Protein 2Z7X (pdb70)

Secondary structure (DSSP, 8-state):
-----TTSB----SS--SS--SS--TT--B---SS----EE-STTS-S-TT--EEE--S----EE-SS-SSSS-S--EEE-TT----S--TTTTTT-SS--EEEEET-S-----SS--S-S-TT-SEEEEE-TTT--EE-TTSS-S-SEEEEEEEE-TT--EE-TTSSSS--EEEEEEEE-S-STTHHHHHTTTTTTEEEEEEES-B-TT---------SPPP--SEEEEES-EEEHHHHHHHHHHHTT-TT--EEEEES-EEES-S---SB-SS-BPP-TT--EEEEES-B-TTGGG----GGGGGG-SS--EEEEESS------HHHHHH-TT--EEE-TTS---HHHHHHHT-TTSSTT--EEE-TTS----HHHHHHHGGG-TT--EEE-TTS------S-----TT--EEE-TT---S---TTS-TT-SEEE--SS--S------TT--EEE--SS--SSPP-GGG-TT--EEE--SS------TTGGGT-TT--EEE--SS-B---HHHHHHHHHHHHHTTTTEES--EETTEEEETTS----/---EEE-TTS--SS---S--TT-SEEE--SS------HHHHTT-TT--EEE--SS---EEEGGGGTT-TT--EEE--SS---EEE-------SEEE--SS--SS----GGGGG-TT--EEEEEESS--GGGGGGGTTS-EEEEEEEEPTTTTSS--TTTTTT--EEEEEEEPPSSS----------TT-SEEEE--EEE--STTTTHHHHHHHHGGGG-TT--EEEEEEEEEEHHHHHHHHHHHHTSS-SEEEEEEEEEES----------S----EEEEEEEEE----S-THHHHHHHHT---SEEEEESS-----PPPSS-----EEE--SS---TTTTTT----SS--EEE--SS---BHHHHHHHHTT-TT--EEE--SS--B--GGG-S----TT--EEE--SS---GGGGGS--TT--EEE--SS------GGGGG-TT--EEE--SS------TTTTTT-TT--EEE--SS-B---HHHHHHHHHHHHHTTTTEES--BBTTT--BGGG----/-----

Structure (mmCIF, N/CA/C/O backbone):
data_2Z7X
#
_entry.id   2Z7X
#
_cell.length_a   200.303
_cell.length_b   120.140
_cell.length_c   74.120
_cell.angle_alpha   90.00
_cell.angle_beta   90.00
_cell.angle_gamma   90.00
#
_symmetry.space_group_name_H-M   'P 21 21 2'
#
loop_
_entity.id
_entity.type
_entity.pdbx_description
1 polymer 'Toll-like receptor 2,Variable lymphocyte receptor B'
2 polymer 'Toll-like receptor 1,Variable lymphocyte receptor B'
3 polymer Pam3CSK4
4 branched alpha-D-mannopyranose-(1-4)-2-acetamido-2-deoxy-alpha-D-glucopyranose-(1-4)-2-acetamido-2-deoxy-beta-D-glucopyranose
5 branched alpha-D-mannopyranose-(1-4)-2-acetamido-2-deoxy-beta-D-glucopyranose-(1-4)-2-acetamido-2-deoxy-beta-D-glucopyranose
6 branched beta-D-mannopyranose-(1-4)-2-acetamido-2-deoxy-beta-D-glucopyranose-(1-4)-2-acetamido-2-deoxy-beta-D-glucopyranose
7 branched beta-D-mannopyranose-(1-4)-2-acetamido-2-deoxy-beta-D-glucopyranose
8 non-polymer 2-acetamido-2-deoxy-beta-D-glucopyranose
9 non-polymer 'PALMITIC ACID'
10 non-polymer '(2S)-3-hydroxypropane-1,2-diyl dihexadecanoate'
11 water water
#
loop_
_atom_site.group_PDB
_atom_site.id
_atom_site.type_symbol
_atom_site.label_atom_id
_atom_site.label_alt_id
_atom_site.label_comp_id
_atom_site.label_asym_id
_atom_site.label_entity_id
_atom_site.label_seq_id
_atom_site.pdbx_PDB_ins_code
_atom_site.Cartn_x
_atom_site.Cartn_y
_atom_site.Cartn_z
_atom_site.occupancy
_atom_site.B_iso_or_equiv
_atom_site.auth_seq_id
_atom_site.auth_comp_id
_atom_site.auth_asym_id
_atom_site.auth_atom_id
_atom_site.pdbx_PDB_model_num
ATOM 1 N N . SER A 1 1 ? -31.961 -41.628 61.078 1.00 132.04 27 SER A N 1
ATOM 2 C CA . SER A 1 1 ? -31.323 -40.547 60.272 1.00 131.96 27 SER A CA 1
ATOM 3 C C . SER A 1 1 ? -31.911 -40.490 58.866 1.00 132.21 27 SER A C 1
ATOM 4 O O . SER A 1 1 ? -31.557 -39.619 58.071 1.00 132.06 27 SER A O 1
ATOM 7 N N . LEU A 1 2 ? -32.816 -41.418 58.566 1.00 132.35 28 LEU A N 1
ATOM 8 C CA . LEU A 1 2 ? -33.435 -41.475 57.248 1.00 132.55 28 LEU A CA 1
ATOM 9 C C . LEU A 1 2 ? -34.913 -41.103 57.258 1.00 133.12 28 LEU A C 1
ATOM 10 O O . LEU A 1 2 ? -35.553 -41.054 58.308 1.00 133.23 28 LEU A O 1
ATOM 15 N N . SER A 1 3 ? -35.438 -40.840 56.065 1.00 133.79 29 SER A N 1
ATOM 16 C CA . SER A 1 3 ? -36.841 -40.488 55.872 1.00 134.29 29 SER A CA 1
ATOM 17 C C . SER A 1 3 ? -37.328 -41.234 54.630 1.00 134.64 29 SER A C 1
ATOM 18 O O . SER A 1 3 ? -37.761 -40.629 53.649 1.00 134.51 29 SER A O 1
ATOM 21 N N . CYS A 1 4 ? -37.236 -42.560 54.692 1.00 135.11 30 CYS A N 1
ATOM 22 C CA . CYS A 1 4 ? -37.637 -43.437 53.597 1.00 135.61 30 CYS A CA 1
ATOM 23 C C . CYS A 1 4 ? -39.039 -43.119 53.089 1.00 135.75 30 CYS A C 1
ATOM 24 O O . CYS A 1 4 ? -39.885 -42.621 53.833 1.00 135.59 30 CYS A O 1
ATOM 27 N N . ASP A 1 5 ? -39.278 -43.414 51.815 1.00 136.24 31 ASP A N 1
ATOM 28 C CA . ASP A 1 5 ? -40.581 -43.175 51.209 1.00 136.61 31 ASP A CA 1
ATOM 29 C C . ASP A 1 5 ? -41.399 -44.458 51.336 1.00 136.73 31 ASP A C 1
ATOM 30 O O . ASP A 1 5 ? -40.867 -45.503 51.716 1.00 136.86 31 ASP A O 1
ATOM 35 N N . ARG A 1 6 ? -42.687 -44.379 51.015 1.00 136.60 32 ARG A N 1
ATOM 36 C CA . ARG A 1 6 ? -43.582 -45.528 51.122 1.00 136.34 32 ARG A CA 1
ATOM 37 C C . ARG A 1 6 ? -43.314 -46.683 50.155 1.00 136.39 32 ARG A C 1
ATOM 38 O O . ARG A 1 6 ? -44.161 -47.561 49.993 1.00 136.42 32 ARG A O 1
ATOM 46 N N . ASN A 1 7 ? -42.148 -46.693 49.517 1.00 136.33 33 ASN A N 1
ATOM 47 C CA . ASN A 1 7 ? -41.822 -47.765 48.579 1.00 136.25 33 ASN A CA 1
ATOM 48 C C . ASN A 1 7 ? -40.483 -48.412 48.913 1.00 136.10 33 ASN A C 1
ATOM 49 O O . ASN A 1 7 ? -40.024 -49.310 48.205 1.00 136.07 33 ASN A O 1
ATOM 54 N N . GLY A 1 8 ? -39.864 -47.953 49.995 1.00 135.86 34 GLY A N 1
ATOM 55 C CA . GLY A 1 8 ? -38.581 -48.497 50.398 1.00 135.51 34 GLY A CA 1
ATOM 56 C C . GLY A 1 8 ? -37.443 -47.637 49.888 1.00 135.30 34 GLY A C 1
ATOM 57 O O . GLY A 1 8 ? -36.281 -48.049 49.895 1.00 135.02 34 GLY A O 1
ATOM 58 N N . ILE A 1 9 ? -37.785 -46.434 49.437 1.00 135.21 35 ILE A N 1
ATOM 59 C CA . ILE A 1 9 ? -36.800 -45.493 48.920 1.00 135.10 35 ILE A CA 1
ATOM 60 C C . ILE A 1 9 ? -36.352 -44.582 50.059 1.00 135.17 35 ILE A C 1
ATOM 61 O O . ILE A 1 9 ? -36.973 -43.553 50.324 1.00 135.24 35 ILE A O 1
ATOM 66 N N . CYS A 1 10 ? -35.267 -44.965 50.727 1.00 135.17 36 CYS A N 1
ATOM 67 C CA . CYS A 1 10 ? -34.753 -44.193 51.855 1.00 135.12 36 CYS A CA 1
ATOM 68 C C . CYS A 1 10 ? -33.897 -42.989 51.485 1.00 134.73 36 CYS A C 1
ATOM 69 O O . CYS A 1 10 ? -32.966 -43.093 50.684 1.00 134.61 36 CYS A O 1
ATOM 72 N N . LYS A 1 11 ? -34.221 -41.849 52.090 1.00 134.18 37 LYS A N 1
ATOM 73 C CA . LYS A 1 11 ? -33.501 -40.604 51.851 1.00 133.64 37 LYS A CA 1
ATOM 74 C C . LYS A 1 11 ? -32.578 -40.295 53.027 1.00 133.52 37 LYS A C 1
ATOM 75 O O . LYS A 1 11 ? -32.996 -40.354 54.182 1.00 133.41 37 LYS A O 1
ATOM 81 N N . GLY A 1 12 ? -31.325 -39.964 52.729 1.00 133.53 38 GLY A N 1
ATOM 82 C CA . GLY A 1 12 ? -30.386 -39.626 53.782 1.00 133.62 38 GLY A CA 1
ATOM 83 C C . GLY A 1 12 ? -30.576 -38.166 54.149 1.00 133.66 38 GLY A C 1
ATOM 84 O O . GLY A 1 12 ? -29.819 -37.300 53.709 1.00 133.75 38 GLY A O 1
ATOM 85 N N . SER A 1 13 ? -31.596 -37.896 54.958 1.00 133.53 39 SER A N 1
ATOM 86 C CA . SER A 1 13 ? -31.924 -36.537 55.377 1.00 133.42 39 SER A CA 1
ATOM 87 C C . SER A 1 13 ? -30.776 -35.786 56.052 1.00 133.24 39 SER A C 1
ATOM 88 O O . SER A 1 13 ? -29.868 -35.291 55.383 1.00 133.08 39 SER A O 1
ATOM 91 N N . SER A 1 14 ? -30.830 -35.696 57.377 1.00 132.95 40 SER A N 1
ATOM 92 C CA . SER A 1 14 ? -29.807 -34.997 58.146 1.00 132.32 40 SER A CA 1
ATOM 93 C C . SER A 1 14 ? -28.414 -35.504 57.784 1.00 132.09 40 SER A C 1
ATOM 94 O O . SER A 1 14 ? -27.987 -36.563 58.247 1.00 132.00 40 SER A O 1
ATOM 97 N N . GLY A 1 15 ? -27.711 -34.737 56.954 1.00 131.75 41 GLY A N 1
ATOM 98 C CA . GLY A 1 15 ? -26.375 -35.123 56.530 1.00 131.48 41 GLY A CA 1
ATOM 99 C C . GLY A 1 15 ? -25.324 -35.084 57.623 1.00 131.23 41 GLY A C 1
ATOM 100 O O . GLY A 1 15 ? -24.601 -34.098 57.766 1.00 131.31 41 GLY A O 1
ATOM 101 N N . SER A 1 16 ? -25.235 -36.163 58.394 1.00 130.69 42 SER A N 1
ATOM 102 C CA . SER A 1 16 ? -24.262 -36.258 59.474 1.00 130.08 42 SER A CA 1
ATOM 103 C C . SER A 1 16 ? -24.026 -37.718 59.846 1.00 129.77 42 SER A C 1
ATOM 104 O O . SER A 1 16 ? -23.422 -38.016 60.877 1.00 129.69 42 SER A O 1
ATOM 107 N N . LEU A 1 17 ? -24.503 -38.625 58.998 1.00 129.53 43 LEU A N 1
ATOM 108 C CA . LEU A 1 17 ? -24.352 -40.056 59.239 1.00 129.53 43 LEU A CA 1
ATOM 109 C C . LEU A 1 17 ? -22.888 -40.464 59.322 1.00 129.70 43 LEU A C 1
ATOM 110 O O . LEU A 1 17 ? -22.183 -40.499 58.313 1.00 129.70 43 LEU A O 1
ATOM 115 N N . ASN A 1 18 ? -22.444 -40.781 60.534 1.00 130.06 44 ASN A N 1
ATOM 116 C CA . ASN A 1 18 ? -21.065 -41.185 60.788 1.00 130.35 44 ASN A CA 1
ATOM 117 C C . ASN A 1 18 ? -20.702 -42.441 59.995 1.00 130.41 44 ASN A C 1
ATOM 118 O O . ASN A 1 18 ? -19.534 -42.676 59.682 1.00 130.08 44 ASN A O 1
ATOM 123 N N . SER A 1 19 ? -21.712 -43.246 59.681 1.00 130.55 45 SER A N 1
ATOM 124 C CA . SER A 1 19 ? -21.516 -44.476 58.923 1.00 130.94 45 SER A CA 1
ATOM 125 C C . SER A 1 19 ? -22.865 -45.034 58.484 1.00 131.30 45 SER A C 1
ATOM 126 O O . SER A 1 19 ? -23.896 -44.377 58.637 1.00 131.19 45 SER A O 1
ATOM 129 N N . ILE A 1 20 ? -22.853 -46.246 57.936 1.00 131.72 46 ILE A N 1
ATOM 130 C CA . ILE A 1 20 ? -24.076 -46.895 57.475 1.00 132.33 46 ILE A CA 1
ATOM 131 C C . ILE A 1 20 ? -24.810 -47.494 58.676 1.00 132.93 46 ILE A C 1
ATOM 132 O O . ILE A 1 20 ? -24.213 -48.220 59.474 1.00 132.87 46 ILE A O 1
ATOM 137 N N . PRO A 1 21 ? -26.114 -47.195 58.822 1.00 133.44 47 PRO A N 1
ATOM 138 C CA . PRO A 1 21 ? -26.932 -47.701 59.932 1.00 133.73 47 PRO A CA 1
ATOM 139 C C . PRO A 1 21 ? -26.787 -49.199 60.202 1.00 134.07 47 PRO A C 1
ATOM 140 O O . PRO A 1 21 ? -26.428 -49.973 59.313 1.00 134.28 47 PRO A O 1
ATOM 144 N N . SER A 1 22 ? -27.076 -49.598 61.437 1.00 134.21 48 SER A N 1
ATOM 145 C CA . SER A 1 22 ? -26.975 -50.997 61.843 1.00 134.32 48 SER A CA 1
ATOM 146 C C . SER A 1 22 ? -28.095 -51.860 61.265 1.00 134.17 48 SER A C 1
ATOM 147 O O . SER A 1 22 ? -29.258 -51.719 61.647 1.00 134.29 48 SER A O 1
ATOM 150 N N . GLY A 1 23 ? -27.733 -52.754 60.348 1.00 133.81 49 GLY A N 1
ATOM 151 C CA . GLY A 1 23 ? -28.709 -53.637 59.731 1.00 133.46 49 GLY A CA 1
ATOM 152 C C . GLY A 1 23 ? -29.980 -52.942 59.280 1.00 133.27 49 GLY A C 1
ATOM 153 O O . GLY A 1 23 ? -31.006 -53.005 59.958 1.00 133.16 49 GLY A O 1
ATOM 154 N N . LEU A 1 24 ? -29.916 -52.280 58.129 1.00 133.14 50 LEU A N 1
ATOM 155 C CA . LEU A 1 24 ? -31.072 -51.570 57.592 1.00 132.94 50 LEU A CA 1
ATOM 156 C C . LEU A 1 24 ? -32.194 -52.538 57.236 1.00 132.68 50 LEU A C 1
ATOM 157 O O . LEU A 1 24 ? -31.981 -53.749 57.145 1.00 132.42 50 LEU A O 1
ATOM 162 N N . THR A 1 25 ? -33.392 -51.994 57.038 1.00 132.46 51 THR A N 1
ATOM 163 C CA . THR A 1 25 ? -34.548 -52.802 56.668 1.00 132.19 51 THR A CA 1
ATOM 164 C C . THR A 1 25 ? -34.268 -53.356 55.272 1.00 132.19 51 THR A C 1
ATOM 165 O O . THR A 1 25 ? -33.960 -52.600 54.350 1.00 132.40 51 THR A O 1
ATOM 169 N N . GLU A 1 26 ? -34.370 -54.672 55.117 1.00 131.99 52 GLU A N 1
ATOM 170 C CA . GLU A 1 26 ? -34.092 -55.304 53.833 1.00 131.80 52 GLU A CA 1
ATOM 171 C C . GLU A 1 26 ? -35.073 -54.947 52.717 1.00 131.69 52 GLU A C 1
ATOM 172 O O . GLU A 1 26 ? -34.761 -55.110 51.534 1.00 131.54 52 GLU A O 1
ATOM 178 N N . ALA A 1 27 ? -36.254 -54.461 53.089 1.00 131.47 53 ALA A N 1
ATOM 179 C CA . ALA A 1 27 ? -37.265 -54.083 52.107 1.00 131.46 53 ALA A CA 1
ATOM 180 C C . ALA A 1 27 ? -36.877 -52.783 51.407 1.00 131.47 53 ALA A C 1
ATOM 181 O O . ALA A 1 27 ? -37.719 -52.115 50.804 1.00 131.70 53 ALA A O 1
ATOM 183 N N . VAL A 1 28 ? -35.600 -52.427 51.494 1.00 131.23 54 VAL A N 1
ATOM 184 C CA . VAL A 1 28 ? -35.102 -51.208 50.870 1.00 130.80 54 VAL A CA 1
ATOM 185 C C . VAL A 1 28 ? -34.608 -51.500 49.454 1.00 130.74 54 VAL A C 1
ATOM 186 O O . VAL A 1 28 ? -34.003 -52.542 49.200 1.00 130.50 54 VAL A O 1
ATOM 190 N N . LYS A 1 29 ? -34.880 -50.577 48.537 1.00 130.69 55 LYS A N 1
ATOM 191 C CA . LYS A 1 29 ? -34.463 -50.727 47.148 1.00 130.62 55 LYS A CA 1
ATOM 192 C C . LYS A 1 29 ? -33.524 -49.590 46.749 1.00 130.56 55 LYS A C 1
ATOM 193 O O . LYS A 1 29 ? -32.639 -49.766 45.908 1.00 130.32 55 LYS A O 1
ATOM 199 N N . SER A 1 30 ? -33.725 -48.426 47.362 1.00 130.46 56 SER A N 1
ATOM 200 C CA . SER A 1 30 ? -32.911 -47.246 47.085 1.00 130.31 56 SER A CA 1
ATOM 201 C C . SER A 1 30 ? -32.475 -46.561 48.377 1.00 130.17 56 SER A C 1
ATOM 202 O O . SER A 1 30 ? -33.105 -46.723 49.421 1.00 130.30 56 SER A O 1
ATOM 205 N N . LEU A 1 31 ? -31.395 -45.791 48.294 1.00 129.83 57 LEU A N 1
ATOM 206 C CA . LEU A 1 31 ? -30.862 -45.071 49.446 1.00 129.35 57 LEU A CA 1
ATOM 207 C C . LEU A 1 31 ? -30.374 -43.688 49.032 1.00 128.87 57 LEU A C 1
ATOM 208 O O . LEU A 1 31 ? -30.564 -43.270 47.890 1.00 128.84 57 LEU A O 1
ATOM 213 N N . ASP A 1 32 ? -29.746 -42.983 49.966 1.00 128.21 58 ASP A N 1
ATOM 214 C CA . ASP A 1 32 ? -29.219 -41.657 49.685 1.00 127.64 58 ASP A CA 1
ATOM 215 C C . ASP A 1 32 ? -28.137 -41.240 50.668 1.00 127.27 58 ASP A C 1
ATOM 216 O O . ASP A 1 32 ? -28.421 -40.621 51.694 1.00 127.02 58 ASP A O 1
ATOM 221 N N . LEU A 1 33 ? -26.896 -41.586 50.351 1.00 126.95 59 LEU A N 1
ATOM 222 C CA . LEU A 1 33 ? -25.764 -41.224 51.189 1.00 126.65 59 LEU A CA 1
ATOM 223 C C . LEU A 1 33 ? -24.903 -40.221 50.434 1.00 126.30 59 LEU A C 1
ATOM 224 O O . LEU A 1 33 ? -23.691 -40.393 50.297 1.00 126.19 59 LEU A O 1
ATOM 229 N N . SER A 1 34 ? -25.553 -39.173 49.941 1.00 126.03 60 SER A N 1
ATOM 230 C CA . SER A 1 34 ? -24.880 -38.121 49.197 1.00 125.80 60 SER A CA 1
ATOM 231 C C . SER A 1 34 ? -24.447 -37.017 50.156 1.00 125.78 60 SER A C 1
ATOM 232 O O . SER A 1 34 ? -25.274 -36.430 50.852 1.00 125.66 60 SER A O 1
ATOM 235 N N . ASN A 1 35 ? -23.145 -36.745 50.186 1.00 125.92 61 ASN A N 1
ATOM 236 C CA . ASN A 1 35 ? -22.581 -35.719 51.058 1.00 126.01 61 ASN A CA 1
ATOM 237 C C . ASN A 1 35 ? -22.843 -36.011 52.537 1.00 125.66 61 ASN A C 1
ATOM 238 O O . ASN A 1 35 ? -23.624 -35.321 53.192 1.00 125.58 61 ASN A O 1
ATOM 243 N N . ASN A 1 36 ? -22.178 -37.040 53.055 1.00 125.39 62 ASN A N 1
ATOM 244 C CA . ASN A 1 36 ? -22.325 -37.438 54.452 1.00 125.09 62 ASN A CA 1
ATOM 245 C C . ASN A 1 36 ? -20.981 -37.892 55.013 1.00 124.90 62 ASN A C 1
ATOM 246 O O . ASN A 1 36 ? -20.190 -38.522 54.312 1.00 124.89 62 ASN A O 1
ATOM 251 N N . ARG A 1 37 ? -20.729 -37.575 56.280 1.00 124.64 63 ARG A N 1
ATOM 252 C CA . ARG A 1 37 ? -19.473 -37.934 56.934 1.00 124.38 63 ARG A CA 1
ATOM 253 C C . ARG A 1 37 ? -19.279 -39.439 57.094 1.00 124.14 63 ARG A C 1
ATOM 254 O O . ARG A 1 37 ? -19.651 -40.014 58.115 1.00 124.45 63 ARG A O 1
ATOM 262 N N . ILE A 1 38 ? -18.683 -40.070 56.089 1.00 123.72 64 ILE A N 1
ATOM 263 C CA . ILE A 1 38 ? -18.434 -41.505 56.128 1.00 123.41 64 ILE A CA 1
ATOM 264 C C . ILE A 1 38 ? -16.953 -41.780 55.885 1.00 123.51 64 ILE A C 1
ATOM 265 O O . ILE A 1 38 ? -16.271 -40.991 55.233 1.00 123.42 64 ILE A O 1
ATOM 270 N N . THR A 1 39 ? -16.459 -42.897 56.413 1.00 123.83 65 THR A N 1
ATOM 271 C CA . THR A 1 39 ? -15.054 -43.256 56.253 1.00 124.16 65 THR A CA 1
ATOM 272 C C . THR A 1 39 ? -14.852 -44.766 56.231 1.00 124.70 65 THR A C 1
ATOM 273 O O . THR A 1 39 ? -13.836 -45.259 55.732 1.00 124.72 65 THR A O 1
ATOM 277 N N . TYR A 1 40 ? -15.823 -45.498 56.767 1.00 125.18 66 TYR A N 1
ATOM 278 C CA . TYR A 1 40 ? -15.736 -46.953 56.816 1.00 125.52 66 TYR A CA 1
ATOM 279 C C . TYR A 1 40 ? -16.997 -47.614 56.263 1.00 125.92 66 TYR A C 1
ATOM 280 O O . TYR A 1 40 ? -18.114 -47.168 56.528 1.00 125.88 66 TYR A O 1
ATOM 289 N N . ILE A 1 41 ? -16.803 -48.681 55.492 1.00 126.45 67 ILE A N 1
ATOM 290 C CA . ILE A 1 41 ? -17.907 -49.425 54.893 1.00 127.04 67 ILE A CA 1
ATOM 291 C C . ILE A 1 41 ? -17.603 -50.924 54.895 1.00 127.37 67 ILE A C 1
ATOM 292 O O . ILE A 1 41 ? -16.814 -51.408 54.083 1.00 127.04 67 ILE A O 1
ATOM 297 N N . SER A 1 42 ? -18.234 -51.651 55.811 1.00 127.81 68 SER A N 1
ATOM 298 C CA . SER A 1 42 ? -18.033 -53.093 55.916 1.00 128.07 68 SER A CA 1
ATOM 299 C C . SER A 1 42 ? -19.290 -53.843 55.483 1.00 128.18 68 SER A C 1
ATOM 300 O O . SER A 1 42 ? -20.257 -53.237 55.019 1.00 128.52 68 SER A O 1
ATOM 303 N N . ASN A 1 43 ? -19.271 -55.163 55.635 1.00 127.89 69 ASN A N 1
ATOM 304 C CA . ASN A 1 43 ? -20.408 -55.994 55.253 1.00 127.51 69 ASN A CA 1
ATOM 305 C C . ASN A 1 43 ? -21.404 -56.155 56.397 1.00 127.36 69 ASN A C 1
ATOM 306 O O . ASN A 1 43 ? -22.546 -56.568 56.186 1.00 127.03 69 ASN A O 1
ATOM 311 N N . SER A 1 44 ? -20.966 -55.825 57.608 1.00 127.31 70 SER A N 1
ATOM 312 C CA . SER A 1 44 ? -21.816 -55.936 58.787 1.00 127.31 70 SER A CA 1
ATOM 313 C C . SER A 1 44 ? -22.447 -54.600 59.165 1.00 127.38 70 SER A C 1
ATOM 314 O O . SER A 1 44 ? -22.311 -54.133 60.296 1.00 127.30 70 SER A O 1
ATOM 317 N N . ASP A 1 45 ? -23.135 -53.989 58.206 1.00 127.46 71 ASP A N 1
ATOM 318 C CA . ASP A 1 45 ? -23.807 -52.711 58.423 1.00 127.52 71 ASP A CA 1
ATOM 319 C C . ASP A 1 45 ? -24.791 -52.473 57.283 1.00 127.75 71 ASP A C 1
ATOM 320 O O . ASP A 1 45 ? -25.486 -51.461 57.240 1.00 127.75 71 ASP A O 1
ATOM 325 N N . LEU A 1 46 ? -24.837 -53.432 56.366 1.00 127.94 72 LEU A N 1
ATOM 326 C CA . LEU A 1 46 ? -25.716 -53.379 55.210 1.00 128.06 72 LEU A CA 1
ATOM 327 C C . LEU A 1 46 ? -25.839 -54.819 54.729 1.00 128.15 72 LEU A C 1
ATOM 328 O O . LEU A 1 46 ? -26.026 -55.092 53.544 1.00 127.93 72 LEU A O 1
ATOM 333 N N . GLN A 1 47 ? -25.724 -55.732 55.687 1.00 128.54 73 GLN A N 1
ATOM 334 C CA . GLN A 1 47 ? -25.786 -57.166 55.445 1.00 128.99 73 GLN A CA 1
ATOM 335 C C . GLN A 1 47 ? -27.144 -57.663 54.947 1.00 129.29 73 GLN A C 1
ATOM 336 O O . GLN A 1 47 ? -27.224 -58.282 53.885 1.00 129.11 73 GLN A O 1
ATOM 342 N N . ARG A 1 48 ? -28.208 -57.405 55.706 1.00 129.61 74 ARG A N 1
ATOM 343 C CA . ARG A 1 48 ? -29.537 -57.851 55.293 1.00 130.07 74 ARG A CA 1
ATOM 344 C C . ARG A 1 48 ? -30.167 -56.878 54.297 1.00 130.16 74 ARG A C 1
ATOM 345 O O . ARG A 1 48 ? -31.156 -56.207 54.603 1.00 130.17 74 ARG A O 1
ATOM 353 N N . CYS A 1 49 ? -29.591 -56.819 53.099 1.00 130.26 75 CYS A N 1
ATOM 354 C CA . CYS A 1 49 ? -30.079 -55.930 52.049 1.00 130.24 75 CYS A CA 1
ATOM 355 C C . CYS A 1 49 ? -29.813 -56.498 50.657 1.00 130.02 75 CYS A C 1
ATOM 356 O O . CYS A 1 49 ? -29.334 -55.786 49.775 1.00 130.07 75 CYS A O 1
ATOM 359 N N . VAL A 1 50 ? -30.120 -57.776 50.457 1.00 129.91 76 VAL A N 1
ATOM 360 C CA . VAL A 1 50 ? -29.899 -58.406 49.160 1.00 129.75 76 VAL A CA 1
ATOM 361 C C . VAL A 1 50 ? -30.824 -57.803 48.107 1.00 129.34 76 VAL A C 1
ATOM 362 O O . VAL A 1 50 ? -30.551 -57.879 46.908 1.00 129.31 76 VAL A O 1
ATOM 366 N N . ASN A 1 51 ? -31.917 -57.200 48.565 1.00 128.97 77 ASN A N 1
ATOM 367 C CA . ASN A 1 51 ? -32.891 -56.584 47.670 1.00 128.63 77 ASN A CA 1
ATOM 368 C C . ASN A 1 51 ? -32.570 -55.122 47.368 1.00 128.30 77 ASN A C 1
ATOM 369 O O . ASN A 1 51 ? -33.392 -54.406 46.793 1.00 128.26 77 ASN A O 1
ATOM 374 N N . LEU A 1 52 ? -31.379 -54.681 47.761 1.00 127.53 78 LEU A N 1
ATOM 375 C CA . LEU A 1 52 ? -30.962 -53.307 47.504 1.00 126.48 78 LEU A CA 1
ATOM 376 C C . LEU A 1 52 ? -30.181 -53.271 46.198 1.00 125.83 78 LEU A C 1
ATOM 377 O O . LEU A 1 52 ? -29.207 -54.006 46.024 1.00 125.72 78 LEU A O 1
ATOM 382 N N . GLN A 1 53 ? -30.615 -52.411 45.285 1.00 124.99 79 GLN A N 1
ATOM 383 C CA . GLN A 1 53 ? -29.975 -52.283 43.983 1.00 124.18 79 GLN A CA 1
ATOM 384 C C . GLN A 1 53 ? -29.547 -50.847 43.704 1.00 123.45 79 GLN A C 1
ATOM 385 O O . GLN A 1 53 ? -28.781 -50.586 42.775 1.00 123.14 79 GLN A O 1
ATOM 391 N N . ALA A 1 54 ? -30.048 -49.920 44.514 1.00 122.57 80 ALA A N 1
ATOM 392 C CA . ALA A 1 54 ? -29.723 -48.510 44.354 1.00 121.46 80 ALA A CA 1
ATOM 393 C C . ALA A 1 54 ? -28.845 -48.019 45.495 1.00 120.84 80 ALA A C 1
ATOM 394 O O . ALA A 1 54 ? -29.333 -47.705 46.580 1.00 120.39 80 ALA A O 1
ATOM 396 N N . LEU A 1 55 ? -27.545 -47.954 45.237 1.00 120.48 81 LEU A N 1
ATOM 397 C CA . LEU A 1 55 ? -26.583 -47.501 46.230 1.00 120.20 81 LEU A CA 1
ATOM 398 C C . LEU A 1 55 ? -25.911 -46.220 45.750 1.00 120.08 81 LEU A C 1
ATOM 399 O O . LEU A 1 55 ? -25.267 -46.204 44.701 1.00 119.94 81 LEU A O 1
ATOM 404 N N . VAL A 1 56 ? -26.070 -45.148 46.520 1.00 119.83 82 VAL A N 1
ATOM 405 C CA . VAL A 1 56 ? -25.478 -43.864 46.166 1.00 119.82 82 VAL A CA 1
ATOM 406 C C . VAL A 1 56 ? -24.604 -43.305 47.287 1.00 119.98 82 VAL A C 1
ATOM 407 O O . VAL A 1 56 ? -25.106 -42.803 48.296 1.00 119.99 82 VAL A O 1
ATOM 411 N N . LEU A 1 57 ? -23.291 -43.399 47.098 1.00 120.02 83 LEU A N 1
ATOM 412 C CA . LEU A 1 57 ? -22.317 -42.910 48.071 1.00 120.04 83 LEU A CA 1
ATOM 413 C C . LEU A 1 57 ? -21.516 -41.765 47.457 1.00 120.12 83 LEU A C 1
ATOM 414 O O . LEU A 1 57 ? -20.308 -41.882 47.240 1.00 120.13 83 LEU A O 1
ATOM 419 N N . THR A 1 58 ? -22.199 -40.659 47.184 1.00 120.05 84 THR A N 1
ATOM 420 C CA . THR A 1 58 ? -21.568 -39.492 46.583 1.00 119.88 84 THR A CA 1
ATOM 421 C C . THR A 1 58 ? -20.934 -38.588 47.639 1.00 119.88 84 THR A C 1
ATOM 422 O O . THR A 1 58 ? -21.600 -38.148 48.576 1.00 119.46 84 THR A O 1
ATOM 426 N N . SER A 1 59 ? -19.639 -38.329 47.475 1.00 120.05 85 SER A N 1
ATOM 427 C CA . SER A 1 59 ? -18.871 -37.478 48.382 1.00 120.01 85 SER A CA 1
ATOM 428 C C . SER A 1 59 ? -19.124 -37.741 49.867 1.00 120.11 85 SER A C 1
ATOM 429 O O . SER A 1 59 ? -19.933 -37.060 50.500 1.00 119.89 85 SER A O 1
ATOM 432 N N . ASN A 1 60 ? -18.421 -38.727 50.417 1.00 120.11 86 ASN A N 1
ATOM 433 C CA . ASN A 1 60 ? -18.554 -39.079 51.828 1.00 120.18 86 ASN A CA 1
ATOM 434 C C . ASN A 1 60 ? -17.216 -38.974 52.550 1.00 119.97 86 ASN A C 1
ATOM 435 O O . ASN A 1 60 ? -17.160 -38.602 53.722 1.00 119.88 86 ASN A O 1
ATOM 440 N N . GLY A 1 61 ? -16.139 -39.302 51.843 1.00 119.75 87 GLY A N 1
ATOM 441 C CA . GLY A 1 61 ? -14.814 -39.252 52.437 1.00 119.47 87 GLY A CA 1
ATOM 442 C C . GLY A 1 61 ? -14.375 -40.652 52.820 1.00 119.22 87 GLY A C 1
ATOM 443 O O . GLY A 1 61 ? -13.569 -40.851 53.729 1.00 119.26 87 GLY A O 1
ATOM 444 N N . ILE A 1 62 ? -14.916 -41.629 52.104 1.00 118.85 88 ILE A N 1
ATOM 445 C CA . ILE A 1 62 ? -14.621 -43.032 52.343 1.00 118.60 88 ILE A CA 1
ATOM 446 C C . ILE A 1 62 ? -13.150 -43.367 52.109 1.00 118.58 88 ILE A C 1
ATOM 447 O O . ILE A 1 62 ? -12.653 -43.267 50.989 1.00 118.48 88 ILE A O 1
ATOM 452 N N . ASN A 1 63 ? -12.464 -43.766 53.176 1.00 118.49 89 ASN A N 1
ATOM 453 C CA . ASN A 1 63 ? -11.050 -44.122 53.103 1.00 118.30 89 ASN A CA 1
ATOM 454 C C . ASN A 1 63 ? -10.870 -45.586 52.743 1.00 118.14 89 ASN A C 1
ATOM 455 O O . ASN A 1 63 ? -10.162 -45.926 51.794 1.00 117.71 89 ASN A O 1
ATOM 460 N N . THR A 1 64 ? -11.512 -46.452 53.518 1.00 118.38 90 THR A N 1
ATOM 461 C CA . THR A 1 64 ? -11.418 -47.887 53.295 1.00 118.67 90 THR A CA 1
ATOM 462 C C . THR A 1 64 ? -12.776 -48.576 53.343 1.00 118.95 90 THR A C 1
ATOM 463 O O . THR A 1 64 ? -13.634 -48.235 54.156 1.00 119.06 90 THR A O 1
ATOM 467 N N . ILE A 1 65 ? -12.960 -49.544 52.453 1.00 119.31 91 ILE A N 1
ATOM 468 C CA . ILE A 1 65 ? -14.199 -50.306 52.380 1.00 120.03 91 ILE A CA 1
ATOM 469 C C . ILE A 1 65 ? -13.865 -51.779 52.573 1.00 120.75 91 ILE A C 1
ATOM 470 O O . ILE A 1 65 ? -13.139 -52.363 51.766 1.00 120.76 91 ILE A O 1
ATOM 475 N N . GLU A 1 66 ? -14.375 -52.380 53.644 1.00 121.37 92 GLU A N 1
ATOM 476 C CA . GLU A 1 66 ? -14.107 -53.790 53.887 1.00 121.83 92 GLU A CA 1
ATOM 477 C C . GLU A 1 66 ? -14.704 -54.616 52.759 1.00 121.99 92 GLU A C 1
ATOM 478 O O . GLU A 1 66 ? -15.849 -54.416 52.355 1.00 121.80 92 GLU A O 1
ATOM 484 N N . GLU A 1 67 ? -13.907 -55.541 52.248 1.00 122.07 93 GLU A N 1
ATOM 485 C CA . GLU A 1 67 ? -14.325 -56.398 51.152 1.00 122.62 93 GLU A CA 1
ATOM 486 C C . GLU A 1 67 ? -15.518 -57.275 51.531 1.00 123.05 93 GLU A C 1
ATOM 487 O O . GLU A 1 67 ? -15.932 -57.312 52.691 1.00 123.38 93 GLU A O 1
ATOM 493 N N . ASP A 1 68 ? -16.075 -57.961 50.537 1.00 123.31 94 ASP A N 1
ATOM 494 C CA . ASP A 1 68 ? -17.216 -58.853 50.734 1.00 123.55 94 ASP A CA 1
ATOM 495 C C . ASP A 1 68 ? -18.457 -58.123 51.245 1.00 123.55 94 ASP A C 1
ATOM 496 O O . ASP A 1 68 ? -19.343 -58.737 51.842 1.00 123.36 94 ASP A O 1
ATOM 501 N N . SER A 1 69 ? -18.525 -56.817 51.004 1.00 123.67 95 SER A N 1
ATOM 502 C CA . SER A 1 69 ? -19.657 -56.019 51.464 1.00 123.97 95 SER A CA 1
ATOM 503 C C . SER A 1 69 ? -20.678 -55.741 50.368 1.00 124.51 95 SER A C 1
ATOM 504 O O . SER A 1 69 ? -21.745 -55.187 50.635 1.00 124.30 95 SER A O 1
ATOM 507 N N . PHE A 1 70 ? -20.351 -56.120 49.137 1.00 125.32 96 PHE A N 1
ATOM 508 C CA . PHE A 1 70 ? -21.261 -55.902 48.020 1.00 126.05 96 PHE A CA 1
ATOM 509 C C . PHE A 1 70 ? -22.057 -57.155 47.684 1.00 126.26 96 PHE A C 1
ATOM 510 O O . PHE A 1 70 ? -22.853 -57.161 46.744 1.00 126.50 96 PHE A O 1
ATOM 518 N N . SER A 1 71 ? -21.832 -58.217 48.453 1.00 126.42 97 SER A N 1
ATOM 519 C CA . SER A 1 71 ? -22.551 -59.471 48.258 1.00 126.25 97 SER A CA 1
ATOM 520 C C . SER A 1 71 ? -23.816 -59.388 49.099 1.00 126.03 97 SER A C 1
ATOM 521 O O . SER A 1 71 ? -24.817 -60.049 48.815 1.00 125.59 97 SER A O 1
ATOM 524 N N . SER A 1 72 ? -23.750 -58.559 50.138 1.00 126.15 98 SER A N 1
ATOM 525 C CA . SER A 1 72 ? -24.870 -58.342 51.044 1.00 126.41 98 SER A CA 1
ATOM 526 C C . SER A 1 72 ? -25.935 -57.539 50.308 1.00 126.39 98 SER A C 1
ATOM 527 O O . SER A 1 72 ? -27.057 -57.376 50.791 1.00 126.13 98 SER A O 1
ATOM 530 N N . LEU A 1 73 ? -25.560 -57.030 49.137 1.00 126.55 99 LEU A N 1
ATOM 531 C CA . LEU A 1 73 ? -26.461 -56.254 48.290 1.00 126.53 99 LEU A CA 1
ATOM 532 C C . LEU A 1 73 ? -26.841 -57.120 47.097 1.00 126.27 99 LEU A C 1
ATOM 533 O O . LEU A 1 73 ? -27.818 -56.846 46.397 1.00 126.11 99 LEU A O 1
ATOM 538 N N . GLY A 1 74 ? -26.049 -58.166 46.874 1.00 125.84 100 GLY A N 1
ATOM 539 C CA . GLY A 1 74 ? -26.298 -59.077 45.773 1.00 125.09 100 GLY A CA 1
ATOM 540 C C . GLY A 1 74 ? -26.500 -58.360 44.455 1.00 124.49 100 GLY A C 1
ATOM 541 O O . GLY A 1 74 ? -25.538 -57.924 43.824 1.00 124.54 100 GLY A O 1
ATOM 542 N N . SER A 1 75 ? -27.756 -58.239 44.039 1.00 123.79 101 SER A N 1
ATOM 543 C CA . SER A 1 75 ? -28.087 -57.574 42.789 1.00 123.38 101 SER A CA 1
ATOM 544 C C . SER A 1 75 ? -28.110 -56.062 42.965 1.00 123.56 101 SER A C 1
ATOM 545 O O . SER A 1 75 ? -29.132 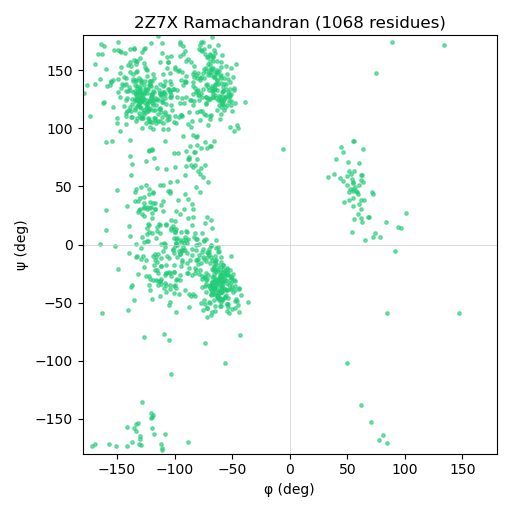-55.480 43.331 1.00 123.37 101 SER A O 1
ATOM 548 N N . LEU A 1 76 ? -26.971 -55.431 42.706 1.00 123.84 102 LEU A N 1
ATOM 549 C CA . LEU A 1 76 ? -26.843 -53.985 42.826 1.00 123.96 102 LEU A CA 1
ATOM 550 C C . LEU A 1 76 ? -26.728 -53.391 41.427 1.00 124.09 102 LEU A C 1
ATOM 551 O O . LEU A 1 76 ? -25.941 -53.870 40.608 1.00 124.35 102 LEU A O 1
ATOM 556 N N . GLU A 1 77 ? -27.516 -52.356 41.151 1.00 124.01 103 GLU A N 1
ATOM 557 C CA . GLU A 1 77 ? -27.495 -51.715 39.839 1.00 123.89 103 GLU A CA 1
ATOM 558 C C . GLU A 1 77 ? -26.775 -50.368 39.862 1.00 123.28 103 GLU A C 1
ATOM 559 O O . GLU A 1 77 ? -25.604 -50.271 39.497 1.00 123.22 103 GLU A O 1
ATOM 565 N N . HIS A 1 78 ? -27.491 -49.331 40.287 1.00 122.34 104 HIS A N 1
ATOM 566 C CA . HIS A 1 78 ? -26.942 -47.981 40.360 1.00 121.61 104 HIS A CA 1
ATOM 567 C C . HIS A 1 78 ? -25.937 -47.881 41.507 1.00 121.09 104 HIS A C 1
ATOM 568 O O . HIS A 1 78 ? -26.274 -47.449 42.610 1.00 121.10 104 HIS A O 1
ATOM 575 N N . LEU A 1 79 ? -24.702 -48.295 41.240 1.00 120.34 105 LEU A N 1
ATOM 576 C CA . LEU A 1 79 ? -23.636 -48.257 42.236 1.00 119.49 105 LEU A CA 1
ATOM 577 C C . LEU A 1 79 ? -22.829 -46.969 42.101 1.00 118.85 105 LEU A C 1
ATOM 578 O O . LEU A 1 79 ? -22.108 -46.776 41.121 1.00 118.47 105 LEU A O 1
ATOM 583 N N . ASP A 1 80 ? -22.953 -46.092 43.093 1.00 118.13 106 ASP A N 1
ATOM 584 C CA . ASP A 1 80 ? -22.248 -44.817 43.073 1.00 117.49 106 ASP A CA 1
ATOM 585 C C . ASP A 1 80 ? -21.254 -44.673 44.222 1.00 116.94 106 ASP A C 1
ATOM 586 O O . ASP A 1 80 ? -21.603 -44.833 45.392 1.00 117.05 106 ASP A O 1
ATOM 591 N N . LEU A 1 81 ? -20.010 -44.374 43.865 1.00 116.17 107 LEU A N 1
ATOM 592 C CA . LEU A 1 81 ? -18.930 -44.179 44.826 1.00 115.32 107 LEU A CA 1
ATOM 593 C C . LEU A 1 81 ? -18.190 -42.921 44.386 1.00 114.78 107 LEU A C 1
ATOM 594 O O . LEU A 1 81 ? -16.966 -42.831 44.477 1.00 114.76 107 LEU A O 1
ATOM 599 N N . SER A 1 82 ? -18.962 -41.953 43.904 1.00 113.86 108 SER A N 1
ATOM 600 C CA . SER A 1 82 ? -18.428 -40.692 43.412 1.00 112.92 108 SER A CA 1
ATOM 601 C C . SER A 1 82 ? -17.774 -39.814 44.470 1.00 112.17 108 SER A C 1
ATOM 602 O O . SER A 1 82 ? -18.213 -39.752 45.618 1.00 112.05 108 SER A O 1
ATOM 605 N N . TYR A 1 83 ? -16.713 -39.135 44.049 1.00 111.18 109 TYR A N 1
ATOM 606 C CA . TYR A 1 83 ? -15.944 -38.215 44.878 1.00 110.17 109 TYR A CA 1
ATOM 607 C C . TYR A 1 83 ? -15.718 -38.601 46.339 1.00 109.64 109 TYR A C 1
ATOM 608 O O . TYR A 1 83 ? -16.121 -37.880 47.253 1.00 109.30 109 TYR A O 1
ATOM 617 N N . ASN A 1 84 ? -15.064 -39.740 46.548 1.00 108.72 110 ASN A N 1
ATOM 618 C CA . ASN A 1 84 ? -14.740 -40.216 47.890 1.00 107.94 110 ASN A CA 1
ATOM 619 C C . ASN A 1 84 ? -13.221 -40.275 47.989 1.00 107.65 110 ASN A C 1
ATOM 620 O O . ASN A 1 84 ? -12.524 -39.677 47.172 1.00 107.85 110 ASN A O 1
ATOM 625 N N . TYR A 1 85 ? -12.701 -40.991 48.980 1.00 107.37 111 TYR A N 1
ATOM 626 C CA . TYR A 1 85 ? -11.255 -41.093 49.138 1.00 107.03 111 TYR A CA 1
ATOM 627 C C . TYR A 1 85 ? -10.732 -42.515 48.973 1.00 107.38 111 TYR A C 1
ATOM 628 O O . TYR A 1 85 ? -9.723 -42.884 49.575 1.00 107.58 111 TYR A O 1
ATOM 637 N N . LEU A 1 86 ? -11.416 -43.305 48.148 1.00 107.62 112 LEU A N 1
ATOM 638 C CA . LEU A 1 86 ? -11.016 -44.685 47.895 1.00 108.11 112 LEU A CA 1
ATOM 639 C C . LEU A 1 86 ? -9.827 -44.662 46.935 1.00 108.39 112 LEU A C 1
ATOM 640 O O . LEU A 1 86 ? -9.989 -44.819 45.726 1.00 108.40 112 LEU A O 1
ATOM 645 N N . SER A 1 87 ? -8.632 -44.469 47.487 1.00 108.78 113 SER A N 1
ATOM 646 C CA . SER A 1 87 ? -7.411 -44.393 46.691 1.00 109.51 113 SER A CA 1
ATOM 647 C C . SER A 1 87 ? -6.838 -45.732 46.228 1.00 110.22 113 SER A C 1
ATOM 648 O O . SER A 1 87 ? -5.803 -45.766 45.563 1.00 110.23 113 SER A O 1
ATOM 651 N N . ASN A 1 88 ? -7.496 -46.833 46.575 1.00 111.10 114 ASN A N 1
ATOM 652 C CA . ASN A 1 88 ? -7.015 -48.148 46.158 1.00 112.16 114 ASN A CA 1
ATOM 653 C C . ASN A 1 88 ? -8.188 -49.094 45.936 1.00 112.43 114 ASN A C 1
ATOM 654 O O . ASN A 1 88 ? -8.715 -49.680 46.881 1.00 112.58 114 ASN A O 1
ATOM 659 N N . LEU A 1 89 ? -8.592 -49.234 44.678 1.00 112.63 115 LEU A N 1
ATOM 660 C CA . LEU A 1 89 ? -9.709 -50.097 44.318 1.00 113.22 115 LEU A CA 1
ATOM 661 C C . LEU A 1 89 ? -9.290 -51.562 44.307 1.00 113.72 115 LEU A C 1
ATOM 662 O O . LEU A 1 89 ? -8.107 -51.878 44.431 1.00 113.86 115 LEU A O 1
ATOM 667 N N . SER A 1 90 ? -10.267 -52.452 44.154 1.00 114.53 116 SER A N 1
ATOM 668 C CA . SER A 1 90 ? -10.012 -53.889 44.117 1.00 115.09 116 SER A CA 1
ATOM 669 C C . SER A 1 90 ? -11.153 -54.632 43.428 1.00 115.69 116 SER A C 1
ATOM 670 O O . SER A 1 90 ? -12.329 -54.360 43.677 1.00 115.52 116 SER A O 1
ATOM 673 N N . SER A 1 91 ? -10.793 -55.577 42.565 1.00 116.50 117 SER A N 1
ATOM 674 C CA . SER A 1 91 ? -11.770 -56.366 41.823 1.00 117.23 117 SER A CA 1
ATOM 675 C C . SER A 1 91 ? -12.662 -57.198 42.741 1.00 117.55 117 SER A C 1
ATOM 676 O O . SER A 1 91 ? -13.568 -57.895 42.279 1.00 117.63 117 SER A O 1
ATOM 679 N N . SER A 1 92 ? -12.401 -57.117 44.042 1.00 117.98 118 SER A N 1
ATOM 680 C CA . SER A 1 92 ? -13.175 -57.854 45.033 1.00 118.16 118 SER A CA 1
ATOM 681 C C . SER A 1 92 ? -14.612 -57.344 45.088 1.00 118.37 118 SER A C 1
ATOM 682 O O . SER A 1 92 ? -15.556 -58.131 45.167 1.00 118.52 118 SER A O 1
ATOM 685 N N . TRP A 1 93 ? -14.766 -56.023 45.047 1.00 118.43 119 TRP A N 1
ATOM 686 C CA . TRP A 1 93 ? -16.081 -55.393 45.092 1.00 118.61 119 TRP A CA 1
ATOM 687 C C . TRP A 1 93 ? -16.850 -55.624 43.796 1.00 118.83 119 TRP A C 1
ATOM 688 O O . TRP A 1 93 ? -18.081 -55.622 43.779 1.00 118.67 119 TRP A O 1
ATOM 699 N N . PHE A 1 94 ? -16.111 -55.821 42.712 1.00 119.18 120 PHE A N 1
ATOM 700 C CA . PHE A 1 94 ? -16.710 -56.044 41.403 1.00 119.41 120 PHE A CA 1
ATOM 701 C C . PHE A 1 94 ? -16.774 -57.537 41.127 1.00 119.60 120 PHE A C 1
ATOM 702 O O . PHE A 1 94 ? -16.561 -57.993 40.002 1.00 119.87 120 PHE A O 1
ATOM 710 N N . LYS A 1 95 ? -17.072 -58.288 42.182 1.00 119.57 121 LYS A N 1
ATOM 711 C CA . LYS A 1 95 ? -17.184 -59.740 42.129 1.00 119.45 121 LYS A CA 1
ATOM 712 C C . LYS A 1 95 ? -18.596 -60.161 42.531 1.00 119.05 121 LYS A C 1
ATOM 713 O O . LYS A 1 95 ? -19.216 -60.991 41.867 1.00 118.83 121 LYS A O 1
ATOM 719 N N . PRO A 1 96 ? -19.120 -59.592 43.634 1.00 118.77 122 PRO A N 1
ATOM 720 C CA . PRO A 1 96 ? -20.470 -59.932 44.096 1.00 118.52 122 PRO A CA 1
ATOM 721 C C . PRO A 1 96 ? -21.553 -59.354 43.187 1.00 118.18 122 PRO A C 1
ATOM 722 O O . PRO A 1 96 ? -22.637 -59.922 43.057 1.00 118.13 122 PRO A O 1
ATOM 726 N N . LEU A 1 97 ? -21.253 -58.217 42.568 1.00 117.86 123 LEU A N 1
ATOM 727 C CA . LEU A 1 97 ? -22.198 -57.547 41.682 1.00 117.23 123 LEU A CA 1
ATOM 728 C C . LEU A 1 97 ? -22.661 -58.462 40.555 1.00 116.51 123 LEU A C 1
ATOM 729 O O . LEU A 1 97 ? -21.862 -58.913 39.737 1.00 116.33 123 LEU A O 1
ATOM 734 N N . SER A 1 98 ? -23.964 -58.725 40.522 1.00 115.74 124 SER A N 1
ATOM 735 C CA . SER A 1 98 ? -24.556 -59.593 39.511 1.00 114.51 124 SER A CA 1
ATOM 736 C C . SER A 1 98 ? -25.298 -58.805 38.437 1.00 113.67 124 SER A C 1
ATOM 737 O O . SER A 1 98 ? -25.095 -59.026 37.243 1.00 112.95 124 SER A O 1
ATOM 740 N N . SER A 1 99 ? -26.161 -57.892 38.871 1.00 113.02 125 SER A N 1
ATOM 741 C CA . SER A 1 99 ? -26.944 -57.070 37.954 1.00 112.52 125 SER A CA 1
ATOM 742 C C . SER A 1 99 ? -26.624 -55.585 38.116 1.00 111.93 125 SER A C 1
ATOM 743 O O . SER A 1 99 ? -27.417 -54.819 38.671 1.00 111.65 125 SER A O 1
ATOM 746 N N . LEU A 1 100 ? -25.457 -55.187 37.616 1.00 110.95 126 LEU A N 1
ATOM 747 C CA . LEU A 1 100 ? -25.000 -53.804 37.701 1.00 109.72 126 LEU A CA 1
ATOM 748 C C . LEU A 1 100 ? -25.260 -53.078 36.380 1.00 108.69 126 LEU A C 1
ATOM 749 O O . LEU A 1 100 ? -25.279 -53.700 35.315 1.00 108.54 126 LEU A O 1
ATOM 754 N N . THR A 1 101 ? -25.461 -51.764 36.451 1.00 107.35 127 THR A N 1
ATOM 755 C CA . THR A 1 101 ? -25.722 -50.964 35.256 1.00 105.94 127 THR A CA 1
ATOM 756 C C . THR A 1 101 ? -24.953 -49.643 35.251 1.00 104.67 127 THR A C 1
ATOM 757 O O . THR A 1 101 ? -24.524 -49.175 34.197 1.00 104.88 127 THR A O 1
ATOM 761 N N . PHE A 1 102 ? -24.780 -49.055 36.433 1.00 103.01 128 PHE A N 1
ATOM 762 C CA . PHE A 1 102 ? -24.085 -47.779 36.573 1.00 101.06 128 PHE A CA 1
ATOM 763 C C . PHE A 1 102 ? -23.025 -47.818 37.676 1.00 99.82 128 PHE A C 1
ATOM 764 O O . PHE A 1 102 ? -23.346 -47.929 38.860 1.00 99.94 128 PHE A O 1
ATOM 772 N N . LEU A 1 103 ? -21.760 -47.720 37.275 1.00 98.09 129 LEU A N 1
ATOM 773 C CA . LEU A 1 103 ? -20.632 -47.745 38.205 1.00 96.03 129 LEU A CA 1
ATOM 774 C C . LEU A 1 103 ? -19.798 -46.476 38.032 1.00 94.85 129 LEU A C 1
ATOM 775 O O . LEU A 1 103 ? -19.103 -46.310 37.029 1.00 94.44 129 LEU A O 1
ATOM 780 N N . ASN A 1 104 ? -19.868 -45.587 39.017 1.00 93.36 130 ASN A N 1
ATOM 781 C CA . ASN A 1 104 ? -19.136 -44.330 38.960 1.00 92.00 130 ASN A CA 1
ATOM 782 C C . ASN A 1 104 ? -18.098 -44.188 40.073 1.00 91.40 130 ASN A C 1
ATOM 783 O O . ASN A 1 104 ? -18.445 -44.132 41.251 1.00 90.59 130 ASN A O 1
ATOM 788 N N . LEU A 1 105 ? -16.826 -44.123 39.690 1.00 91.45 131 LEU A N 1
ATOM 789 C CA . LEU A 1 105 ? -15.740 -43.974 40.654 1.00 91.60 131 LEU A CA 1
ATOM 790 C C . LEU A 1 105 ? -14.932 -42.709 40.377 1.00 91.62 131 LEU A C 1
ATOM 791 O O . LEU A 1 105 ? -13.713 -42.701 40.547 1.00 91.80 131 LEU A O 1
ATOM 796 N N . LEU A 1 106 ? -15.605 -41.645 39.949 1.00 91.56 132 LEU A N 1
ATOM 797 C CA . LEU A 1 106 ? -14.929 -40.385 39.648 1.00 91.30 132 LEU A CA 1
ATOM 798 C C . LEU A 1 106 ? -14.733 -39.542 40.902 1.00 91.46 132 LEU A C 1
ATOM 799 O O . LEU A 1 106 ? -15.616 -39.472 41.753 1.00 91.56 132 LEU A O 1
ATOM 804 N N . GLY A 1 107 ? -13.569 -38.909 41.012 1.00 91.79 133 GLY A N 1
ATOM 805 C CA . GLY A 1 107 ? -13.291 -38.063 42.159 1.00 92.32 133 GLY A CA 1
ATOM 806 C C . GLY A 1 107 ? -12.555 -38.717 43.315 1.00 92.91 133 GLY A C 1
ATOM 807 O O . GLY A 1 107 ? -12.523 -38.169 44.418 1.00 92.55 133 GLY A O 1
ATOM 808 N N . ASN A 1 108 ? -11.962 -39.882 43.076 1.00 93.41 134 ASN A N 1
ATOM 809 C CA . ASN A 1 108 ? -11.228 -40.579 44.125 1.00 94.23 134 ASN A CA 1
ATOM 810 C C . ASN A 1 108 ? -9.720 -40.529 43.886 1.00 94.74 134 ASN A C 1
ATOM 811 O O . ASN A 1 108 ? -9.255 -40.640 42.753 1.00 94.54 134 ASN A O 1
ATOM 816 N N . PRO A 1 109 ? -8.937 -40.361 44.965 1.00 95.14 135 PRO A N 1
ATOM 817 C CA . PRO A 1 109 ? -7.472 -40.280 44.941 1.00 95.32 135 PRO A CA 1
ATOM 818 C C . PRO A 1 109 ? -6.705 -41.379 44.202 1.00 95.87 135 PRO A C 1
ATOM 819 O O . PRO A 1 109 ? -5.498 -41.256 44.005 1.00 95.68 135 PRO A O 1
ATOM 823 N N . TYR A 1 110 ? -7.378 -42.447 43.786 1.00 96.59 136 TYR A N 1
ATOM 824 C CA . TYR A 1 110 ? -6.658 -43.507 43.093 1.00 97.50 136 TYR A CA 1
ATOM 825 C C . TYR A 1 110 ? -6.029 -42.971 41.817 1.00 98.45 136 TYR A C 1
ATOM 826 O O . TYR A 1 110 ? -6.585 -42.089 41.164 1.00 99.01 136 TYR A O 1
ATOM 835 N N . LYS A 1 111 ? -4.858 -43.497 41.477 1.00 99.20 137 LYS A N 1
ATOM 836 C CA . LYS A 1 111 ? -4.143 -43.066 40.285 1.00 100.38 137 LYS A CA 1
ATOM 837 C C . LYS A 1 111 ? -3.950 -44.224 39.322 1.00 101.00 137 LYS A C 1
ATOM 838 O O . LYS A 1 111 ? -3.220 -44.114 38.336 1.00 101.17 137 LYS A O 1
ATOM 844 N N . THR A 1 112 ? -4.620 -45.334 39.612 1.00 101.56 138 THR A N 1
ATOM 845 C CA . THR A 1 112 ? -4.536 -46.518 38.775 1.00 102.27 138 THR A CA 1
ATOM 846 C C . THR A 1 112 ? -5.724 -47.424 39.078 1.00 103.02 138 THR A C 1
ATOM 847 O O . THR A 1 112 ? -6.474 -47.176 40.024 1.00 102.74 138 THR A O 1
ATOM 851 N N . LEU A 1 113 ? -5.898 -48.462 38.266 1.00 104.00 139 LEU A N 1
ATOM 852 C CA . LEU A 1 113 ? -6.984 -49.415 38.462 1.00 105.11 139 LEU A CA 1
ATOM 853 C C . LEU A 1 113 ? -6.406 -50.770 38.853 1.00 106.53 139 LEU A C 1
ATOM 854 O O . LEU A 1 113 ? -7.122 -51.771 38.896 1.00 106.64 139 LEU A O 1
ATOM 859 N N . GLY A 1 114 ? -5.104 -50.788 39.133 1.00 108.27 140 GLY A N 1
ATOM 860 C CA . GLY A 1 114 ? -4.433 -52.015 39.522 1.00 110.15 140 GLY A CA 1
ATOM 861 C C . GLY A 1 114 ? -4.185 -52.964 38.365 1.00 111.71 140 GLY A C 1
ATOM 862 O O . GLY A 1 114 ? -4.971 -53.024 37.418 1.00 111.97 140 GLY A O 1
ATOM 863 N N . GLU A 1 115 ? -3.085 -53.708 38.437 1.00 113.02 141 GLU A N 1
ATOM 864 C CA . GLU A 1 115 ? -2.750 -54.664 37.389 1.00 114.48 141 GLU A CA 1
ATOM 865 C C . GLU A 1 115 ? -3.480 -55.978 37.644 1.00 114.79 141 GLU A C 1
ATOM 866 O O . GLU A 1 115 ? -3.000 -57.057 37.296 1.00 114.75 141 GLU A O 1
ATOM 872 N N . THR A 1 116 ? -4.651 -55.864 38.261 1.00 115.13 142 THR A N 1
ATOM 873 C CA . THR A 1 116 ? -5.487 -57.015 38.571 1.00 115.52 142 THR A CA 1
ATOM 874 C C . THR A 1 116 ? -6.843 -56.795 37.903 1.00 115.75 142 THR A C 1
ATOM 875 O O . THR A 1 116 ? -7.801 -56.346 38.539 1.00 115.23 142 THR A O 1
ATOM 879 N N . SER A 1 117 ? -6.895 -57.106 36.609 1.00 116.13 143 SER A N 1
ATOM 880 C CA . SER A 1 117 ? -8.092 -56.961 35.780 1.00 116.37 143 SER A CA 1
ATOM 881 C C . SER A 1 117 ? -9.366 -56.558 36.518 1.00 116.41 143 SER A C 1
ATOM 882 O O . SER A 1 117 ? -10.203 -57.398 36.845 1.00 116.38 143 SER A O 1
ATOM 885 N N . LEU A 1 118 ? -9.507 -55.260 36.762 1.00 116.87 144 LEU A N 1
ATOM 886 C CA . LEU A 1 118 ? -10.665 -54.708 37.460 1.00 117.02 144 LEU A CA 1
ATOM 887 C C . LEU A 1 118 ? -11.926 -54.810 36.595 1.00 117.16 144 LEU A C 1
ATOM 888 O O . LEU A 1 118 ? -11.837 -55.013 35.381 1.00 117.45 144 LEU A O 1
ATOM 893 N N . PHE A 1 119 ? -13.093 -54.660 37.221 1.00 116.94 145 PHE A N 1
ATOM 894 C CA . PHE A 1 119 ? -14.371 -54.740 36.508 1.00 116.77 145 PHE A CA 1
ATOM 895 C C . PHE A 1 119 ? -14.444 -56.060 35.752 1.00 116.60 145 PHE A C 1
ATOM 896 O O . PHE A 1 119 ? -14.059 -56.131 34.583 1.00 116.73 145 PHE A O 1
ATOM 904 N N . SER A 1 120 ? -14.947 -57.102 36.406 1.00 116.35 146 SER A N 1
ATOM 905 C CA . SER A 1 120 ? -15.027 -58.411 35.768 1.00 115.94 146 SER A CA 1
ATOM 906 C C . SER A 1 120 ? -16.414 -59.043 35.792 1.00 115.52 146 SER A C 1
ATOM 907 O O . SER A 1 120 ? -17.143 -59.016 34.801 1.00 115.50 146 SER A O 1
ATOM 910 N N . HIS A 1 121 ? -16.762 -59.620 36.936 1.00 115.00 147 HIS A N 1
ATOM 911 C CA . HIS A 1 121 ? -18.037 -60.299 37.117 1.00 114.27 147 HIS A CA 1
ATOM 912 C C . HIS A 1 121 ? -19.250 -59.384 36.996 1.00 113.85 147 HIS A C 1
ATOM 913 O O . HIS A 1 121 ? -20.392 -59.843 37.079 1.00 113.72 147 HIS A O 1
ATOM 920 N N . LEU A 1 122 ? -19.003 -58.091 36.802 1.00 113.34 148 LEU A N 1
ATOM 921 C CA . LEU A 1 122 ? -20.086 -57.125 36.644 1.00 112.56 148 LEU A CA 1
ATOM 922 C C . LEU A 1 122 ? -20.413 -57.003 35.161 1.00 111.89 148 LEU A C 1
ATOM 923 O O . LEU A 1 122 ? -20.620 -55.909 34.634 1.00 112.12 148 LEU A O 1
ATOM 928 N N . THR A 1 123 ? -20.465 -58.158 34.503 1.00 110.74 149 THR A N 1
ATOM 929 C CA . THR A 1 123 ? -20.745 -58.248 33.077 1.00 109.41 149 THR A CA 1
ATOM 930 C C . THR A 1 123 ? -22.198 -57.914 32.731 1.00 107.96 149 THR A C 1
ATOM 931 O O . THR A 1 123 ? -22.891 -58.698 32.083 1.00 107.28 149 THR A O 1
ATOM 935 N N . LYS A 1 124 ? -22.649 -56.744 33.172 1.00 106.62 150 LYS A N 1
ATOM 936 C CA . LYS A 1 124 ? -24.001 -56.275 32.895 1.00 105.39 150 LYS A CA 1
ATOM 937 C C . LYS A 1 124 ? -24.050 -54.752 32.872 1.00 104.48 150 LYS A C 1
ATOM 938 O O . LYS A 1 124 ? -25.098 -54.158 32.617 1.00 104.37 150 LYS A O 1
ATOM 944 N N . LEU A 1 125 ? -22.909 -54.120 33.132 1.00 103.33 151 LEU A N 1
ATOM 945 C CA . LEU A 1 125 ? -22.838 -52.663 33.147 1.00 101.94 151 LEU A CA 1
ATOM 946 C C . LEU A 1 125 ? -22.878 -52.078 31.739 1.00 100.61 151 LEU A C 1
ATOM 947 O O . LEU A 1 125 ? -22.444 -52.712 30.774 1.00 99.85 151 LEU A O 1
ATOM 952 N N . GLN A 1 126 ? -23.406 -50.864 31.635 1.00 99.23 152 GLN A N 1
ATOM 953 C CA . GLN A 1 126 ? -23.505 -50.168 30.358 1.00 97.95 152 GLN A CA 1
ATOM 954 C C . GLN A 1 126 ? -22.872 -48.786 30.482 1.00 96.24 152 GLN A C 1
ATOM 955 O O . GLN A 1 126 ? -22.510 -48.156 29.488 1.00 95.99 152 GLN A O 1
ATOM 961 N N . ILE A 1 127 ? -22.742 -48.326 31.720 1.00 94.12 153 ILE A N 1
ATOM 962 C CA . ILE A 1 127 ? -22.161 -47.027 32.005 1.00 92.38 153 ILE A CA 1
ATOM 963 C C . ILE A 1 127 ? -21.063 -47.185 33.048 1.00 91.67 153 ILE A C 1
ATOM 964 O O . ILE A 1 127 ? -21.276 -47.778 34.105 1.00 91.46 153 ILE A O 1
ATOM 969 N N . LEU A 1 128 ? -19.886 -46.651 32.744 1.00 90.75 154 LEU A N 1
ATOM 970 C CA . LEU A 1 128 ? -18.751 -46.739 33.650 1.00 89.53 154 LEU A CA 1
ATOM 971 C C . LEU A 1 128 ? -17.953 -45.442 33.606 1.00 88.67 154 LEU A C 1
ATOM 972 O O . LEU A 1 128 ? -17.307 -45.138 32.603 1.00 88.66 154 LEU A O 1
ATOM 977 N N . ARG A 1 129 ? -18.007 -44.675 34.691 1.00 87.43 155 ARG A N 1
ATOM 978 C CA . ARG A 1 129 ? -17.278 -43.412 34.774 1.00 86.31 155 ARG A CA 1
ATOM 979 C C . ARG A 1 129 ? -16.068 -43.595 35.687 1.00 86.42 155 ARG A C 1
ATOM 980 O O . ARG A 1 129 ? -16.192 -43.555 36.910 1.00 85.99 155 ARG A O 1
ATOM 988 N N . VAL A 1 130 ? -14.900 -43.788 35.084 1.00 86.91 156 VAL A N 1
ATOM 989 C CA . VAL A 1 130 ? -13.674 -44.001 35.844 1.00 88.18 156 VAL A CA 1
ATOM 990 C C . VAL A 1 130 ? -12.605 -42.931 35.628 1.00 89.15 156 VAL A C 1
ATOM 991 O O . VAL A 1 130 ? -12.274 -42.591 34.494 1.00 89.75 156 VAL A O 1
ATOM 995 N N . GLY A 1 131 ? -12.061 -42.412 36.727 1.00 89.98 157 GLY A N 1
ATOM 996 C CA . GLY A 1 131 ? -11.019 -41.403 36.636 1.00 90.80 157 GLY A CA 1
ATOM 997 C C . GLY A 1 131 ? -11.206 -40.205 37.549 1.00 91.58 157 GLY A C 1
ATOM 998 O O . GLY A 1 131 ? -12.246 -40.049 38.187 1.00 91.21 157 GLY A O 1
ATOM 999 N N . ASN A 1 132 ? -10.182 -39.360 37.615 1.00 92.65 158 ASN A N 1
ATOM 1000 C CA . ASN A 1 132 ? -10.224 -38.153 38.433 1.00 93.86 158 ASN A CA 1
ATOM 1001 C C . ASN A 1 132 ? -9.256 -37.120 37.864 1.00 94.43 158 ASN A C 1
ATOM 1002 O O . ASN A 1 132 ? -8.160 -37.457 37.421 1.00 94.14 158 ASN A O 1
ATOM 1007 N N . MET A 1 133 ? -9.672 -35.860 37.870 1.00 95.16 159 MET A N 1
ATOM 1008 C CA . MET A 1 133 ? -8.845 -34.781 37.353 1.00 96.02 159 MET A CA 1
ATOM 1009 C C . MET A 1 133 ? -7.821 -34.341 38.391 1.00 95.80 159 MET A C 1
ATOM 1010 O O . MET A 1 133 ? -7.659 -33.150 38.663 1.00 95.91 159 MET A O 1
ATOM 1015 N N . ASP A 1 134 ? -7.119 -35.316 38.962 1.00 95.61 160 ASP A N 1
ATOM 1016 C CA . ASP A 1 134 ? -6.117 -35.038 39.986 1.00 95.09 160 ASP A CA 1
ATOM 1017 C C . ASP A 1 134 ? -4.858 -35.892 39.861 1.00 93.81 160 ASP A C 1
ATOM 1018 O O . ASP A 1 134 ? -3.755 -35.355 39.758 1.00 93.43 160 ASP A O 1
ATOM 1023 N N . THR A 1 135 ? -5.019 -37.215 39.862 1.00 92.39 161 THR A N 1
ATOM 1024 C CA . THR A 1 135 ? -3.861 -38.104 39.791 1.00 90.80 161 THR A CA 1
ATOM 1025 C C . THR A 1 135 ? -3.943 -39.366 38.927 1.00 90.00 161 THR A C 1
ATOM 1026 O O . THR A 1 135 ? -2.938 -40.053 38.748 1.00 90.22 161 THR A O 1
ATOM 1030 N N . PHE A 1 136 ? -5.114 -39.688 38.392 1.00 89.05 162 PHE A N 1
ATOM 1031 C CA . PHE A 1 136 ? -5.218 -40.877 37.551 1.00 88.51 162 PHE A CA 1
ATOM 1032 C C . PHE A 1 136 ? -4.266 -40.719 36.364 1.00 88.70 162 PHE A C 1
ATOM 1033 O O . PHE A 1 136 ? -4.486 -39.873 35.497 1.00 88.89 162 PHE A O 1
ATOM 1041 N N . THR A 1 137 ? -3.217 -41.536 36.317 1.00 88.79 163 THR A N 1
ATOM 1042 C CA . THR A 1 137 ? -2.243 -41.421 35.237 1.00 89.40 163 THR A CA 1
ATOM 1043 C C . THR A 1 137 ? -1.888 -42.693 34.466 1.00 90.04 163 THR A C 1
ATOM 1044 O O . THR A 1 137 ? -0.994 -42.662 33.621 1.00 89.57 163 THR A O 1
ATOM 1048 N N . LYS A 1 138 ? -2.578 -43.801 34.727 1.00 91.16 164 LYS A N 1
ATOM 1049 C CA . LYS A 1 138 ? -2.258 -45.046 34.025 1.00 92.49 164 LYS A CA 1
ATOM 1050 C C . LYS A 1 138 ? -3.440 -45.904 33.587 1.00 92.73 164 LYS A C 1
ATOM 1051 O O . LYS A 1 138 ? -4.381 -46.129 34.348 1.00 93.08 164 LYS A O 1
ATOM 1057 N N . ILE A 1 139 ? -3.367 -46.396 32.355 1.00 92.83 165 ILE A N 1
ATOM 1058 C CA . ILE A 1 139 ? -4.406 -47.249 31.794 1.00 93.75 165 ILE A CA 1
ATOM 1059 C C . ILE A 1 139 ? -3.742 -48.407 31.050 1.00 94.79 165 ILE A C 1
ATOM 1060 O O . ILE A 1 139 ? -3.130 -48.207 29.997 1.00 94.70 165 ILE A O 1
ATOM 1065 N N . GLN A 1 140 ? -3.858 -49.613 31.602 1.00 95.65 166 GLN A N 1
ATOM 1066 C CA . GLN A 1 140 ? -3.264 -50.798 30.983 1.00 96.36 166 GLN A CA 1
ATOM 1067 C C . GLN A 1 140 ? -4.348 -51.736 30.457 1.00 97.05 166 GLN A C 1
ATOM 1068 O O . GLN A 1 140 ? -5.537 -51.514 30.692 1.00 97.09 166 GLN A O 1
ATOM 1074 N N . ARG A 1 141 ? -3.933 -52.782 29.744 1.00 97.78 167 ARG A N 1
ATOM 1075 C CA . ARG A 1 141 ? -4.879 -53.756 29.209 1.00 98.84 167 ARG A CA 1
ATOM 1076 C C . ARG A 1 141 ? -5.537 -54.448 30.392 1.00 99.31 167 ARG A C 1
ATOM 1077 O O . ARG A 1 141 ? -6.629 -55.004 30.283 1.00 99.48 167 ARG A O 1
ATOM 1085 N N . LYS A 1 142 ? -4.847 -54.398 31.527 1.00 100.16 168 LYS A N 1
ATOM 1086 C CA . LYS A 1 142 ? -5.312 -55.000 32.768 1.00 100.53 168 LYS A CA 1
ATOM 1087 C C . LYS A 1 142 ? -6.478 -54.215 33.356 1.00 100.69 168 LYS A C 1
ATOM 1088 O O . LYS A 1 142 ? -6.735 -54.256 34.560 1.00 101.07 168 LYS A O 1
ATOM 1094 N N . ASP A 1 143 ? -7.174 -53.496 32.482 1.00 100.57 169 ASP A N 1
ATOM 1095 C CA . ASP A 1 143 ? -8.338 -52.700 32.846 1.00 100.71 169 ASP A CA 1
ATOM 1096 C C . ASP A 1 143 ? -9.316 -52.891 31.700 1.00 100.51 169 ASP A C 1
ATOM 1097 O O . ASP A 1 143 ? -8.904 -53.177 30.576 1.00 100.17 169 ASP A O 1
ATOM 1102 N N . PHE A 1 144 ? -10.604 -52.738 31.977 1.00 100.57 170 PHE A N 1
ATOM 1103 C CA . PHE A 1 144 ? -11.618 -52.885 30.936 1.00 101.10 170 PHE A CA 1
ATOM 1104 C C . PHE A 1 144 ? -11.508 -54.236 30.232 1.00 101.20 170 PHE A C 1
ATOM 1105 O O . PHE A 1 144 ? -11.554 -54.312 29.001 1.00 100.91 170 PHE A O 1
ATOM 1113 N N . ALA A 1 145 ? -11.367 -55.299 31.016 1.00 101.28 171 ALA A N 1
ATOM 1114 C CA . ALA A 1 145 ? -11.255 -56.641 30.462 1.00 101.22 171 ALA A CA 1
ATOM 1115 C C . ALA A 1 145 ? -12.562 -57.409 30.637 1.00 101.06 171 ALA A C 1
ATOM 1116 O O . ALA A 1 145 ? -12.972 -58.168 29.755 1.00 100.73 171 ALA A O 1
ATOM 1118 N N . GLY A 1 146 ? -13.212 -57.203 31.779 1.00 101.01 172 GLY A N 1
ATOM 1119 C CA . GLY A 1 146 ? -14.468 -57.876 32.057 1.00 101.38 172 GLY A CA 1
ATOM 1120 C C . GLY A 1 146 ? -15.683 -57.111 31.559 1.00 101.62 172 GLY A C 1
ATOM 1121 O O . GLY A 1 146 ? -16.718 -57.070 32.227 1.00 101.83 172 GLY A O 1
ATOM 1122 N N . LEU A 1 147 ? -15.556 -56.501 30.383 1.00 101.48 173 LEU A N 1
ATOM 1123 C CA . LEU A 1 147 ? -16.641 -55.738 29.772 1.00 100.88 173 LEU A CA 1
ATOM 1124 C C . LEU A 1 147 ? -16.370 -55.567 28.282 1.00 100.22 173 LEU A C 1
ATOM 1125 O O . LEU A 1 147 ? -15.337 -55.025 27.887 1.00 100.10 173 LEU A O 1
ATOM 1130 N N . THR A 1 148 ? -17.304 -56.031 27.458 1.00 99.74 174 THR A N 1
ATOM 1131 C CA . THR A 1 148 ? -17.152 -55.950 26.009 1.00 99.37 174 THR A CA 1
ATOM 1132 C C . THR A 1 148 ? -18.203 -55.048 25.373 1.00 98.98 174 THR A C 1
ATOM 1133 O O . THR A 1 148 ? -18.070 -54.642 24.216 1.00 98.74 174 THR A O 1
ATOM 1137 N N . PHE A 1 149 ? -19.245 -54.737 26.135 1.00 98.45 175 PHE A N 1
ATOM 1138 C CA . PHE A 1 149 ? -20.326 -53.889 25.647 1.00 98.12 175 PHE A CA 1
ATOM 1139 C C . PHE A 1 149 ? -20.820 -52.923 26.717 1.00 96.96 175 PHE A C 1
ATOM 1140 O O . PHE A 1 149 ? -21.074 -53.320 27.856 1.00 97.21 175 PHE A O 1
ATOM 1148 N N . LEU A 1 150 ? -20.949 -51.654 26.341 1.00 95.07 176 LEU A N 1
ATOM 1149 C CA . LEU A 1 150 ? -21.448 -50.613 27.239 1.00 92.68 176 LEU A CA 1
ATOM 1150 C C . LEU A 1 150 ? -21.835 -49.355 26.467 1.00 90.55 176 LEU A C 1
ATOM 1151 O O . LEU A 1 150 ? -21.183 -48.985 25.494 1.00 90.34 176 LEU A O 1
ATOM 1156 N N . GLU A 1 151 ? -22.915 -48.719 26.906 1.00 88.56 177 GLU A N 1
ATOM 1157 C CA . GLU A 1 151 ? -23.425 -47.513 26.268 1.00 87.05 177 GLU A CA 1
ATOM 1158 C C . GLU A 1 151 ? -22.515 -46.302 26.421 1.00 85.12 177 GLU A C 1
ATOM 1159 O O . GLU A 1 151 ? -22.077 -45.717 25.431 1.00 85.03 177 GLU A O 1
ATOM 1165 N N . GLU A 1 152 ? -22.235 -45.930 27.665 1.00 82.76 178 GLU A N 1
ATOM 1166 C CA . GLU A 1 152 ? -21.400 -44.771 27.938 1.00 80.24 178 GLU A CA 1
ATOM 1167 C C . GLU A 1 152 ? -20.155 -45.124 28.748 1.00 78.21 178 GLU A C 1
ATOM 1168 O O . GLU A 1 152 ? -20.241 -45.788 29.781 1.00 78.01 178 GLU A O 1
ATOM 1174 N N . LEU A 1 153 ? -18.999 -44.675 28.265 1.00 75.62 179 LEU A N 1
ATOM 1175 C CA . LEU A 1 153 ? -17.729 -44.907 28.940 1.00 72.87 179 LEU A CA 1
ATOM 1176 C C . LEU A 1 153 ? -16.999 -43.577 29.098 1.00 71.70 179 LEU A C 1
ATOM 1177 O O . LEU A 1 153 ? -16.524 -42.999 28.123 1.00 71.13 179 LEU A O 1
ATOM 1182 N N . GLU A 1 154 ? -16.923 -43.091 30.331 1.00 71.18 180 GLU A N 1
ATOM 1183 C CA . GLU A 1 154 ? -16.251 -41.829 30.612 1.00 70.88 180 GLU A CA 1
ATOM 1184 C C . GLU A 1 154 ? -14.966 -42.060 31.393 1.00 71.05 180 GLU A C 1
ATOM 1185 O O . GLU A 1 154 ? -14.981 -42.643 32.477 1.00 71.43 180 GLU A O 1
ATOM 1191 N N . ILE A 1 155 ? -13.853 -41.591 30.841 1.00 71.04 181 ILE A N 1
ATOM 1192 C CA . ILE A 1 155 ? -12.556 -41.751 31.483 1.00 70.59 181 ILE A CA 1
ATOM 1193 C C . ILE A 1 155 ? -11.888 -40.401 31.732 1.00 70.73 181 ILE A C 1
ATOM 1194 O O . ILE A 1 155 ? -11.392 -39.758 30.804 1.00 70.44 181 ILE A O 1
ATOM 1199 N N . ASP A 1 156 ? -11.876 -39.973 32.987 1.00 70.52 182 ASP A N 1
ATOM 1200 C CA . ASP A 1 156 ? -11.248 -38.709 33.338 1.00 70.61 182 ASP A CA 1
ATOM 1201 C C . ASP A 1 156 ? -9.736 -38.899 33.454 1.00 70.21 182 ASP A C 1
ATOM 1202 O O . ASP A 1 156 ? -9.208 -39.129 34.545 1.00 70.18 182 ASP A O 1
ATOM 1207 N N . ALA A 1 157 ? -9.047 -38.802 32.324 1.00 69.40 183 ALA A N 1
ATOM 1208 C CA . ALA A 1 157 ? -7.602 -38.970 32.291 1.00 68.48 183 ALA A CA 1
ATOM 1209 C C . ALA A 1 157 ? -6.890 -37.631 32.103 1.00 68.59 183 ALA A C 1
ATOM 1210 O O . ALA A 1 157 ? -5.967 -37.517 31.294 1.00 67.94 183 ALA A O 1
ATOM 1212 N N . SER A 1 158 ? -7.322 -36.624 32.858 1.00 68.38 184 SER A N 1
ATOM 1213 C CA . SER A 1 158 ? -6.741 -35.287 32.778 1.00 69.35 184 SER A CA 1
ATOM 1214 C C . SER A 1 158 ? -5.220 -35.271 32.723 1.00 69.95 184 SER A C 1
ATOM 1215 O O . SER A 1 158 ? -4.636 -34.732 31.785 1.00 69.09 184 SER A O 1
ATOM 1218 N N . ASP A 1 159 ? -4.578 -35.854 33.729 1.00 71.62 185 ASP A N 1
ATOM 1219 C CA . ASP A 1 159 ? -3.121 -35.887 33.764 1.00 72.91 185 ASP A CA 1
ATOM 1220 C C . ASP A 1 159 ? -2.543 -37.206 33.276 1.00 73.40 185 ASP A C 1
ATOM 1221 O O . ASP A 1 159 ? -1.461 -37.606 33.706 1.00 73.46 185 ASP A O 1
ATOM 1226 N N . LEU A 1 160 ? -3.260 -37.876 32.378 1.00 74.20 186 LEU A N 1
ATOM 1227 C CA . LEU A 1 160 ? -2.806 -39.153 31.833 1.00 75.38 186 LEU A CA 1
ATOM 1228 C C . LEU A 1 160 ? -1.363 -39.036 31.346 1.00 75.95 186 LEU A C 1
ATOM 1229 O O . LEU A 1 160 ? -1.077 -38.301 30.402 1.00 76.10 186 LEU A O 1
ATOM 1234 N N . GLN A 1 161 ? -0.457 -39.769 31.988 1.00 76.44 187 GLN A N 1
ATOM 1235 C CA . GLN A 1 161 ? 0.955 -39.724 31.618 1.00 76.33 187 GLN A CA 1
ATOM 1236 C C . GLN A 1 161 ? 1.361 -40.881 30.697 1.00 75.41 187 GLN A C 1
ATOM 1237 O O . GLN A 1 161 ? 2.275 -40.737 29.882 1.00 74.73 187 GLN A O 1
ATOM 1243 N N . SER A 1 162 ? 0.683 -42.021 30.826 1.00 74.63 188 SER A N 1
ATOM 1244 C CA . SER A 1 162 ? 0.984 -43.192 30.001 1.00 73.90 188 SER A CA 1
ATOM 1245 C C . SER A 1 162 ? -0.242 -44.065 29.715 1.00 73.02 188 SER A C 1
ATOM 1246 O O . SER A 1 162 ? -1.106 -44.251 30.572 1.00 72.28 188 SER A O 1
ATOM 1249 N N . TYR A 1 163 ? -0.299 -44.594 28.496 1.00 72.07 189 TYR A N 1
ATOM 1250 C CA . TYR A 1 163 ? -1.395 -45.445 28.045 1.00 72.13 189 TYR A CA 1
ATOM 1251 C C . TYR A 1 163 ? -0.816 -46.707 27.419 1.00 73.97 189 TYR A C 1
ATOM 1252 O O . TYR A 1 163 ? -0.211 -46.657 26.343 1.00 73.67 189 TYR A O 1
ATOM 1261 N N . GLU A 1 164 ? -0.999 -47.834 28.102 1.00 75.97 190 GLU A N 1
ATOM 1262 C CA . GLU A 1 164 ? -0.506 -49.118 27.615 1.00 78.45 190 GLU A CA 1
ATOM 1263 C C . GLU A 1 164 ? -1.289 -49.470 26.356 1.00 78.69 190 GLU A C 1
ATOM 1264 O O . GLU A 1 164 ? -2.513 -49.384 26.339 1.00 79.28 190 GLU A O 1
ATOM 1270 N N . PRO A 1 165 ? -0.595 -49.886 25.288 1.00 78.99 191 PRO A N 1
ATOM 1271 C CA . PRO A 1 165 ? -1.297 -50.227 24.049 1.00 79.31 191 PRO A CA 1
ATOM 1272 C C . PRO A 1 165 ? -2.489 -51.171 24.171 1.00 79.85 191 PRO A C 1
ATOM 1273 O O . PRO A 1 165 ? -2.509 -52.080 24.999 1.00 80.23 191 PRO A O 1
ATOM 1277 N N . LYS A 1 166 ? -3.493 -50.913 23.340 1.00 80.55 192 LYS A N 1
ATOM 1278 C CA . LYS A 1 166 ? -4.710 -51.711 23.277 1.00 81.23 192 LYS A CA 1
ATOM 1279 C C . LYS A 1 166 ? -5.481 -51.863 24.585 1.00 81.75 192 LYS A C 1
ATOM 1280 O O . LYS A 1 166 ? -6.264 -52.797 24.737 1.00 82.21 192 LYS A O 1
ATOM 1286 N N . SER A 1 167 ? -5.275 -50.943 25.521 1.00 82.22 193 SER A N 1
ATOM 1287 C CA . SER A 1 167 ? -5.978 -51.005 26.795 1.00 83.06 193 SER A CA 1
ATOM 1288 C C . SER A 1 167 ? -7.467 -50.698 26.625 1.00 84.51 193 SER A C 1
ATOM 1289 O O . SER A 1 167 ? -8.247 -50.819 27.572 1.00 84.52 193 SER A O 1
ATOM 1292 N N . LEU A 1 168 ? -7.856 -50.297 25.417 1.00 86.14 194 LEU A N 1
ATOM 1293 C CA . LEU A 1 168 ? -9.252 -49.978 25.122 1.00 87.37 194 LEU A CA 1
ATOM 1294 C C . LEU A 1 168 ? -9.766 -50.733 23.901 1.00 88.15 194 LEU A C 1
ATOM 1295 O O . LEU A 1 168 ? -10.965 -50.718 23.615 1.00 87.64 194 LEU A O 1
ATOM 1300 N N . LYS A 1 169 ? -8.861 -51.390 23.183 1.00 89.13 195 LYS A N 1
ATOM 1301 C CA . LYS A 1 169 ? -9.245 -52.142 21.995 1.00 90.35 195 LYS A CA 1
ATOM 1302 C C . LYS A 1 169 ? -10.003 -53.410 22.391 1.00 91.17 195 LYS A C 1
ATOM 1303 O O . LYS A 1 169 ? -10.524 -54.130 21.538 1.00 91.02 195 LYS A O 1
ATOM 1309 N N . SER A 1 170 ? -10.066 -53.670 23.693 1.00 92.31 196 SER A N 1
ATOM 1310 C CA . SER A 1 170 ? -10.766 -54.838 24.216 1.00 93.41 196 SER A CA 1
ATOM 1311 C C . SER A 1 170 ? -12.267 -54.685 23.995 1.00 94.06 196 SER A C 1
ATOM 1312 O O . SER A 1 170 ? -12.889 -55.498 23.310 1.00 94.46 196 SER A O 1
ATOM 1315 N N . ILE A 1 171 ? -12.843 -53.639 24.581 1.00 94.39 197 ILE A N 1
ATOM 1316 C CA . ILE A 1 171 ? -14.269 -53.371 24.440 1.00 94.66 197 ILE A CA 1
ATOM 1317 C C . ILE A 1 171 ? -14.607 -53.324 22.952 1.00 94.92 197 ILE A C 1
ATOM 1318 O O . ILE A 1 171 ? -13.927 -52.649 22.179 1.00 94.90 197 ILE A O 1
ATOM 1323 N N . GLN A 1 172 ? -15.651 -54.044 22.551 1.00 95.34 198 GLN A N 1
ATOM 1324 C CA . GLN A 1 172 ? -16.044 -54.081 21.147 1.00 95.58 198 GLN A CA 1
ATOM 1325 C C . GLN A 1 172 ? -16.906 -52.900 20.715 1.00 94.49 198 GLN A C 1
ATOM 1326 O O . GLN A 1 172 ? -16.689 -52.332 19.643 1.00 94.11 198 GLN A O 1
ATOM 1332 N N . ASN A 1 173 ? -17.887 -52.538 21.538 1.00 93.21 199 ASN A N 1
ATOM 1333 C CA . ASN A 1 173 ? -18.774 -51.427 21.207 1.00 92.49 199 ASN A CA 1
ATOM 1334 C C . ASN A 1 173 ? -19.012 -50.458 22.358 1.00 90.39 199 ASN A C 1
ATOM 1335 O O . ASN A 1 173 ? -19.297 -50.864 23.485 1.00 89.91 199 ASN A O 1
ATOM 1340 N N . VAL A 1 174 ? -18.883 -49.170 22.052 1.00 87.95 200 VAL A N 1
ATOM 1341 C CA . VAL A 1 174 ? -19.110 -48.097 23.014 1.00 85.17 200 VAL A CA 1
ATOM 1342 C C . VAL A 1 174 ? -19.878 -47.029 22.243 1.00 83.16 200 VAL A C 1
ATOM 1343 O O . VAL A 1 174 ? -19.354 -46.442 21.295 1.00 82.84 200 VAL A O 1
ATOM 1347 N N . SER A 1 175 ? -21.123 -46.788 22.639 1.00 80.62 201 SER A N 1
ATOM 1348 C CA . SER A 1 175 ? -21.963 -45.809 21.960 1.00 78.82 201 SER A CA 1
ATOM 1349 C C . SER A 1 175 ? -21.515 -44.374 22.194 1.00 77.06 201 SER A C 1
ATOM 1350 O O . SER A 1 175 ? -21.625 -43.533 21.301 1.00 77.88 201 SER A O 1
ATOM 1353 N N . HIS A 1 176 ? -21.018 -44.096 23.395 1.00 73.91 202 HIS A N 1
ATOM 1354 C CA . HIS A 1 176 ? -20.549 -42.760 23.734 1.00 70.63 202 HIS A CA 1
ATOM 1355 C C . HIS A 1 176 ? -19.298 -42.866 24.597 1.00 68.22 202 HIS A C 1
ATOM 1356 O O . HIS A 1 176 ? -19.349 -43.375 25.715 1.00 68.19 202 HIS A O 1
ATOM 1363 N N . LEU A 1 177 ? -18.175 -42.390 24.067 1.00 64.98 203 LEU A N 1
ATOM 1364 C CA . LEU A 1 177 ? -16.905 -42.413 24.781 1.00 62.02 203 LEU A CA 1
ATOM 1365 C C . LEU A 1 177 ? -16.456 -40.991 25.112 1.00 60.42 203 LEU A C 1
ATOM 1366 O O . LEU A 1 177 ? -16.196 -40.192 24.214 1.00 59.11 203 LEU A O 1
ATOM 1371 N N . ILE A 1 178 ? -16.368 -40.682 26.403 1.00 59.45 204 ILE A N 1
ATOM 1372 C CA . ILE A 1 178 ? -15.954 -39.357 26.862 1.00 58.41 204 ILE A CA 1
ATOM 1373 C C . ILE A 1 178 ? -14.543 -39.406 27.445 1.00 59.07 204 ILE A C 1
ATOM 1374 O O . ILE A 1 178 ? -14.287 -40.121 28.413 1.00 58.92 204 ILE A O 1
ATOM 1379 N N . LEU A 1 179 ? -13.632 -38.631 26.865 1.00 58.46 205 LEU A N 1
ATOM 1380 C CA . LEU A 1 179 ? -12.249 -38.633 27.319 1.00 57.68 205 LEU A CA 1
ATOM 1381 C C . LEU A 1 179 ? -11.759 -37.274 27.805 1.00 57.88 205 LEU A C 1
ATOM 1382 O O . LEU A 1 179 ? -11.869 -36.278 27.093 1.00 58.54 205 LEU A O 1
ATOM 1387 N N . HIS A 1 180 ? -11.226 -37.236 29.024 1.00 58.63 206 HIS A N 1
ATOM 1388 C CA . HIS A 1 180 ? -10.660 -36.007 29.582 1.00 58.59 206 HIS A CA 1
ATOM 1389 C C . HIS A 1 180 ? -9.144 -36.168 29.465 1.00 59.28 206 HIS A C 1
ATOM 1390 O O . HIS A 1 180 ? -8.590 -37.178 29.900 1.00 60.19 206 HIS A O 1
ATOM 1397 N N . MET A 1 181 ? -8.479 -35.187 28.863 1.00 58.19 207 MET A N 1
ATOM 1398 C CA . MET A 1 181 ? -7.030 -35.238 28.683 1.00 57.14 207 MET A CA 1
ATOM 1399 C C . MET A 1 181 ? -6.473 -33.854 28.374 1.00 55.83 207 MET A C 1
ATOM 1400 O O . MET A 1 181 ? -6.868 -33.237 27.388 1.00 55.78 207 MET A O 1
ATOM 1405 N N . LYS A 1 182 ? -5.547 -33.379 29.202 1.00 53.81 208 LYS A N 1
ATOM 1406 C CA . LYS A 1 182 ? -4.938 -32.067 29.000 1.00 52.65 208 LYS A CA 1
ATOM 1407 C C . LYS A 1 182 ? -3.986 -32.049 27.807 1.00 52.19 208 LYS A C 1
ATOM 1408 O O . LYS A 1 182 ? -4.132 -31.229 26.909 1.00 51.61 208 LYS A O 1
ATOM 1414 N N . GLN A 1 183 ? -3.008 -32.952 27.802 1.00 52.41 209 GLN A N 1
ATOM 1415 C CA . GLN A 1 183 ? -2.027 -33.008 26.721 1.00 52.74 209 GLN A CA 1
ATOM 1416 C C . GLN A 1 183 ? -2.482 -33.937 25.602 1.00 53.37 209 GLN A C 1
ATOM 1417 O O . GLN A 1 183 ? -3.311 -34.819 25.821 1.00 54.34 209 GLN A O 1
ATOM 1423 N N . HIS A 1 184 ? -1.934 -33.733 24.406 1.00 53.71 210 HIS A N 1
ATOM 1424 C CA . HIS A 1 184 ? -2.289 -34.540 23.242 1.00 55.39 210 HIS A CA 1
ATOM 1425 C C . HIS A 1 184 ? -1.216 -35.569 22.914 1.00 56.41 210 HIS A C 1
ATOM 1426 O O . HIS A 1 184 ? -1.214 -36.159 21.834 1.00 56.66 210 HIS A O 1
ATOM 1433 N N . ILE A 1 185 ? -0.308 -35.785 23.851 1.00 57.55 211 ILE A N 1
ATOM 1434 C CA . ILE A 1 185 ? 0.768 -36.739 23.645 1.00 58.99 211 ILE A CA 1
ATOM 1435 C C . ILE A 1 185 ? 0.251 -38.128 23.263 1.00 58.23 211 ILE A C 1
ATOM 1436 O O . ILE A 1 185 ? 0.599 -38.651 22.206 1.00 56.74 211 ILE A O 1
ATOM 1441 N N . LEU A 1 186 ? -0.597 -38.704 24.109 1.00 57.64 212 LEU A N 1
ATOM 1442 C CA . LEU A 1 186 ? -1.134 -40.044 23.872 1.00 58.09 212 LEU A CA 1
ATOM 1443 C C . LEU A 1 186 ? -2.502 -40.072 23.196 1.00 58.35 212 LEU A C 1
ATOM 1444 O O . LEU A 1 186 ? -3.254 -41.032 23.366 1.00 58.40 212 LEU A O 1
ATOM 1449 N N . LEU A 1 187 ? -2.827 -39.036 22.430 1.00 58.67 213 LEU A N 1
ATOM 1450 C CA . LEU A 1 187 ? -4.122 -38.968 21.758 1.00 57.77 213 LEU A CA 1
ATOM 1451 C C . LEU A 1 187 ? -4.256 -39.890 20.546 1.00 57.62 213 LEU A C 1
ATOM 1452 O O . LEU A 1 187 ? -5.252 -40.595 20.411 1.00 56.59 213 LEU A O 1
ATOM 1457 N N . LEU A 1 188 ? -3.267 -39.874 19.660 1.00 58.29 214 LEU A N 1
ATOM 1458 C CA . LEU A 1 188 ? -3.311 -40.711 18.466 1.00 59.29 214 LEU A CA 1
ATOM 1459 C C . LEU A 1 188 ? -3.307 -42.206 18.763 1.00 60.71 214 LEU A C 1
ATOM 1460 O O . LEU A 1 188 ? -3.898 -42.989 18.020 1.00 61.53 214 LEU A O 1
ATOM 1465 N N . GLU A 1 189 ? -2.644 -42.610 19.842 1.00 61.52 215 GLU A N 1
ATOM 1466 C CA . GLU A 1 189 ? -2.581 -44.025 20.175 1.00 62.44 215 GLU A CA 1
ATOM 1467 C C . GLU A 1 189 ? -3.820 -44.501 20.922 1.00 60.92 215 GLU A C 1
ATOM 1468 O O . GLU A 1 189 ? -4.105 -45.697 20.965 1.00 61.68 215 GLU A O 1
ATOM 1474 N N . ILE A 1 190 ? -4.556 -43.572 21.516 1.00 58.17 216 ILE A N 1
ATOM 1475 C CA . ILE A 1 190 ? -5.782 -43.949 22.201 1.00 56.44 216 ILE A CA 1
ATOM 1476 C C . ILE A 1 190 ? -6.868 -43.987 21.131 1.00 57.03 216 ILE A C 1
ATOM 1477 O O . ILE A 1 190 ? -7.853 -44.712 21.250 1.00 58.40 216 ILE A O 1
ATOM 1482 N N . PHE A 1 191 ? -6.663 -43.211 20.072 1.00 56.34 217 PHE A N 1
ATOM 1483 C CA . PHE A 1 191 ? -7.611 -43.140 18.970 1.00 56.44 217 PHE A CA 1
ATOM 1484 C C . PHE A 1 191 ? -7.634 -44.422 18.145 1.00 57.57 217 PHE A C 1
ATOM 1485 O O . PHE A 1 191 ? -8.700 -44.965 17.860 1.00 57.17 217 PHE A O 1
ATOM 1493 N N . VAL A 1 192 ? -6.454 -44.894 17.754 1.00 58.96 218 VAL A N 1
ATOM 1494 C CA . VAL A 1 192 ? -6.347 -46.099 16.938 1.00 60.72 218 VAL A CA 1
ATOM 1495 C C . VAL A 1 192 ? -7.099 -47.306 17.486 1.00 61.02 218 VAL A C 1
ATOM 1496 O O . VAL A 1 192 ? -7.576 -48.139 16.716 1.00 60.41 218 VAL A O 1
ATOM 1500 N N . ASP A 1 193 ? -7.215 -47.398 18.806 1.00 61.99 219 ASP A N 1
ATOM 1501 C CA . ASP A 1 193 ? -7.895 -48.529 19.424 1.00 63.78 219 ASP A CA 1
ATOM 1502 C C . ASP A 1 193 ? -9.377 -48.313 19.731 1.00 65.20 219 ASP A C 1
ATOM 1503 O O . ASP A 1 193 ? -10.061 -49.244 20.166 1.00 67.09 219 ASP A O 1
ATOM 1508 N N . VAL A 1 194 ? -9.884 -47.103 19.514 1.00 64.27 220 VAL A N 1
ATOM 1509 C CA . VAL A 1 194 ? -11.292 -46.838 19.794 1.00 63.31 220 VAL A CA 1
ATOM 1510 C C . VAL A 1 194 ? -12.079 -46.437 18.555 1.00 63.21 220 VAL A C 1
ATOM 1511 O O . VAL A 1 194 ? -13.307 -46.502 18.546 1.00 62.57 220 VAL A O 1
ATOM 1515 N N . THR A 1 195 ? -11.368 -46.033 17.510 1.00 63.85 221 THR A N 1
ATOM 1516 C CA . THR A 1 195 ? -11.998 -45.597 16.269 1.00 64.58 221 THR A CA 1
ATOM 1517 C C . THR A 1 195 ? -13.010 -46.585 15.674 1.00 66.34 221 THR A C 1
ATOM 1518 O O . THR A 1 195 ? -14.043 -46.174 15.142 1.00 67.50 221 THR A O 1
ATOM 1522 N N . SER A 1 196 ? -12.724 -47.881 15.762 1.00 67.24 222 SER A N 1
ATOM 1523 C CA . SER A 1 196 ? -13.634 -48.889 15.219 1.00 67.33 222 SER A CA 1
ATOM 1524 C C . SER A 1 196 ? -14.618 -49.401 16.262 1.00 66.92 222 SER A C 1
ATOM 1525 O O . SER A 1 196 ? -15.483 -50.220 15.959 1.00 68.00 222 SER A O 1
ATOM 1528 N N . SER A 1 197 ? -14.493 -48.904 17.486 1.00 66.31 223 SER A N 1
ATOM 1529 C CA . SER A 1 197 ? -15.351 -49.339 18.577 1.00 65.16 223 SER A CA 1
ATOM 1530 C C . SER A 1 197 ? -16.343 -48.300 19.104 1.00 64.06 223 SER A C 1
ATOM 1531 O O . SER A 1 197 ? -17.324 -48.653 19.757 1.00 64.45 223 SER A O 1
ATOM 1534 N N . VAL A 1 198 ? -16.098 -47.025 18.818 1.00 62.39 224 VAL A N 1
ATOM 1535 C CA . VAL A 1 198 ? -16.963 -45.960 19.318 1.00 60.19 224 VAL A CA 1
ATOM 1536 C C . VAL A 1 198 ? -17.876 -45.323 18.273 1.00 59.05 224 VAL A C 1
ATOM 1537 O O . VAL A 1 198 ? -17.550 -45.283 17.089 1.00 57.04 224 VAL A O 1
ATOM 1541 N N . GLU A 1 199 ? -19.023 -44.824 18.730 1.00 59.41 225 GLU A N 1
ATOM 1542 C CA . GLU A 1 199 ? -19.989 -44.165 17.851 1.00 60.64 225 GLU A CA 1
ATOM 1543 C C . GLU A 1 199 ? -19.949 -42.643 18.030 1.00 58.84 225 GLU A C 1
ATOM 1544 O O . GLU A 1 199 ? -19.838 -41.897 17.055 1.00 58.06 225 GLU A O 1
ATOM 1550 N N . CYS A 1 200 ? -20.058 -42.195 19.279 1.00 56.73 226 CYS A N 1
ATOM 1551 C CA . CYS A 1 200 ? -20.027 -40.772 19.605 1.00 56.45 226 CYS A CA 1
ATOM 1552 C C . CYS A 1 200 ? -18.841 -40.484 20.519 1.00 54.47 226 CYS A C 1
ATOM 1553 O O . CYS A 1 200 ? -18.921 -40.701 21.727 1.00 54.11 226 CYS A O 1
ATOM 1556 N N . LEU A 1 201 ? -17.752 -39.985 19.940 1.00 52.90 227 LEU A N 1
ATOM 1557 C CA . LEU A 1 201 ? -16.535 -39.677 20.693 1.00 50.91 227 LEU A CA 1
ATOM 1558 C C . LEU A 1 201 ? -16.534 -38.240 21.216 1.00 50.67 227 LEU A C 1
ATOM 1559 O O . LEU A 1 201 ? -16.962 -37.322 20.524 1.00 49.43 227 LEU A O 1
ATOM 1564 N N . GLU A 1 202 ? -16.058 -38.044 22.441 1.00 51.17 228 GLU A N 1
ATOM 1565 C CA . GLU A 1 202 ? -15.989 -36.703 23.002 1.00 51.65 228 GLU A CA 1
ATOM 1566 C C . GLU A 1 202 ? -14.676 -36.471 23.738 1.00 51.03 228 GLU A C 1
ATOM 1567 O O . GLU A 1 202 ? -14.345 -37.184 24.683 1.00 50.51 228 GLU A O 1
ATOM 1573 N N . LEU A 1 203 ? -13.937 -35.463 23.288 1.00 50.33 229 LEU A N 1
ATOM 1574 C CA . LEU A 1 203 ? -12.652 -35.094 23.871 1.00 50.51 229 LEU A CA 1
ATOM 1575 C C . LEU A 1 203 ? -12.833 -33.840 24.713 1.00 50.37 229 LEU A C 1
ATOM 1576 O O . LEU A 1 203 ? -13.412 -32.861 24.248 1.00 51.20 229 LEU A O 1
ATOM 1581 N N . ARG A 1 204 ? -12.326 -33.856 25.941 1.00 51.44 230 ARG A N 1
ATOM 1582 C CA . ARG A 1 204 ? -12.451 -32.695 26.815 1.00 51.66 230 ARG A CA 1
ATOM 1583 C C . ARG A 1 204 ? -11.139 -32.153 27.361 1.00 51.60 230 ARG A C 1
ATOM 1584 O O . ARG A 1 204 ? -10.179 -32.901 27.564 1.00 52.30 230 ARG A O 1
ATOM 1592 N N . ASP A 1 205 ? -11.133 -30.841 27.607 1.00 49.84 231 ASP A N 1
ATOM 1593 C CA . ASP A 1 205 ? -10.006 -30.117 28.196 1.00 47.80 231 ASP A CA 1
ATOM 1594 C C . ASP A 1 205 ? -8.630 -30.230 27.545 1.00 45.84 231 ASP A C 1
ATOM 1595 O O . ASP A 1 205 ? -7.643 -29.782 28.117 1.00 46.26 231 ASP A O 1
ATOM 1600 N N . THR A 1 206 ? -8.551 -30.796 26.352 1.00 44.25 232 THR A N 1
ATOM 1601 C CA . THR A 1 206 ? -7.261 -30.970 25.707 1.00 44.67 232 THR A CA 1
ATOM 1602 C C . THR A 1 206 ? -6.671 -29.762 25.000 1.00 44.94 232 THR A C 1
ATOM 1603 O O . THR A 1 206 ? -7.346 -29.094 24.216 1.00 45.47 232 THR A O 1
ATOM 1607 N N . ASP A 1 207 ? -5.395 -29.503 25.268 1.00 44.27 233 ASP A N 1
ATOM 1608 C CA . ASP A 1 207 ? -4.688 -28.414 24.622 1.00 43.50 233 ASP A CA 1
ATOM 1609 C C . ASP A 1 207 ? -4.198 -29.000 23.302 1.00 42.44 233 ASP A C 1
ATOM 1610 O O . ASP A 1 207 ? -3.270 -29.805 23.284 1.00 42.12 233 ASP A O 1
ATOM 1615 N N . LEU A 1 208 ? -4.831 -28.601 22.205 1.00 41.60 234 LEU A N 1
ATOM 1616 C CA . LEU A 1 208 ? -4.470 -29.098 20.883 1.00 41.78 234 LEU A CA 1
ATOM 1617 C C . LEU A 1 208 ? -3.628 -28.117 20.071 1.00 42.10 234 LEU A C 1
ATOM 1618 O O . LEU A 1 208 ? -3.524 -28.245 18.849 1.00 39.53 234 LEU A O 1
ATOM 1623 N N . ASP A 1 209 ? -3.056 -27.115 20.733 1.00 43.65 235 ASP A N 1
ATOM 1624 C CA . ASP A 1 209 ? -2.184 -26.202 20.009 1.00 47.35 235 ASP A CA 1
ATOM 1625 C C . ASP A 1 209 ? -0.995 -27.122 19.748 1.00 47.91 235 ASP A C 1
ATOM 1626 O O . ASP A 1 209 ? -0.706 -28.011 20.557 1.00 50.76 235 ASP A O 1
ATOM 1631 N N . THR A 1 210 ? -0.319 -26.935 18.628 1.00 47.13 236 THR A N 1
ATOM 1632 C CA . THR A 1 210 ? 0.835 -27.775 18.286 1.00 46.45 236 THR A CA 1
ATOM 1633 C C . THR A 1 210 ? 0.485 -29.240 18.031 1.00 46.09 236 THR A C 1
ATOM 1634 O O . THR A 1 210 ? 1.383 -30.054 17.832 1.00 44.27 236 THR A O 1
ATOM 1638 N N . PHE A 1 211 ? -0.799 -29.592 18.052 1.00 46.70 237 PHE A N 1
ATOM 1639 C CA . PHE A 1 211 ? -1.173 -30.974 17.766 1.00 47.20 237 PHE A CA 1
ATOM 1640 C C . PHE A 1 211 ? -0.791 -31.227 16.319 1.00 47.69 237 PHE A C 1
ATOM 1641 O O . PHE A 1 211 ? -1.160 -30.460 15.432 1.00 46.71 237 PHE A O 1
ATOM 1649 N N . HIS A 1 212 ? -0.055 -32.303 16.079 1.00 49.19 238 HIS A N 1
ATOM 1650 C CA . HIS A 1 212 ? 0.368 -32.634 14.730 1.00 51.20 238 HIS A CA 1
ATOM 1651 C C . HIS A 1 212 ? -0.143 -34.026 14.387 1.00 53.17 238 HIS A C 1
ATOM 1652 O O . HIS A 1 212 ? -0.092 -34.936 15.211 1.00 53.06 238 HIS A O 1
ATOM 1659 N N . PHE A 1 213 ? -0.647 -34.189 13.174 1.00 55.92 239 PHE A N 1
ATOM 1660 C CA . PHE A 1 213 ? -1.159 -35.481 12.755 1.00 60.85 239 PHE A CA 1
ATOM 1661 C C . PHE A 1 213 ? -0.135 -36.252 11.934 1.00 63.84 239 PHE A C 1
ATOM 1662 O O . PHE A 1 213 ? 0.470 -35.712 11.010 1.00 64.04 239 PHE A O 1
ATOM 1670 N N . SER A 1 214 ? 0.046 -37.520 12.277 1.00 68.05 240 SER A N 1
ATOM 1671 C CA . SER A 1 214 ? 0.978 -38.390 11.570 1.00 72.64 240 SER A CA 1
ATOM 1672 C C . SER A 1 214 ? 0.220 -39.655 11.196 1.00 76.81 240 SER A C 1
ATOM 1673 O O . SER A 1 214 ? -0.451 -40.248 12.041 1.00 77.44 240 SER A O 1
ATOM 1676 N N . GLU A 1 215 ? 0.312 -40.061 9.934 1.00 81.46 241 GLU A N 1
ATOM 1677 C CA . GLU A 1 215 ? -0.387 -41.255 9.476 1.00 86.38 241 GLU A CA 1
ATOM 1678 C C . GLU A 1 215 ? -0.172 -42.449 10.394 1.00 89.32 241 GLU A C 1
ATOM 1679 O O . GLU A 1 215 ? 0.836 -43.148 10.304 1.00 90.47 241 GLU A O 1
ATOM 1685 N N . LEU A 1 216 ? -1.134 -42.672 11.283 1.00 92.95 242 LEU A N 1
ATOM 1686 C CA . LEU A 1 216 ? -1.075 -43.775 12.230 1.00 96.27 242 LEU A CA 1
ATOM 1687 C C . LEU A 1 216 ? -1.372 -45.105 11.545 1.00 98.65 242 LEU A C 1
ATOM 1688 O O . LEU A 1 216 ? -2.208 -45.179 10.640 1.00 99.09 242 LEU A O 1
ATOM 1693 N N . SER A 1 217 ? -0.674 -46.152 11.975 1.00 100.68 243 SER A N 1
ATOM 1694 C CA . SER A 1 217 ? -0.859 -47.481 11.407 1.00 102.55 243 SER A CA 1
ATOM 1695 C C . SER A 1 217 ? -2.030 -48.198 12.071 1.00 103.78 243 SER A C 1
ATOM 1696 O O . SER A 1 217 ? -1.848 -49.201 12.766 1.00 104.27 243 SER A O 1
ATOM 1699 N N . THR A 1 218 ? -3.234 -47.676 11.852 1.00 105.08 244 THR A N 1
ATOM 1700 C CA . THR A 1 218 ? -4.448 -48.258 12.418 1.00 106.22 244 THR A CA 1
ATOM 1701 C C . THR A 1 218 ? -5.103 -49.187 11.391 1.00 106.49 244 THR A C 1
ATOM 1702 O O . THR A 1 218 ? -6.054 -49.911 11.701 1.00 106.51 244 THR A O 1
ATOM 1706 N N . GLY A 1 219 ? -4.578 -49.163 10.168 1.00 106.53 245 GLY A N 1
ATOM 1707 C CA . GLY A 1 219 ? -5.113 -50.000 9.110 1.00 105.99 245 GLY A CA 1
ATOM 1708 C C . GLY A 1 219 ? -6.237 -49.332 8.341 1.00 105.55 245 GLY A C 1
ATOM 1709 O O . GLY A 1 219 ? -6.684 -48.237 8.692 1.00 105.96 245 GLY A O 1
ATOM 1710 N N . GLU A 1 220 ? -6.693 -49.992 7.282 1.00 104.60 246 GLU A N 1
ATOM 1711 C CA . GLU A 1 220 ? -7.777 -49.464 6.468 1.00 103.36 246 GLU A CA 1
ATOM 1712 C C . GLU A 1 220 ? -9.128 -49.815 7.072 1.00 102.38 246 GLU A C 1
ATOM 1713 O O . GLU A 1 220 ? -10.140 -49.862 6.370 1.00 103.10 246 GLU A O 1
ATOM 1719 N N . THR A 1 221 ? -9.137 -50.060 8.379 1.00 100.38 247 THR A N 1
ATOM 1720 C CA . THR A 1 221 ? -10.364 -50.403 9.089 1.00 97.86 247 THR A CA 1
ATOM 1721 C C . THR A 1 221 ? -11.241 -49.155 9.212 1.00 95.37 247 THR A C 1
ATOM 1722 O O . THR A 1 221 ? -10.825 -48.140 9.780 1.00 95.49 247 THR A O 1
ATOM 1726 N N . ASN A 1 222 ? -12.451 -49.234 8.669 1.00 91.73 248 ASN A N 1
ATOM 1727 C CA . ASN A 1 222 ? -13.383 -48.115 8.715 1.00 87.82 248 ASN A CA 1
ATOM 1728 C C . ASN A 1 222 ? -13.700 -47.717 10.154 1.00 84.05 248 ASN A C 1
ATOM 1729 O O . ASN A 1 222 ? -13.753 -48.567 11.049 1.00 83.22 248 ASN A O 1
ATOM 1734 N N . SER A 1 223 ? -13.902 -46.420 10.369 1.00 78.90 249 SER A N 1
ATOM 1735 C CA . SER A 1 223 ? -14.215 -45.901 11.695 1.00 73.99 249 SER A CA 1
ATOM 1736 C C . SER A 1 223 ? -15.705 -46.046 11.979 1.00 70.84 249 SER A C 1
ATOM 1737 O O . SER A 1 223 ? -16.529 -45.977 11.069 1.00 69.93 249 SER A O 1
ATOM 1740 N N . LEU A 1 224 ? -16.038 -46.246 13.248 1.00 67.54 250 LEU A N 1
ATOM 1741 C CA . LEU A 1 224 ? -17.423 -46.400 13.679 1.00 65.53 250 LEU A CA 1
ATOM 1742 C C . LEU A 1 224 ? -17.967 -45.054 14.156 1.00 63.99 250 LEU A C 1
ATOM 1743 O O . LEU A 1 224 ? -19.159 -44.909 14.417 1.00 63.89 250 LEU A O 1
ATOM 1748 N N . ILE A 1 225 ? -17.077 -44.070 14.248 1.00 62.10 251 ILE A N 1
ATOM 1749 C CA . ILE A 1 225 ? -17.419 -42.728 14.711 1.00 58.72 251 ILE A CA 1
ATOM 1750 C C . ILE A 1 225 ? -18.285 -41.939 13.732 1.00 56.75 251 ILE A C 1
ATOM 1751 O O . ILE A 1 225 ? -17.930 -41.784 12.565 1.00 56.65 251 ILE A O 1
ATOM 1756 N N . LYS A 1 226 ? -19.420 -41.441 14.215 1.00 54.88 252 LYS A N 1
ATOM 1757 C CA . LYS A 1 226 ? -20.316 -40.639 13.387 1.00 54.36 252 LYS A CA 1
ATOM 1758 C C . LYS A 1 226 ? -20.428 -39.221 13.955 1.00 52.56 252 LYS A C 1
ATOM 1759 O O . LYS A 1 226 ? -20.769 -38.271 13.243 1.00 51.44 252 LYS A O 1
ATOM 1765 N N . LYS A 1 227 ? -20.117 -39.093 15.240 1.00 50.02 253 LYS A N 1
ATOM 1766 C CA . LYS A 1 227 ? -20.155 -37.813 15.927 1.00 49.17 253 LYS A CA 1
ATOM 1767 C C . LYS A 1 227 ? -18.870 -37.646 16.732 1.00 47.19 253 LYS A C 1
ATOM 1768 O O . LYS A 1 227 ? -18.513 -38.508 17.537 1.00 47.29 253 LYS A O 1
ATOM 1774 N N . PHE A 1 228 ? -18.178 -36.535 16.496 1.00 44.23 254 PHE A N 1
ATOM 1775 C CA . PHE A 1 228 ? -16.935 -36.221 17.188 1.00 41.36 254 PHE A CA 1
ATOM 1776 C C . PHE A 1 228 ? -17.108 -34.861 17.860 1.00 40.71 254 PHE A C 1
ATOM 1777 O O . PHE A 1 228 ? -17.286 -33.845 17.188 1.00 40.18 254 PHE A O 1
ATOM 1785 N N . THR A 1 229 ? -17.075 -34.855 19.188 1.00 40.19 255 THR A N 1
ATOM 1786 C CA . THR A 1 229 ? -17.245 -33.642 19.972 1.00 40.06 255 THR A CA 1
ATOM 1787 C C . THR A 1 229 ? -15.957 -33.213 20.665 1.00 40.89 255 THR A C 1
ATOM 1788 O O . THR A 1 229 ? -15.238 -34.033 21.235 1.00 40.96 255 THR A O 1
ATOM 1792 N N . PHE A 1 230 ? -15.676 -31.915 20.603 1.00 41.71 256 PHE A N 1
ATOM 1793 C CA . PHE A 1 230 ? -14.499 -31.333 21.247 1.00 40.28 256 PHE A CA 1
ATOM 1794 C C . PHE A 1 230 ? -15.047 -30.336 22.257 1.00 40.00 256 PHE A C 1
ATOM 1795 O O . PHE A 1 230 ? -15.748 -29.405 21.879 1.00 41.00 256 PHE A O 1
ATOM 1803 N N . ARG A 1 231 ? -14.738 -30.522 23.535 1.00 39.89 257 ARG A N 1
ATOM 1804 C CA . ARG A 1 231 ? -15.241 -29.619 24.569 1.00 40.73 257 ARG A CA 1
ATOM 1805 C C . ARG A 1 231 ? -14.100 -29.004 25.387 1.00 41.50 257 ARG A C 1
ATOM 1806 O O . ARG A 1 231 ? -13.222 -29.719 25.874 1.00 41.13 257 ARG A O 1
ATOM 1814 N N . ASN A 1 232 ? -14.130 -27.680 25.543 1.00 41.00 258 ASN A N 1
ATOM 1815 C CA . ASN A 1 232 ? -13.103 -26.942 26.283 1.00 39.49 258 ASN A CA 1
ATOM 1816 C C . ASN A 1 232 ? -11.703 -27.310 25.776 1.00 39.15 258 ASN A C 1
ATOM 1817 O O . ASN A 1 232 ? -10.777 -27.560 26.554 1.00 37.64 258 ASN A O 1
ATOM 1822 N N . VAL A 1 233 ? -11.572 -27.341 24.454 1.00 37.34 259 VAL A N 1
ATOM 1823 C CA . VAL A 1 233 ? -10.320 -27.662 23.781 1.00 36.51 259 VAL A CA 1
ATOM 1824 C C . VAL A 1 233 ? -9.665 -26.385 23.237 1.00 36.51 259 VAL A C 1
ATOM 1825 O O . VAL A 1 233 ? -10.356 -25.431 22.866 1.00 34.21 259 VAL A O 1
ATOM 1829 N N . LYS A 1 234 ? -8.334 -26.365 23.206 1.00 37.07 260 LYS A N 1
ATOM 1830 C CA . LYS A 1 234 ? -7.587 -25.211 22.688 1.00 37.15 260 LYS A CA 1
ATOM 1831 C C . LYS A 1 234 ? -6.981 -25.603 21.347 1.00 36.74 260 LYS A C 1
ATOM 1832 O O . LYS A 1 234 ? -6.326 -26.639 21.221 1.00 36.02 260 LYS A O 1
ATOM 1838 N N . ILE A 1 235 ? -7.193 -24.765 20.343 1.00 35.60 261 ILE A N 1
ATOM 1839 C CA . ILE A 1 235 ? -6.696 -25.066 19.014 1.00 35.19 261 ILE A CA 1
ATOM 1840 C C . ILE A 1 235 ? -6.117 -23.800 18.356 1.00 34.49 261 ILE A C 1
ATOM 1841 O O . ILE A 1 235 ? -6.454 -22.682 18.753 1.00 33.01 261 ILE A O 1
ATOM 1846 N N . THR A 1 236 ? -5.226 -23.972 17.384 1.00 32.29 262 THR A N 1
ATOM 1847 C CA . THR A 1 236 ? -4.656 -22.831 16.662 1.00 33.95 262 THR A CA 1
ATOM 1848 C C . THR A 1 236 ? -5.025 -23.029 15.193 1.00 34.55 262 THR A C 1
ATOM 1849 O O . THR A 1 236 ? -5.578 -24.066 14.841 1.00 33.96 262 THR A O 1
ATOM 1853 N N . ASP A 1 237 ? -4.737 -22.046 14.342 1.00 33.32 263 ASP A N 1
ATOM 1854 C CA . ASP A 1 237 ? -5.066 -22.178 12.929 1.00 35.32 263 ASP A CA 1
ATOM 1855 C C . ASP A 1 237 ? -4.404 -23.415 12.318 1.00 37.08 263 ASP A C 1
ATOM 1856 O O . ASP A 1 237 ? -5.056 -24.193 11.627 1.00 36.90 263 ASP A O 1
ATOM 1861 N N . GLU A 1 238 ? -3.117 -23.602 12.586 1.00 38.22 264 GLU A N 1
ATOM 1862 C CA . GLU A 1 238 ? -2.387 -24.744 12.052 1.00 40.87 264 GLU A CA 1
ATOM 1863 C C . GLU A 1 238 ? -2.870 -26.087 12.601 1.00 41.51 264 GLU A C 1
ATOM 1864 O O . GLU A 1 238 ? -3.096 -27.017 11.833 1.00 41.00 264 GLU A O 1
ATOM 1870 N N . SER A 1 239 ? -3.037 -26.193 13.917 1.00 41.94 265 SER A N 1
ATOM 1871 C CA . SER A 1 239 ? -3.474 -27.456 14.497 1.00 44.28 265 SER A CA 1
ATOM 1872 C C . SER A 1 239 ? -4.891 -27.829 14.071 1.00 46.24 265 SER A C 1
ATOM 1873 O O . SER A 1 239 ? -5.214 -29.012 13.946 1.00 47.71 265 SER A O 1
ATOM 1876 N N . LEU A 1 240 ? -5.733 -26.825 13.843 1.00 46.64 266 LEU A N 1
ATOM 1877 C CA . LEU A 1 240 ? -7.106 -27.063 13.410 1.00 46.78 266 LEU A CA 1
ATOM 1878 C C . LEU A 1 240 ? -7.075 -27.849 12.094 1.00 46.37 266 LEU A C 1
ATOM 1879 O O . LEU A 1 240 ? -7.900 -28.729 11.867 1.00 46.47 266 LEU A O 1
ATOM 1884 N N . PHE A 1 241 ? -6.111 -27.529 11.235 1.00 47.06 267 PHE A N 1
ATOM 1885 C CA . PHE A 1 241 ? -5.944 -28.230 9.966 1.00 46.60 267 PHE A CA 1
ATOM 1886 C C . PHE A 1 241 ? -5.494 -29.659 10.265 1.00 46.49 267 PHE A C 1
ATOM 1887 O O . PHE A 1 241 ? -5.927 -30.607 9.615 1.00 47.10 267 PHE A O 1
ATOM 1895 N N . GLN A 1 242 ? -4.610 -29.804 11.248 1.00 45.45 268 GLN A N 1
ATOM 1896 C CA . GLN A 1 242 ? -4.121 -31.121 11.636 1.00 45.58 268 GLN A CA 1
ATOM 1897 C C . GLN A 1 242 ? -5.284 -31.959 12.152 1.00 45.24 268 GLN A C 1
ATOM 1898 O O . GLN A 1 242 ? -5.354 -33.159 11.896 1.00 44.06 268 GLN A O 1
ATOM 1904 N N . VAL A 1 243 ? -6.197 -31.317 12.876 1.00 44.93 269 VAL A N 1
ATOM 1905 C CA . VAL A 1 243 ? -7.365 -32.010 13.405 1.00 44.85 269 VAL A CA 1
ATOM 1906 C C . VAL A 1 243 ? -8.232 -32.461 12.235 1.00 45.47 269 VAL A C 1
ATOM 1907 O O . VAL A 1 243 ? -8.835 -33.533 12.263 1.00 45.27 269 VAL A O 1
ATOM 1911 N N . MET A 1 244 ? -8.279 -31.635 11.200 1.00 45.91 270 MET A N 1
ATOM 1912 C CA . MET A 1 244 ? -9.061 -31.951 10.023 1.00 48.33 270 MET A CA 1
ATOM 1913 C C . MET A 1 244 ? -8.521 -33.219 9.370 1.00 49.12 270 MET A C 1
ATOM 1914 O O . MET A 1 244 ? -9.293 -34.090 8.969 1.00 48.55 270 MET A O 1
ATOM 1919 N N . LYS A 1 245 ? -7.197 -33.329 9.276 1.00 49.44 271 LYS A N 1
ATOM 1920 C CA . LYS A 1 245 ? -6.578 -34.513 8.679 1.00 50.63 271 LYS A CA 1
ATOM 1921 C C . LYS A 1 245 ? -6.977 -35.756 9.476 1.00 50.13 271 LYS A C 1
ATOM 1922 O O . LYS A 1 245 ? -7.177 -36.830 8.911 1.00 49.38 271 LYS A O 1
ATOM 1928 N N . LEU A 1 246 ? -7.101 -35.600 10.790 1.00 49.44 272 LEU A N 1
ATOM 1929 C CA . LEU A 1 246 ? -7.500 -36.707 11.647 1.00 49.50 272 LEU A CA 1
ATOM 1930 C C . LEU A 1 246 ? -8.957 -37.072 11.365 1.00 50.36 272 LEU A C 1
ATOM 1931 O O . LEU A 1 246 ? -9.304 -38.250 11.281 1.00 50.87 272 LEU A O 1
ATOM 1936 N N . LEU A 1 247 ? -9.806 -36.056 11.221 1.00 48.80 273 LEU A N 1
ATOM 1937 C CA . LEU A 1 247 ? -11.217 -36.283 10.954 1.00 48.10 273 LEU A CA 1
ATOM 1938 C C . LEU A 1 247 ? -11.416 -37.028 9.633 1.00 49.22 273 LEU A C 1
ATOM 1939 O O . LEU A 1 247 ? -12.355 -37.817 9.501 1.00 48.78 273 LEU A O 1
ATOM 1944 N N . ASN A 1 248 ? -10.539 -36.779 8.659 1.00 50.08 274 ASN A N 1
ATOM 1945 C CA . ASN A 1 248 ? -10.624 -37.457 7.363 1.00 50.65 274 ASN A CA 1
ATOM 1946 C C . ASN A 1 248 ? -10.299 -38.953 7.473 1.00 51.48 274 ASN A C 1
ATOM 1947 O O . ASN A 1 248 ? -10.322 -39.673 6.474 1.00 51.36 274 ASN A O 1
ATOM 1952 N N . GLN A 1 249 ? -9.986 -39.407 8.686 1.00 51.87 275 GLN A N 1
ATOM 1953 C CA . GLN A 1 249 ? -9.691 -40.815 8.951 1.00 53.15 275 GLN A CA 1
ATOM 1954 C C . GLN A 1 249 ? -10.992 -41.470 9.420 1.00 53.54 275 GLN A C 1
ATOM 1955 O O . GLN A 1 249 ? -11.024 -42.658 9.766 1.00 54.06 275 GLN A O 1
ATOM 1961 N N . ILE A 1 250 ? -12.058 -40.672 9.442 1.00 52.50 276 ILE A N 1
ATOM 1962 C CA . ILE A 1 250 ? -13.382 -41.125 9.860 1.00 50.71 276 ILE A CA 1
ATOM 1963 C C . ILE A 1 250 ? -14.348 -40.805 8.725 1.00 51.59 276 ILE A C 1
ATOM 1964 O O . ILE A 1 250 ? -15.177 -39.898 8.843 1.00 51.80 276 ILE A O 1
ATOM 1969 N N . SER A 1 251 ? -14.239 -41.550 7.628 1.00 49.90 277 SER A N 1
ATOM 1970 C CA . SER A 1 251 ? -15.082 -41.321 6.462 1.00 49.32 277 SER A CA 1
ATOM 1971 C C . SER A 1 251 ? -16.581 -41.337 6.746 1.00 48.40 277 SER A C 1
ATOM 1972 O O . SER A 1 251 ? -17.366 -40.784 5.974 1.00 46.76 277 SER A O 1
ATOM 1975 N N . GLY A 1 252 ? -16.977 -41.964 7.852 1.00 47.69 278 GLY A N 1
ATOM 1976 C CA . GLY A 1 252 ? -18.386 -42.028 8.199 1.00 45.85 278 GLY A CA 1
ATOM 1977 C C . GLY A 1 252 ? -18.851 -40.894 9.098 1.00 46.81 278 GLY A C 1
ATOM 1978 O O . GLY A 1 252 ? -20.021 -40.844 9.485 1.00 45.78 278 GLY A O 1
ATOM 1979 N N . LEU A 1 253 ? -17.940 -39.981 9.435 1.00 46.64 279 LEU A N 1
ATOM 1980 C CA . LEU A 1 253 ? -18.273 -38.850 10.301 1.00 46.31 279 LEU A CA 1
ATOM 1981 C C . LEU A 1 253 ? -19.404 -38.029 9.688 1.00 44.98 279 LEU A C 1
ATOM 1982 O O . LEU A 1 253 ? -19.361 -37.686 8.507 1.00 45.32 279 LEU A O 1
ATOM 1987 N N . LEU A 1 254 ? -20.414 -37.715 10.492 1.00 44.83 280 LEU A N 1
ATOM 1988 C CA . LEU A 1 254 ? -21.564 -36.959 10.000 1.00 45.33 280 LEU A CA 1
ATOM 1989 C C . LEU A 1 254 ? -21.801 -35.660 10.754 1.00 44.91 280 LEU A C 1
ATOM 1990 O O . LEU A 1 254 ? -22.361 -34.706 10.205 1.00 45.26 280 LEU A O 1
ATOM 1995 N N . GLU A 1 255 ? -21.383 -35.631 12.013 1.00 44.04 281 GLU A N 1
ATOM 1996 C CA . GLU A 1 255 ? -21.590 -34.468 12.862 1.00 44.96 281 GLU A CA 1
ATOM 1997 C C . GLU A 1 255 ? -20.312 -34.078 13.616 1.00 44.51 281 GLU A C 1
ATOM 1998 O O . GLU A 1 255 ? -19.655 -34.919 14.230 1.00 45.02 281 GLU A O 1
ATOM 2004 N N . LEU A 1 256 ? -19.966 -32.796 13.542 1.00 43.73 282 LEU A N 1
ATOM 2005 C CA . LEU A 1 256 ? -18.775 -32.258 14.191 1.00 42.52 282 LEU A CA 1
ATOM 2006 C C . LEU A 1 256 ? -19.228 -31.196 15.196 1.00 42.28 282 LEU A C 1
ATOM 2007 O O . LEU A 1 256 ? -20.033 -30.329 14.856 1.00 42.32 282 LEU A O 1
ATOM 2012 N N . GLU A 1 257 ? -18.714 -31.246 16.423 1.00 41.72 283 GLU A N 1
ATOM 2013 C CA . GLU A 1 257 ? -19.119 -30.280 17.439 1.00 41.66 283 GLU A CA 1
ATOM 2014 C C . GLU A 1 257 ? -17.977 -29.691 18.276 1.00 41.08 283 GLU A C 1
ATOM 2015 O O . GLU A 1 257 ? -17.035 -30.388 18.651 1.00 38.75 283 GLU A O 1
ATOM 2021 N N . PHE A 1 258 ? -18.076 -28.393 18.561 1.00 39.74 284 PHE A N 1
ATOM 2022 C CA . PHE A 1 258 ? -17.073 -27.686 19.363 1.00 38.55 284 PHE A CA 1
ATOM 2023 C C . PHE A 1 258 ? -17.776 -26.853 20.435 1.00 37.90 284 PHE A C 1
ATOM 2024 O O . PHE A 1 258 ? -18.410 -25.844 20.125 1.00 38.29 284 PHE A O 1
ATOM 2032 N N . ASP A 1 259 ? -17.663 -27.269 21.692 1.00 38.47 285 ASP A N 1
ATOM 2033 C CA . ASP A 1 259 ? -18.296 -26.543 22.787 1.00 39.60 285 ASP A CA 1
ATOM 2034 C C . ASP A 1 259 ? -17.289 -25.866 23.704 1.00 39.31 285 ASP A C 1
ATOM 2035 O O . ASP A 1 259 ? -16.399 -26.521 24.236 1.00 40.18 285 ASP A O 1
ATOM 2040 N N . ASP A 1 260 ? -17.432 -24.556 23.887 1.00 37.17 286 ASP A N 1
ATOM 2041 C CA . ASP A 1 260 ? -16.547 -23.799 24.774 1.00 36.69 286 ASP A CA 1
ATOM 2042 C C . ASP A 1 260 ? -15.061 -23.933 24.468 1.00 34.08 286 ASP A C 1
ATOM 2043 O O . ASP A 1 260 ? -14.243 -24.017 25.381 1.00 34.23 286 ASP A O 1
ATOM 2048 N N . CYS A 1 261 ? -14.706 -23.949 23.192 1.00 33.06 287 CYS A N 1
ATOM 2049 C CA . CYS A 1 261 ? -13.305 -24.080 22.818 1.00 32.94 287 CYS A CA 1
ATOM 2050 C C . CYS A 1 261 ? -12.650 -22.721 22.570 1.00 33.33 287 CYS A C 1
ATOM 2051 O O . CYS A 1 261 ? -13.311 -21.673 22.567 1.00 31.08 287 CYS A O 1
ATOM 2054 N N . THR A 1 262 ? -11.339 -22.750 22.371 1.00 32.47 288 THR A N 1
ATOM 2055 C CA . THR A 1 262 ? -10.586 -21.539 22.117 1.00 32.81 288 THR A CA 1
ATOM 2056 C C . THR A 1 262 ? -9.755 -21.719 20.869 1.00 32.88 288 THR A C 1
ATOM 2057 O O . THR A 1 262 ? -8.976 -22.672 20.761 1.00 35.89 288 THR A O 1
ATOM 2061 N N . LEU A 1 263 ? -9.943 -20.816 19.914 1.00 32.63 289 LEU A N 1
ATOM 2062 C CA . LEU A 1 263 ? -9.184 -20.843 18.671 1.00 32.55 289 LEU A CA 1
ATOM 2063 C C . LEU A 1 263 ? -8.149 -19.717 18.752 1.00 33.05 289 LEU A C 1
ATOM 2064 O O . LEU A 1 263 ? -8.496 -18.531 18.694 1.00 30.96 289 LEU A O 1
ATOM 2069 N N . ASN A 1 264 ? -6.884 -20.087 18.925 1.00 33.23 290 ASN A N 1
ATOM 2070 C CA . ASN A 1 264 ? -5.825 -19.089 18.999 1.00 35.06 290 ASN A CA 1
ATOM 2071 C C . ASN A 1 264 ? -5.366 -18.821 17.578 1.00 31.83 290 ASN A C 1
ATOM 2072 O O . ASN A 1 264 ? -4.304 -19.278 17.154 1.00 31.35 290 ASN A O 1
ATOM 2077 N N . GLY A 1 265 ? -6.184 -18.080 16.844 1.00 29.35 291 GLY A N 1
ATOM 2078 C CA . GLY A 1 265 ? -5.864 -17.767 15.470 1.00 29.04 291 GLY A CA 1
ATOM 2079 C C . GLY A 1 265 ? -6.840 -16.761 14.906 1.00 29.40 291 GLY A C 1
ATOM 2080 O O . GLY A 1 265 ? -7.684 -16.227 15.628 1.00 27.16 291 GLY A O 1
ATOM 2081 N N . VAL A 1 266 ? -6.722 -16.503 13.611 1.00 30.32 292 VAL A N 1
ATOM 2082 C CA . VAL A 1 266 ? -7.589 -15.544 12.940 1.00 31.90 292 VAL A CA 1
ATOM 2083 C C . VAL A 1 266 ? -8.284 -16.206 11.762 1.00 31.54 292 VAL A C 1
ATOM 2084 O O . VAL A 1 266 ? -8.850 -15.532 10.909 1.00 31.54 292 VAL A O 1
ATOM 2088 N N . GLY A 1 267 ? -8.231 -17.533 11.718 1.00 32.54 293 GLY A N 1
ATOM 2089 C CA . GLY A 1 267 ? -8.889 -18.257 10.642 1.00 34.01 293 GLY A CA 1
ATOM 2090 C C . GLY A 1 267 ? -8.114 -18.380 9.349 1.00 35.86 293 GLY A C 1
ATOM 2091 O O . GLY A 1 267 ? -8.698 -18.617 8.287 1.00 36.21 293 GLY A O 1
ATOM 2092 N N . ASN A 1 268 ? -6.804 -18.192 9.421 1.00 36.78 294 ASN A N 1
ATOM 2093 C CA . ASN A 1 268 ? -5.967 -18.329 8.242 1.00 40.43 294 ASN A CA 1
ATOM 2094 C C . ASN A 1 268 ? -5.586 -19.807 8.191 1.00 42.17 294 ASN A C 1
ATOM 2095 O O . ASN A 1 268 ? -4.454 -20.185 8.508 1.00 42.47 294 ASN A O 1
ATOM 2100 N N . PHE A 1 269 ? -6.551 -20.642 7.818 1.00 42.74 295 PHE A N 1
ATOM 2101 C CA . PHE A 1 269 ? -6.328 -22.082 7.747 1.00 45.65 295 PHE A CA 1
ATOM 2102 C C . PHE A 1 269 ? -5.859 -22.486 6.354 1.00 48.60 295 PHE A C 1
ATOM 2103 O O . PHE A 1 269 ? -5.954 -21.708 5.404 1.00 50.11 295 PHE A O 1
ATOM 2111 N N . ARG A 1 270 ? -5.353 -23.705 6.234 1.00 51.72 296 ARG A N 1
ATOM 2112 C CA . ARG A 1 270 ? -4.955 -24.215 4.930 1.00 56.65 296 ARG A CA 1
ATOM 2113 C C . ARG A 1 270 ? -5.963 -25.335 4.657 1.00 59.70 296 ARG A C 1
ATOM 2114 O O . ARG A 1 270 ? -6.310 -26.097 5.562 1.00 60.34 296 ARG A O 1
ATOM 2122 N N . ALA A 1 271 ? -6.463 -25.422 3.430 1.00 63.79 297 ALA A N 1
ATOM 2123 C CA . ALA A 1 271 ? -7.437 -26.462 3.098 1.00 67.80 297 ALA A CA 1
ATOM 2124 C C . ALA A 1 271 ? -6.768 -27.708 2.530 1.00 70.69 297 ALA A C 1
ATOM 2125 O O . ALA A 1 271 ? -7.431 -28.718 2.278 1.00 70.66 297 ALA A O 1
ATOM 2127 N N . SER A 1 272 ? -5.454 -27.630 2.334 1.00 74.01 298 SER A N 1
ATOM 2128 C CA . SER A 1 272 ? -4.685 -28.744 1.789 1.00 76.45 298 SER A CA 1
ATOM 2129 C C . SER A 1 272 ? -3.279 -28.788 2.366 1.00 77.68 298 SER A C 1
ATOM 2130 O O . SER A 1 272 ? -2.804 -27.827 2.970 1.00 77.24 298 SER A O 1
ATOM 2133 N N . ASP A 1 273 ? -2.617 -29.919 2.166 1.00 79.57 299 ASP A N 1
ATOM 2134 C CA . ASP A 1 273 ? -1.258 -30.101 2.639 1.00 81.16 299 ASP A CA 1
ATOM 2135 C C . ASP A 1 273 ? -0.408 -30.362 1.401 1.00 82.22 299 ASP A C 1
ATOM 2136 O O . ASP A 1 273 ? -0.697 -29.849 0.315 1.00 82.03 299 ASP A O 1
ATOM 2141 N N . ASN A 1 274 ? 0.636 -31.164 1.570 1.00 83.16 300 ASN A N 1
ATOM 2142 C CA . ASN A 1 274 ? 1.520 -31.515 0.470 1.00 84.22 300 ASN A CA 1
ATOM 2143 C C . ASN A 1 274 ? 1.128 -32.903 -0.016 1.00 84.51 300 ASN A C 1
ATOM 2144 O O . ASN A 1 274 ? 1.473 -33.303 -1.125 1.00 84.76 300 ASN A O 1
ATOM 2149 N N . ASP A 1 275 ? 0.395 -33.629 0.826 1.00 85.11 301 ASP A N 1
ATOM 2150 C CA . ASP A 1 275 ? -0.044 -34.982 0.498 1.00 85.42 301 ASP A CA 1
ATOM 2151 C C . ASP A 1 275 ? -1.545 -35.071 0.229 1.00 84.79 301 ASP A C 1
ATOM 2152 O O . ASP A 1 275 ? -1.978 -35.164 -0.923 1.00 85.30 301 ASP A O 1
ATOM 2157 N N . ARG A 1 276 ? -2.330 -35.047 1.303 1.00 83.68 302 ARG A N 1
ATOM 2158 C CA . ARG A 1 276 ? -3.783 -35.148 1.206 1.00 81.82 302 ARG A CA 1
ATOM 2159 C C . ARG A 1 276 ? -4.479 -33.810 1.455 1.00 79.51 302 ARG A C 1
ATOM 2160 O O . ARG A 1 276 ? -4.144 -33.096 2.404 1.00 79.81 302 ARG A O 1
ATOM 2168 N N . VAL A 1 277 ? -5.436 -33.465 0.596 1.00 75.66 303 VAL A N 1
ATOM 2169 C CA . VAL A 1 277 ? -6.191 -32.227 0.759 1.00 71.42 303 VAL A CA 1
ATOM 2170 C C . VAL A 1 277 ? -7.401 -32.593 1.613 1.00 68.72 303 VAL A C 1
ATOM 2171 O O . VAL A 1 277 ? -7.930 -33.698 1.484 1.00 69.36 303 VAL A O 1
ATOM 2175 N N . ILE A 1 278 ? -7.842 -31.686 2.483 1.00 64.39 304 ILE A N 1
ATOM 2176 C CA . ILE A 1 278 ? -8.986 -31.981 3.344 1.00 60.20 304 ILE A CA 1
ATOM 2177 C C . ILE A 1 278 ? -10.258 -32.259 2.549 1.00 57.93 304 ILE A C 1
ATOM 2178 O O . ILE A 1 278 ? -10.658 -31.469 1.692 1.00 56.34 304 ILE A O 1
ATOM 2183 N N . ASP A 1 279 ? -10.887 -33.390 2.857 1.00 55.58 305 ASP A N 1
ATOM 2184 C CA . ASP A 1 279 ? -12.109 -33.830 2.192 1.00 53.54 305 ASP A CA 1
ATOM 2185 C C . ASP A 1 279 ? -13.336 -33.530 3.052 1.00 51.39 305 ASP A C 1
ATOM 2186 O O . ASP A 1 279 ? -13.342 -33.804 4.247 1.00 50.25 305 ASP A O 1
ATOM 2191 N N . PRO A 1 280 ? -14.393 -32.961 2.448 1.00 50.88 306 PRO A N 1
ATOM 2192 C CA . PRO A 1 280 ? -15.618 -32.641 3.190 1.00 50.78 306 PRO A CA 1
ATOM 2193 C C . PRO A 1 280 ? -16.247 -33.905 3.780 1.00 51.12 306 PRO A C 1
ATOM 2194 O O . PRO A 1 280 ? -16.935 -33.853 4.802 1.00 52.05 306 PRO A O 1
ATOM 2198 N N . GLY A 1 281 ? -16.008 -35.040 3.127 1.00 50.06 307 GLY A N 1
ATOM 2199 C CA . GLY A 1 281 ? -16.561 -36.296 3.596 1.00 47.03 307 GLY A CA 1
ATOM 2200 C C . GLY A 1 281 ? -18.077 -36.274 3.581 1.00 45.55 307 GLY A C 1
ATOM 2201 O O . GLY A 1 281 ? -18.696 -35.772 2.643 1.00 42.70 307 GLY A O 1
ATOM 2202 N N . LYS A 1 282 ? -18.679 -36.814 4.631 1.00 45.75 308 LYS A N 1
ATOM 2203 C CA . LYS A 1 282 ? -20.130 -36.860 4.727 1.00 47.01 308 LYS A CA 1
ATOM 2204 C C . LYS A 1 282 ? -20.641 -36.012 5.881 1.00 46.38 308 LYS A C 1
ATOM 2205 O O . LYS A 1 282 ? -21.793 -36.147 6.294 1.00 45.32 308 LYS A O 1
ATOM 2211 N N . VAL A 1 283 ? -19.786 -35.139 6.404 1.00 45.83 309 VAL A N 1
ATOM 2212 C CA . VAL A 1 283 ? -20.188 -34.279 7.510 1.00 45.02 309 VAL A CA 1
ATOM 2213 C C . VAL A 1 283 ? -21.337 -33.391 7.054 1.00 43.34 309 VAL A C 1
ATOM 2214 O O . VAL A 1 283 ? -21.199 -32.625 6.107 1.00 43.90 309 VAL A O 1
ATOM 2218 N N . GLU A 1 284 ? -22.475 -33.507 7.727 1.00 43.04 310 GLU A N 1
ATOM 2219 C CA . GLU A 1 284 ? -23.644 -32.722 7.360 1.00 43.85 310 GLU A CA 1
ATOM 2220 C C . GLU A 1 284 ? -24.031 -31.671 8.396 1.00 42.98 310 GLU A C 1
ATOM 2221 O O . GLU A 1 284 ? -24.777 -30.735 8.081 1.00 42.87 310 GLU A O 1
ATOM 2227 N N . THR A 1 285 ? -23.551 -31.826 9.628 1.00 41.64 311 THR A N 1
ATOM 2228 C CA . THR A 1 285 ? -23.874 -30.850 10.662 1.00 42.52 311 THR A CA 1
ATOM 2229 C C . THR A 1 285 ? -22.650 -30.386 11.448 1.00 41.51 311 THR A C 1
ATOM 2230 O O . THR A 1 285 ? -21.826 -31.191 11.897 1.00 43.38 311 THR A O 1
ATOM 2234 N N . LEU A 1 286 ? -22.534 -29.073 11.598 1.00 39.88 312 LEU A N 1
ATOM 2235 C CA . LEU A 1 286 ? -21.433 -28.474 12.340 1.00 38.04 312 LEU A CA 1
ATOM 2236 C C . LEU A 1 286 ? -22.039 -27.633 13.455 1.00 37.36 312 LEU A C 1
ATOM 2237 O O . LEU A 1 286 ? -22.857 -26.745 13.202 1.00 35.41 312 LEU A O 1
ATOM 2242 N N . THR A 1 287 ? -21.645 -27.935 14.688 1.00 34.78 313 THR A N 1
ATOM 2243 C CA . THR A 1 287 ? -22.148 -27.224 15.854 1.00 34.24 313 THR A CA 1
ATOM 2244 C C . THR A 1 287 ? -20.999 -26.599 16.640 1.00 34.35 313 THR A C 1
ATOM 2245 O O . THR A 1 287 ? -20.121 -27.298 17.153 1.00 34.24 313 THR A O 1
ATOM 2249 N N . ILE A 1 288 ? -21.017 -25.273 16.719 1.00 32.99 314 ILE A N 1
ATOM 2250 C CA . ILE A 1 288 ? -20.005 -24.519 17.437 1.00 31.15 314 ILE A CA 1
ATOM 2251 C C . ILE A 1 288 ? -20.706 -23.625 18.447 1.00 31.38 314 ILE A C 1
ATOM 2252 O O . ILE A 1 288 ? -21.551 -22.808 18.077 1.00 31.05 314 ILE A O 1
ATOM 2257 N N . ARG A 1 289 ? -20.364 -23.792 19.720 1.00 29.23 315 ARG A N 1
ATOM 2258 C CA . ARG A 1 289 ? -20.954 -22.985 20.774 1.00 31.28 315 ARG A CA 1
ATOM 2259 C 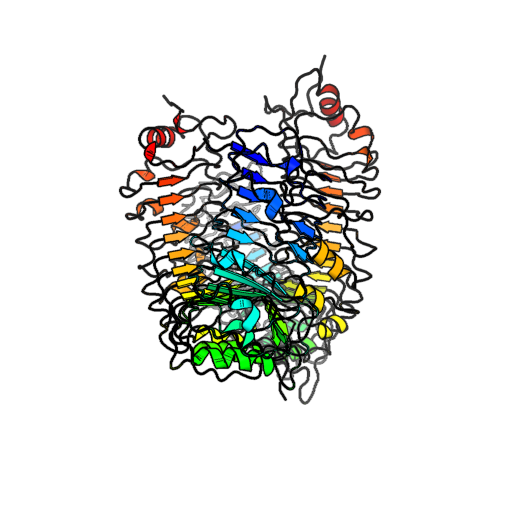C . ARG A 1 289 ? -19.886 -22.306 21.633 1.00 32.36 315 ARG A C 1
ATOM 2260 O O . ARG A 1 289 ? -18.956 -22.958 22.119 1.00 31.81 315 ARG A O 1
ATOM 2268 N N . ARG A 1 290 ? -20.026 -20.997 21.823 1.00 31.79 316 ARG A N 1
ATOM 2269 C CA . ARG A 1 290 ? -19.087 -20.244 22.647 1.00 30.36 316 ARG A CA 1
ATOM 2270 C C . ARG A 1 290 ? -17.629 -20.500 22.286 1.00 28.82 316 ARG A C 1
ATOM 2271 O O . ARG A 1 290 ? -16.852 -20.967 23.109 1.00 30.10 316 ARG A O 1
ATOM 2279 N N . LEU A 1 291 ? -17.269 -20.215 21.041 1.00 28.06 317 LEU A N 1
ATOM 2280 C CA . LEU A 1 291 ? -15.896 -20.381 20.587 1.00 27.57 317 LEU A CA 1
ATOM 2281 C C . LEU A 1 291 ? -15.159 -19.077 20.903 1.00 28.66 317 LEU A C 1
ATOM 2282 O O . LEU A 1 291 ? -15.482 -18.023 20.340 1.00 27.22 317 LEU A O 1
ATOM 2287 N N . HIS A 1 292 ? -14.193 -19.145 21.812 1.00 27.97 318 HIS A N 1
ATOM 2288 C CA . HIS A 1 292 ? -13.429 -17.967 22.175 1.00 28.82 318 HIS A CA 1
ATOM 2289 C C . HIS A 1 292 ? -12.313 -17.747 21.167 1.00 28.91 318 HIS A C 1
ATOM 2290 O O . HIS A 1 292 ? -11.483 -18.639 20.927 1.00 27.95 318 HIS A O 1
ATOM 2297 N N . ILE A 1 293 ? -12.308 -16.561 20.570 1.00 26.95 319 ILE A N 1
ATOM 2298 C CA . ILE A 1 293 ? -11.282 -16.174 19.607 1.00 27.08 319 ILE A CA 1
ATOM 2299 C C . ILE A 1 293 ? -10.728 -14.820 20.070 1.00 26.84 319 ILE A C 1
ATOM 2300 O O . ILE A 1 293 ? -11.345 -13.785 19.855 1.00 26.88 319 ILE A O 1
ATOM 2305 N N . PRO A 1 294 ? -9.561 -14.820 20.727 1.00 28.60 320 PRO A N 1
ATOM 2306 C CA . PRO A 1 294 ? -8.943 -13.578 21.217 1.00 28.72 320 PRO A CA 1
ATOM 2307 C C . PRO A 1 294 ? -8.997 -12.401 20.235 1.00 29.06 320 PRO A C 1
ATOM 2308 O O . PRO A 1 294 ? -9.293 -11.276 20.625 1.00 29.16 320 PRO A O 1
ATOM 2312 N N . ARG A 1 295 ? -8.720 -12.663 18.965 1.00 28.92 321 ARG A N 1
ATOM 2313 C CA . ARG A 1 295 ? -8.729 -11.607 17.952 1.00 30.47 321 ARG A CA 1
ATOM 2314 C C . ARG A 1 295 ? -9.900 -11.773 16.986 1.00 28.27 321 ARG A C 1
ATOM 2315 O O . ARG A 1 295 ? -9.720 -11.755 15.764 1.00 26.65 321 ARG A O 1
ATOM 2323 N N . PHE A 1 296 ? -11.100 -11.922 17.540 1.00 26.75 322 PHE A N 1
ATOM 2324 C CA . PHE A 1 296 ? -12.298 -12.109 16.733 1.00 25.97 322 PHE A CA 1
ATOM 2325 C C . PHE A 1 296 ? -12.515 -10.957 15.751 1.00 24.27 322 PHE A C 1
ATOM 2326 O O . PHE A 1 296 ? -13.006 -11.156 14.639 1.00 25.12 322 PHE A O 1
ATOM 2334 N N . TYR A 1 297 ? -12.144 -9.751 16.163 1.00 25.43 323 TYR A N 1
ATOM 2335 C CA . TYR A 1 297 ? -12.316 -8.565 15.317 1.00 25.57 323 TYR A CA 1
ATOM 2336 C C . TYR A 1 297 ? -11.356 -8.540 14.137 1.00 23.24 323 TYR A C 1
ATOM 2337 O O . TYR A 1 297 ? -11.453 -7.673 13.268 1.00 26.27 323 TYR A O 1
ATOM 2346 N N . LEU A 1 298 ? -10.427 -9.489 14.117 1.00 24.22 324 LEU A N 1
ATOM 2347 C CA . LEU A 1 298 ? -9.424 -9.605 13.052 1.00 24.85 324 LEU A CA 1
ATOM 2348 C C . LEU A 1 298 ? -9.636 -10.857 12.189 1.00 25.60 324 LEU A C 1
ATOM 2349 O O . LEU A 1 298 ? -8.879 -11.107 11.260 1.00 28.05 324 LEU A O 1
ATOM 2354 N N . PHE A 1 299 ? -10.666 -11.642 12.489 1.00 26.30 325 PHE A N 1
ATOM 2355 C CA . PHE A 1 299 ? -10.927 -12.880 11.746 1.00 26.47 325 PHE A CA 1
ATOM 2356 C C . PHE A 1 299 ? -11.026 -12.749 10.221 1.00 26.96 325 PHE A C 1
ATOM 2357 O O . PHE A 1 299 ? -11.591 -11.777 9.699 1.00 27.13 325 PHE A O 1
ATOM 2365 N N . TYR A 1 300 ? -10.497 -13.749 9.514 1.00 27.00 326 TYR A N 1
ATOM 2366 C CA . TYR A 1 300 ? -10.501 -13.772 8.044 1.00 30.29 326 TYR A CA 1
ATOM 2367 C C . TYR A 1 300 ? -11.850 -14.158 7.436 1.00 30.01 326 TYR A C 1
ATOM 2368 O O . TYR A 1 300 ? -12.728 -14.655 8.133 1.00 28.56 326 TYR A O 1
ATOM 2377 N N . ASP A 1 301 ? -12.003 -13.943 6.129 1.00 30.78 327 ASP A N 1
ATOM 2378 C CA . ASP A 1 301 ? -13.252 -14.266 5.446 1.00 31.25 327 ASP A CA 1
ATOM 2379 C C . ASP A 1 301 ? -13.499 -15.758 5.197 1.00 31.89 327 ASP A C 1
ATOM 2380 O O . ASP A 1 301 ? -14.486 -16.124 4.568 1.00 28.25 327 ASP A O 1
ATOM 2385 N N . LEU A 1 302 ? -12.603 -16.607 5.689 1.00 32.65 328 LEU A N 1
ATOM 2386 C CA . LEU A 1 302 ? -12.751 -18.051 5.555 1.00 33.76 328 LEU A CA 1
ATOM 2387 C C . LEU A 1 302 ? -12.742 -18.593 4.131 1.00 35.06 328 LEU A C 1
ATOM 2388 O O . LEU A 1 302 ? -13.196 -19.713 3.888 1.00 35.85 328 LEU A O 1
ATOM 2393 N N . SER A 1 303 ? -12.223 -17.820 3.186 1.00 35.08 329 SER A N 1
ATOM 2394 C CA . SER A 1 303 ? -12.182 -18.290 1.809 1.00 36.74 329 SER A CA 1
ATOM 2395 C C . SER A 1 303 ? -11.308 -19.535 1.722 1.00 38.44 329 SER A C 1
ATOM 2396 O O . SER A 1 303 ? -11.426 -20.313 0.782 1.00 39.68 329 SER A O 1
ATOM 2399 N N . THR A 1 304 ? -10.433 -19.722 2.705 1.00 39.23 330 THR A N 1
ATOM 2400 C CA . THR A 1 304 ? -9.560 -20.892 2.726 1.00 40.91 330 THR A CA 1
ATOM 2401 C C . THR A 1 304 ? -10.329 -22.165 3.072 1.00 40.54 330 THR A C 1
ATOM 2402 O O . THR A 1 304 ? -9.731 -23.225 3.234 1.00 44.12 330 THR A O 1
ATOM 2406 N N . LEU A 1 305 ? -11.646 -22.065 3.195 1.00 38.94 331 LEU A N 1
ATOM 2407 C CA . LEU A 1 305 ? -12.461 -23.231 3.534 1.00 39.86 331 LEU A CA 1
ATOM 2408 C C . LEU A 1 305 ? -13.569 -23.498 2.515 1.00 40.01 331 LEU A C 1
ATOM 2409 O O . LEU A 1 305 ? -14.365 -24.418 2.699 1.00 41.32 331 LEU A O 1
ATOM 2414 N N . TYR A 1 306 ? -13.617 -22.705 1.447 1.00 38.69 332 TYR A N 1
ATOM 2415 C CA . TYR A 1 306 ? -14.650 -22.864 0.424 1.00 40.93 332 TYR A CA 1
ATOM 2416 C C . TYR A 1 306 ? -14.873 -24.283 -0.078 1.00 41.16 332 TYR A C 1
ATOM 2417 O O . TYR A 1 306 ? -15.982 -24.629 -0.483 1.00 40.54 332 TYR A O 1
ATOM 2426 N N . SER A 1 307 ? -13.823 -25.095 -0.071 1.00 43.39 333 SER A N 1
ATOM 2427 C CA . SER A 1 307 ? -13.910 -26.465 -0.564 1.00 44.55 333 SER A CA 1
ATOM 2428 C C . SER A 1 307 ? -14.500 -27.457 0.430 1.00 45.75 333 SER A C 1
ATOM 2429 O O . SER A 1 307 ? -14.539 -28.657 0.157 1.00 47.81 333 SER A O 1
ATOM 2432 N N . LEU A 1 308 ? -14.956 -26.970 1.578 1.00 43.86 334 LEU A N 1
ATOM 2433 C CA . LEU A 1 308 ? -15.524 -27.855 2.587 1.00 44.26 334 LEU A CA 1
ATOM 2434 C C . LEU A 1 308 ? -16.933 -27.426 2.940 1.00 43.01 334 LEU A C 1
ATOM 2435 O O . LEU A 1 308 ? -17.525 -27.947 3.878 1.00 44.22 334 LEU A O 1
ATOM 2440 N N . THR A 1 309 ? -17.467 -26.488 2.171 1.00 42.02 335 THR A N 1
ATOM 2441 C CA . THR A 1 309 ? -18.787 -25.924 2.427 1.00 42.32 335 THR A CA 1
ATOM 2442 C C . THR A 1 309 ? -19.971 -26.434 1.607 1.00 42.99 335 THR A C 1
ATOM 2443 O O . THR A 1 309 ? -21.113 -26.339 2.044 1.00 43.24 335 THR A O 1
ATOM 2447 N N . GLU A 1 310 ? -19.703 -26.972 0.427 1.00 43.67 336 GLU A N 1
ATOM 2448 C CA . GLU A 1 310 ? -20.760 -27.437 -0.463 1.00 44.72 336 GLU A CA 1
ATOM 2449 C C . GLU A 1 310 ? -21.753 -28.478 0.054 1.00 43.08 336 GLU A C 1
ATOM 2450 O O . GLU A 1 310 ? -22.886 -28.526 -0.417 1.00 43.31 336 GLU A O 1
ATOM 2456 N N . ARG A 1 311 ? -21.363 -29.297 1.020 1.00 43.43 337 ARG A N 1
ATOM 2457 C CA . ARG A 1 311 ? -22.275 -30.340 1.479 1.00 44.26 337 ARG A CA 1
ATOM 2458 C C . ARG A 1 311 ? -22.951 -30.217 2.843 1.00 42.53 337 ARG A C 1
ATOM 2459 O O . ARG A 1 311 ? -24.008 -30.809 3.055 1.00 41.21 337 ARG A O 1
ATOM 2467 N N . VAL A 1 312 ? -22.364 -29.465 3.769 1.00 40.51 338 VAL A N 1
ATOM 2468 C CA . VAL A 1 312 ? -22.959 -29.327 5.099 1.00 38.90 338 VAL A CA 1
ATOM 2469 C C . VAL A 1 312 ? -24.414 -28.831 5.036 1.00 38.28 338 VAL A C 1
ATOM 2470 O O . VAL A 1 312 ? -24.738 -27.885 4.308 1.00 36.43 338 VAL A O 1
ATOM 2474 N N . LYS A 1 313 ? -25.287 -29.488 5.800 1.00 38.02 339 LYS A N 1
ATOM 2475 C CA . LYS A 1 313 ? -26.706 -29.141 5.818 1.00 38.41 339 LYS A CA 1
ATOM 2476 C C . LYS A 1 313 ? -27.179 -28.369 7.050 1.00 35.98 339 LYS A C 1
ATOM 2477 O O . LYS A 1 313 ? -28.175 -27.654 6.985 1.00 35.55 339 LYS A O 1
ATOM 2483 N N . ARG A 1 314 ? -26.483 -28.507 8.170 1.00 35.04 340 ARG A N 1
ATOM 2484 C CA . ARG A 1 314 ? -26.884 -27.795 9.385 1.00 36.10 340 ARG A CA 1
ATOM 2485 C C . ARG A 1 314 ? -25.683 -27.140 10.052 1.00 34.86 340 ARG A C 1
ATOM 2486 O O . ARG A 1 314 ? -24.669 -27.790 10.291 1.00 33.19 340 ARG A O 1
ATOM 2494 N N . ILE A 1 315 ? -25.802 -25.852 10.352 1.00 32.36 341 ILE A N 1
ATOM 2495 C CA . ILE A 1 315 ? -24.710 -25.149 11.000 1.00 29.31 341 ILE A CA 1
ATOM 2496 C C . ILE A 1 315 ? -25.202 -24.329 12.174 1.00 30.52 341 ILE A C 1
ATOM 2497 O O . ILE A 1 315 ? -26.222 -23.637 12.101 1.00 30.44 341 ILE A O 1
ATOM 2502 N N . THR A 1 316 ? -24.473 -24.445 13.272 1.00 30.24 342 THR A N 1
ATOM 2503 C CA . THR A 1 316 ? -24.766 -23.685 14.463 1.00 29.99 342 THR A CA 1
ATOM 2504 C C . THR A 1 316 ? -23.447 -23.055 14.881 1.00 30.44 342 THR A C 1
ATOM 2505 O O . THR A 1 316 ? -22.421 -23.738 14.966 1.00 29.51 342 THR A O 1
ATOM 2509 N N . VAL A 1 317 ? -23.465 -21.738 15.062 1.00 30.63 343 VAL A N 1
ATOM 2510 C CA . VAL A 1 317 ? -22.298 -20.989 15.530 1.00 30.45 343 VAL A CA 1
ATOM 2511 C C . VAL A 1 317 ? -22.958 -20.023 16.506 1.00 31.15 343 VAL A C 1
ATOM 2512 O O . VAL A 1 317 ? -23.389 -18.923 16.149 1.00 30.46 343 VAL A O 1
ATOM 2516 N N . GLU A 1 318 ? -23.050 -20.465 17.749 1.00 29.85 344 GLU A N 1
ATOM 2517 C CA . GLU A 1 318 ? -23.721 -19.699 18.775 1.00 32.38 344 GLU A CA 1
ATOM 2518 C C . GLU A 1 318 ? -22.822 -18.983 19.768 1.00 30.32 344 GLU A C 1
ATOM 2519 O O . GLU A 1 318 ? -21.807 -19.517 20.201 1.00 30.56 344 GLU A O 1
ATOM 2525 N N . ASN A 1 319 ? -23.224 -17.766 20.121 1.00 28.44 345 ASN A N 1
ATOM 2526 C CA . ASN A 1 319 ? -22.509 -16.962 21.103 1.00 28.10 345 ASN A CA 1
ATOM 2527 C C . ASN A 1 319 ? -21.002 -16.974 20.839 1.00 26.73 345 ASN A C 1
ATOM 2528 O O . ASN A 1 319 ? -20.212 -17.325 21.713 1.00 25.98 345 ASN A O 1
ATOM 2533 N N . SER A 1 320 ? -20.613 -16.610 19.621 1.00 24.52 346 SER A N 1
ATOM 2534 C CA . SER A 1 320 ? -19.202 -16.595 19.268 1.00 24.50 346 SER A CA 1
ATOM 2535 C C . SER A 1 320 ? -18.799 -15.296 18.576 1.00 22.56 346 SER A C 1
ATOM 2536 O O . SER A 1 320 ? -17.889 -15.277 17.753 1.00 22.69 346 SER A O 1
ATOM 2539 N N . LYS A 1 321 ? -19.509 -14.220 18.889 1.00 21.53 347 LYS A N 1
ATOM 2540 C CA . LYS A 1 321 ? -19.172 -12.911 18.337 1.00 23.97 347 LYS A CA 1
ATOM 2541 C C . LYS A 1 321 ? -19.210 -12.796 16.814 1.00 24.19 347 LYS A C 1
ATOM 2542 O O . LYS A 1 321 ? -18.409 -12.073 16.223 1.00 25.44 347 LYS A O 1
ATOM 2548 N N . VAL A 1 322 ? -20.141 -13.507 16.185 1.00 23.60 348 VAL A N 1
ATOM 2549 C CA . VAL A 1 322 ? -20.301 -13.442 14.742 1.00 20.39 348 VAL A CA 1
ATOM 2550 C C . VAL A 1 322 ? -20.933 -12.105 14.347 1.00 23.41 348 VAL A C 1
ATOM 2551 O O . VAL A 1 322 ? -22.036 -11.750 14.795 1.00 22.22 348 VAL A O 1
ATOM 2555 N N . PHE A 1 323 ? -20.232 -11.355 13.508 1.00 22.67 349 PHE A N 1
ATOM 2556 C CA . PHE A 1 323 ? -20.756 -10.080 13.061 1.00 24.65 349 PHE A CA 1
ATOM 2557 C C . PHE A 1 323 ? -20.983 -10.094 11.550 1.00 24.26 349 PHE A C 1
ATOM 2558 O O . PHE A 1 323 ? -21.575 -9.170 11.003 1.00 24.26 349 PHE A O 1
ATOM 2566 N N . LEU A 1 324 ? -20.528 -11.155 10.891 1.00 23.48 350 LEU A N 1
ATOM 2567 C CA . LEU A 1 324 ? -20.688 -11.279 9.453 1.00 25.26 350 LEU A CA 1
ATOM 2568 C C . LEU A 1 324 ? -20.354 -12.657 8.902 1.00 26.85 350 LEU A C 1
ATOM 2569 O O . LEU A 1 324 ? -19.374 -13.280 9.309 1.00 25.72 350 LEU A O 1
ATOM 2574 N N . VAL A 1 325 ? -21.190 -13.124 7.981 1.00 26.95 351 VAL A N 1
ATOM 2575 C CA . VAL A 1 325 ? -20.944 -14.370 7.274 1.00 27.56 351 VAL A CA 1
ATOM 2576 C C . VAL A 1 325 ? -20.791 -13.777 5.878 1.00 28.32 351 VAL A C 1
ATOM 2577 O O . VAL A 1 325 ? -21.768 -13.355 5.265 1.00 29.07 351 VAL A O 1
ATOM 2581 N N . PRO A 1 326 ? -19.550 -13.690 5.379 1.00 29.04 352 PRO A N 1
ATOM 2582 C CA . PRO A 1 326 ? -19.254 -13.130 4.052 1.00 29.36 352 PRO A CA 1
ATOM 2583 C C . PRO A 1 326 ? -20.128 -13.672 2.911 1.00 30.43 352 PRO A C 1
ATOM 2584 O O . PRO A 1 326 ? -20.319 -14.878 2.782 1.00 27.87 352 PRO A O 1
ATOM 2588 N N . CYS A 1 327 ? -20.644 -12.763 2.087 1.00 33.22 353 CYS A N 1
ATOM 2589 C CA . CYS A 1 327 ? -21.506 -13.122 0.964 1.00 34.99 353 CYS A CA 1
ATOM 2590 C C . CYS A 1 327 ? -20.976 -14.305 0.153 1.00 34.06 353 CYS A C 1
ATOM 2591 O O . CYS A 1 327 ? -21.692 -15.274 -0.075 1.00 31.32 353 CYS A O 1
ATOM 2594 N N . LEU A 1 328 ? -19.720 -14.233 -0.270 1.00 35.73 354 LEU A N 1
ATOM 2595 C CA . LEU A 1 328 ? -19.127 -15.324 -1.038 1.00 35.90 354 LEU A CA 1
ATOM 2596 C C . LEU A 1 328 ? -19.218 -16.660 -0.315 1.00 35.53 354 LEU A C 1
ATOM 2597 O O . LEU A 1 328 ? -19.453 -17.700 -0.937 1.00 34.49 354 LEU A O 1
ATOM 2602 N N . LEU A 1 329 ? -19.017 -16.636 0.997 1.00 34.00 355 LEU A N 1
ATOM 2603 C CA . LEU A 1 329 ? -19.090 -17.860 1.781 1.00 31.26 355 LEU A CA 1
ATOM 2604 C C . LEU A 1 329 ? -20.528 -18.361 1.811 1.00 30.09 355 LEU A C 1
ATOM 2605 O O . LEU A 1 329 ? -20.766 -19.552 1.650 1.00 29.12 355 LEU A O 1
ATOM 2610 N N . SER A 1 330 ? -21.485 -17.455 2.005 1.00 30.10 356 SER A N 1
ATOM 2611 C CA . SER A 1 330 ? -22.897 -17.844 2.053 1.00 31.27 356 SER A CA 1
ATOM 2612 C C . SER A 1 330 ? -23.363 -18.447 0.732 1.00 31.89 356 SER A C 1
ATOM 2613 O O . SER A 1 330 ? -24.267 -19.283 0.710 1.00 32.23 356 SER A O 1
ATOM 2616 N N . GLN A 1 331 ? -22.751 -18.008 -0.364 1.00 31.74 357 GLN A N 1
ATOM 2617 C CA . GLN A 1 331 ? -23.080 -18.522 -1.687 1.00 32.37 357 GLN A CA 1
ATOM 2618 C C . GLN A 1 331 ? -22.513 -19.926 -1.896 1.00 33.21 357 GLN A C 1
ATOM 2619 O O . GLN A 1 331 ? -23.069 -20.702 -2.665 1.00 34.92 357 GLN A O 1
ATOM 2625 N N . HIS A 1 332 ? -21.416 -20.248 -1.209 1.00 32.99 358 HIS A N 1
ATOM 2626 C CA . HIS A 1 332 ? -20.799 -21.575 -1.309 1.00 33.73 358 HIS A CA 1
ATOM 2627 C C . HIS A 1 332 ? -21.532 -22.646 -0.483 1.00 33.31 358 HIS A C 1
ATOM 2628 O O . HIS A 1 332 ? -21.446 -23.836 -0.791 1.00 34.38 358 HIS A O 1
ATOM 2635 N N . LEU A 1 333 ? -22.237 -22.235 0.567 1.00 30.87 359 LEU A N 1
ATOM 2636 C CA . LEU A 1 333 ? -22.958 -23.189 1.416 1.00 31.83 359 LEU A CA 1
ATOM 2637 C C . LEU A 1 333 ? -24.274 -23.572 0.726 1.00 31.94 359 LEU A C 1
ATOM 2638 O O . LEU A 1 333 ? -25.362 -23.334 1.242 1.00 30.89 359 LEU A O 1
ATOM 2643 N N . LYS A 1 334 ? -24.138 -24.195 -0.441 1.00 32.95 360 LYS A N 1
ATOM 2644 C CA . LYS A 1 334 ? -25.257 -24.596 -1.283 1.00 33.71 360 LYS A CA 1
ATOM 2645 C C . LYS A 1 334 ? -26.246 -25.648 -0.798 1.00 33.49 360 LYS A C 1
ATOM 2646 O O . LYS A 1 334 ? -27.315 -25.792 -1.389 1.00 34.89 360 LYS A O 1
ATOM 2652 N N . SER A 1 335 ? -25.915 -26.373 0.264 1.00 32.80 361 SER A N 1
ATOM 2653 C CA . SER A 1 335 ? -26.811 -27.401 0.785 1.00 32.76 361 SER A CA 1
ATOM 2654 C C . SER A 1 335 ? -27.383 -27.025 2.140 1.00 33.77 361 SER A C 1
ATOM 2655 O O . SER A 1 335 ? -28.304 -27.682 2.628 1.00 34.45 361 SER A O 1
ATOM 2658 N N . LEU A 1 336 ? -26.829 -25.980 2.751 1.00 33.62 362 LEU A N 1
ATOM 2659 C CA . LEU A 1 336 ? -27.265 -25.543 4.071 1.00 32.66 362 LEU A CA 1
ATOM 2660 C C . LEU A 1 336 ? -28.780 -25.362 4.149 1.00 32.44 362 LEU A C 1
ATOM 2661 O O . LEU A 1 336 ? -29.371 -24.615 3.377 1.00 33.56 362 LEU A O 1
ATOM 2666 N N . GLU A 1 337 ? -29.402 -26.061 5.094 1.00 32.97 363 GLU A N 1
ATOM 2667 C CA . GLU A 1 337 ? -30.840 -25.997 5.286 1.00 33.25 363 GLU A CA 1
ATOM 2668 C C . GLU A 1 337 ? -31.204 -25.333 6.609 1.00 33.52 363 GLU A C 1
ATOM 2669 O O . GLU A 1 337 ? -32.250 -24.681 6.734 1.00 33.56 363 GLU A O 1
ATOM 2675 N N . TYR A 1 338 ? -30.326 -25.509 7.590 1.00 31.55 364 TYR A N 1
ATOM 2676 C CA . TYR A 1 338 ? -30.544 -24.992 8.926 1.00 30.85 364 TYR A CA 1
ATOM 2677 C C . TYR A 1 338 ? -29.337 -24.199 9.394 1.00 31.54 364 TYR A C 1
ATOM 2678 O O . TYR A 1 338 ? -28.220 -24.723 9.441 1.00 32.31 364 TYR A O 1
ATOM 2687 N N . LEU A 1 339 ? -29.574 -22.937 9.745 1.00 30.11 365 LEU A N 1
ATOM 2688 C CA . LEU A 1 339 ? -28.515 -22.069 10.228 1.00 28.36 365 LEU A CA 1
ATOM 2689 C C . LEU A 1 339 ? -28.943 -21.353 11.505 1.00 29.34 365 LEU A C 1
ATOM 2690 O O . LEU A 1 339 ? -29.935 -20.616 11.521 1.00 29.51 365 LEU A O 1
ATOM 2695 N N . ASP A 1 340 ? -28.194 -21.585 12.578 1.00 29.24 366 ASP A N 1
ATOM 2696 C CA . ASP A 1 340 ? -28.468 -20.938 13.855 1.00 29.84 366 ASP A CA 1
ATOM 2697 C C . ASP A 1 340 ? -27.306 -19.995 14.229 1.00 28.35 366 ASP A C 1
ATOM 2698 O O . ASP A 1 340 ? -26.197 -20.445 14.499 1.00 27.32 366 ASP A O 1
ATOM 2703 N N . LEU A 1 341 ? -27.566 -18.690 14.237 1.00 29.37 367 LEU A N 1
ATOM 2704 C CA . LEU A 1 341 ? -26.543 -17.698 14.582 1.00 26.95 367 LEU A CA 1
ATOM 2705 C C . LEU A 1 341 ? -26.978 -16.920 15.821 1.00 29.15 367 LEU A C 1
ATOM 2706 O O . LEU A 1 341 ? -26.853 -15.692 15.891 1.00 29.98 367 LEU A O 1
ATOM 2711 N N . SER A 1 342 ? -27.484 -17.649 16.808 1.00 28.89 368 SER A N 1
ATOM 2712 C CA . SER A 1 342 ? -27.965 -17.038 18.041 1.00 28.52 368 SER A CA 1
ATOM 2713 C C . SER A 1 342 ? -26.897 -16.422 18.942 1.00 26.88 368 SER A C 1
ATOM 2714 O O . SER A 1 342 ? -25.762 -16.886 19.000 1.00 24.79 368 SER A O 1
ATOM 2717 N N . GLU A 1 343 ? -27.291 -15.369 19.649 1.00 24.87 369 GLU A N 1
ATOM 2718 C CA . GLU A 1 343 ? -26.418 -14.728 20.606 1.00 26.34 369 GLU A CA 1
ATOM 2719 C C . GLU A 1 343 ? -25.125 -14.186 20.019 1.00 25.02 369 GLU A C 1
ATOM 2720 O O . GLU A 1 343 ? -24.054 -14.350 20.602 1.00 21.27 369 GLU A O 1
ATOM 2726 N N . ASN A 1 344 ? -25.233 -13.534 18.865 1.00 23.75 370 ASN A N 1
ATOM 2727 C CA . ASN A 1 344 ? -24.065 -12.956 18.222 1.00 24.62 370 ASN A CA 1
ATOM 2728 C C . ASN A 1 344 ? -24.194 -11.435 18.060 1.00 24.82 370 ASN A C 1
ATOM 2729 O O . ASN A 1 344 ? -24.974 -10.797 18.765 1.00 24.56 370 ASN A O 1
ATOM 2734 N N . LEU A 1 345 ? -23.440 -10.876 17.119 1.00 26.10 371 LEU A N 1
ATOM 2735 C CA . LEU A 1 345 ? -23.407 -9.430 16.866 1.00 26.48 371 LEU A CA 1
ATOM 2736 C C . LEU A 1 345 ? -24.055 -8.983 15.546 1.00 25.88 371 LEU A C 1
ATOM 2737 O O . LEU A 1 345 ? -23.654 -7.964 14.983 1.00 27.86 371 LEU A O 1
ATOM 2742 N N . MET A 1 346 ? -25.043 -9.714 15.044 1.00 24.57 372 MET A N 1
ATOM 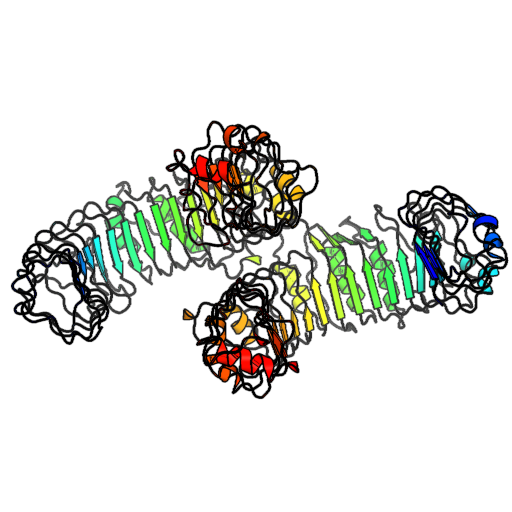2743 C CA . MET A 1 346 ? -25.627 -9.356 13.752 1.00 24.66 372 MET A CA 1
ATOM 2744 C C . MET A 1 346 ? -26.562 -8.155 13.743 1.00 25.23 372 MET A C 1
ATOM 2745 O O . MET A 1 346 ? -27.437 -8.035 14.595 1.00 26.18 372 MET A O 1
ATOM 2750 N N . VAL A 1 347 ? -26.367 -7.274 12.767 1.00 24.02 373 VAL A N 1
ATOM 2751 C CA . VAL A 1 347 ? -27.203 -6.095 12.597 1.00 25.68 373 VAL A CA 1
ATOM 2752 C C . VAL A 1 347 ? -27.684 -6.136 11.143 1.00 27.80 373 VAL A C 1
ATOM 2753 O O . VAL A 1 347 ? -27.168 -6.913 10.339 1.00 26.97 373 VAL A O 1
ATOM 2757 N N . GLU A 1 348 ? -28.658 -5.299 10.804 1.00 29.05 374 GLU A N 1
ATOM 2758 C CA . GLU A 1 348 ? -29.226 -5.289 9.458 1.00 31.56 374 GLU A CA 1
ATOM 2759 C C . GLU A 1 348 ? -28.285 -5.134 8.262 1.00 32.12 374 GLU A C 1
ATOM 2760 O O . GLU A 1 348 ? -28.356 -5.945 7.328 1.00 30.69 374 GLU A O 1
ATOM 2766 N N . GLU A 1 349 ? -27.411 -4.122 8.271 1.00 30.17 375 GLU A N 1
ATOM 2767 C CA . GLU A 1 349 ? -26.496 -3.906 7.143 1.00 30.23 375 GLU A CA 1
ATOM 2768 C C . GLU A 1 349 ? -25.672 -5.134 6.802 1.00 27.70 375 GLU A C 1
ATOM 2769 O O . GLU A 1 349 ? -25.416 -5.406 5.636 1.00 28.12 375 GLU A O 1
ATOM 2775 N N . TYR A 1 350 ? -25.225 -5.856 7.822 1.00 26.23 376 TYR A N 1
ATOM 2776 C CA . TYR A 1 350 ? -24.375 -7.014 7.579 1.00 24.99 376 TYR A CA 1
ATOM 2777 C C . TYR A 1 350 ? -25.140 -8.300 7.334 1.00 25.12 376 TYR A C 1
ATOM 2778 O O . TYR A 1 350 ? -24.610 -9.238 6.738 1.00 24.58 376 TYR A O 1
ATOM 2787 N N . LEU A 1 351 ? -26.394 -8.333 7.770 1.00 27.82 377 LEU A N 1
ATOM 2788 C CA . LEU A 1 351 ? -27.245 -9.491 7.525 1.00 28.35 377 LEU A CA 1
ATOM 2789 C C . LEU A 1 351 ? -27.575 -9.412 6.029 1.00 29.69 377 LEU A C 1
ATOM 2790 O O . LEU A 1 351 ? -27.704 -10.425 5.342 1.00 30.69 377 LEU A O 1
ATOM 2795 N N . LYS A 1 352 ? -27.689 -8.189 5.529 1.00 29.79 378 LYS A N 1
ATOM 2796 C CA . LYS A 1 352 ? -27.968 -7.969 4.118 1.00 32.07 378 LYS A CA 1
ATOM 2797 C C . LYS A 1 352 ? -26.842 -8.584 3.271 1.00 33.61 378 LYS A C 1
ATOM 2798 O O . LYS A 1 352 ? -27.100 -9.291 2.288 1.00 33.50 378 LYS A O 1
ATOM 2804 N N . ASN A 1 353 ? -25.596 -8.322 3.655 1.00 30.59 379 ASN A N 1
ATOM 2805 C CA . ASN A 1 353 ? -24.456 -8.861 2.927 1.00 29.41 379 ASN A CA 1
ATOM 2806 C C . ASN A 1 353 ? -24.339 -10.372 3.093 1.00 28.77 379 ASN A C 1
ATOM 2807 O O . ASN A 1 353 ? -23.974 -11.080 2.151 1.00 27.88 379 ASN A O 1
ATOM 2812 N N . SER A 1 354 ? -24.637 -10.868 4.287 1.00 27.92 380 SER A N 1
ATOM 2813 C CA . SER A 1 354 ? -24.564 -12.306 4.531 1.00 28.83 380 SER A CA 1
ATOM 2814 C C . SER A 1 354 ? -25.620 -13.016 3.689 1.00 28.32 380 SER A C 1
ATOM 2815 O O . SER A 1 354 ? -25.385 -14.100 3.158 1.00 28.97 380 SER A O 1
ATOM 2818 N N . ALA A 1 355 ? -26.786 -12.390 3.577 1.00 27.78 381 ALA A N 1
ATOM 2819 C CA . ALA A 1 355 ? -27.883 -12.949 2.817 1.00 28.04 381 ALA A CA 1
ATOM 2820 C C . ALA A 1 355 ? -28.031 -12.238 1.481 1.00 28.94 381 ALA A C 1
ATOM 2821 O O . ALA A 1 355 ? -29.104 -11.746 1.142 1.00 30.14 381 ALA A O 1
ATOM 2823 N N . CYS A 1 356 ? -26.937 -12.182 0.731 1.00 30.59 382 CYS A N 1
ATOM 2824 C CA . CYS A 1 356 ? -26.920 -11.556 -0.583 1.00 32.03 382 CYS A CA 1
ATOM 2825 C C . CYS A 1 356 ? -27.609 -12.504 -1.571 1.00 32.56 382 CYS A C 1
ATOM 2826 O O . CYS A 1 356 ? -27.966 -13.624 -1.215 1.00 32.95 382 CYS A O 1
ATOM 2829 N N . GLU A 1 357 ? -27.791 -12.049 -2.806 1.00 35.13 383 GLU A N 1
ATOM 2830 C CA . GLU A 1 357 ? -28.398 -12.857 -3.862 1.00 37.10 383 GLU A CA 1
ATOM 2831 C C . GLU A 1 357 ? -27.669 -14.197 -3.965 1.00 36.76 383 GLU A C 1
ATOM 2832 O O . GLU A 1 357 ? -26.442 -14.241 -4.033 1.00 36.46 383 GLU A O 1
ATOM 2838 N N . ASP A 1 358 ? -28.427 -15.284 -3.961 1.00 34.69 384 ASP A N 1
ATOM 2839 C CA . ASP A 1 358 ? -27.856 -16.620 -4.080 1.00 35.15 384 ASP A CA 1
ATOM 2840 C C . ASP A 1 358 ? -27.136 -17.152 -2.849 1.00 34.07 384 ASP A C 1
ATOM 2841 O O . ASP A 1 358 ? -26.473 -18.185 -2.908 1.00 33.29 384 ASP A O 1
ATOM 2846 N N . ALA A 1 359 ? -27.267 -16.459 -1.726 1.00 34.40 385 ALA A N 1
ATOM 2847 C CA . ALA A 1 359 ? -26.638 -16.931 -0.498 1.00 33.47 385 ALA A CA 1
ATOM 2848 C C . ALA A 1 359 ? -27.531 -18.030 0.095 1.00 33.45 385 ALA A C 1
ATOM 2849 O O . ALA A 1 359 ? -28.751 -17.981 -0.056 1.00 32.04 385 ALA A O 1
ATOM 2851 N N . TRP A 1 360 ? -26.926 -19.015 0.761 1.00 33.27 386 TRP A N 1
ATOM 2852 C CA . TRP A 1 360 ? -27.684 -20.109 1.383 1.00 32.94 386 TRP A CA 1
ATOM 2853 C C . TRP A 1 360 ? -28.944 -20.446 0.564 1.00 33.18 386 TRP A C 1
ATOM 2854 O O . TRP A 1 360 ? -30.063 -20.398 1.081 1.00 33.63 386 TRP A O 1
ATOM 2865 N N . PRO A 1 361 ? -28.776 -20.808 -0.715 1.00 32.53 387 PRO A N 1
ATOM 2866 C CA . PRO A 1 361 ? -29.903 -21.138 -1.599 1.00 32.62 387 PRO A CA 1
ATOM 2867 C C . PRO A 1 361 ? -30.930 -22.157 -1.105 1.00 33.29 387 PRO A C 1
ATOM 2868 O O . PRO A 1 361 ? -32.116 -22.035 -1.414 1.00 33.64 387 PRO A O 1
ATOM 2872 N N . SER A 1 362 ? -30.485 -23.140 -0.328 1.00 32.63 388 SER A N 1
ATOM 2873 C CA . SER A 1 362 ? -31.370 -24.183 0.187 1.00 32.95 388 SER A CA 1
ATOM 2874 C C . SER A 1 362 ? -31.900 -23.935 1.596 1.00 32.51 388 SER A C 1
ATOM 2875 O O . SER A 1 362 ? -32.733 -24.693 2.090 1.00 33.47 388 SER A O 1
ATOM 2878 N N . LEU A 1 363 ? -31.424 -22.880 2.245 1.00 33.00 389 LEU A N 1
ATOM 2879 C CA . LEU A 1 363 ? -31.832 -22.579 3.617 1.00 30.65 389 LEU A CA 1
ATOM 2880 C C . LEU A 1 363 ? -33.338 -22.498 3.856 1.00 29.86 389 LEU A C 1
ATOM 2881 O O . LEU A 1 363 ? -34.051 -21.756 3.184 1.00 28.19 389 LEU A O 1
ATOM 2886 N N . GLN A 1 364 ? -33.817 -23.258 4.830 1.00 28.50 390 GLN A N 1
ATOM 2887 C CA . GLN A 1 364 ? -35.230 -23.225 5.152 1.00 31.26 390 GLN A CA 1
ATOM 2888 C C . GLN A 1 364 ? -35.482 -22.669 6.548 1.00 31.05 390 GLN A C 1
ATOM 2889 O O . GLN A 1 364 ? -36.558 -22.122 6.810 1.00 30.21 390 GLN A O 1
ATOM 2895 N N . THR A 1 365 ? -34.483 -22.783 7.422 1.00 30.45 391 THR A N 1
ATOM 2896 C CA . THR A 1 365 ? -34.585 -22.302 8.800 1.00 31.28 391 THR A CA 1
ATOM 2897 C C . THR A 1 365 ? -33.406 -21.400 9.188 1.00 30.08 391 THR A C 1
ATOM 2898 O O . THR A 1 365 ? -32.244 -21.807 9.104 1.00 31.02 391 THR A O 1
ATOM 2902 N N . LEU A 1 366 ? -33.723 -20.184 9.618 1.00 28.70 392 LEU A N 1
ATOM 2903 C CA . LEU A 1 366 ? -32.723 -19.214 10.056 1.00 27.05 392 LEU A CA 1
ATOM 2904 C C . LEU A 1 366 ? -33.029 -18.736 11.485 1.00 26.32 392 LEU A C 1
ATOM 2905 O O . LEU A 1 366 ? -34.100 -18.195 11.762 1.00 26.15 392 LEU A O 1
ATOM 2910 N N . ILE A 1 367 ? -32.083 -18.950 12.388 1.00 25.94 393 ILE A N 1
ATOM 2911 C CA . ILE A 1 367 ? -32.251 -18.540 13.774 1.00 27.83 393 ILE A CA 1
ATOM 2912 C C . ILE A 1 367 ? -31.268 -17.406 14.124 1.00 27.34 393 ILE A C 1
ATOM 2913 O O . ILE A 1 367 ? -30.052 -17.576 14.065 1.00 26.45 393 ILE A O 1
ATOM 2918 N N . LEU A 1 368 ? -31.824 -16.252 14.475 1.00 28.78 394 LEU A N 1
ATOM 2919 C CA . LEU A 1 368 ? -31.037 -15.065 14.828 1.00 28.46 394 LEU A CA 1
ATOM 2920 C C . LEU A 1 368 ? -31.563 -14.528 16.144 1.00 26.35 394 LEU A C 1
ATOM 2921 O O . LEU A 1 368 ? -31.684 -13.325 16.329 1.00 27.69 394 LEU A O 1
ATOM 2926 N N . ARG A 1 369 ? -31.881 -15.434 17.053 1.00 30.17 395 ARG A N 1
ATOM 2927 C CA . ARG A 1 369 ? -32.451 -15.068 18.339 1.00 33.55 395 ARG A CA 1
ATOM 2928 C C . ARG A 1 369 ? -31.854 -13.867 19.090 1.00 35.54 395 ARG A C 1
ATOM 2929 O O . ARG A 1 369 ? -32.406 -12.768 19.067 1.00 41.03 395 ARG A O 1
ATOM 2937 N N . GLN A 1 370 ? -30.725 -14.032 19.741 1.00 31.92 396 GLN A N 1
ATOM 2938 C CA . GLN A 1 370 ? -30.224 -12.904 20.517 1.00 33.91 396 GLN A CA 1
ATOM 2939 C C . GLN A 1 370 ? -29.116 -12.142 19.804 1.00 30.08 396 GLN A C 1
ATOM 2940 O O . GLN A 1 370 ? -27.942 -12.333 20.102 1.00 28.32 396 GLN A O 1
ATOM 2946 N N . ASN A 1 371 ? -29.498 -11.300 18.849 1.00 26.59 397 ASN A N 1
ATOM 2947 C CA . ASN A 1 371 ? -28.522 -10.503 18.137 1.00 28.27 397 ASN A CA 1
ATOM 2948 C C . ASN A 1 371 ? -28.786 -9.011 18.360 1.00 28.82 397 ASN A C 1
ATOM 2949 O O . ASN A 1 371 ? -29.251 -8.613 19.432 1.00 28.62 397 ASN A O 1
ATOM 2954 N N . HIS A 1 372 ? -28.504 -8.187 17.359 1.00 27.36 398 HIS A N 1
ATOM 2955 C CA . HIS A 1 372 ? -28.667 -6.752 17.525 1.00 27.11 398 HIS A CA 1
ATOM 2956 C C . HIS A 1 372 ? -29.537 -6.133 16.442 1.00 27.05 398 HIS A C 1
ATOM 2957 O O . HIS A 1 372 ? -29.234 -5.051 15.956 1.00 28.24 398 HIS A O 1
ATOM 2964 N N . LEU A 1 373 ? -30.621 -6.810 16.071 1.00 26.59 399 LEU A N 1
ATOM 2965 C CA . LEU A 1 373 ? -31.527 -6.307 15.041 1.00 27.87 399 LEU A CA 1
ATOM 2966 C C . LEU A 1 373 ? -32.482 -5.262 15.631 1.00 29.33 399 LEU A C 1
ATOM 2967 O O . LEU A 1 373 ? -32.922 -5.393 16.768 1.00 31.63 399 LEU A O 1
ATOM 2972 N N . ALA A 1 374 ? -32.816 -4.231 14.862 1.00 30.00 400 ALA A N 1
ATOM 2973 C CA . ALA A 1 374 ? -33.711 -3.189 15.374 1.00 31.26 400 ALA A CA 1
ATOM 2974 C C . ALA A 1 374 ? -34.952 -2.912 14.522 1.00 30.12 400 ALA A C 1
ATOM 2975 O O . ALA A 1 374 ? -35.970 -2.473 15.049 1.00 32.10 400 ALA A O 1
ATOM 2977 N N . SER A 1 375 ? -34.871 -3.161 13.219 1.00 30.01 401 SER A N 1
ATOM 2978 C CA . SER A 1 375 ? -35.999 -2.912 12.325 1.00 31.71 401 SER A CA 1
ATOM 2979 C C . SER A 1 375 ? -36.602 -4.176 11.712 1.00 32.47 401 SER A C 1
ATOM 2980 O O . SER A 1 375 ? -35.938 -4.883 10.950 1.00 31.38 401 SER A O 1
ATOM 2983 N N . LEU A 1 376 ? -37.865 -4.448 12.042 1.00 32.67 402 LEU A N 1
ATOM 2984 C CA . LEU A 1 376 ? -38.559 -5.622 11.515 1.00 33.44 402 LEU A CA 1
ATOM 2985 C C . LEU A 1 376 ? -38.662 -5.542 9.997 1.00 32.99 402 LEU A C 1
ATOM 2986 O O . LEU A 1 376 ? -38.368 -6.500 9.286 1.00 32.68 402 LEU A O 1
ATOM 2991 N N . GLU A 1 377 ? -39.091 -4.386 9.509 1.00 35.30 403 GLU A N 1
ATOM 2992 C CA . GLU A 1 377 ? -39.239 -4.164 8.079 1.00 37.29 403 GLU A CA 1
ATOM 2993 C C . GLU A 1 377 ? -37.944 -4.459 7.317 1.00 36.99 403 GLU A C 1
ATOM 2994 O O . GLU A 1 377 ? -37.945 -5.206 6.337 1.00 36.22 403 GLU A O 1
ATOM 3000 N N . LYS A 1 378 ? -36.835 -3.882 7.769 1.00 37.87 404 LYS A N 1
ATOM 3001 C CA . LYS A 1 378 ? -35.561 -4.110 7.101 1.00 38.45 404 LYS A CA 1
ATOM 3002 C C . LYS A 1 378 ? -35.070 -5.540 7.281 1.00 37.13 404 LYS A C 1
ATOM 3003 O O . LYS A 1 378 ? -34.466 -6.105 6.374 1.00 37.90 404 LYS A O 1
ATOM 3009 N N . THR A 1 379 ? -35.331 -6.132 8.440 1.00 36.12 405 THR A N 1
ATOM 3010 C CA . THR A 1 379 ? -34.922 -7.512 8.664 1.00 36.31 405 THR A CA 1
ATOM 3011 C C . THR A 1 379 ? -35.673 -8.398 7.669 1.00 36.75 405 THR A C 1
ATOM 3012 O O . THR A 1 379 ? -35.088 -9.273 7.035 1.00 39.51 405 THR A O 1
ATOM 3016 N N . GLY A 1 380 ? -36.968 -8.149 7.520 1.00 37.30 406 GLY A N 1
ATOM 3017 C CA . GLY A 1 380 ? -37.769 -8.934 6.602 1.00 38.47 406 GLY A CA 1
ATOM 3018 C C . GLY A 1 380 ? -37.359 -8.804 5.145 1.00 40.16 406 GLY A C 1
ATOM 3019 O O . GLY A 1 380 ? -37.274 -9.801 4.422 1.00 40.92 406 GLY A O 1
ATOM 3020 N N . GLU A 1 381 ? -37.110 -7.575 4.707 1.00 40.64 407 GLU A N 1
ATOM 3021 C CA . GLU A 1 381 ? -36.713 -7.321 3.328 1.00 41.46 407 GLU A CA 1
ATOM 3022 C C . GLU A 1 381 ? -35.365 -7.959 2.999 1.00 39.89 407 GLU A C 1
ATOM 3023 O O . GLU A 1 381 ? -35.123 -8.403 1.878 1.00 39.20 407 GLU A O 1
ATOM 3029 N N . THR A 1 382 ? -34.485 -8.003 3.985 1.00 40.10 408 THR A N 1
ATOM 3030 C CA . THR A 1 382 ? -33.177 -8.594 3.792 1.00 38.52 408 THR A CA 1
ATOM 3031 C C . THR A 1 382 ? -33.261 -10.081 3.450 1.00 37.18 408 THR A C 1
ATOM 3032 O O . THR A 1 382 ? -32.466 -10.585 2.666 1.00 37.45 408 THR A O 1
ATOM 3036 N N . LEU A 1 383 ? -34.228 -10.782 4.025 1.00 36.50 409 LEU A N 1
ATOM 3037 C CA . LEU A 1 383 ? -34.346 -12.220 3.798 1.00 34.79 409 LEU A CA 1
ATOM 3038 C C . LEU A 1 383 ? -35.038 -12.643 2.498 1.00 34.11 409 LEU A C 1
ATOM 3039 O O . LEU A 1 383 ? -35.099 -13.834 2.178 1.00 32.93 409 LEU A O 1
ATOM 3044 N N . LEU A 1 384 ? -35.545 -11.675 1.744 1.00 33.22 410 LEU A N 1
ATOM 3045 C CA . LEU A 1 384 ? -36.231 -11.970 0.483 1.00 34.83 410 LEU A CA 1
ATOM 3046 C C . LEU A 1 384 ? -35.370 -12.737 -0.527 1.00 33.86 410 LEU A C 1
ATOM 3047 O O . LEU A 1 384 ? -35.891 -13.312 -1.474 1.00 34.65 410 LEU A O 1
ATOM 3052 N N . THR A 1 385 ? -34.058 -12.744 -0.335 1.00 32.48 411 THR A N 1
ATOM 3053 C CA . THR A 1 385 ? -33.175 -13.448 -1.258 1.00 32.43 411 THR A CA 1
ATOM 3054 C C . THR A 1 385 ? -33.141 -14.953 -0.981 1.00 32.56 411 THR A C 1
ATOM 3055 O O . THR A 1 385 ? -32.628 -15.726 -1.784 1.00 33.16 411 THR A O 1
ATOM 3059 N N . LEU A 1 386 ? -33.676 -15.362 0.163 1.00 32.32 412 LEU A N 1
ATOM 3060 C CA . LEU A 1 386 ? -33.679 -16.771 0.540 1.00 33.68 412 LEU A CA 1
ATOM 3061 C C . LEU A 1 386 ? -35.042 -17.346 0.164 1.00 34.22 412 LEU A C 1
ATOM 3062 O O . LEU A 1 386 ? -35.927 -17.522 1.007 1.00 33.68 412 LEU A O 1
ATOM 3067 N N . LYS A 1 387 ? -35.187 -17.639 -1.125 1.00 35.31 413 LYS A N 1
ATOM 3068 C CA . LYS A 1 387 ? -36.440 -18.124 -1.684 1.00 37.73 413 LYS A CA 1
ATOM 3069 C C . LYS A 1 387 ? -37.105 -19.321 -1.008 1.00 38.00 413 LYS A C 1
ATOM 3070 O O . LYS A 1 387 ? -38.320 -19.452 -1.075 1.00 40.13 413 LYS A O 1
ATOM 3076 N N . ASN A 1 388 ? -36.345 -20.188 -0.350 1.00 40.51 414 ASN A N 1
ATOM 3077 C CA . ASN A 1 388 ? -36.984 -21.328 0.295 1.00 42.35 414 ASN A CA 1
ATOM 3078 C C . ASN A 1 388 ? -37.043 -21.239 1.819 1.00 40.38 414 ASN A C 1
ATOM 3079 O O . ASN A 1 388 ? -37.281 -22.235 2.508 1.00 39.19 414 ASN A O 1
ATOM 3084 N N . LEU A 1 389 ? -36.841 -20.033 2.342 1.00 37.07 415 LEU A N 1
ATOM 3085 C CA . LEU A 1 389 ? -36.879 -19.800 3.782 1.00 36.15 415 LEU A CA 1
ATOM 3086 C C . LEU A 1 389 ? -38.324 -19.867 4.289 1.00 35.33 415 LEU A C 1
ATOM 3087 O O . LEU A 1 389 ? -39.202 -19.174 3.773 1.00 35.81 415 LEU A O 1
ATOM 3092 N N . THR A 1 390 ? -38.574 -20.689 5.302 1.00 34.11 416 THR A N 1
ATOM 3093 C CA . THR A 1 390 ? -39.923 -20.820 5.836 1.00 34.92 416 THR A CA 1
ATOM 3094 C C . THR A 1 390 ? -40.004 -20.662 7.356 1.00 34.03 416 THR A C 1
ATOM 3095 O O . THR A 1 390 ? -41.092 -20.511 7.907 1.00 33.23 416 THR A O 1
ATOM 3099 N N . ASN A 1 391 ? -38.853 -20.694 8.026 1.00 35.75 417 ASN A N 1
ATOM 3100 C CA . ASN A 1 391 ? -38.790 -20.575 9.486 1.00 35.05 417 ASN A CA 1
ATOM 3101 C C . ASN A 1 391 ? -37.796 -19.507 9.947 1.00 34.73 417 ASN A C 1
ATOM 3102 O O . ASN A 1 391 ? -36.591 -19.624 9.706 1.00 33.79 417 ASN A O 1
ATOM 3107 N N . ILE A 1 392 ? -38.304 -18.485 10.624 1.00 32.17 418 ILE A N 1
ATOM 3108 C CA . ILE A 1 392 ? -37.463 -17.412 11.127 1.00 32.62 418 ILE A CA 1
ATOM 3109 C C . ILE A 1 392 ? -37.667 -17.169 12.623 1.00 31.65 418 ILE A C 1
ATOM 3110 O O . ILE A 1 392 ? -38.788 -16.965 13.086 1.00 30.89 418 ILE A O 1
ATOM 3115 N N . ASP A 1 393 ? -36.571 -17.222 13.373 1.00 29.97 419 ASP A N 1
ATOM 3116 C CA . ASP A 1 393 ? -36.606 -16.967 14.801 1.00 28.77 419 ASP A CA 1
ATOM 3117 C C . ASP A 1 393 ? -35.751 -15.730 15.042 1.00 27.74 419 ASP A C 1
ATOM 3118 O O . ASP A 1 393 ? -34.521 -15.785 14.935 1.00 26.56 419 ASP A O 1
ATOM 3123 N N . ILE A 1 394 ? -36.409 -14.611 15.332 1.00 27.82 420 ILE A N 1
ATOM 3124 C CA . ILE A 1 394 ? -35.696 -13.372 15.616 1.00 25.36 420 ILE A CA 1
ATOM 3125 C C . ILE A 1 394 ? -36.116 -12.856 16.981 1.00 24.74 420 ILE A C 1
ATOM 3126 O O . ILE A 1 394 ? -36.137 -11.648 17.234 1.00 26.16 420 ILE A O 1
ATOM 3131 N N . SER A 1 395 ? -36.450 -13.787 17.867 1.00 24.71 421 SER A N 1
ATOM 3132 C CA . SER A 1 395 ? -36.862 -13.426 19.212 1.00 27.53 421 SER A CA 1
ATOM 3133 C C . SER A 1 395 ? -35.682 -12.805 19.972 1.00 28.61 421 SER A C 1
ATOM 3134 O O . SER A 1 395 ? -34.533 -12.962 19.580 1.00 26.00 421 SER A O 1
ATOM 3137 N N . LYS A 1 396 ? -35.985 -12.108 21.060 1.00 30.34 422 LYS A N 1
ATOM 3138 C CA . LYS A 1 396 ? -34.964 -11.483 21.885 1.00 32.45 422 LYS A CA 1
ATOM 3139 C C . LYS A 1 396 ? -34.153 -10.434 21.145 1.00 32.53 422 LYS A C 1
ATOM 3140 O O . LYS A 1 396 ? -32.968 -10.244 21.414 1.00 34.37 422 LYS A O 1
ATOM 3146 N N . ASN A 1 397 ? -34.789 -9.777 20.186 1.00 30.77 423 ASN A N 1
ATOM 3147 C CA . ASN A 1 397 ? -34.141 -8.688 19.474 1.00 33.17 423 ASN A CA 1
ATOM 3148 C C . ASN A 1 397 ? -35.065 -7.531 19.732 1.00 35.00 423 ASN A C 1
ATOM 3149 O O . ASN A 1 397 ? -36.281 -7.698 19.731 1.00 35.91 423 ASN A O 1
ATOM 3154 N N . SER A 1 398 ? -34.495 -6.359 19.964 1.00 36.17 424 SER A N 1
ATOM 3155 C CA . SER A 1 398 ? -35.308 -5.200 20.262 1.00 35.74 424 SER A CA 1
ATOM 3156 C C . SER A 1 398 ? -35.923 -4.445 19.109 1.00 35.14 424 SER A C 1
ATOM 3157 O O . SER A 1 398 ? -35.419 -3.407 18.681 1.00 35.21 424 SER A O 1
ATOM 3160 N N . PHE A 1 399 ? -37.016 -4.987 18.596 1.00 35.74 425 PHE A N 1
ATOM 3161 C CA . PHE A 1 399 ? -37.766 -4.310 17.555 1.00 36.62 425 PHE A CA 1
ATOM 3162 C C . PHE A 1 399 ? -38.750 -3.641 18.496 1.00 39.24 425 PHE A C 1
ATOM 3163 O O . PHE A 1 399 ? -39.165 -4.248 19.489 1.00 40.30 425 PHE A O 1
ATOM 3171 N N . HIS A 1 400 ? -39.140 -2.409 18.255 1.00 40.22 426 HIS A N 1
ATOM 3172 C CA . HIS A 1 400 ? -40.076 -1.861 19.228 1.00 41.26 426 HIS A CA 1
ATOM 3173 C C . HIS A 1 400 ? -41.455 -1.760 18.640 1.00 41.41 426 HIS A C 1
ATOM 3174 O O . HIS A 1 400 ? -42.450 -1.791 19.355 1.00 45.54 426 HIS A O 1
ATOM 3181 N N . SER A 1 401 ? -41.503 -1.671 17.323 1.00 40.27 427 SER A N 1
ATOM 3182 C CA . SER A 1 401 ? -42.755 -1.565 16.615 1.00 41.40 427 SER A CA 1
ATOM 3183 C C . SER A 1 401 ? -42.574 -2.190 15.240 1.00 39.51 427 SER A C 1
ATOM 3184 O O . SER A 1 401 ? -41.540 -2.775 14.951 1.00 39.82 427 SER A O 1
ATOM 3187 N N . MET A 1 402 ? -43.593 -2.057 14.403 1.00 40.07 428 MET A N 1
ATOM 3188 C CA . MET A 1 402 ? -43.569 -2.581 13.047 1.00 40.50 428 MET A CA 1
ATOM 3189 C C . MET A 1 402 ? -44.510 -1.732 12.209 1.00 40.24 428 MET A C 1
ATOM 3190 O O . MET A 1 402 ? -45.560 -1.313 12.688 1.00 41.88 428 MET A O 1
ATOM 3195 N N . PRO A 1 403 ? -44.138 -1.450 10.951 1.00 40.47 429 PRO A N 1
ATOM 3196 C CA . PRO A 1 403 ? -45.003 -0.636 10.089 1.00 40.61 429 PRO A CA 1
ATOM 3197 C C . PRO A 1 403 ? -46.302 -1.360 9.725 1.00 41.81 429 PRO A C 1
ATOM 3198 O O . PRO A 1 403 ? -46.522 -2.508 10.124 1.00 40.66 429 PRO A O 1
ATOM 3202 N N . GLU A 1 404 ? -47.160 -0.693 8.966 1.00 43.08 430 GLU A N 1
ATOM 3203 C CA . GLU A 1 404 ? -48.424 -1.305 8.578 1.00 46.56 430 GLU A CA 1
ATOM 3204 C C . GLU A 1 404 ? -48.240 -2.466 7.608 1.00 45.85 430 GLU A C 1
ATOM 3205 O O . GLU A 1 404 ? -48.986 -3.442 7.656 1.00 46.43 430 GLU A O 1
ATOM 3211 N N . THR A 1 405 ? -47.246 -2.364 6.732 1.00 46.00 431 THR A N 1
ATOM 3212 C CA . THR A 1 405 ? -46.976 -3.427 5.778 1.00 47.45 431 THR A CA 1
ATOM 3213 C C . THR A 1 405 ? -45.479 -3.756 5.746 1.00 48.53 431 THR A C 1
ATOM 3214 O O . THR A 1 405 ? -44.640 -2.890 5.994 1.00 49.11 431 THR A O 1
ATOM 3218 N N . CYS A 1 406 ? -45.163 -5.017 5.455 1.00 49.53 432 CYS A N 1
ATOM 3219 C CA . CYS A 1 406 ? -43.781 -5.499 5.379 1.00 49.97 432 CYS A CA 1
ATOM 3220 C C . CYS A 1 406 ? -43.646 -6.533 4.258 1.00 48.89 432 CYS A C 1
ATOM 3221 O O . CYS A 1 406 ? -44.642 -7.059 3.762 1.00 50.41 432 CYS A O 1
ATOM 3224 N N . GLN A 1 407 ? -42.409 -6.825 3.869 1.00 46.56 433 GLN A N 1
ATOM 3225 C CA . GLN A 1 407 ? -42.132 -7.828 2.845 1.00 43.97 433 GLN A CA 1
ATOM 3226 C C . GLN A 1 407 ? -41.412 -8.979 3.537 1.00 40.18 433 GLN A C 1
ATOM 3227 O O . GLN A 1 407 ? -40.446 -8.753 4.256 1.00 38.01 433 GLN A O 1
ATOM 3233 N N . TRP A 1 408 ? -41.892 -10.203 3.325 1.00 38.50 434 TRP A N 1
ATOM 3234 C CA . TRP A 1 408 ? -41.286 -11.398 3.924 1.00 36.16 434 TRP A CA 1
ATOM 3235 C C . TRP A 1 408 ? -41.166 -12.501 2.884 1.00 35.63 434 TRP A C 1
ATOM 3236 O O . TRP A 1 408 ? -41.867 -12.480 1.874 1.00 35.13 434 TRP A O 1
ATOM 3247 N N . PRO A 1 409 ? -40.270 -13.478 3.110 1.00 35.12 435 PRO A N 1
ATOM 3248 C CA . PRO A 1 409 ? -40.129 -14.564 2.135 1.00 33.90 435 PRO A CA 1
ATOM 3249 C C . PRO A 1 409 ? -41.513 -15.149 1.867 1.00 34.59 435 PRO A C 1
ATOM 3250 O O . PRO A 1 409 ? -42.309 -15.306 2.791 1.00 36.00 435 PRO A O 1
ATOM 3254 N N . GLU A 1 410 ? -41.793 -15.469 0.608 1.00 34.76 436 GLU A N 1
ATOM 3255 C CA . GLU A 1 410 ? -43.096 -16.000 0.208 1.00 34.09 436 GLU A CA 1
ATOM 3256 C C . GLU A 1 410 ? -43.668 -17.134 1.066 1.00 33.93 436 GLU A C 1
ATOM 3257 O O . GLU A 1 410 ? -44.829 -17.079 1.484 1.00 31.83 436 GLU A O 1
ATOM 3263 N N . LYS A 1 411 ? -42.850 -18.149 1.330 1.00 32.78 437 LYS A N 1
ATOM 3264 C CA . LYS A 1 411 ? -43.295 -19.323 2.070 1.00 33.22 437 LYS A CA 1
ATOM 3265 C C . LYS A 1 411 ? -43.112 -19.337 3.587 1.00 34.93 437 LYS A C 1
ATOM 3266 O O . LYS A 1 411 ? -42.942 -20.397 4.194 1.00 34.41 437 LYS A O 1
ATOM 3272 N N . MET A 1 412 ? -43.171 -18.158 4.195 1.00 35.92 438 MET A N 1
ATOM 3273 C CA . MET A 1 412 ? -43.020 -18.009 5.638 1.00 37.27 438 MET A CA 1
ATOM 3274 C C . MET A 1 412 ? -44.084 -18.837 6.372 1.00 36.36 438 MET A C 1
ATOM 3275 O O . MET A 1 412 ? -45.279 -18.658 6.146 1.00 36.36 438 MET A O 1
ATOM 3280 N N . LYS A 1 413 ? -43.650 -19.734 7.251 1.00 35.47 439 LYS A N 1
ATOM 3281 C CA . LYS A 1 413 ? -44.578 -20.580 8.003 1.00 36.25 439 LYS A CA 1
ATOM 3282 C C . LYS A 1 413 ? -44.468 -20.451 9.520 1.00 36.74 439 LYS A C 1
ATOM 3283 O O . LYS A 1 413 ? -45.446 -20.653 10.236 1.00 36.70 439 LYS A O 1
ATOM 3289 N N . TYR A 1 414 ? -43.272 -20.128 10.000 1.00 36.54 440 TYR A N 1
ATOM 3290 C CA . TYR A 1 414 ? -43.021 -19.973 11.426 1.00 36.15 440 TYR A CA 1
ATOM 3291 C C . TYR A 1 414 ? -42.235 -18.689 11.670 1.00 33.55 440 TYR A C 1
ATOM 3292 O O . TYR A 1 414 ? -41.179 -18.487 11.085 1.00 34.11 440 TYR A O 1
ATOM 3301 N N . LEU A 1 415 ? -42.774 -17.817 12.514 1.00 32.76 441 LEU A N 1
ATOM 3302 C CA . LEU A 1 415 ? -42.123 -16.558 12.857 1.00 33.05 441 LEU A CA 1
ATOM 3303 C C . LEU A 1 415 ? -42.105 -16.399 14.375 1.00 33.58 441 LEU A C 1
ATOM 3304 O O . LEU A 1 415 ? -43.153 -16.406 15.018 1.00 36.17 441 LEU A O 1
ATOM 3309 N N . ASN A 1 416 ? -40.917 -16.265 14.953 1.00 32.84 442 ASN A N 1
ATOM 3310 C CA . ASN A 1 416 ? -40.798 -16.099 16.393 1.00 31.32 442 ASN A CA 1
ATOM 3311 C C . ASN A 1 416 ? -40.422 -14.657 16.728 1.00 32.68 442 ASN A C 1
ATOM 3312 O O . ASN A 1 416 ? -39.304 -14.214 16.444 1.00 33.28 442 ASN A O 1
ATOM 3317 N N . LEU A 1 417 ? -41.369 -13.932 17.318 1.00 31.13 443 LEU A N 1
ATOM 3318 C CA . LEU A 1 417 ? -41.164 -12.546 17.703 1.00 29.19 443 LEU A CA 1
ATOM 3319 C C . LEU A 1 417 ? -41.288 -12.415 19.213 1.00 28.37 443 LEU A C 1
ATOM 3320 O O . LEU A 1 417 ? -41.719 -11.389 19.722 1.00 29.14 443 LEU A O 1
ATOM 3325 N N . SER A 1 418 ? -40.918 -13.469 19.922 1.00 28.41 444 SER A N 1
ATOM 3326 C CA . SER A 1 418 ? -40.967 -13.468 21.376 1.00 32.30 444 SER A CA 1
ATOM 3327 C C . SER A 1 418 ? -39.900 -12.523 21.950 1.00 32.93 444 SER A C 1
ATOM 3328 O O . SER A 1 418 ? -38.843 -12.322 21.332 1.00 32.11 444 SER A O 1
ATOM 3331 N N . SER A 1 419 ? -40.189 -11.957 23.126 1.00 33.93 445 SER A N 1
ATOM 3332 C CA . SER A 1 419 ? -39.281 -11.039 23.834 1.00 33.55 445 SER A CA 1
ATOM 3333 C C . SER A 1 419 ? -38.700 -10.083 22.831 1.00 32.45 445 SER A C 1
ATOM 3334 O O . SER A 1 419 ? -37.489 -9.959 22.685 1.00 32.83 445 SER A O 1
ATOM 3337 N N . THR A 1 420 ? -39.594 -9.387 22.159 1.00 31.95 446 THR A N 1
ATOM 3338 C CA . THR A 1 420 ? -39.228 -8.479 21.103 1.00 32.37 446 THR A CA 1
ATOM 3339 C C . THR A 1 420 ? -39.543 -7.026 21.454 1.00 33.73 446 THR A C 1
ATOM 3340 O O . THR A 1 420 ? -39.165 -6.100 20.736 1.00 31.56 446 THR A O 1
ATOM 3344 N N . ARG A 1 421 ? -40.237 -6.844 22.573 1.00 35.71 447 ARG A N 1
ATOM 3345 C CA . ARG A 1 421 ? -40.634 -5.525 23.065 1.00 38.33 447 ARG A CA 1
ATOM 3346 C C . ARG A 1 421 ? -41.660 -4.785 22.219 1.00 38.03 447 ARG A C 1
ATOM 3347 O O . ARG A 1 421 ? -41.742 -3.559 22.285 1.00 37.18 447 ARG A O 1
ATOM 3355 N N . ILE A 1 422 ? -42.449 -5.511 21.433 1.00 38.60 448 ILE A N 1
ATOM 3356 C CA . ILE A 1 422 ? -43.455 -4.855 20.603 1.00 39.25 448 ILE A CA 1
ATOM 3357 C C . ILE A 1 422 ? -44.723 -4.529 21.382 1.00 41.81 448 ILE A C 1
ATOM 3358 O O . ILE A 1 422 ? -45.134 -5.276 22.279 1.00 41.53 448 ILE A O 1
ATOM 3363 N N . HIS A 1 423 ? -45.342 -3.408 21.030 1.00 44.05 449 HIS A N 1
ATOM 3364 C CA . HIS A 1 423 ? -46.560 -2.977 21.699 1.00 48.15 449 HIS A CA 1
ATOM 3365 C C . HIS A 1 423 ? -47.835 -3.404 20.974 1.00 47.78 449 HIS A C 1
ATOM 3366 O O . HIS A 1 423 ? -48.882 -3.564 21.595 1.00 48.53 449 HIS A O 1
ATOM 3373 N N . SER A 1 424 ? -47.745 -3.597 19.664 1.00 46.63 450 SER A N 1
ATOM 3374 C CA . SER A 1 424 ? -48.899 -4.027 18.890 1.00 45.51 450 SER A CA 1
ATOM 3375 C C . SER A 1 424 ? -48.442 -4.865 17.700 1.00 44.15 450 SER A C 1
ATOM 3376 O O . SER A 1 424 ? -4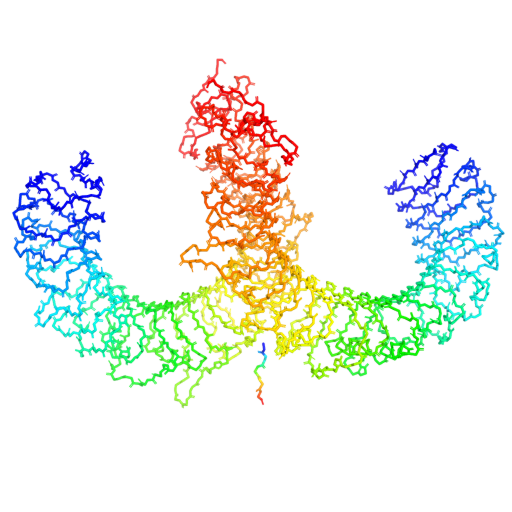7.253 -4.909 17.381 1.00 45.11 450 SER A O 1
ATOM 3379 N N . VAL A 1 425 ? -49.390 -5.531 17.056 1.00 42.05 451 VAL A N 1
ATOM 3380 C CA . VAL A 1 425 ? -49.098 -6.366 15.896 1.00 41.33 451 VAL A CA 1
ATOM 3381 C C . VAL A 1 425 ? -49.912 -5.837 14.730 1.00 42.05 451 VAL A C 1
ATOM 3382 O O . VAL A 1 425 ? -51.065 -5.445 14.900 1.00 42.18 451 VAL A O 1
ATOM 3386 N N . THR A 1 426 ? -49.317 -5.826 13.543 1.00 41.47 452 THR A N 1
ATOM 3387 C CA . THR A 1 426 ? -49.998 -5.294 12.367 1.00 40.80 452 THR A CA 1
ATOM 3388 C C . THR A 1 426 ? -49.945 -6.211 11.155 1.00 41.47 452 THR A C 1
ATOM 3389 O O . THR A 1 426 ? -49.488 -7.352 11.237 1.00 40.45 452 THR A O 1
ATOM 3393 N N . GLY A 1 427 ? -50.401 -5.676 10.024 1.00 41.47 453 GLY A N 1
ATOM 3394 C CA . GLY A 1 427 ? -50.392 -6.422 8.783 1.00 41.26 453 GLY A CA 1
ATOM 3395 C C . GLY A 1 427 ? -48.980 -6.807 8.378 1.00 42.28 453 GLY A C 1
ATOM 3396 O O . GLY A 1 427 ? -48.771 -7.526 7.397 1.00 42.01 453 GLY A O 1
ATOM 3397 N N . CYS A 1 428 ? -47.996 -6.326 9.126 1.00 42.47 454 CYS A N 1
ATOM 3398 C CA . CYS A 1 428 ? -46.609 -6.653 8.832 1.00 44.08 454 CYS A CA 1
ATOM 3399 C C . CYS A 1 428 ? -46.444 -8.177 8.904 1.00 42.34 454 CYS A C 1
ATOM 3400 O O . CYS A 1 428 ? -45.746 -8.775 8.082 1.00 43.47 454 CYS A O 1
ATOM 3403 N N . ILE A 1 429 ? -47.099 -8.796 9.883 1.00 40.77 455 ILE A N 1
ATOM 3404 C CA . ILE A 1 429 ? -47.050 -10.248 10.054 1.00 40.22 455 ILE A CA 1
ATOM 3405 C C . ILE A 1 429 ? -47.586 -10.888 8.762 1.00 40.58 455 ILE A C 1
ATOM 3406 O O . ILE A 1 429 ? -48.673 -10.550 8.300 1.00 41.05 455 ILE A O 1
ATOM 3411 N N . PRO A 1 430 ? -46.826 -11.817 8.160 1.00 40.12 456 PRO A N 1
ATOM 3412 C CA . PRO A 1 430 ? -47.278 -12.459 6.918 1.00 41.24 456 PRO A CA 1
ATOM 3413 C C . PRO A 1 430 ? -48.451 -13.445 7.050 1.00 40.68 456 PRO A C 1
ATOM 3414 O O . PRO A 1 430 ? -48.471 -14.288 7.944 1.00 41.48 456 PRO A O 1
ATOM 3418 N N . LYS A 1 431 ? -49.404 -13.330 6.127 1.00 41.19 457 LYS A N 1
ATOM 3419 C CA . LYS A 1 431 ? -50.622 -14.155 6.074 1.00 41.57 457 LYS A CA 1
ATOM 3420 C C . LYS A 1 431 ? -50.422 -15.663 5.939 1.00 40.47 457 LYS A C 1
ATOM 3421 O O . LYS A 1 431 ? -51.279 -16.443 6.349 1.00 41.95 457 LYS A O 1
ATOM 3427 N N . THR A 1 432 ? -49.307 -16.070 5.349 1.00 39.27 458 THR A N 1
ATOM 3428 C CA . THR A 1 432 ? -49.016 -17.483 5.143 1.00 39.77 458 THR A CA 1
ATOM 3429 C C . THR A 1 432 ? -48.588 -18.207 6.414 1.00 40.78 458 THR A C 1
ATOM 3430 O O . THR A 1 432 ? -48.374 -19.423 6.403 1.00 42.65 458 THR A O 1
ATOM 3434 N N . LEU A 1 433 ? -48.464 -17.465 7.508 1.00 40.31 459 LEU A N 1
ATOM 3435 C CA . LEU A 1 433 ? -48.032 -18.033 8.781 1.00 40.53 459 LEU A CA 1
ATOM 3436 C C . LEU A 1 433 ? -48.845 -19.212 9.320 1.00 41.19 459 LEU A C 1
ATOM 3437 O O . LEU A 1 433 ? -50.078 -19.221 9.281 1.00 40.70 459 LEU A O 1
ATOM 3442 N N . GLU A 1 434 ? -48.126 -20.198 9.843 1.00 42.00 460 GLU A N 1
ATOM 3443 C CA . GLU A 1 434 ? -48.719 -21.402 10.414 1.00 41.98 460 GLU A CA 1
ATOM 3444 C C . GLU A 1 434 ? -48.488 -21.415 11.939 1.00 41.84 460 GLU A C 1
ATOM 3445 O O . GLU A 1 434 ? -49.326 -21.897 12.709 1.00 40.73 460 GLU A O 1
ATOM 3451 N N . ILE A 1 435 ? -47.340 -20.882 12.359 1.00 39.77 461 ILE A N 1
ATOM 3452 C CA . ILE A 1 435 ? -46.981 -20.795 13.774 1.00 36.90 461 ILE A CA 1
ATOM 3453 C C . ILE A 1 435 ? -46.435 -19.398 14.069 1.00 36.07 461 ILE A C 1
ATOM 3454 O O . ILE A 1 435 ? -45.500 -18.932 13.412 1.00 35.02 461 ILE A O 1
ATOM 3459 N N . LEU A 1 436 ? -47.022 -18.730 15.053 1.00 34.00 462 LEU A N 1
ATOM 3460 C CA . LEU A 1 436 ? -46.577 -17.398 15.423 1.00 32.17 462 LEU A CA 1
ATOM 3461 C C . LEU A 1 436 ? -46.362 -17.330 16.926 1.00 32.15 462 LEU A C 1
ATOM 3462 O O . LEU A 1 436 ? -47.194 -17.812 17.702 1.00 31.33 462 LEU A O 1
ATOM 3467 N N . ASP A 1 437 ? -45.240 -16.751 17.338 1.00 31.09 463 ASP A N 1
ATOM 3468 C CA . ASP A 1 437 ? -44.964 -16.604 18.758 1.00 31.54 463 ASP A CA 1
ATOM 3469 C C . ASP A 1 437 ? -44.696 -15.135 19.042 1.00 31.35 463 ASP A C 1
ATOM 3470 O O . ASP A 1 437 ? -43.718 -14.574 18.556 1.00 30.39 463 ASP A O 1
ATOM 3475 N N . VAL A 1 438 ? -45.582 -14.507 19.802 1.00 32.45 464 VAL A N 1
ATOM 3476 C CA . VAL A 1 438 ? -45.409 -13.107 20.163 1.00 33.02 464 VAL A CA 1
ATOM 3477 C C . VAL A 1 438 ? -45.496 -12.969 21.681 1.00 33.73 464 VAL A C 1
ATOM 3478 O O . VAL A 1 438 ? -45.953 -11.957 22.208 1.00 32.36 464 VAL A O 1
ATOM 3482 N N . SER A 1 439 ? -45.052 -14.016 22.371 1.00 34.95 465 SER A N 1
ATOM 3483 C CA . SER A 1 439 ? -45.035 -14.048 23.830 1.00 36.44 465 SER A CA 1
ATOM 3484 C C . SER A 1 439 ? -44.022 -13.049 24.378 1.00 37.04 465 SER A C 1
ATOM 3485 O O . SER A 1 439 ? -43.120 -12.602 23.660 1.00 37.77 465 SER A O 1
ATOM 3488 N N . ASN A 1 440 ? -44.171 -12.708 25.655 1.00 36.80 466 ASN A N 1
ATOM 3489 C CA . ASN A 1 440 ? -43.245 -11.800 26.329 1.00 37.18 466 ASN A CA 1
ATOM 3490 C C . ASN A 1 440 ? -43.094 -10.417 25.726 1.00 35.78 466 ASN A C 1
ATOM 3491 O O . ASN A 1 440 ? -41.978 -9.923 25.584 1.00 35.19 466 ASN A O 1
ATOM 3496 N N . ASN A 1 441 ? -44.216 -9.794 25.385 1.00 35.28 467 ASN A N 1
ATOM 3497 C CA . ASN A 1 441 ? -44.207 -8.464 24.809 1.00 35.21 467 ASN A CA 1
ATOM 3498 C C . ASN A 1 441 ? -45.191 -7.564 25.549 1.00 36.59 467 ASN A C 1
ATOM 3499 O O . ASN A 1 441 ? -45.637 -7.901 26.639 1.00 36.30 467 ASN A O 1
ATOM 3504 N N . ASN A 1 442 ? -45.525 -6.423 24.958 1.00 39.29 468 ASN A N 1
ATOM 3505 C CA . ASN A 1 442 ? -46.449 -5.473 25.573 1.00 43.34 468 ASN A CA 1
ATOM 3506 C C . ASN A 1 442 ? -47.758 -5.382 24.798 1.00 43.87 468 ASN A C 1
ATOM 3507 O O . ASN A 1 442 ? -48.366 -4.317 24.726 1.00 44.74 468 ASN A O 1
ATOM 3512 N N . LEU A 1 443 ? -48.198 -6.494 24.225 1.00 45.89 469 LEU A N 1
ATOM 3513 C CA . LEU A 1 443 ? -49.423 -6.485 23.440 1.00 47.83 469 LEU A CA 1
ATOM 3514 C C . LEU A 1 443 ? -50.687 -6.300 24.269 1.00 49.90 469 LEU A C 1
ATOM 3515 O O . LEU A 1 443 ? -50.882 -6.959 25.290 1.00 48.32 469 LEU A O 1
ATOM 3520 N N . ASN A 1 444 ? -51.543 -5.395 23.805 1.00 51.74 470 ASN A N 1
ATOM 3521 C CA . ASN A 1 444 ? -52.802 -5.087 24.469 1.00 54.46 470 ASN A CA 1
ATOM 3522 C C . ASN A 1 444 ? -53.945 -5.836 23.778 1.00 54.71 470 ASN A C 1
ATOM 3523 O O . ASN A 1 444 ? -54.873 -6.316 24.428 1.00 53.96 470 ASN A O 1
ATOM 3528 N N . LEU A 1 445 ? -53.858 -5.930 22.453 1.00 54.65 471 LEU A N 1
ATOM 3529 C CA . LEU A 1 445 ? -54.866 -6.597 21.640 1.00 54.29 471 LEU A CA 1
ATOM 3530 C C . LEU A 1 445 ? -54.211 -7.427 20.541 1.00 53.02 471 LEU A C 1
ATOM 3531 O O . LEU A 1 445 ? -53.012 -7.317 20.295 1.00 51.70 471 LEU A O 1
ATOM 3536 N N . PHE A 1 446 ? -55.010 -8.261 19.887 1.00 52.13 472 PHE A N 1
ATOM 3537 C CA . PHE A 1 446 ? -54.530 -9.083 18.785 1.00 51.44 472 PHE A CA 1
ATOM 3538 C C . PHE A 1 446 ? -55.680 -9.326 17.824 1.00 50.92 472 PHE A C 1
ATOM 3539 O O . PHE A 1 446 ? -56.616 -10.065 18.128 1.00 50.96 472 PHE A O 1
ATOM 3547 N N . SER A 1 447 ? -55.610 -8.694 16.662 1.00 50.94 473 SER A N 1
ATOM 3548 C CA . SER A 1 447 ? -56.649 -8.840 15.657 1.00 51.92 473 SER A CA 1
ATOM 3549 C C . SER A 1 447 ? -55.995 -8.956 14.282 1.00 52.28 473 SER A C 1
ATOM 3550 O O . SER A 1 447 ? -55.990 -8.006 13.497 1.00 53.16 473 SER A O 1
ATOM 3553 N N . LEU A 1 448 ? -55.438 -10.130 14.005 1.00 50.44 474 LEU A N 1
ATOM 3554 C CA . LEU A 1 448 ? -54.758 -10.380 12.745 1.00 49.62 474 LEU A CA 1
ATOM 3555 C C . LEU A 1 448 ? -55.449 -11.452 11.912 1.00 48.75 474 LEU A C 1
ATOM 3556 O O . LEU A 1 448 ? -55.840 -12.501 12.423 1.00 49.80 474 LEU A O 1
ATOM 3561 N N . ASN A 1 449 ? -55.596 -11.184 10.622 1.00 47.41 475 ASN A N 1
ATOM 3562 C CA . ASN A 1 449 ? -56.217 -12.144 9.724 1.00 45.79 475 ASN A CA 1
ATOM 3563 C C . ASN A 1 449 ? -55.153 -13.137 9.272 1.00 43.35 475 ASN A C 1
ATOM 3564 O O . ASN A 1 449 ? -54.421 -12.879 8.323 1.00 42.61 475 ASN A O 1
ATOM 3569 N N . LEU A 1 450 ? -55.066 -14.264 9.971 1.00 42.20 476 LEU A N 1
ATOM 3570 C CA . LEU A 1 450 ? -54.098 -15.306 9.653 1.00 41.12 476 LEU A CA 1
ATOM 3571 C C . LEU A 1 450 ? -54.903 -16.580 9.407 1.00 41.35 476 LEU A C 1
ATOM 3572 O O . LEU A 1 450 ? -54.995 -17.452 10.273 1.00 38.37 476 LEU A O 1
ATOM 3577 N N . PRO A 1 451 ? -55.473 -16.705 8.197 1.00 41.72 477 PRO A N 1
ATOM 3578 C CA . PRO A 1 451 ? -56.301 -17.830 7.752 1.00 41.37 477 PRO A CA 1
ATOM 3579 C C . PRO A 1 451 ? -55.775 -19.239 7.941 1.00 41.77 477 PRO A C 1
ATOM 3580 O O . PRO A 1 451 ? -56.568 -20.165 8.086 1.00 42.31 477 PRO A O 1
ATOM 3584 N N . GLN A 1 452 ? -54.460 -19.433 7.943 1.00 41.31 478 GLN A N 1
ATOM 3585 C CA . GLN A 1 452 ? -53.963 -20.792 8.134 1.00 41.37 478 GLN A CA 1
ATOM 3586 C C . GLN A 1 452 ? -53.084 -21.000 9.352 1.00 39.70 478 GLN A C 1
ATOM 3587 O O . GLN A 1 452 ? -52.317 -21.961 9.423 1.00 38.39 478 GLN A O 1
ATOM 3593 N N . LEU A 1 453 ? -53.234 -20.112 10.330 1.00 39.75 479 LEU A N 1
ATOM 3594 C CA . LEU A 1 453 ? -52.461 -20.204 11.558 1.00 40.13 479 LEU A CA 1
ATOM 3595 C C . LEU A 1 453 ? -52.944 -21.385 12.391 1.00 39.76 479 LEU A C 1
ATOM 3596 O O . LEU A 1 453 ? -54.124 -21.477 12.726 1.00 39.04 479 LEU A O 1
ATOM 3601 N N . LYS A 1 454 ? -52.026 -22.283 12.724 1.00 39.40 480 LYS A N 1
ATOM 3602 C CA . LYS A 1 454 ? -52.353 -23.451 13.526 1.00 40.84 480 LYS A CA 1
ATOM 3603 C C . LYS A 1 454 ? -51.942 -23.247 14.987 1.00 41.77 480 LYS A C 1
ATOM 3604 O O . LYS A 1 454 ? -52.489 -23.899 15.879 1.00 42.27 480 LYS A O 1
ATOM 3610 N N . GLU A 1 455 ? -50.976 -22.359 15.233 1.00 40.79 481 GLU A N 1
ATOM 3611 C CA . GLU A 1 455 ? -50.505 -22.112 16.598 1.00 40.47 481 GLU A CA 1
ATOM 3612 C C . GLU A 1 455 ? -50.196 -20.655 16.924 1.00 40.45 481 GLU A C 1
ATOM 3613 O O . GLU A 1 455 ? -49.409 -20.000 16.237 1.00 38.96 481 GLU A O 1
ATOM 3619 N N . LEU A 1 456 ? -50.812 -20.160 17.991 1.00 38.91 482 LEU A N 1
ATOM 3620 C CA . LEU A 1 456 ? -50.600 -18.792 18.426 1.00 39.54 482 LEU A CA 1
ATOM 3621 C C . LEU A 1 456 ? -50.138 -18.770 19.875 1.00 40.83 482 LEU A C 1
ATOM 3622 O O . LEU A 1 456 ? -50.850 -19.245 20.767 1.00 41.49 482 LEU A O 1
ATOM 3627 N N . TYR A 1 457 ? -48.934 -18.246 20.102 1.00 40.04 483 TYR A N 1
ATOM 3628 C CA . TYR A 1 457 ? -48.378 -18.137 21.451 1.00 40.16 483 TYR A 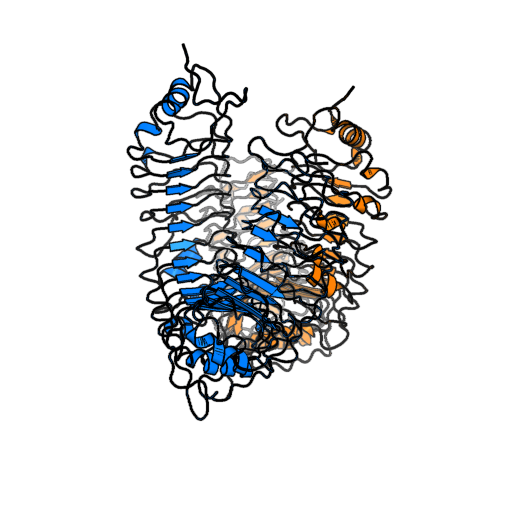CA 1
ATOM 3629 C C . TYR A 1 457 ? -48.323 -16.657 21.761 1.00 40.84 483 TYR A C 1
ATOM 3630 O O . TYR A 1 457 ? -47.579 -15.904 21.127 1.00 40.65 483 TYR A O 1
ATOM 3639 N N . ILE A 1 458 ? -49.116 -16.238 22.738 1.00 40.30 484 ILE A N 1
ATOM 3640 C CA . ILE A 1 458 ? -49.174 -14.833 23.085 1.00 40.06 484 ILE A CA 1
ATOM 3641 C C . ILE A 1 458 ? -49.274 -14.652 24.600 1.00 40.86 484 ILE A C 1
ATOM 3642 O O . ILE A 1 458 ? -49.904 -13.715 25.088 1.00 41.19 484 ILE A O 1
ATOM 3647 N N . SER A 1 459 ? -48.642 -15.562 25.340 1.00 40.76 485 SER A N 1
ATOM 3648 C CA . SER A 1 459 ? -48.640 -15.493 26.798 1.00 42.45 485 SER A CA 1
ATOM 3649 C C . SER A 1 459 ? -47.700 -14.381 27.255 1.00 42.60 485 SER A C 1
ATOM 3650 O O . SER A 1 459 ? -46.912 -13.848 26.467 1.00 42.38 485 SER A O 1
ATOM 3653 N N . ARG A 1 460 ? -47.781 -14.035 28.532 1.00 42.69 486 ARG A N 1
ATOM 3654 C CA . ARG A 1 460 ? -46.953 -12.975 29.093 1.00 42.82 486 ARG A CA 1
ATOM 3655 C C . ARG A 1 460 ? -47.065 -11.644 28.349 1.00 42.83 486 ARG A C 1
ATOM 3656 O O . ARG A 1 460 ? -46.067 -11.011 28.000 1.00 42.82 486 ARG A O 1
ATOM 3664 N N . ASN A 1 461 ? -48.300 -11.234 28.098 1.00 42.10 487 ASN A N 1
ATOM 3665 C CA . ASN A 1 461 ? -48.568 -9.954 27.463 1.00 43.81 487 ASN A CA 1
ATOM 3666 C C . ASN A 1 461 ? -49.604 -9.269 28.338 1.00 47.29 487 ASN A C 1
ATOM 3667 O O . ASN A 1 461 ? -49.857 -9.712 29.459 1.00 47.61 487 ASN A O 1
ATOM 3672 N N . LYS A 1 462 ? -50.207 -8.199 27.837 1.00 51.26 488 LYS A N 1
ATOM 3673 C CA . LYS A 1 462 ? -51.208 -7.467 28.605 1.00 54.88 488 LYS A CA 1
ATOM 3674 C C . LYS A 1 462 ? -52.541 -7.405 27.866 1.00 56.15 488 LYS A C 1
ATOM 3675 O O . LYS A 1 462 ? -53.150 -6.341 27.754 1.00 56.39 488 LYS A O 1
ATOM 3681 N N . LEU A 1 463 ? -52.988 -8.556 27.374 1.00 58.46 489 LEU A N 1
ATOM 3682 C CA . LEU A 1 463 ? -54.236 -8.647 26.621 1.00 61.58 489 LEU A CA 1
ATOM 3683 C C . LEU A 1 463 ? -55.504 -8.596 27.472 1.00 64.34 489 LEU A C 1
ATOM 3684 O O . LEU A 1 463 ? -55.767 -9.499 28.269 1.00 63.33 489 LEU A O 1
ATOM 3689 N N . MET A 1 464 ? -56.292 -7.540 27.294 1.00 67.11 490 MET A N 1
ATOM 3690 C CA . MET A 1 464 ? -57.548 -7.407 28.022 1.00 69.76 490 MET A CA 1
ATOM 3691 C C . MET A 1 464 ? -58.555 -8.330 27.343 1.00 70.10 490 MET A C 1
ATOM 3692 O O . MET A 1 464 ? -59.226 -9.132 27.991 1.00 71.11 490 MET A O 1
ATOM 3697 N N . THR A 1 465 ? -58.645 -8.211 26.024 1.00 69.73 491 THR A N 1
ATOM 3698 C CA . THR A 1 465 ? -59.574 -9.019 25.255 1.00 69.27 491 THR A CA 1
ATOM 3699 C C . THR A 1 465 ? -58.887 -10.202 24.590 1.00 68.09 491 THR A C 1
ATOM 3700 O O . THR A 1 465 ? -57.696 -10.164 24.297 1.00 68.54 491 THR A O 1
ATOM 3704 N N . LEU A 1 466 ? -59.661 -11.252 24.360 1.00 67.41 492 LEU A N 1
ATOM 3705 C CA . LEU A 1 466 ? -59.172 -12.469 23.728 1.00 66.82 492 LEU A CA 1
ATOM 3706 C C . LEU A 1 466 ? -58.819 -12.166 22.273 1.00 67.53 492 LEU A C 1
ATOM 3707 O O . LEU A 1 466 ? -59.398 -11.273 21.660 1.00 67.80 492 LEU A O 1
ATOM 3712 N N . PRO A 1 467 ? -57.852 -12.898 21.703 1.00 67.73 493 PRO A N 1
ATOM 3713 C CA . PRO A 1 467 ? -57.488 -12.645 20.305 1.00 67.70 493 PRO A CA 1
ATOM 3714 C C . PRO A 1 467 ? -58.621 -13.028 19.343 1.00 67.37 493 PRO A C 1
ATOM 3715 O O . PRO A 1 467 ? -59.226 -14.092 19.479 1.00 67.04 493 PRO A O 1
ATOM 3719 N N . ASP A 1 468 ? -58.898 -12.151 18.378 1.00 67.26 494 ASP A N 1
ATOM 3720 C CA . ASP A 1 468 ? -59.965 -12.351 17.392 1.00 66.44 494 ASP A CA 1
ATOM 3721 C C . ASP A 1 468 ? -59.993 -13.764 16.809 1.00 66.05 494 ASP A C 1
ATOM 3722 O O . ASP A 1 468 ? -59.228 -14.089 15.900 1.00 65.25 494 ASP A O 1
ATOM 3727 N N . ALA A 1 469 ? -60.901 -14.590 17.319 1.00 65.78 495 ALA A N 1
ATOM 3728 C CA . ALA A 1 469 ? -61.015 -15.971 16.867 1.00 64.52 495 ALA A CA 1
ATOM 3729 C C . ALA A 1 469 ? -61.624 -16.138 15.479 1.00 63.43 495 ALA A C 1
ATOM 3730 O O . ALA A 1 469 ? -61.373 -17.141 14.810 1.00 63.30 495 ALA A O 1
ATOM 3732 N N . SER A 1 470 ? -62.417 -15.165 15.040 1.00 62.01 496 SER A N 1
ATOM 3733 C CA . SER A 1 470 ? -63.056 -15.249 13.726 1.00 60.53 496 SER A CA 1
ATOM 3734 C C . SER A 1 470 ? -62.051 -15.092 12.591 1.00 59.06 496 SER A C 1
ATOM 3735 O O . SER A 1 470 ? -62.388 -15.279 11.421 1.00 59.04 496 SER A O 1
ATOM 3738 N N . LEU A 1 471 ? -60.819 -14.730 12.935 1.00 56.92 497 LEU A N 1
ATOM 3739 C CA . LEU A 1 471 ? -59.782 -14.565 11.927 1.00 53.80 497 LEU A CA 1
ATOM 3740 C C . LEU A 1 471 ? -58.769 -15.698 12.024 1.00 52.30 497 LEU A C 1
ATOM 3741 O O . LEU A 1 471 ? -57.811 -15.745 11.258 1.00 52.43 497 LEU A O 1
ATOM 3746 N N . LEU A 1 472 ? -58.991 -16.619 12.960 1.00 50.41 498 LEU A N 1
ATOM 3747 C CA . LEU A 1 472 ? -58.086 -17.749 13.154 1.00 50.08 498 LEU A CA 1
ATOM 3748 C C . LEU A 1 472 ? -58.820 -19.081 13.072 1.00 50.44 498 LEU A C 1
ATOM 3749 O O . LEU A 1 472 ? -58.674 -19.935 13.948 1.00 50.01 498 LEU A O 1
ATOM 3754 N N . PRO A 1 473 ? -59.596 -19.291 11.997 1.00 52.50 499 PRO A N 1
ATOM 3755 C CA . PRO A 1 473 ? -60.356 -20.534 11.817 1.00 53.38 499 PRO A CA 1
ATOM 3756 C C . PRO A 1 473 ? -59.614 -21.848 12.066 1.00 54.65 499 PRO A C 1
ATOM 3757 O O . PRO A 1 473 ? -60.125 -22.723 12.772 1.00 55.28 499 PRO A O 1
ATOM 3761 N N . MET A 1 474 ? -58.410 -21.978 11.510 1.00 54.62 500 MET A N 1
ATOM 3762 C CA . MET A 1 474 ? -57.628 -23.207 11.651 1.00 54.61 500 MET A CA 1
ATOM 3763 C C . MET A 1 474 ? -56.826 -23.327 12.950 1.00 53.45 500 MET A C 1
ATOM 3764 O O . MET A 1 474 ? -56.025 -24.247 13.110 1.00 53.36 500 MET A O 1
ATOM 3769 N N . LEU A 1 475 ? -57.066 -22.425 13.893 1.00 52.85 501 LEU A N 1
ATOM 3770 C CA . LEU A 1 475 ? -56.324 -22.438 15.148 1.00 52.95 501 LEU A CA 1
ATOM 3771 C C . LEU A 1 475 ? -56.409 -23.743 15.942 1.00 53.17 501 LEU A C 1
ATOM 3772 O O . LEU A 1 475 ? -57.484 -24.124 16.406 1.00 55.75 501 LEU A O 1
ATOM 3777 N N . LEU A 1 476 ? -55.269 -24.414 16.106 1.00 52.14 502 LEU A N 1
ATOM 3778 C CA . LEU A 1 476 ? -55.194 -25.673 16.853 1.00 51.19 502 LEU A CA 1
ATOM 3779 C C . LEU A 1 476 ? -54.666 -25.458 18.275 1.00 52.02 502 LEU A C 1
ATOM 3780 O O . LEU A 1 476 ? -55.154 -26.067 19.234 1.00 51.81 502 LEU A O 1
ATOM 3785 N N . VAL A 1 477 ? -53.645 -24.614 18.398 1.00 51.08 503 VAL A N 1
ATOM 3786 C CA . VAL A 1 477 ? -53.042 -24.317 19.691 1.00 49.03 503 VAL A CA 1
ATOM 3787 C C . VAL A 1 477 ? -53.168 -22.829 19.975 1.00 49.21 503 VAL A C 1
ATOM 3788 O O . VAL A 1 477 ? -53.027 -21.997 19.076 1.00 48.36 503 VAL A O 1
ATOM 3792 N N . LEU A 1 478 ? -53.441 -22.501 21.231 1.00 48.20 504 LEU A N 1
ATOM 3793 C CA . LEU A 1 478 ? -53.599 -21.114 21.637 1.00 47.32 504 LEU A CA 1
ATOM 3794 C C . LEU A 1 478 ? -53.166 -20.941 23.080 1.00 47.85 504 LEU A C 1
ATOM 3795 O O . LEU A 1 478 ? -53.874 -21.348 24.002 1.00 48.72 504 LEU A O 1
ATOM 3800 N N . LYS A 1 479 ? -51.990 -20.348 23.267 1.00 46.96 505 LYS A N 1
ATOM 3801 C CA . LYS A 1 479 ? -51.446 -20.104 24.597 1.00 45.21 505 LYS A CA 1
ATOM 3802 C C . LYS A 1 479 ? -51.710 -18.641 24.924 1.00 45.46 505 LYS A C 1
ATOM 3803 O O . LYS A 1 479 ? -51.045 -17.739 24.405 1.00 43.64 505 LYS A O 1
ATOM 3809 N N . ILE A 1 480 ? -52.687 -18.412 25.794 1.00 45.34 506 ILE A N 1
ATOM 3810 C CA . ILE A 1 480 ? -53.079 -17.061 26.153 1.00 44.91 506 ILE A CA 1
ATOM 3811 C C . ILE A 1 480 ? -52.975 -16.813 27.665 1.00 45.09 506 ILE A C 1
ATOM 3812 O O . ILE A 1 480 ? -53.527 -15.844 28.194 1.00 44.71 506 ILE A O 1
ATOM 3817 N N . SER A 1 481 ? -52.244 -17.684 28.355 1.00 45.10 507 SER A N 1
ATOM 3818 C CA . SER A 1 481 ? -52.051 -17.557 29.800 1.00 46.97 507 SER A CA 1
ATOM 3819 C C . SER A 1 481 ? -51.237 -16.310 30.171 1.00 48.60 507 SER A C 1
ATOM 3820 O O . SER A 1 481 ? -50.540 -15.736 29.328 1.00 49.63 507 SER A O 1
ATOM 3823 N N . ARG A 1 482 ? -51.333 -15.899 31.435 1.00 50.27 508 ARG A N 1
ATOM 3824 C CA . ARG A 1 482 ? -50.639 -14.712 31.945 1.00 51.56 508 ARG A CA 1
ATOM 3825 C C . ARG A 1 482 ? -50.917 -13.500 31.067 1.00 53.06 508 ARG A C 1
ATOM 3826 O O . ARG A 1 482 ? -49.991 -12.946 30.473 1.00 53.38 508 ARG A O 1
ATOM 3834 N N . ASN A 1 483 ? -52.175 -13.069 30.997 1.00 55.31 509 ASN A N 1
ATOM 3835 C CA . ASN A 1 483 ? -52.522 -11.935 30.139 1.00 59.47 509 ASN A CA 1
ATOM 3836 C C . ASN A 1 483 ? -53.495 -10.857 30.610 1.00 61.95 509 ASN A C 1
ATOM 3837 O O . ASN A 1 483 ? -53.873 -9.993 29.819 1.00 64.34 509 ASN A O 1
ATOM 3842 N N . GLN A 1 484 ? -53.918 -10.885 31.864 1.00 63.44 510 GLN A N 1
ATOM 3843 C CA . GLN A 1 484 ? -54.845 -9.859 32.330 1.00 65.59 510 GLN A CA 1
ATOM 3844 C C . GLN A 1 484 ? -56.202 -9.927 31.614 1.00 65.61 510 GLN A C 1
ATOM 3845 O O . GLN A 1 484 ? -56.799 -8.898 31.292 1.00 64.91 510 GLN A O 1
ATOM 3851 N N . LEU A 1 485 ? -56.678 -11.144 31.361 1.00 66.02 511 LEU A N 1
ATOM 3852 C CA . LEU A 1 485 ? -57.968 -11.357 30.706 1.00 67.18 511 LEU A CA 1
ATOM 3853 C C . LEU A 1 485 ? -59.032 -11.574 31.784 1.00 69.02 511 LEU A C 1
ATOM 3854 O O . LEU A 1 485 ? -58.917 -12.498 32.595 1.00 67.12 511 LEU A O 1
ATOM 3859 N N . LYS A 1 486 ? -60.065 -10.733 31.787 1.00 70.91 512 LYS A N 1
ATOM 3860 C CA . LYS A 1 486 ? -61.134 -10.856 32.775 1.00 74.06 512 LYS A CA 1
ATOM 3861 C C . LYS A 1 486 ? -62.373 -11.589 32.251 1.00 75.34 512 LYS A C 1
ATOM 3862 O O . LYS A 1 486 ? -62.776 -12.608 32.817 1.00 75.29 512 LYS A O 1
ATOM 3868 N N . SER A 1 487 ? -62.972 -11.086 31.175 1.00 76.86 513 SER A N 1
ATOM 3869 C CA . SER A 1 487 ? -64.155 -11.724 30.604 1.00 78.80 513 SER A CA 1
ATOM 3870 C C . SER A 1 487 ? -63.818 -12.403 29.280 1.00 80.95 513 SER A C 1
ATOM 3871 O O . SER A 1 487 ? -62.649 -12.637 28.970 1.00 81.34 513 SER A O 1
ATOM 3874 N N . VAL A 1 488 ? -64.849 -12.718 28.501 1.00 83.28 514 VAL A N 1
ATOM 3875 C CA . VAL A 1 488 ? -64.671 -13.367 27.205 1.00 84.97 514 VAL A CA 1
ATOM 3876 C C . VAL A 1 488 ? -66.027 -13.494 26.520 1.00 86.03 514 VAL A C 1
ATOM 3877 O O . VAL A 1 488 ? -67.024 -13.832 27.159 1.00 86.35 514 VAL A O 1
ATOM 3881 N N . PRO A 1 489 ? -66.087 -13.213 25.211 1.00 87.20 515 PRO A N 1
ATOM 3882 C CA . PRO A 1 489 ? -67.358 -13.315 24.491 1.00 88.24 515 PRO A CA 1
ATOM 3883 C C . PRO A 1 489 ? -68.014 -14.688 24.629 1.00 89.28 515 PRO A C 1
ATOM 3884 O O . PRO A 1 489 ? -67.337 -15.694 24.847 1.00 89.52 515 PRO A O 1
ATOM 3888 N N . ASP A 1 490 ? -69.337 -14.719 24.506 1.00 90.48 516 ASP A N 1
ATOM 3889 C CA . ASP A 1 490 ? -70.083 -15.966 24.615 1.00 91.02 516 ASP A CA 1
ATOM 3890 C C . ASP A 1 490 ? -70.088 -16.700 23.275 1.00 90.89 516 ASP A C 1
ATOM 3891 O O . ASP A 1 490 ? -70.403 -16.115 22.236 1.00 90.52 516 ASP A O 1
ATOM 3896 N N . GLY A 1 491 ? -69.728 -17.981 23.305 1.00 90.53 517 GLY A N 1
ATOM 3897 C CA . GLY A 1 491 ? -69.701 -18.777 22.090 1.00 89.76 517 GLY A CA 1
ATOM 3898 C C . GLY A 1 491 ? -68.481 -18.525 21.227 1.00 89.38 517 GLY A C 1
ATOM 3899 O O . GLY A 1 491 ? -68.376 -19.050 20.117 1.00 89.20 517 GLY A O 1
ATOM 3900 N N . ILE A 1 492 ? -67.553 -17.725 21.741 1.00 89.11 518 ILE A N 1
ATOM 3901 C CA . ILE A 1 492 ? -66.336 -17.380 21.015 1.00 88.23 518 ILE A CA 1
ATOM 3902 C C . ILE A 1 492 ? -65.499 -18.606 20.652 1.00 87.66 518 ILE A C 1
ATOM 3903 O O . ILE A 1 492 ? -64.825 -18.618 19.626 1.00 87.71 518 ILE A O 1
ATOM 3908 N N . PHE A 1 493 ? -65.550 -19.637 21.489 1.00 87.28 519 PHE A N 1
ATOM 3909 C CA . PHE A 1 493 ? -64.782 -20.855 21.242 1.00 87.34 519 PHE A CA 1
ATOM 3910 C C . PHE A 1 493 ? -65.464 -21.794 20.256 1.00 87.18 519 PHE A C 1
ATOM 3911 O O . PHE A 1 493 ? -64.987 -22.904 20.017 1.00 86.61 519 PHE A O 1
ATOM 3919 N N . ASP A 1 494 ? -66.588 -21.352 19.698 1.00 87.04 520 ASP A N 1
ATOM 3920 C CA . ASP A 1 494 ? -67.320 -22.151 18.723 1.00 86.95 520 ASP A CA 1
ATOM 3921 C C . ASP A 1 494 ? -66.712 -21.862 17.360 1.00 86.18 520 ASP A C 1
ATOM 3922 O O . ASP A 1 494 ? -66.953 -22.571 16.380 1.00 85.33 520 ASP A O 1
ATOM 3927 N N . ARG A 1 495 ? -65.914 -20.804 17.314 1.00 85.45 521 ARG A N 1
ATOM 3928 C CA . ARG A 1 495 ? -65.235 -20.408 16.092 1.00 84.68 521 ARG A CA 1
ATOM 3929 C C . ARG A 1 495 ? -64.100 -21.404 15.843 1.00 83.09 521 ARG A C 1
ATOM 3930 O O . ARG A 1 495 ? -63.997 -21.976 14.759 1.00 83.58 521 ARG A O 1
ATOM 3938 N N . LEU A 1 496 ? -63.263 -21.625 16.855 1.00 80.45 522 LEU A N 1
ATOM 3939 C CA . LEU A 1 496 ? -62.148 -22.557 16.725 1.00 78.33 522 LEU A CA 1
ATOM 3940 C C . LEU A 1 496 ? -62.661 -23.989 16.730 1.00 76.56 522 LEU A C 1
ATOM 3941 O O . LEU A 1 496 ? -62.733 -24.628 17.776 1.00 75.56 522 LEU A O 1
ATOM 3946 N N . THR A 1 497 ? -62.999 -24.488 15.547 1.00 75.54 523 THR A N 1
ATOM 3947 C CA . THR A 1 497 ? -63.535 -25.835 15.386 1.00 74.99 523 THR A CA 1
ATOM 3948 C C . THR A 1 497 ? -62.511 -26.959 15.522 1.00 73.36 523 THR A C 1
ATOM 3949 O O . THR A 1 497 ? -62.884 -28.128 15.631 1.00 73.35 523 THR A O 1
ATOM 3953 N N . SER A 1 498 ? -61.225 -26.628 15.509 1.00 71.57 524 SER A N 1
ATOM 3954 C CA . SER A 1 498 ? -60.214 -27.672 15.620 1.00 69.64 524 SER A CA 1
ATOM 3955 C C . SER A 1 498 ? -59.264 -27.497 16.797 1.00 68.17 524 SER A C 1
ATOM 3956 O O . SER A 1 498 ? -58.255 -28.198 16.895 1.00 67.51 524 SER A O 1
ATOM 3959 N N . LEU A 1 499 ? -59.595 -26.569 17.690 1.00 66.89 525 LEU A N 1
ATOM 3960 C CA . LEU A 1 499 ? -58.778 -26.305 18.871 1.00 65.96 525 LEU A CA 1
ATOM 3961 C C . LEU A 1 499 ? -58.422 -27.601 19.600 1.00 65.43 525 LEU A C 1
ATOM 3962 O O . LEU A 1 499 ? -59.278 -28.456 19.809 1.00 65.34 525 LEU A O 1
ATOM 3967 N N . GLN A 1 500 ? -57.158 -27.738 19.989 1.00 65.63 526 GLN A N 1
ATOM 3968 C CA . GLN A 1 500 ? -56.688 -28.938 20.679 1.00 65.31 526 GLN A CA 1
ATOM 3969 C C . GLN A 1 500 ? -56.091 -28.634 22.054 1.00 64.20 526 GLN A C 1
ATOM 3970 O O . GLN A 1 500 ? -56.288 -29.388 23.009 1.00 64.53 526 GLN A O 1
ATOM 3976 N N . LYS A 1 501 ? -55.354 -27.532 22.148 1.00 62.18 527 LYS A N 1
ATOM 3977 C CA . LYS A 1 501 ? -54.736 -27.127 23.405 1.00 60.01 527 LYS A CA 1
ATOM 3978 C C . LYS A 1 501 ? -54.990 -25.644 23.632 1.00 58.72 527 LYS A C 1
ATOM 3979 O O . LYS A 1 501 ? -55.104 -24.872 22.676 1.00 58.78 527 LYS A O 1
ATOM 3985 N N . ILE A 1 502 ? -55.098 -25.249 24.895 1.00 56.48 528 ILE A N 1
ATOM 3986 C CA . ILE A 1 502 ? -55.322 -23.852 25.229 1.00 55.16 528 ILE A CA 1
ATOM 3987 C C . ILE A 1 502 ? -54.835 -23.543 26.644 1.00 55.33 528 ILE A C 1
ATOM 3988 O O . ILE A 1 502 ? -55.031 -24.332 27.564 1.00 55.48 528 ILE A O 1
ATOM 3993 N N . TRP A 1 503 ? -54.171 -22.402 26.802 1.00 54.68 529 TRP A N 1
ATOM 3994 C CA . TRP A 1 503 ? -53.661 -21.971 28.102 1.00 53.10 529 TRP A CA 1
ATOM 3995 C C . TRP A 1 503 ? -54.472 -20.761 28.511 1.00 53.18 529 TRP A C 1
ATOM 3996 O O . TRP A 1 503 ? -54.597 -19.806 27.745 1.00 52.75 529 TRP A O 1
ATOM 4007 N N . LEU A 1 504 ? -55.024 -20.793 29.716 1.00 53.22 530 LEU A N 1
ATOM 4008 C CA . LEU A 1 504 ? -55.836 -19.683 30.186 1.00 53.44 530 LEU A CA 1
ATOM 4009 C C . LEU A 1 504 ? -55.447 -19.256 31.587 1.00 53.23 530 LEU A C 1
ATOM 4010 O O . LEU A 1 504 ? -55.877 -18.206 32.066 1.00 52.76 530 LEU A O 1
ATOM 4015 N N . HIS A 1 505 ? -54.611 -20.060 32.235 1.00 54.19 531 HIS A N 1
ATOM 4016 C CA . HIS A 1 505 ? -54.195 -19.759 33.595 1.00 54.23 531 HIS A CA 1
ATOM 4017 C C . HIS A 1 505 ? -53.476 -18.428 33.777 1.00 55.00 531 HIS A C 1
ATOM 4018 O O . HIS A 1 505 ? -52.855 -17.897 32.858 1.00 54.77 531 HIS A O 1
ATOM 4025 N N . THR A 1 506 ? -53.593 -17.896 34.988 1.00 55.36 532 THR A N 1
ATOM 4026 C CA . THR A 1 506 ? -52.977 -16.641 35.381 1.00 55.14 532 THR A CA 1
ATOM 4027 C C . THR A 1 506 ? -53.625 -15.421 34.737 1.00 55.93 532 THR A C 1
ATOM 4028 O O . THR A 1 506 ? -52.942 -14.516 34.252 1.00 56.18 532 THR A O 1
ATOM 4032 N N . ASN A 1 507 ? -54.954 -15.412 34.741 1.00 56.56 533 ASN A N 1
ATOM 4033 C CA . ASN A 1 507 ? -55.750 -14.307 34.215 1.00 58.32 533 ASN A CA 1
ATOM 4034 C C . ASN A 1 507 ? -56.838 -13.983 35.244 1.00 60.99 533 ASN A C 1
ATOM 4035 O O . ASN A 1 507 ? -57.390 -14.883 35.878 1.00 61.35 533 ASN A O 1
ATOM 4040 N N . PRO A 1 508 ? -57.151 -12.690 35.431 1.00 63.42 534 PRO A N 1
ATOM 4041 C CA . PRO A 1 508 ? -58.179 -12.258 36.389 1.00 65.23 534 PRO A CA 1
ATOM 4042 C C . PRO A 1 508 ? -59.592 -12.552 35.896 1.00 66.73 534 PRO A C 1
ATOM 4043 O O . PRO A 1 508 ? -60.344 -11.629 35.583 1.00 66.51 534 PRO A O 1
ATOM 4047 N N . TRP A 1 509 ? -59.954 -13.828 35.825 1.00 69.35 535 TRP A N 1
ATOM 4048 C CA . TRP A 1 509 ? -61.283 -14.203 35.357 1.00 72.94 535 TRP A CA 1
ATOM 4049 C C . TRP A 1 509 ? -62.383 -13.807 36.339 1.00 75.20 535 TRP A C 1
ATOM 4050 O O . TRP A 1 509 ? -62.515 -14.410 37.405 1.00 74.85 535 TRP A O 1
ATOM 4061 N N . ASP A 1 510 ? -63.165 -12.792 35.980 1.00 78.05 536 ASP A N 1
ATOM 4062 C CA . ASP A 1 510 ? -64.271 -12.345 36.820 1.00 81.25 536 ASP A CA 1
ATOM 4063 C C . ASP A 1 510 ? -65.359 -13.412 36.767 1.00 83.45 536 ASP A C 1
ATOM 4064 O O . ASP A 1 510 ? -66.103 -13.500 35.792 1.00 83.69 536 ASP A O 1
ATOM 4069 N N . CYS A 1 511 ? -65.447 -14.219 37.820 1.00 86.40 537 CYS A N 1
ATOM 4070 C CA . CYS A 1 511 ? -66.428 -15.298 37.878 1.00 89.25 537 CYS A CA 1
ATOM 4071 C C . CYS A 1 511 ? -67.827 -14.923 38.373 1.00 91.46 537 CYS A C 1
ATOM 4072 O O . CYS A 1 511 ? -68.480 -15.721 39.045 1.00 90.98 537 CYS A O 1
ATOM 4075 N N . SER A 1 512 ? -68.289 -13.718 38.049 1.00 94.23 538 SER A N 1
ATOM 4076 C CA . SER A 1 512 ? -69.629 -13.314 38.459 1.00 97.53 538 SER A CA 1
ATOM 4077 C C . SER A 1 512 ? -70.573 -14.152 37.601 1.00 100.09 538 SER A C 1
ATOM 4078 O O . SER A 1 512 ? -70.257 -14.448 36.446 1.00 100.53 538 SER A O 1
ATOM 4081 N N . CYS A 1 513 ? -71.723 -14.537 38.147 1.00 102.66 539 CYS A N 1
ATOM 4082 C CA . CYS A 1 513 ? -72.656 -15.365 37.394 1.00 104.86 539 CYS A CA 1
ATOM 4083 C C . CYS A 1 513 ? -73.211 -14.785 36.105 1.00 105.69 539 CYS A C 1
ATOM 4084 O O . CYS A 1 513 ? -73.347 -15.498 35.108 1.00 105.68 539 CYS A O 1
ATOM 4087 N N . PRO A 1 514 ? -73.550 -13.490 36.099 1.00 106.24 540 PRO A N 1
ATOM 4088 C CA . PRO A 1 514 ? -74.078 -12.931 34.854 1.00 106.86 540 PRO A CA 1
ATOM 4089 C C . PRO A 1 514 ? -72.969 -12.634 33.834 1.00 107.48 540 PRO A C 1
ATOM 4090 O O . PRO A 1 514 ? -72.964 -11.572 33.214 1.00 108.07 540 PRO A O 1
ATOM 4094 N N . ARG A 1 515 ? -72.037 -13.574 33.664 1.00 107.49 541 ARG A N 1
ATOM 4095 C CA . ARG A 1 515 ? -70.932 -13.404 32.716 1.00 107.08 541 ARG A CA 1
ATOM 4096 C C . ARG A 1 515 ? -70.189 -14.690 32.342 1.00 106.30 541 ARG A C 1
ATOM 4097 O O . ARG A 1 515 ? -70.136 -15.058 31.168 1.00 106.25 541 ARG A O 1
ATOM 4105 N N . ILE A 1 516 ? -69.625 -15.369 33.336 1.00 105.16 542 ILE A N 1
ATOM 4106 C CA . ILE A 1 516 ? -68.856 -16.591 33.097 1.00 104.53 542 ILE A CA 1
ATOM 4107 C C . ILE A 1 516 ? -69.635 -17.865 32.803 1.00 104.01 542 ILE A C 1
ATOM 4108 O O . ILE A 1 516 ? -69.047 -18.946 32.774 1.00 103.37 542 ILE A O 1
ATOM 4113 N N . ASP A 1 517 ? -70.939 -17.763 32.583 1.00 103.84 543 ASP A N 1
ATOM 4114 C CA . ASP A 1 517 ? -71.714 -18.970 32.324 1.00 103.63 543 ASP A CA 1
ATOM 4115 C C . ASP A 1 517 ? -71.164 -19.751 31.127 1.00 103.10 543 ASP A C 1
ATOM 4116 O O . ASP A 1 517 ? -71.127 -20.981 31.149 1.00 102.82 543 ASP A O 1
ATOM 4121 N N . TYR A 1 518 ? -70.725 -19.041 30.089 1.00 102.45 544 TYR A N 1
ATOM 4122 C CA . TYR A 1 518 ? -70.188 -19.704 28.902 1.00 101.47 544 TYR A CA 1
ATOM 4123 C C . TYR A 1 518 ? -68.820 -20.332 29.152 1.00 100.95 544 TYR A C 1
ATOM 4124 O O . TYR A 1 518 ? -68.649 -21.550 29.039 1.00 100.60 544 TYR A O 1
ATOM 4133 N N . LEU A 1 519 ? -67.846 -19.494 29.482 1.00 100.10 545 LEU A N 1
ATOM 4134 C CA . LEU A 1 519 ? -66.490 -19.960 29.734 1.00 99.48 545 LEU A CA 1
ATOM 4135 C C . LEU A 1 519 ? -66.440 -21.075 30.775 1.00 99.40 545 LEU A C 1
ATOM 4136 O O . LEU A 1 519 ? -65.886 -22.148 30.526 1.00 99.28 545 LEU A O 1
ATOM 4141 N N . SER A 1 520 ? -67.030 -20.818 31.938 1.00 99.65 546 SER A N 1
ATOM 4142 C CA . SER A 1 520 ? -67.048 -21.786 33.035 1.00 99.52 546 SER A CA 1
ATOM 4143 C C . SER A 1 520 ? -67.659 -23.122 32.628 1.00 99.14 546 SER A C 1
ATOM 4144 O O . SER A 1 520 ? -67.389 -24.149 33.249 1.00 98.77 546 SER A O 1
ATOM 4147 N N . ARG A 1 521 ? -68.475 -23.099 31.580 1.00 99.23 547 ARG A N 1
ATOM 4148 C CA . ARG A 1 521 ? -69.138 -24.303 31.094 1.00 99.20 547 ARG A CA 1
ATOM 4149 C C . ARG A 1 521 ? -68.350 -24.953 29.958 1.00 98.45 547 ARG A C 1
ATOM 4150 O O . ARG A 1 521 ? -68.380 -26.174 29.786 1.00 98.07 547 ARG A O 1
ATOM 4158 N N . TRP A 1 522 ? -67.642 -24.130 29.190 1.00 97.55 548 TRP A N 1
ATOM 4159 C CA . TRP A 1 522 ? -66.843 -24.616 28.072 1.00 96.56 548 TRP A CA 1
ATOM 4160 C C . TRP A 1 522 ? -65.693 -25.485 28.574 1.00 95.90 548 TRP A C 1
ATOM 4161 O O . TRP A 1 522 ? -65.361 -26.506 27.970 1.00 94.65 548 TRP A O 1
ATOM 4172 N N . LEU A 1 523 ? -65.092 -25.071 29.685 1.00 95.75 549 LEU A N 1
ATOM 4173 C CA . LEU A 1 523 ? -63.970 -25.797 30.274 1.00 96.25 549 LEU A CA 1
ATOM 4174 C C . LEU A 1 523 ? -64.346 -27.152 30.859 1.00 96.75 549 LEU A C 1
ATOM 4175 O O . LEU A 1 523 ? -63.484 -27.870 31.362 1.00 96.89 549 LEU A O 1
ATOM 4180 N N . ASN A 1 524 ? -65.627 -27.502 30.793 1.00 97.44 550 ASN A N 1
ATOM 4181 C CA . ASN A 1 524 ? -66.098 -28.779 31.322 1.00 97.51 550 ASN A CA 1
ATOM 4182 C C . ASN A 1 524 ? -65.690 -29.949 30.437 1.00 97.69 550 ASN A C 1
ATOM 4183 O O . ASN A 1 524 ? -64.679 -30.604 30.689 1.00 97.46 550 ASN A O 1
ATOM 4188 N N . LYS A 1 525 ? -66.487 -30.214 29.406 1.00 98.17 551 LYS A N 1
ATOM 4189 C CA . LYS A 1 525 ? -66.198 -31.303 28.484 1.00 98.48 551 LYS A CA 1
ATOM 4190 C C . LYS A 1 525 ? -64.833 -31.078 27.854 1.00 98.38 551 LYS A C 1
ATOM 4191 O O . LYS A 1 525 ? -64.112 -32.028 27.540 1.00 98.92 551 LYS A O 1
ATOM 4197 N N . ASN A 1 526 ? -64.483 -29.809 27.673 1.00 97.78 552 ASN A N 1
ATOM 4198 C CA . ASN A 1 526 ? -63.193 -29.443 27.100 1.00 96.77 552 ASN A CA 1
ATOM 4199 C C . ASN A 1 526 ? -62.184 -29.393 28.240 1.00 96.23 552 ASN A C 1
ATOM 4200 O O . ASN A 1 526 ? -61.697 -28.326 28.611 1.00 96.54 552 ASN A O 1
ATOM 4205 N N . SER A 1 527 ? -61.889 -30.565 28.793 1.00 95.26 553 SER A N 1
ATOM 4206 C CA . SER A 1 527 ? -60.949 -30.693 29.899 1.00 94.22 553 SER A CA 1
ATOM 4207 C C . SER A 1 527 ? -59.560 -31.055 29.395 1.00 93.29 553 SER A C 1
ATOM 4208 O O . SER A 1 527 ? -58.557 -30.522 29.869 1.00 93.41 553 SER A O 1
ATOM 4211 N N . GLN A 1 528 ? -59.507 -31.974 28.438 1.00 91.84 554 GLN A N 1
ATOM 4212 C CA . GLN A 1 528 ? -58.238 -32.401 27.869 1.00 90.82 554 GLN A CA 1
ATOM 4213 C C . GLN A 1 528 ? -57.598 -31.236 27.129 1.00 89.35 554 GLN A C 1
ATOM 4214 O O . GLN A 1 528 ? -56.376 -31.156 27.015 1.00 89.24 554 GLN A O 1
ATOM 4220 N N . LYS A 1 529 ? -58.434 -30.334 26.629 1.00 87.25 555 LYS A N 1
ATOM 4221 C CA . LYS A 1 529 ? -57.952 -29.178 25.889 1.00 85.57 555 LYS A CA 1
ATOM 4222 C C . LYS A 1 529 ? -57.287 -28.138 26.782 1.00 84.48 555 LYS A C 1
ATOM 4223 O O . LYS A 1 529 ? -56.261 -27.571 26.412 1.00 84.31 555 LYS A O 1
ATOM 4229 N N . GLU A 1 530 ? -57.857 -27.893 27.958 1.00 83.14 556 GLU A N 1
ATOM 4230 C CA . GLU A 1 530 ? -57.284 -26.902 28.858 1.00 82.05 556 GLU A CA 1
ATOM 4231 C C . GLU A 1 530 ? -55.925 -27.304 29.415 1.00 81.72 556 GLU A C 1
ATOM 4232 O O . GLU A 1 530 ? -55.712 -28.447 29.816 1.00 81.62 556 GLU A O 1
ATOM 4238 N N . GLN A 1 531 ? -55.009 -26.342 29.430 1.00 81.11 557 GLN A N 1
ATOM 4239 C CA . GLN A 1 531 ? -53.664 -26.546 29.942 1.00 80.46 557 GLN A CA 1
ATOM 4240 C C . GLN A 1 531 ? -53.586 -25.779 31.254 1.00 80.38 557 GLN A C 1
ATOM 4241 O O . GLN A 1 531 ? -53.885 -24.581 31.298 1.00 79.61 557 GLN A O 1
ATOM 4247 N N . GLY A 1 532 ? -53.184 -26.464 32.320 1.00 80.18 558 GLY A N 1
ATOM 4248 C CA . GLY A 1 532 ? -53.129 -25.814 33.616 1.00 79.66 558 GLY A CA 1
ATOM 4249 C C . GLY A 1 532 ? -54.576 -25.602 34.013 1.00 79.56 558 GLY A C 1
ATOM 4250 O O . GLY A 1 532 ? -55.446 -26.354 33.572 1.00 79.93 558 GLY A O 1
ATOM 4251 N N . SER A 1 533 ? -54.857 -24.590 34.827 1.00 78.72 559 SER A N 1
ATOM 4252 C CA . SER A 1 533 ? -56.234 -24.340 35.234 1.00 77.75 559 SER A CA 1
ATOM 4253 C C . SER A 1 533 ? -56.488 -22.885 35.592 1.00 76.91 559 SER A C 1
ATOM 4254 O O . SER A 1 533 ? -55.887 -22.349 36.519 1.00 76.00 559 SER A O 1
ATOM 4257 N N . ALA A 1 534 ? -57.384 -22.252 34.843 1.00 76.49 560 ALA A N 1
ATOM 4258 C CA . ALA A 1 534 ? -57.733 -20.859 35.081 1.00 76.81 560 ALA A CA 1
ATOM 4259 C C . ALA A 1 534 ? -58.416 -20.730 36.439 1.00 77.26 560 ALA A C 1
ATOM 4260 O O . ALA A 1 534 ? -59.090 -21.652 36.892 1.00 76.83 560 ALA A O 1
ATOM 4262 N N . LYS A 1 535 ? -58.229 -19.584 37.086 1.00 78.12 561 LYS A N 1
ATOM 4263 C CA . LYS A 1 535 ? -58.821 -19.327 38.394 1.00 79.21 561 LYS A CA 1
ATOM 4264 C C . LYS A 1 535 ? -59.629 -18.040 38.406 1.00 80.95 561 LYS A C 1
ATOM 4265 O O . LYS A 1 535 ? -59.563 -17.241 37.470 1.00 80.76 561 LYS A O 1
ATOM 4271 N N . CYS A 1 536 ? -60.390 -17.844 39.477 1.00 83.16 562 CYS A N 1
ATOM 4272 C CA . CYS A 1 536 ? -61.209 -16.649 39.632 1.00 85.39 562 CYS A CA 1
ATOM 4273 C C . CYS A 1 536 ? -60.416 -15.573 40.365 1.00 86.44 562 CYS A C 1
ATOM 4274 O O . CYS A 1 536 ? -59.687 -15.861 41.312 1.00 86.55 562 CYS A O 1
ATOM 4277 N N . SER A 1 537 ? -60.562 -14.331 39.922 1.00 88.09 563 SER A N 1
ATOM 4278 C CA . SER A 1 537 ? -59.850 -13.219 40.536 1.00 90.10 563 SER A CA 1
ATOM 4279 C C . SER A 1 537 ? -60.182 -13.054 42.020 1.00 91.69 563 SER A C 1
ATOM 4280 O O . SER A 1 537 ? -59.358 -12.564 42.793 1.00 92.14 563 SER A O 1
ATOM 4283 N N . GLY A 1 538 ? -61.381 -13.475 42.415 1.00 93.27 564 GLY A N 1
ATOM 4284 C CA . GLY A 1 538 ? -61.783 -13.350 43.806 1.00 95.08 564 GLY A CA 1
ATOM 4285 C C . GLY A 1 538 ? -61.815 -14.655 44.581 1.00 96.06 564 GLY A C 1
ATOM 4286 O O . GLY A 1 538 ? -62.434 -14.738 45.642 1.00 96.58 564 GLY A O 1
ATOM 4287 N N . SER A 1 539 ? -61.148 -15.677 44.055 1.00 96.91 565 SER A N 1
ATOM 4288 C CA . SER A 1 539 ? -61.107 -16.982 44.709 1.00 97.47 565 SER A CA 1
ATOM 4289 C C . SER A 1 539 ? -60.249 -17.959 43.910 1.00 97.88 565 SER A C 1
ATOM 4290 O O . SER A 1 539 ? -60.422 -18.103 42.701 1.00 98.22 565 SER A O 1
ATOM 4293 N N . GLY A 1 540 ? -59.329 -18.631 44.595 1.00 98.10 566 GLY A N 1
ATOM 4294 C CA . GLY A 1 540 ? -58.458 -19.581 43.929 1.00 98.14 566 GLY A CA 1
ATOM 4295 C C . GLY A 1 540 ? -59.202 -20.761 43.338 1.00 98.45 566 GLY A C 1
ATOM 4296 O O . GLY A 1 540 ? -58.591 -21.686 42.803 1.00 98.21 566 GLY A O 1
ATOM 4297 N N . LYS A 1 541 ? -60.528 -20.728 43.435 1.00 99.05 567 LYS A N 1
ATOM 4298 C CA . LYS A 1 541 ? -61.382 -21.790 42.911 1.00 99.58 567 LYS A CA 1
ATOM 4299 C C . LYS A 1 541 ? -61.338 -21.767 41.383 1.00 99.50 567 LYS A C 1
ATOM 4300 O O . LYS A 1 541 ? -61.610 -20.739 40.762 1.00 99.49 567 LYS A O 1
ATOM 4306 N N . PRO A 1 542 ? -60.990 -22.903 40.757 1.00 99.50 568 PRO A N 1
ATOM 4307 C CA . PRO A 1 542 ? -60.920 -22.969 39.294 1.00 99.83 568 PRO A CA 1
ATOM 4308 C C . PRO A 1 542 ? -62.235 -22.648 38.590 1.00 100.08 568 PRO A C 1
ATOM 4309 O O . PRO A 1 542 ? -63.311 -23.005 39.066 1.00 100.41 568 PRO A O 1
ATOM 4313 N N . VAL A 1 543 ? -62.130 -21.972 37.450 1.00 100.57 569 VAL A N 1
ATOM 4314 C CA . VAL A 1 543 ? -63.293 -21.577 36.663 1.00 101.12 569 VAL A CA 1
ATOM 4315 C C . VAL A 1 543 ? -63.918 -22.764 35.933 1.00 101.82 569 VAL A C 1
ATOM 4316 O O . VAL A 1 543 ? -65.121 -22.775 35.668 1.00 101.21 569 VAL A O 1
ATOM 4320 N N . ARG A 1 544 ? -63.101 -23.764 35.617 1.00 103.11 570 ARG A N 1
ATOM 4321 C CA . ARG A 1 544 ? -63.590 -24.937 34.900 1.00 104.50 570 ARG A CA 1
ATOM 4322 C C . ARG A 1 544 ? -64.732 -25.629 35.628 1.00 105.23 570 ARG A C 1
ATOM 4323 O O . ARG A 1 544 ? -65.608 -26.223 34.998 1.00 105.38 570 ARG A O 1
ATOM 4331 N N . SER A 1 545 ? -64.723 -25.548 36.955 1.00 106.08 571 SER A N 1
ATOM 4332 C CA . SER A 1 545 ? -65.758 -26.183 37.757 1.00 106.82 571 SER A CA 1
ATOM 4333 C C . SER A 1 545 ? -66.572 -25.221 38.621 1.00 107.53 571 SER A C 1
ATOM 4334 O O . SER A 1 545 ? -66.305 -25.047 39.809 1.00 106.89 571 SER A O 1
ATOM 4337 N N . ILE A 1 546 ? -67.568 -24.602 37.990 1.00 108.81 572 ILE A N 1
ATOM 4338 C CA . ILE A 1 546 ? -68.492 -23.664 38.628 1.00 110.10 572 ILE A CA 1
ATOM 4339 C C . ILE A 1 546 ? -69.587 -23.283 37.635 1.00 110.91 572 ILE A C 1
ATOM 4340 O O . ILE A 1 546 ? -69.323 -22.599 36.646 1.00 111.31 572 ILE A O 1
ATOM 4345 N N . ILE A 1 547 ? -70.813 -23.732 37.893 1.00 111.69 573 ILE A N 1
ATOM 4346 C CA . ILE A 1 547 ? -71.937 -23.423 37.012 1.00 111.86 573 ILE A CA 1
ATOM 4347 C C . ILE A 1 547 ? -72.825 -22.377 37.680 1.00 111.81 573 ILE A C 1
ATOM 4348 O O . ILE A 1 547 ? -72.811 -22.235 38.903 1.00 111.72 573 ILE A O 1
ATOM 4353 N N . CYS A 1 548 ? -73.594 -21.644 36.881 1.00 111.98 574 CYS A N 1
ATOM 4354 C CA . CYS A 1 548 ? -74.474 -20.613 37.419 1.00 112.37 574 CYS A CA 1
ATOM 4355 C C . CYS A 1 548 ? -75.964 -20.923 37.334 1.00 112.84 574 CYS A C 1
ATOM 4356 O O . CYS A 1 548 ? -76.423 -21.580 36.398 1.00 112.74 574 CYS A O 1
ATOM 4359 N N . PRO A 1 549 ? -76.740 -20.449 38.325 1.00 113.25 575 PRO A N 1
ATOM 4360 C CA . PRO A 1 549 ? -78.190 -20.664 38.385 1.00 113.65 575 PRO A CA 1
ATOM 4361 C C . PRO A 1 549 ? -78.932 -19.986 37.234 1.00 113.69 575 PRO A C 1
ATOM 4362 O O . PRO A 1 549 ? -78.277 -19.253 36.464 1.00 113.68 575 PRO A O 1
ATOM 4367 N N . SER B 2 1 ? -48.306 37.440 30.741 1.00 72.54 25 SER B N 1
ATOM 4368 C CA . SER B 2 1 ? -49.577 36.956 30.127 1.00 72.43 25 SER B CA 1
ATOM 4369 C C . SER B 2 1 ? -49.321 36.337 28.751 1.00 71.28 25 SER B C 1
ATOM 4370 O O . SER B 2 1 ? -49.723 36.882 27.724 1.00 71.77 25 SER B O 1
ATOM 4373 N N . GLU B 2 2 ? -48.653 35.188 28.746 1.00 69.24 26 GLU B N 1
ATOM 4374 C CA . GLU B 2 2 ? -48.321 34.485 27.515 1.00 67.23 26 GLU B CA 1
ATOM 4375 C C . GLU B 2 2 ? -49.504 33.673 26.990 1.00 65.36 26 GLU B C 1
ATOM 4376 O O . GLU B 2 2 ? -49.928 32.708 27.620 1.00 65.97 26 GLU B O 1
ATOM 4382 N N . PHE B 2 3 ? -50.038 34.059 25.836 1.00 62.23 27 PHE B N 1
ATOM 4383 C CA . PHE B 2 3 ? -51.157 33.330 25.247 1.00 59.26 27 PHE B CA 1
ATOM 4384 C C . PHE B 2 3 ? -50.638 32.616 23.999 1.00 57.60 27 PHE B C 1
ATOM 4385 O O . PHE B 2 3 ? -49.999 33.232 23.141 1.00 57.17 27 PHE B O 1
ATOM 4393 N N . LEU B 2 4 ? -50.922 31.323 23.896 1.00 54.55 28 LEU B N 1
ATOM 4394 C CA . LEU B 2 4 ? -50.450 30.526 22.776 1.00 51.34 28 LEU B CA 1
ATOM 4395 C C . LEU B 2 4 ? -51.572 29.887 21.984 1.00 49.97 28 LEU B C 1
ATOM 4396 O O . LEU B 2 4 ? -52.544 29.393 22.551 1.00 49.80 28 LEU B O 1
ATOM 4401 N N . VAL B 2 5 ? -51.427 29.918 20.663 1.00 47.85 29 VAL B N 1
ATOM 4402 C CA . VAL B 2 5 ? -52.394 29.327 19.751 1.00 46.29 29 VAL B CA 1
ATOM 4403 C C . VAL B 2 5 ? -51.625 28.416 18.798 1.00 46.94 29 VAL B C 1
ATOM 4404 O O . VAL B 2 5 ? -50.868 28.886 17.950 1.00 45.19 29 VAL B O 1
ATOM 4408 N N . ASP B 2 6 ? -51.808 27.113 18.954 1.00 47.64 30 ASP B N 1
ATOM 4409 C CA . ASP B 2 6 ? -51.131 26.158 18.097 1.00 49.22 30 ASP B CA 1
ATOM 4410 C C . ASP B 2 6 ? -52.112 25.450 17.180 1.00 49.78 30 ASP B C 1
ATOM 4411 O O . ASP B 2 6 ? -52.931 24.640 17.618 1.00 50.23 30 ASP B O 1
ATOM 4416 N N . ARG B 2 7 ? -52.024 25.774 15.897 1.00 49.42 31 ARG B N 1
ATOM 4417 C CA . ARG B 2 7 ? -52.885 25.178 14.890 1.00 49.42 31 ARG B CA 1
ATOM 4418 C C . ARG B 2 7 ? -51.987 24.473 13.874 1.00 49.62 31 ARG B C 1
ATOM 4419 O O . ARG B 2 7 ? -52.297 24.411 12.684 1.00 48.83 31 ARG B O 1
ATOM 4427 N N . SER B 2 8 ? -50.864 23.949 14.350 1.00 49.29 32 SER B N 1
ATOM 4428 C CA . SER B 2 8 ? -49.932 23.249 13.478 1.00 50.34 32 SER B CA 1
ATOM 4429 C C . SER B 2 8 ? -50.500 21.888 13.081 1.00 49.67 32 SER B C 1
ATOM 4430 O O . SER B 2 8 ? -51.293 21.303 13.818 1.00 48.83 32 SER B O 1
ATOM 4433 N N . LYS B 2 9 ? -50.105 21.398 11.909 1.00 49.64 33 LYS B N 1
ATOM 4434 C CA . LYS B 2 9 ? -50.562 20.098 11.417 1.00 51.17 33 LYS B CA 1
ATOM 4435 C C . LYS B 2 9 ? -52.084 19.981 11.363 1.00 51.26 33 LYS B C 1
ATOM 4436 O O . LYS B 2 9 ? -52.639 18.901 11.572 1.00 51.01 33 LYS B O 1
ATOM 4442 N N . ASN B 2 10 ? -52.755 21.092 11.088 1.00 50.76 34 ASN B N 1
ATOM 4443 C CA . ASN B 2 10 ? -54.206 21.107 11.012 1.00 50.00 34 ASN B CA 1
ATOM 4444 C C . ASN B 2 10 ? -54.700 21.049 9.578 1.00 48.97 34 ASN B C 1
ATOM 4445 O O . ASN B 2 10 ? -55.901 21.034 9.341 1.00 49.89 34 ASN B O 1
ATOM 4450 N N . GLY B 2 11 ? -53.775 21.016 8.625 1.00 47.87 35 GLY B N 1
ATOM 4451 C CA . GLY B 2 11 ? -54.165 20.972 7.225 1.00 46.39 35 GLY B CA 1
ATOM 4452 C C . GLY B 2 11 ? -54.809 22.270 6.760 1.00 45.10 35 GLY B C 1
ATOM 4453 O O . GLY B 2 11 ? -55.571 22.286 5.793 1.00 44.71 35 GLY B O 1
ATOM 4454 N N . LEU B 2 12 ? -54.495 23.360 7.453 1.00 44.50 36 LEU B N 1
ATOM 4455 C CA . LEU B 2 12 ? -55.036 24.678 7.131 1.00 44.15 36 LEU B CA 1
ATOM 4456 C C . LEU B 2 12 ? -54.571 25.189 5.765 1.00 43.90 36 LEU B C 1
ATOM 4457 O O . LEU B 2 12 ? -53.400 25.046 5.410 1.00 43.80 36 LEU B O 1
ATOM 4462 N N . ILE B 2 13 ? -55.480 25.788 5.000 1.00 44.03 37 ILE B N 1
ATOM 4463 C CA . ILE B 2 13 ? -55.097 26.339 3.705 1.00 45.14 37 ILE B CA 1
ATOM 4464 C C . ILE B 2 13 ? -55.013 27.860 3.775 1.00 43.24 37 ILE B C 1
ATOM 4465 O O . ILE B 2 13 ? -54.497 28.503 2.867 1.00 42.54 37 ILE B O 1
ATOM 4470 N N . HIS B 2 14 ? -55.517 28.430 4.864 1.00 42.01 38 HIS B N 1
ATOM 4471 C CA . HIS B 2 14 ? -55.490 29.876 5.065 1.00 40.73 38 HIS B CA 1
ATOM 4472 C C . HIS B 2 14 ? -55.120 30.154 6.522 1.00 40.44 38 HIS B C 1
ATOM 4473 O O . HIS B 2 14 ? -55.359 29.322 7.396 1.00 37.78 38 HIS B O 1
ATOM 4480 N N . VAL B 2 15 ? -54.536 31.317 6.783 1.00 39.55 39 VAL B N 1
ATOM 4481 C CA . VAL B 2 15 ? -54.195 31.675 8.151 1.00 40.00 39 VAL B CA 1
ATOM 4482 C C . VAL B 2 15 ? -55.502 31.663 8.949 1.00 42.79 39 VAL B C 1
ATOM 4483 O O . VAL B 2 15 ? -56.452 32.376 8.615 1.00 40.84 39 VAL B O 1
ATOM 4487 N N . PRO B 2 16 ? -55.573 30.848 10.013 1.00 45.90 40 PRO B N 1
ATOM 4488 C CA . PRO B 2 16 ? -56.815 30.816 10.790 1.00 47.83 40 PRO B CA 1
ATOM 4489 C C . PRO B 2 16 ? -57.221 32.200 11.285 1.00 49.45 40 PRO B C 1
ATOM 4490 O O . PRO B 2 16 ? -56.420 32.912 11.889 1.00 50.17 40 PRO B O 1
ATOM 4494 N N . LYS B 2 17 ? -58.466 32.581 11.015 1.00 51.07 41 LYS B N 1
ATOM 4495 C CA . LYS B 2 17 ? -58.960 33.886 11.432 1.00 53.82 41 LYS B CA 1
ATOM 4496 C C . LYS B 2 17 ? -59.704 33.776 12.757 1.00 55.31 41 LYS B C 1
ATOM 4497 O O . LYS B 2 17 ? -59.916 32.677 13.286 1.00 54.94 41 LYS B O 1
ATOM 4503 N N . ASP B 2 18 ? -60.097 34.925 13.290 1.00 56.68 42 ASP B N 1
ATOM 4504 C CA . ASP B 2 18 ? -60.829 34.966 14.546 1.00 59.11 42 ASP B CA 1
ATOM 4505 C C . ASP B 2 18 ? -60.075 34.263 15.670 1.00 58.28 42 ASP B C 1
ATOM 4506 O O . ASP B 2 18 ? -60.531 33.256 16.209 1.00 58.44 42 ASP B O 1
ATOM 4511 N N . LEU B 2 19 ? -58.906 34.793 16.002 1.00 56.20 43 LEU B N 1
ATOM 4512 C CA . LEU B 2 19 ? -58.104 34.243 17.076 1.00 53.99 43 LEU B CA 1
ATOM 4513 C C . LEU B 2 19 ? -58.109 35.292 18.164 1.00 53.40 43 LEU B C 1
ATOM 4514 O O . LEU B 2 19 ? -58.334 36.472 17.889 1.00 53.68 43 LEU B O 1
ATOM 4519 N N . SER B 2 20 ? -57.867 34.873 19.399 1.00 52.13 44 SER B N 1
ATOM 4520 C CA . SER B 2 20 ? -57.849 35.806 20.515 1.00 50.08 44 SER B CA 1
ATOM 4521 C C . SER B 2 20 ? -56.845 36.935 20.313 1.00 49.58 44 SER B C 1
ATOM 4522 O O . SER B 2 20 ? -55.719 36.717 19.858 1.00 49.30 44 SER B O 1
ATOM 4525 N N . GLN B 2 21 ? -57.258 38.147 20.660 1.00 48.35 45 GLN B N 1
ATOM 4526 C CA . GLN B 2 21 ? -56.385 39.302 20.534 1.00 48.06 45 GLN B CA 1
ATOM 4527 C C . GLN B 2 21 ? -55.331 39.276 21.641 1.00 47.81 45 GLN B C 1
ATOM 4528 O O . GLN B 2 21 ? -54.512 40.188 21.767 1.00 46.56 45 GLN B O 1
ATOM 4534 N N . LYS B 2 22 ? -55.356 38.216 22.441 1.00 47.19 46 LYS B N 1
ATOM 4535 C CA . LYS B 2 22 ? -54.389 38.059 23.519 1.00 48.10 46 LYS B CA 1
ATOM 4536 C C . LYS B 2 22 ? -53.161 37.351 22.963 1.00 46.75 46 LYS B C 1
ATOM 4537 O O . LYS B 2 22 ? -52.066 37.477 23.509 1.00 45.65 46 LYS B O 1
ATOM 4543 N N . THR B 2 23 ? -53.364 36.601 21.880 1.00 45.20 47 THR B N 1
ATOM 4544 C CA . THR B 2 23 ? -52.300 35.829 21.241 1.00 42.98 47 THR B CA 1
ATOM 4545 C C . THR B 2 23 ? -50.933 36.512 21.172 1.00 41.69 47 THR B C 1
ATOM 4546 O O . THR B 2 23 ? -50.787 37.607 20.625 1.00 42.19 47 THR B O 1
ATOM 4550 N N . THR B 2 24 ? -49.936 35.845 21.746 1.00 39.98 48 THR B N 1
ATOM 4551 C CA . THR B 2 24 ? -48.566 36.344 21.770 1.00 38.70 48 THR B CA 1
ATOM 4552 C C . THR B 2 24 ? -47.674 35.405 20.958 1.00 37.51 48 THR B C 1
ATOM 4553 O O . THR B 2 24 ? -46.598 35.789 20.506 1.00 38.14 48 THR B O 1
ATOM 4557 N N . ILE B 2 25 ? -48.131 34.169 20.795 1.00 35.31 49 ILE B N 1
ATOM 4558 C CA . ILE B 2 25 ? -47.399 33.163 20.047 1.00 36.54 49 ILE B CA 1
ATOM 4559 C C . ILE B 2 25 ? -48.381 32.377 19.191 1.00 36.41 49 ILE B C 1
ATOM 4560 O O . ILE B 2 25 ? -49.304 31.740 19.705 1.00 36.11 49 ILE B O 1
ATOM 4565 N N . LEU B 2 26 ? -48.185 32.441 17.878 1.00 35.59 50 LEU B N 1
ATOM 4566 C CA . LEU B 2 26 ? -49.046 31.736 16.938 1.00 34.48 50 LEU B CA 1
ATOM 4567 C C . LEU B 2 26 ? -48.165 30.746 16.187 1.00 35.68 50 LEU B C 1
ATOM 4568 O O . LEU B 2 26 ? -47.155 31.134 15.597 1.00 35.36 50 LEU B O 1
ATOM 4573 N N . ASN B 2 27 ? -48.550 29.473 16.221 1.00 36.28 51 ASN B N 1
ATOM 4574 C CA . ASN B 2 27 ? -47.803 28.405 15.572 1.00 37.39 51 ASN B CA 1
ATOM 4575 C C . ASN B 2 27 ? -48.715 27.719 14.576 1.00 37.51 51 ASN B C 1
ATOM 4576 O O . ASN B 2 27 ? -49.558 26.907 14.953 1.00 36.12 51 ASN B O 1
ATOM 4581 N N . ILE B 2 28 ? -48.548 28.053 13.300 1.00 37.54 52 ILE B N 1
ATOM 4582 C CA . ILE B 2 28 ? -49.359 27.452 12.249 1.00 37.65 52 ILE B CA 1
ATOM 4583 C C . ILE B 2 28 ? -48.439 26.701 11.294 1.00 38.35 52 ILE B C 1
ATOM 4584 O O . ILE B 2 28 ? -48.660 26.653 10.086 1.00 39.50 52 ILE B O 1
ATOM 4589 N N . SER B 2 29 ? -47.406 26.112 11.877 1.00 38.07 53 SER B N 1
ATOM 4590 C CA . SER B 2 29 ? -46.411 25.345 11.152 1.00 39.15 53 SER B CA 1
ATOM 4591 C C . SER B 2 29 ? -47.029 24.076 10.569 1.00 39.11 53 SER B C 1
ATOM 4592 O O . SER B 2 29 ? -48.068 23.612 11.037 1.00 39.71 53 SER B O 1
ATOM 4595 N N . GLN B 2 30 ? -46.386 23.527 9.543 1.00 39.82 54 GLN B N 1
ATOM 4596 C CA . GLN B 2 30 ? -46.844 22.303 8.893 1.00 39.96 54 GLN B CA 1
ATOM 4597 C C . GLN B 2 30 ? -48.297 22.312 8.422 1.00 40.14 54 GLN B C 1
ATOM 4598 O O . GLN B 2 30 ? -49.113 21.494 8.853 1.00 41.23 54 GLN B O 1
ATOM 4604 N N . ASN B 2 31 ? -48.617 23.233 7.523 1.00 39.38 55 ASN B N 1
ATOM 4605 C CA . ASN B 2 31 ? -49.962 23.322 6.973 1.00 38.66 55 ASN B CA 1
ATOM 4606 C C . ASN B 2 31 ? -49.857 23.510 5.473 1.00 38.08 55 ASN B C 1
ATOM 4607 O O . ASN B 2 31 ? -48.843 23.160 4.876 1.00 38.96 55 ASN B O 1
ATOM 4612 N N . TYR B 2 32 ? -50.900 24.056 4.861 1.00 38.71 56 TYR B N 1
ATOM 4613 C CA . TYR B 2 32 ? -50.892 24.283 3.419 1.00 39.78 56 TYR B CA 1
ATOM 4614 C C . TYR B 2 32 ? -51.150 25.747 3.107 1.00 38.25 56 TYR B C 1
ATOM 4615 O O . TYR B 2 32 ? -51.765 26.067 2.095 1.00 38.78 56 TYR B O 1
ATOM 4624 N N . ILE B 2 33 ? -50.699 26.637 3.980 1.00 36.19 57 ILE B N 1
ATOM 4625 C CA . ILE B 2 33 ? -50.907 28.059 3.758 1.00 34.66 57 ILE B CA 1
ATOM 4626 C C . ILE B 2 33 ? -49.995 28.543 2.634 1.00 35.22 57 ILE B C 1
ATOM 4627 O O . ILE B 2 33 ? -48.823 28.164 2.581 1.00 34.25 57 ILE B O 1
ATOM 4632 N N . SER B 2 34 ? -50.526 29.375 1.740 1.00 33.01 58 SER B N 1
ATOM 4633 C CA . SER B 2 34 ? -49.736 29.885 0.627 1.00 33.21 58 SER B CA 1
ATOM 4634 C C . SER B 2 34 ? -49.578 31.405 0.589 1.00 33.02 58 SER B C 1
ATOM 4635 O O . SER B 2 34 ? -48.787 31.927 -0.201 1.00 31.96 58 SER B O 1
ATOM 4638 N N . GLU B 2 35 ? -50.322 32.115 1.435 1.00 33.28 59 GLU B N 1
ATOM 4639 C CA . GLU B 2 35 ? -50.234 33.579 1.485 1.00 33.47 59 GLU B CA 1
ATOM 4640 C C . GLU B 2 35 ? -50.450 34.077 2.901 1.00 32.32 59 GLU B C 1
ATOM 4641 O O . GLU B 2 35 ? -51.138 33.431 3.694 1.00 32.12 59 GLU B O 1
ATOM 4647 N N . LEU B 2 36 ? -49.872 35.239 3.196 1.00 30.21 60 LEU B N 1
ATOM 4648 C CA . LEU B 2 36 ? -50.000 35.865 4.502 1.00 32.12 60 LEU B CA 1
ATOM 4649 C C . LEU B 2 36 ? -50.480 37.294 4.246 1.00 31.94 60 LEU B C 1
ATOM 4650 O O . LEU B 2 36 ? -49.728 38.123 3.739 1.00 31.55 60 LEU B O 1
ATOM 4655 N N . TRP B 2 37 ? -51.733 37.572 4.589 1.00 32.15 61 TRP B N 1
ATOM 4656 C CA . TRP B 2 37 ? -52.304 38.908 4.401 1.00 33.17 61 TRP B CA 1
ATOM 4657 C C . TRP B 2 37 ? -52.231 39.749 5.665 1.00 32.94 61 TRP B C 1
ATOM 4658 O O . TRP B 2 37 ? -52.284 39.221 6.774 1.00 34.69 61 TRP B O 1
ATOM 4669 N N . THR B 2 38 ? -52.128 41.061 5.497 1.00 33.06 62 THR B N 1
ATOM 4670 C CA . THR B 2 38 ? -52.086 41.961 6.639 1.00 33.38 62 THR B CA 1
ATOM 4671 C C . THR B 2 38 ? -53.330 41.739 7.491 1.00 34.00 62 THR B C 1
ATOM 4672 O O . THR B 2 38 ? -53.270 41.775 8.719 1.00 32.97 62 THR B O 1
ATOM 4676 N N . SER B 2 39 ? -54.456 41.507 6.823 1.00 33.05 63 SER B N 1
ATOM 4677 C CA . SER B 2 39 ? -55.726 41.294 7.507 1.00 33.65 63 SER B CA 1
ATOM 4678 C C . SER B 2 39 ? -55.764 39.995 8.308 1.00 34.95 63 SER B C 1
ATOM 4679 O O . SER B 2 39 ? -56.665 39.791 9.126 1.00 33.46 63 SER B O 1
ATOM 4682 N N . ASP B 2 40 ? -54.798 39.110 8.074 1.00 36.13 64 ASP B N 1
ATOM 4683 C CA . ASP B 2 40 ? -54.762 37.844 8.802 1.00 36.50 64 ASP B CA 1
ATOM 4684 C C . ASP B 2 40 ? -54.249 38.063 10.218 1.00 34.40 64 ASP B C 1
ATOM 4685 O O . ASP B 2 40 ? -54.624 37.354 11.142 1.00 34.41 64 ASP B O 1
ATOM 4690 N N . ILE B 2 41 ? -53.398 39.060 10.389 1.00 34.26 65 ILE B N 1
ATOM 4691 C CA . ILE B 2 41 ? -52.793 39.282 11.691 1.00 34.15 65 ILE B CA 1
ATOM 4692 C C . ILE B 2 41 ? -52.854 40.674 12.293 1.00 33.68 65 ILE B C 1
ATOM 4693 O O . ILE B 2 41 ? -52.404 40.856 13.416 1.00 34.68 65 ILE B O 1
ATOM 4698 N N . LEU B 2 42 ? -53.406 41.656 11.585 1.00 33.52 66 LEU B N 1
ATOM 4699 C CA . LEU B 2 42 ? -53.437 43.011 12.143 1.00 37.28 66 LEU B CA 1
ATOM 4700 C C . LEU B 2 42 ? -54.105 43.174 13.524 1.00 37.42 66 LEU B C 1
ATOM 4701 O O . LEU B 2 42 ? -53.792 44.112 14.256 1.00 39.09 66 LEU B O 1
ATOM 4706 N N . SER B 2 43 ? -55.009 42.275 13.895 1.00 38.72 67 SER B N 1
ATOM 4707 C CA . SER B 2 43 ? -55.658 42.401 15.198 1.00 41.64 67 SER B CA 1
ATOM 4708 C C . SER B 2 43 ? -54.804 41.849 16.342 1.00 42.54 67 SER B C 1
ATOM 4709 O O . SER B 2 43 ? -54.992 42.232 17.494 1.00 44.47 67 SER B O 1
ATOM 4712 N N . LEU B 2 44 ? -53.865 40.962 16.021 1.00 41.19 68 LEU B N 1
ATOM 4713 C CA . LEU B 2 44 ? -52.986 40.354 17.022 1.00 39.68 68 LEU B CA 1
ATOM 4714 C C . LEU B 2 44 ? -51.900 41.311 17.495 1.00 38.86 68 LEU B C 1
ATOM 4715 O O . LEU B 2 44 ? -50.712 41.013 17.391 1.00 38.32 68 LEU B O 1
ATOM 4720 N N . SER B 2 45 ? -52.312 42.452 18.030 1.00 38.48 69 SER B N 1
ATOM 4721 C CA . SER B 2 45 ? -51.392 43.478 18.515 1.00 38.24 69 SER B CA 1
ATOM 4722 C C . SER B 2 45 ? -50.320 43.004 19.487 1.00 39.11 69 SER B C 1
ATOM 4723 O O . SER B 2 45 ? -49.295 43.672 19.644 1.00 39.79 69 SER B O 1
ATOM 4726 N N . LYS B 2 46 ? -50.549 41.875 20.149 1.00 39.27 70 LYS B N 1
ATOM 4727 C CA . LYS B 2 46 ? -49.573 41.362 21.110 1.00 41.17 70 LYS B CA 1
ATOM 4728 C C . LYS B 2 46 ? -48.693 40.234 20.564 1.00 39.92 70 LYS B C 1
ATOM 4729 O O . LYS B 2 46 ? -47.893 39.657 21.298 1.00 39.18 70 LYS B O 1
ATOM 4735 N N . LEU B 2 47 ? -48.836 39.931 19.277 1.00 38.31 71 LEU B N 1
ATOM 4736 C CA . LEU B 2 47 ? -48.054 38.871 18.650 1.00 37.21 71 LEU B CA 1
ATOM 4737 C C . LEU B 2 47 ? -46.560 39.130 18.776 1.00 35.01 71 LEU B C 1
ATOM 4738 O O . LEU B 2 47 ? -46.055 40.153 18.313 1.00 34.58 71 LEU B O 1
ATOM 4743 N N . ARG B 2 48 ? -45.853 38.202 19.408 1.00 34.15 72 ARG B N 1
ATOM 4744 C CA . ARG B 2 48 ? -44.415 38.354 19.588 1.00 34.60 72 ARG B CA 1
ATOM 4745 C C . ARG B 2 48 ? -43.693 37.268 18.795 1.00 31.32 72 ARG B C 1
ATOM 4746 O O . ARG B 2 48 ? -42.597 37.477 18.284 1.00 28.38 72 ARG B O 1
ATOM 4754 N N . ILE B 2 49 ? -44.334 36.116 18.676 1.00 29.76 73 ILE B N 1
ATOM 4755 C CA . ILE B 2 49 ? -43.741 35.001 17.965 1.00 31.87 73 ILE B CA 1
ATOM 4756 C C . ILE B 2 49 ? -44.704 34.387 16.956 1.00 32.29 73 ILE B C 1
ATOM 4757 O O . ILE B 2 49 ? -45.813 33.969 17.303 1.00 32.20 73 ILE B O 1
ATOM 4762 N N . LEU B 2 50 ? -44.266 34.341 15.698 1.00 34.05 74 LEU B N 1
ATOM 4763 C CA . LEU B 2 50 ? -45.059 33.780 14.611 1.00 33.42 74 LEU B CA 1
ATOM 4764 C C . LEU B 2 50 ? -44.289 32.664 13.902 1.00 34.46 74 LEU B C 1
ATOM 4765 O O . LEU B 2 50 ? -43.202 32.882 13.372 1.00 35.00 74 LEU B O 1
ATOM 4770 N N . ILE B 2 51 ? -44.857 31.469 13.887 1.00 36.30 75 ILE B N 1
ATOM 4771 C CA . ILE B 2 51 ? -44.209 30.339 13.244 1.00 37.51 75 ILE B CA 1
ATOM 4772 C C . ILE B 2 51 ? -45.057 29.834 12.083 1.00 37.59 75 ILE B C 1
ATOM 4773 O O . ILE B 2 51 ? -46.121 29.249 12.290 1.00 38.19 75 ILE B O 1
ATOM 4778 N N . ILE B 2 52 ? -44.586 30.063 10.860 1.00 37.75 76 ILE B N 1
ATOM 4779 C CA . ILE B 2 52 ? -45.321 29.621 9.686 1.00 37.20 76 ILE B CA 1
ATOM 4780 C C . ILE B 2 52 ? -44.407 28.785 8.810 1.00 37.82 76 ILE B C 1
ATOM 4781 O O . ILE B 2 52 ? -44.487 28.833 7.576 1.00 38.17 76 ILE B O 1
ATOM 4786 N N . SER B 2 53 ? -43.532 28.021 9.450 1.00 36.66 77 SER B N 1
ATOM 4787 C CA . SER B 2 53 ? -42.600 27.170 8.732 1.00 36.10 77 SER B CA 1
ATOM 4788 C C . SER B 2 53 ? -43.338 25.958 8.154 1.00 35.26 77 SER B C 1
ATOM 4789 O O . SER B 2 53 ? -44.464 25.657 8.558 1.00 34.75 77 SER B O 1
ATOM 4792 N N . HIS B 2 54 ? -42.709 25.272 7.203 1.00 34.23 78 HIS B N 1
ATOM 4793 C CA . HIS B 2 54 ? -43.321 24.097 6.586 1.00 33.73 78 HIS B CA 1
ATOM 4794 C C . HIS B 2 54 ? -44.717 24.385 6.022 1.00 35.70 78 HIS B C 1
ATOM 4795 O O . HIS B 2 54 ? -45.706 23.747 6.396 1.00 37.01 78 HIS B O 1
ATOM 4802 N N . ASN B 2 55 ? -44.787 25.371 5.135 1.00 34.97 79 ASN B N 1
ATOM 4803 C CA . ASN B 2 55 ? -46.028 25.740 4.470 1.00 34.39 79 ASN B CA 1
ATOM 4804 C C . ASN B 2 55 ? -45.643 25.955 3.006 1.00 34.52 79 ASN B C 1
ATOM 4805 O O . ASN B 2 55 ? -44.524 25.627 2.611 1.00 34.32 79 ASN B O 1
ATOM 4810 N N . ARG B 2 56 ? -46.543 26.496 2.195 1.00 35.38 80 ARG B N 1
ATOM 4811 C CA . ARG B 2 56 ? -46.215 26.695 0.789 1.00 35.61 80 ARG B CA 1
ATOM 4812 C C . ARG B 2 56 ? -46.327 28.127 0.285 1.00 34.65 80 ARG B C 1
ATOM 4813 O O . ARG B 2 56 ? -46.841 28.369 -0.806 1.00 35.76 80 ARG B O 1
ATOM 4821 N N . ILE B 2 57 ? -45.829 29.075 1.067 1.00 32.82 81 ILE B N 1
ATOM 4822 C CA . ILE B 2 57 ? -45.885 30.479 0.673 1.00 32.50 81 ILE B CA 1
ATOM 4823 C C . ILE B 2 57 ? -44.778 30.761 -0.348 1.00 32.94 81 ILE B C 1
ATOM 4824 O O . ILE B 2 57 ? -43.604 30.432 -0.116 1.00 33.08 81 ILE B O 1
ATOM 4829 N N . GLN B 2 58 ? -45.152 31.371 -1.471 1.00 31.01 82 GLN B N 1
ATOM 4830 C CA . GLN B 2 58 ? -44.201 31.680 -2.536 1.00 32.60 82 GLN B CA 1
ATOM 4831 C C . GLN B 2 58 ? -43.705 33.120 -2.526 1.00 30.32 82 GLN B C 1
ATOM 4832 O O . GLN B 2 58 ? -42.589 33.397 -2.943 1.00 27.43 82 GLN B O 1
ATOM 4838 N N . TYR B 2 59 ? -44.545 34.034 -2.069 1.00 31.50 83 TYR B N 1
ATOM 4839 C CA . TYR B 2 59 ? -44.180 35.446 -2.022 1.00 33.55 83 TYR B CA 1
ATOM 4840 C C . TYR B 2 59 ? -44.617 36.009 -0.684 1.00 33.57 83 TYR B C 1
ATOM 4841 O O . TYR B 2 59 ? -45.648 35.619 -0.143 1.00 34.62 83 TYR B O 1
ATOM 4850 N N . LEU B 2 60 ? -43.852 36.951 -0.161 1.00 33.83 84 LEU B N 1
ATOM 4851 C CA . LEU B 2 60 ? -44.194 37.518 1.125 1.00 35.59 84 LEU B CA 1
ATOM 4852 C C . LEU B 2 60 ? -43.900 39.006 1.135 1.00 35.34 84 LEU B C 1
ATOM 4853 O O . LEU B 2 60 ? -42.789 39.437 0.832 1.00 33.38 84 LEU B O 1
ATOM 4858 N N . ASP B 2 61 ? -44.928 39.780 1.457 1.00 34.78 85 ASP B N 1
ATOM 4859 C CA . ASP B 2 61 ? -44.827 41.224 1.540 1.00 33.26 85 ASP B CA 1
ATOM 4860 C C . ASP B 2 61 ? -44.554 41.522 3.014 1.00 34.60 85 ASP B C 1
ATOM 4861 O O . ASP B 2 61 ? -45.423 41.336 3.871 1.00 34.36 85 ASP B O 1
ATOM 4866 N N . ILE B 2 62 ? -43.350 41.990 3.307 1.00 34.56 86 ILE B N 1
ATOM 4867 C CA . ILE B 2 62 ? -42.977 42.264 4.679 1.00 36.36 86 ILE B CA 1
ATOM 4868 C C . ILE B 2 62 ? -43.776 43.396 5.347 1.00 35.95 86 ILE B C 1
ATOM 4869 O O . ILE B 2 62 ? -43.751 43.524 6.573 1.00 35.67 86 ILE B O 1
ATOM 4874 N N . SER B 2 63 ? -44.488 44.207 4.566 1.00 34.77 87 SER B N 1
ATOM 4875 C CA . SER B 2 63 ? -45.264 45.306 5.161 1.00 33.88 87 SER B CA 1
ATOM 4876 C C . SER B 2 63 ? -46.527 44.759 5.808 1.00 32.69 87 SER B C 1
ATOM 4877 O O . SER B 2 63 ? -47.267 45.478 6.479 1.00 34.43 87 SER B O 1
ATOM 4880 N N . VAL B 2 64 ? -46.767 43.475 5.604 1.00 31.11 88 VAL B N 1
ATOM 4881 C CA . VAL B 2 64 ? -47.923 42.824 6.186 1.00 32.25 88 VAL B CA 1
ATOM 4882 C C . VAL B 2 64 ? -47.846 42.768 7.729 1.00 33.52 88 VAL B C 1
ATOM 4883 O O . VAL B 2 64 ? -48.864 42.592 8.398 1.00 32.63 88 VAL B O 1
ATOM 4887 N N . PHE B 2 65 ? -46.651 42.939 8.293 1.00 32.73 89 PHE B N 1
ATOM 4888 C CA . PHE B 2 65 ? -46.484 42.904 9.752 1.00 34.23 89 PHE B CA 1
ATOM 4889 C C . PHE B 2 65 ? -46.457 44.291 10.404 1.00 35.42 89 PHE B C 1
ATOM 4890 O O . PHE B 2 65 ? -46.217 44.390 11.607 1.00 33.83 89 PHE B O 1
ATOM 4898 N N . LYS B 2 66 ? -46.688 45.349 9.632 1.00 37.36 90 LYS B N 1
ATOM 4899 C CA . LYS B 2 66 ? -46.620 46.703 10.175 1.00 40.32 90 LYS B CA 1
ATOM 4900 C C . LYS B 2 66 ? -47.490 46.992 11.396 1.00 40.28 90 LYS B C 1
ATOM 4901 O O . LYS B 2 66 ? -47.224 47.944 12.130 1.00 40.00 90 LYS B O 1
ATOM 4907 N N . PHE B 2 67 ? -48.518 46.181 11.621 1.00 38.20 91 PHE B N 1
ATOM 4908 C CA . PHE B 2 67 ? -49.390 46.391 12.769 1.00 38.97 91 PHE B CA 1
ATOM 4909 C C . PHE B 2 67 ? -49.021 45.483 13.934 1.00 39.15 91 PHE B C 1
ATOM 4910 O O . PHE B 2 67 ? -49.662 45.516 14.982 1.00 38.57 91 PHE B O 1
ATOM 4918 N N . ASN B 2 68 ? -47.982 44.675 13.752 1.00 37.71 92 ASN B N 1
ATOM 4919 C CA . ASN B 2 68 ? -47.550 43.766 14.801 1.00 36.47 92 ASN B CA 1
ATOM 4920 C C . ASN B 2 68 ? -46.248 44.263 15.396 1.00 37.32 92 ASN B C 1
ATOM 4921 O O . ASN B 2 68 ? -45.208 43.610 15.288 1.00 34.84 92 ASN B O 1
ATOM 4926 N N . GLN B 2 69 ? -46.327 45.428 16.032 1.00 38.88 93 GLN B N 1
ATOM 4927 C CA . GLN B 2 69 ? -45.176 46.081 16.645 1.00 41.65 93 GLN B CA 1
ATOM 4928 C C . GLN B 2 69 ? -44.487 45.323 17.782 1.00 41.30 93 GLN B C 1
ATOM 4929 O O . GLN B 2 69 ? -43.446 45.754 18.267 1.00 39.86 93 GLN B O 1
ATOM 4935 N N . GLU B 2 70 ? -45.062 44.203 18.206 1.00 41.26 94 GLU B N 1
ATOM 4936 C CA . GLU B 2 70 ? -44.462 43.408 19.272 1.00 42.79 94 GLU B CA 1
ATOM 4937 C C . GLU B 2 70 ? -43.662 42.234 18.699 1.00 40.09 94 GLU B C 1
ATOM 4938 O O . GLU B 2 70 ? -42.923 41.569 19.422 1.00 38.92 94 GLU B O 1
ATOM 4944 N N . LEU B 2 71 ? -43.820 41.990 17.401 1.00 37.14 95 LEU B N 1
ATOM 4945 C CA . LEU B 2 71 ? -43.147 40.886 16.720 1.00 37.10 95 LEU B CA 1
ATOM 4946 C C . LEU B 2 71 ? -41.631 40.919 16.826 1.00 36.35 95 LEU B C 1
ATOM 4947 O O . LEU B 2 71 ? -40.995 41.904 16.460 1.00 36.83 95 LEU B O 1
ATOM 4952 N N . GLU B 2 72 ? -41.048 39.836 17.323 1.00 36.46 96 GLU B N 1
ATOM 4953 C CA . GLU B 2 72 ? -39.597 39.783 17.457 1.00 38.31 96 GLU B CA 1
ATOM 4954 C C . GLU B 2 72 ? -39.027 38.465 16.931 1.00 35.45 96 GLU B C 1
ATOM 4955 O O . GLU B 2 72 ? -37.817 38.325 16.761 1.00 34.68 96 GLU B O 1
ATOM 4961 N N . TYR B 2 73 ? -39.915 37.514 16.660 1.00 34.47 97 TYR B N 1
ATOM 4962 C CA . TYR B 2 73 ? -39.523 36.198 16.178 1.00 32.98 97 TYR B CA 1
ATOM 4963 C C . TYR B 2 73 ? -40.420 35.788 15.013 1.00 33.29 97 TYR B C 1
ATOM 4964 O O . TYR B 2 73 ? -41.630 35.634 15.177 1.00 32.21 97 TYR B O 1
ATOM 4973 N N . LEU B 2 74 ? -39.813 35.612 13.840 1.00 31.73 98 LEU B N 1
ATOM 4974 C CA . LEU B 2 74 ? -40.544 35.211 12.642 1.00 30.71 98 LEU B CA 1
ATOM 4975 C C . LEU B 2 74 ? -39.850 34.032 11.957 1.00 29.29 98 LEU B C 1
ATOM 4976 O O . LEU B 2 74 ? -38.697 34.138 11.554 1.00 28.48 98 LEU B O 1
ATOM 4981 N N . ASP B 2 75 ? -40.556 32.914 11.827 1.00 30.41 99 ASP B N 1
ATOM 4982 C CA . ASP B 2 75 ? -39.993 31.727 11.186 1.00 29.71 99 ASP B CA 1
ATOM 4983 C C . ASP B 2 75 ? -40.793 31.322 9.954 1.00 28.18 99 ASP B C 1
ATOM 4984 O O . ASP B 2 75 ? -41.890 30.776 10.055 1.00 28.80 99 ASP B O 1
ATOM 4989 N N . LEU B 2 76 ? -40.229 31.599 8.785 1.00 29.26 100 LEU B N 1
ATOM 4990 C CA . LEU B 2 76 ? -40.859 31.270 7.511 1.00 28.50 100 LEU B CA 1
ATOM 4991 C C . LEU B 2 76 ? -40.036 30.196 6.785 1.00 29.91 100 LEU B C 1
ATOM 4992 O O . LEU B 2 76 ? -40.175 30.011 5.572 1.00 27.88 100 LEU B O 1
ATOM 4997 N N . SER B 2 77 ? -39.176 29.502 7.529 1.00 28.19 101 SER B N 1
ATOM 4998 C CA . SER B 2 77 ? -38.329 28.472 6.943 1.00 29.47 101 SER B CA 1
ATOM 4999 C C . SER B 2 77 ? -39.170 27.367 6.303 1.00 29.26 101 SER B C 1
ATOM 5000 O O . SER B 2 77 ? -40.346 27.191 6.630 1.00 29.37 101 SER B O 1
ATOM 5003 N N . HIS B 2 78 ? -38.573 26.646 5.364 1.00 28.88 102 HIS B N 1
ATOM 5004 C CA . HIS B 2 78 ? -39.271 25.563 4.703 1.00 29.77 102 HIS B CA 1
ATOM 5005 C C . HIS B 2 78 ? -40.580 25.937 4.011 1.00 30.93 102 HIS B C 1
ATOM 5006 O O . HIS B 2 78 ? -41.610 25.302 4.226 1.00 30.12 102 HIS B O 1
ATOM 5013 N N . ASN B 2 79 ? -40.543 26.986 3.200 1.00 30.47 103 ASN B N 1
ATOM 5014 C CA . ASN B 2 79 ? -41.704 27.372 2.418 1.00 30.76 103 ASN B CA 1
ATOM 5015 C C . ASN B 2 79 ? -41.242 27.310 0.960 1.00 31.54 103 ASN B C 1
ATOM 5016 O O . ASN B 2 79 ? -40.373 26.504 0.622 1.00 30.71 103 ASN B O 1
ATOM 5021 N N . LYS B 2 80 ? -41.812 28.146 0.097 1.00 33.22 104 LYS B N 1
ATOM 5022 C CA . LYS B 2 80 ? -41.422 28.161 -1.311 1.00 32.79 104 LYS B CA 1
ATOM 5023 C C . LYS B 2 80 ? -41.132 29.587 -1.752 1.00 31.92 104 LYS B C 1
ATOM 5024 O O . LYS B 2 80 ? -41.316 29.942 -2.914 1.00 31.51 104 LYS B O 1
ATOM 5030 N N . LEU B 2 81 ? -40.661 30.395 -0.808 1.00 30.95 105 LEU B N 1
ATOM 5031 C CA . LEU B 2 81 ? -40.360 31.793 -1.064 1.00 31.79 105 LEU B CA 1
ATOM 5032 C C . LEU B 2 81 ? -39.320 32.030 -2.145 1.00 33.01 105 LEU B C 1
ATOM 5033 O O . LEU B 2 81 ? -38.194 31.537 -2.062 1.00 31.29 105 LEU B O 1
ATOM 5038 N N . VAL B 2 82 ? -39.711 32.796 -3.159 1.00 33.39 106 VAL B N 1
ATOM 5039 C CA . VAL B 2 82 ? -38.815 33.141 -4.255 1.00 32.63 106 VAL B CA 1
ATOM 5040 C C . VAL B 2 82 ? -38.619 34.651 -4.251 1.00 34.59 106 VAL B C 1
ATOM 5041 O O . VAL B 2 82 ? -37.716 35.171 -4.897 1.00 32.86 106 VAL B O 1
ATOM 5045 N N . LYS B 2 83 ? -39.457 35.361 -3.507 1.00 35.43 107 LYS B N 1
ATOM 5046 C CA . LYS B 2 83 ? -39.364 36.814 -3.489 1.00 37.87 107 LYS B CA 1
ATOM 5047 C C . LYS B 2 83 ? -39.929 37.420 -2.217 1.00 39.71 107 LYS B C 1
ATOM 5048 O O . LYS B 2 83 ? -40.958 36.983 -1.704 1.00 39.09 107 LYS B O 1
ATOM 5054 N N . ILE B 2 84 ? -39.248 38.447 -1.731 1.00 42.03 108 ILE B N 1
ATOM 5055 C CA . ILE B 2 84 ? -39.646 39.149 -0.528 1.00 45.54 108 ILE B CA 1
ATOM 5056 C C . ILE B 2 84 ? -39.676 40.647 -0.828 1.00 45.48 108 ILE B C 1
ATOM 5057 O O . ILE B 2 84 ? -38.690 41.198 -1.309 1.00 46.39 108 ILE B O 1
ATOM 5062 N N . SER B 2 85 ? -40.806 41.302 -0.580 1.00 45.90 109 SER B N 1
ATOM 5063 C CA . SER B 2 85 ? -40.890 42.743 -0.811 1.00 47.49 109 SER B CA 1
ATOM 5064 C C . SER B 2 85 ? -40.400 43.443 0.445 1.00 48.32 109 SER B C 1
ATOM 5065 O O . SER B 2 85 ? -40.917 43.212 1.537 1.00 48.39 109 SER B O 1
ATOM 5068 N N . CYS B 2 86 ? -39.401 44.300 0.284 1.00 50.36 110 CYS B N 1
ATOM 5069 C CA . CYS B 2 86 ? -38.813 45.017 1.404 1.00 53.06 110 CYS B CA 1
ATOM 5070 C C . CYS B 2 86 ? -39.554 46.270 1.852 1.00 54.58 110 CYS B C 1
ATOM 5071 O O . CYS B 2 86 ? -39.948 47.104 1.041 1.00 55.96 110 CYS B O 1
ATOM 5074 N N . HIS B 2 87 ? -39.713 46.394 3.162 1.00 55.94 111 HIS B N 1
ATOM 5075 C CA . HIS B 2 87 ? -40.385 47.526 3.783 1.00 58.99 111 HIS B CA 1
ATOM 5076 C C . HIS B 2 87 ? -39.915 47.541 5.225 1.00 59.85 111 HIS B C 1
ATOM 5077 O O . HIS B 2 87 ? -39.575 46.496 5.774 1.00 60.72 111 HIS B O 1
ATOM 5084 N N . PRO B 2 88 ? -39.876 48.721 5.861 1.00 61.05 112 PRO B N 1
ATOM 5085 C CA . PRO B 2 88 ? -39.428 48.752 7.257 1.00 61.02 112 PRO B CA 1
ATOM 5086 C C . PRO B 2 88 ? -40.272 47.823 8.132 1.00 61.92 112 PRO B C 1
ATOM 5087 O O . PRO B 2 88 ? -41.500 47.902 8.137 1.00 62.00 112 PRO B O 1
ATOM 5091 N N . THR B 2 89 ? -39.608 46.931 8.858 1.00 62.44 113 THR B N 1
ATOM 5092 C CA . THR B 2 89 ? -40.306 45.988 9.723 1.00 63.58 113 THR B CA 1
ATOM 5093 C C . THR B 2 89 ? -40.034 46.300 11.185 1.00 63.41 113 THR B C 1
ATOM 5094 O O . THR B 2 89 ? -39.443 47.325 11.511 1.00 64.23 113 THR B O 1
ATOM 5098 N N . VAL B 2 90 ? -40.470 45.411 12.067 1.00 63.36 114 VAL B N 1
ATOM 5099 C CA . VAL B 2 90 ? -40.246 45.600 13.491 1.00 61.62 114 VAL B CA 1
ATOM 5100 C C . VAL B 2 90 ? -38.785 45.234 13.732 1.00 59.37 114 VAL B C 1
ATOM 5101 O O . VAL B 2 90 ? -38.095 44.787 12.811 1.00 57.99 114 VAL B O 1
ATOM 5105 N N . ASN B 2 91 ? -38.301 45.438 14.951 1.00 56.37 115 ASN B N 1
ATOM 5106 C CA . ASN B 2 91 ? -36.926 45.076 15.247 1.00 54.25 115 ASN B CA 1
ATOM 5107 C C . ASN B 2 91 ? -36.903 43.604 15.659 1.00 50.42 115 ASN B C 1
ATOM 5108 O O . ASN B 2 91 ? -36.962 43.273 16.843 1.00 49.40 115 ASN B O 1
ATOM 5113 N N . LEU B 2 92 ? -36.836 42.723 14.668 1.00 45.77 116 LEU B N 1
ATOM 5114 C CA . LEU B 2 92 ? -36.806 41.285 14.919 1.00 42.08 116 LEU B CA 1
ATOM 5115 C C . LEU B 2 92 ? -35.526 40.863 15.624 1.00 39.01 116 LEU B C 1
ATOM 5116 O O . LEU B 2 92 ? -34.489 41.504 15.480 1.00 38.56 116 LEU B O 1
ATOM 5121 N N . LYS B 2 93 ? -35.609 39.784 16.394 1.00 37.71 117 LYS B N 1
ATOM 5122 C CA . LYS B 2 93 ? -34.443 39.230 17.081 1.00 36.60 117 LYS B CA 1
ATOM 5123 C C . LYS B 2 93 ? -34.110 37.932 16.355 1.00 33.94 117 LYS B C 1
ATOM 5124 O O . LYS B 2 93 ? -32.968 37.479 16.352 1.00 34.39 117 LYS B O 1
ATOM 5130 N N . HIS B 2 94 ? -35.136 37.350 15.740 1.00 31.83 118 HIS B N 1
ATOM 5131 C CA . HIS B 2 94 ? -35.019 36.086 15.030 1.00 30.41 118 HIS B CA 1
ATOM 5132 C C . HIS B 2 94 ? -35.829 36.090 13.718 1.00 29.53 118 HIS B C 1
ATOM 5133 O O . HIS B 2 94 ? -37.056 36.193 13.734 1.00 29.85 118 HIS B O 1
ATOM 5140 N N . LEU B 2 95 ? -35.120 35.990 12.593 1.00 29.30 119 LEU B N 1
ATOM 5141 C CA . LEU B 2 95 ? -35.722 35.962 11.259 1.00 27.91 119 LEU B CA 1
ATOM 5142 C C . LEU B 2 95 ? -35.201 34.735 10.521 1.00 29.09 119 LEU B C 1
ATOM 5143 O O . LEU B 2 95 ? -34.022 34.675 10.176 1.00 30.01 119 LEU B O 1
ATOM 5148 N N . ASP B 2 96 ? -36.081 33.769 10.257 1.00 30.02 120 ASP B N 1
ATOM 5149 C CA . ASP B 2 96 ? -35.665 32.554 9.575 1.00 28.76 120 ASP B CA 1
ATOM 5150 C C . ASP B 2 96 ? -36.261 32.421 8.181 1.00 27.98 120 ASP B C 1
ATOM 5151 O O . ASP B 2 96 ? -37.439 32.100 8.029 1.00 27.92 120 ASP B O 1
ATOM 5156 N N . LEU B 2 97 ? -35.424 32.641 7.172 1.00 28.26 121 LEU B N 1
ATOM 5157 C CA . LEU B 2 97 ? -35.829 32.538 5.771 1.00 28.95 121 LEU B CA 1
ATOM 5158 C C . LEU B 2 97 ? -35.129 31.348 5.108 1.00 29.44 121 LEU B C 1
ATOM 5159 O O . LEU B 2 97 ? -35.088 31.256 3.882 1.00 28.27 121 LEU B O 1
ATOM 5164 N N . SER B 2 98 ? -34.587 30.443 5.920 1.00 27.55 122 SER B N 1
ATOM 5165 C CA . SER B 2 98 ? -33.877 29.281 5.389 1.00 28.05 122 SER B CA 1
ATOM 5166 C C . SER B 2 98 ? -34.794 28.248 4.741 1.00 26.89 122 SER B C 1
ATOM 5167 O O . SER B 2 98 ? -36.006 28.217 4.986 1.00 26.94 122 SER B O 1
ATOM 5170 N N . PHE B 2 99 ? -34.184 27.388 3.927 1.00 27.04 123 PHE B N 1
ATOM 5171 C CA . PHE B 2 99 ? -34.878 26.335 3.207 1.00 26.18 123 PHE B CA 1
ATOM 5172 C C . PHE B 2 99 ? -36.032 26.872 2.360 1.00 27.25 123 PHE B C 1
ATOM 5173 O O . PHE B 2 99 ? -37.176 26.438 2.488 1.00 27.77 123 PHE B O 1
ATOM 5181 N N . ASN B 2 100 ? -35.720 27.839 1.506 1.00 27.14 124 ASN B N 1
ATOM 5182 C CA . ASN B 2 100 ? -36.708 28.407 0.611 1.00 28.64 124 ASN B CA 1
ATOM 5183 C C . ASN B 2 100 ? -36.135 28.379 -0.798 1.00 29.99 124 ASN B C 1
ATOM 5184 O O . ASN B 2 100 ? -35.055 27.814 -1.022 1.00 28.04 124 ASN B O 1
ATOM 5189 N N . ALA B 2 101 ? -36.835 28.992 -1.748 1.00 30.19 125 ALA B N 1
ATOM 5190 C CA . ALA B 2 101 ? -36.371 28.961 -3.130 1.00 29.47 125 ALA B CA 1
ATOM 5191 C C . ALA B 2 101 ? -35.713 30.217 -3.678 1.00 28.86 125 ALA B C 1
ATOM 5192 O O . ALA B 2 101 ? -35.645 30.381 -4.888 1.00 30.38 125 ALA B O 1
ATOM 5194 N N . PHE B 2 102 ? -35.217 31.093 -2.815 1.00 28.83 126 PHE B N 1
ATOM 5195 C CA . PHE B 2 102 ? -34.586 32.326 -3.283 1.00 30.28 126 PHE B CA 1
ATOM 5196 C C . PHE B 2 102 ? -33.377 32.093 -4.186 1.00 34.38 126 PHE B C 1
ATOM 5197 O O . PHE B 2 102 ? -32.551 31.220 -3.916 1.00 34.49 126 PHE B O 1
ATOM 5205 N N . ASP B 2 103 ? -33.272 32.893 -5.247 1.00 36.07 127 ASP B N 1
ATOM 5206 C CA . ASP B 2 103 ? -32.156 32.817 -6.187 1.00 39.80 127 ASP B CA 1
ATOM 5207 C C . ASP B 2 103 ? -31.017 33.660 -5.666 1.00 39.14 127 ASP B C 1
ATOM 5208 O O . ASP B 2 103 ? -29.860 33.253 -5.710 1.00 43.42 127 ASP B O 1
ATOM 5213 N N . ALA B 2 104 ? -31.350 34.851 -5.189 1.00 36.39 128 ALA B N 1
ATOM 5214 C CA . ALA B 2 104 ? -30.363 35.759 -4.634 1.00 34.25 128 ALA B CA 1
ATOM 5215 C C . ALA B 2 104 ? -30.558 35.766 -3.123 1.00 33.22 128 ALA B C 1
ATOM 5216 O O . ALA B 2 104 ? -31.605 35.360 -2.623 1.00 32.57 128 ALA B O 1
ATOM 5218 N N . LEU B 2 105 ? -29.547 36.218 -2.396 1.00 33.20 129 LEU B N 1
ATOM 5219 C CA . LEU B 2 105 ? -29.625 36.269 -0.941 1.00 34.66 129 LEU B CA 1
ATOM 5220 C C . LEU B 2 105 ? -30.763 37.229 -0.587 1.00 35.26 129 LEU B C 1
ATOM 5221 O O . LEU B 2 105 ? -30.766 38.378 -1.033 1.00 35.46 129 LEU B O 1
ATOM 5226 N N . PRO B 2 106 ? -31.745 36.769 0.211 1.00 34.38 130 PRO B N 1
ATOM 5227 C CA . PRO B 2 106 ? -32.876 37.620 0.589 1.00 36.08 130 PRO B CA 1
ATOM 5228 C C . PRO B 2 106 ? -32.571 38.636 1.680 1.00 38.17 130 PRO B C 1
ATOM 5229 O O . PRO B 2 106 ? -33.186 38.626 2.745 1.00 40.17 130 PRO B O 1
ATOM 5233 N N . ILE B 2 107 ? -31.627 39.526 1.416 1.00 41.37 131 ILE B N 1
ATOM 5234 C CA . ILE B 2 107 ? -31.291 40.529 2.410 1.00 43.25 131 ILE B CA 1
ATOM 5235 C C . ILE B 2 107 ? -31.766 41.914 2.003 1.00 43.93 131 ILE B C 1
ATOM 5236 O O . ILE B 2 107 ? -31.298 42.477 1.016 1.00 44.21 131 ILE B O 1
ATOM 5241 N N . CYS B 2 108 ? -32.716 42.444 2.766 1.00 44.96 132 CYS B N 1
ATOM 5242 C CA . CYS B 2 108 ? -33.268 43.773 2.526 1.00 47.24 132 CYS B CA 1
ATOM 5243 C C . CYS B 2 108 ? -32.355 44.813 3.155 1.00 46.30 132 CYS B C 1
ATOM 5244 O O . CYS B 2 108 ? -31.789 44.585 4.224 1.00 46.70 132 CYS B O 1
ATOM 5247 N N . LYS B 2 109 ? -32.212 45.960 2.506 1.00 47.01 133 LYS B N 1
ATOM 5248 C CA . LYS B 2 109 ? -31.374 47.010 3.067 1.00 48.15 133 LYS B CA 1
ATOM 5249 C C . LYS B 2 109 ? -31.949 47.396 4.439 1.00 47.53 133 LYS B C 1
ATOM 5250 O O . LYS B 2 109 ? -31.224 47.854 5.322 1.00 46.53 133 LYS B O 1
ATOM 5256 N N . GLU B 2 110 ? -33.252 47.183 4.617 1.00 47.04 134 GLU B N 1
ATOM 5257 C CA . GLU B 2 110 ? -33.918 47.498 5.881 1.00 48.22 134 GLU B CA 1
ATOM 5258 C C . GLU B 2 110 ? -33.416 46.654 7.057 1.00 46.92 134 GLU B C 1
ATOM 5259 O O . GLU B 2 110 ? -33.418 47.112 8.202 1.00 45.62 134 GLU B O 1
ATOM 5265 N N . PHE B 2 111 ? -33.005 45.420 6.780 1.00 44.98 135 PHE B N 1
ATOM 5266 C CA . PHE B 2 111 ? -32.509 44.537 7.834 1.00 42.97 135 PHE B CA 1
ATOM 5267 C C . PHE B 2 111 ? -31.379 45.209 8.609 1.00 42.96 135 PHE B C 1
ATOM 5268 O O . PHE B 2 111 ? -31.123 44.870 9.761 1.00 42.41 135 PHE B O 1
ATOM 5276 N N . GLY B 2 112 ? -30.715 46.168 7.966 1.00 43.21 136 GLY B N 1
ATOM 5277 C CA . GLY B 2 112 ? -29.621 46.878 8.600 1.00 44.41 136 GLY B CA 1
ATOM 5278 C C . GLY B 2 112 ? -30.037 47.696 9.808 1.00 46.27 136 GLY B C 1
ATOM 5279 O O . GLY B 2 112 ? -29.185 48.156 10.570 1.00 47.29 136 GLY B O 1
ATOM 5280 N N . ASN B 2 113 ? -31.343 47.889 9.981 1.00 46.20 137 ASN B N 1
ATOM 5281 C CA . ASN B 2 113 ? -31.859 48.640 11.119 1.00 47.34 137 ASN B CA 1
ATOM 5282 C C . ASN B 2 113 ? -32.325 47.707 12.225 1.00 46.99 137 ASN B C 1
ATOM 5283 O O . ASN B 2 113 ? -32.872 48.160 13.229 1.00 47.72 137 ASN B O 1
ATOM 5288 N N . MET B 2 114 ? -32.122 46.405 12.049 1.00 46.77 138 MET B N 1
ATOM 5289 C CA . MET B 2 114 ? -32.546 45.457 13.067 1.00 47.53 138 MET B CA 1
ATOM 5290 C C . MET B 2 114 ? -31.442 45.200 14.098 1.00 47.07 138 MET B C 1
ATOM 5291 O O . MET B 2 114 ? -30.884 44.104 14.202 1.00 47.68 138 MET B O 1
ATOM 5296 N N . SER B 2 115 ? -31.162 46.240 14.871 1.00 46.14 139 SER B N 1
ATOM 5297 C CA . SER B 2 115 ? -30.138 46.231 15.906 1.00 46.54 139 SER B CA 1
ATOM 5298 C C . SER B 2 115 ? -30.161 45.060 16.895 1.00 46.51 139 SER B C 1
ATOM 5299 O O . SER B 2 115 ? -29.125 44.718 17.473 1.00 46.77 139 SER B O 1
ATOM 5302 N N . GLN B 2 116 ? -31.324 44.448 17.096 1.00 45.21 140 GLN B N 1
ATOM 5303 C CA . GLN B 2 116 ? -31.438 43.331 18.034 1.00 44.27 140 GLN B CA 1
ATOM 5304 C C . GLN B 2 116 ? -31.453 41.960 17.353 1.00 41.78 140 GLN B C 1
ATOM 5305 O O . GLN B 2 116 ? -31.794 40.959 17.981 1.00 40.00 140 GLN B O 1
ATOM 5311 N N . LEU B 2 117 ? -31.093 41.916 16.076 1.00 38.88 141 LEU B N 1
ATOM 5312 C CA . LEU B 2 117 ? -31.096 40.659 15.331 1.00 37.41 141 LEU B CA 1
ATOM 5313 C C . LEU B 2 117 ? -30.015 39.679 15.809 1.00 36.43 141 LEU B C 1
ATOM 5314 O O . LEU B 2 117 ? -28.835 39.919 15.611 1.00 36.82 141 LEU B O 1
ATOM 5319 N N . LYS B 2 118 ? -30.426 38.575 16.431 1.00 37.14 142 LYS B N 1
ATOM 5320 C CA . LYS B 2 118 ? -29.481 37.559 16.937 1.00 38.15 142 LYS B CA 1
ATOM 5321 C C . LYS B 2 118 ? -29.358 36.348 15.997 1.00 36.22 142 LYS B C 1
ATOM 5322 O O . LYS B 2 118 ? -28.287 35.750 15.878 1.00 36.16 142 LYS B O 1
ATOM 5328 N N . PHE B 2 119 ? -30.470 35.974 15.367 1.00 33.71 143 PHE B N 1
ATOM 5329 C CA . PHE B 2 119 ? -30.489 34.848 14.446 1.00 32.84 143 PHE B CA 1
ATOM 5330 C C . PHE B 2 119 ? -31.038 35.227 13.082 1.00 32.00 143 PHE B C 1
ATOM 5331 O O . PHE B 2 119 ? -32.093 35.859 12.970 1.00 31.74 143 PHE B O 1
ATOM 5339 N N . LEU B 2 120 ? -30.327 34.819 12.042 1.00 30.87 144 LEU B N 1
ATOM 5340 C CA . LEU B 2 120 ? -30.755 35.098 10.683 1.00 29.33 144 LEU B CA 1
ATOM 5341 C C . LEU B 2 120 ? -30.627 33.845 9.831 1.00 28.81 144 LEU B C 1
ATOM 5342 O O . LEU B 2 120 ? -29.528 33.338 9.632 1.00 31.08 144 LEU B O 1
ATOM 5347 N N . GLY B 2 121 ? -31.755 33.342 9.350 1.00 28.84 145 GLY B N 1
ATOM 5348 C CA . GLY B 2 121 ? -31.754 32.177 8.486 1.00 28.76 145 GLY B CA 1
ATOM 5349 C C . GLY B 2 121 ? -31.941 32.659 7.057 1.00 28.21 145 GLY B C 1
ATOM 5350 O O . GLY B 2 121 ? -32.822 33.477 6.792 1.00 28.93 145 GLY B O 1
ATOM 5351 N N . LEU B 2 122 ? -31.134 32.134 6.138 1.00 28.44 146 LEU B N 1
ATOM 5352 C CA . LEU B 2 122 ? -31.158 32.537 4.730 1.00 27.54 146 LEU B CA 1
ATOM 5353 C C . LEU B 2 122 ? -31.114 31.361 3.746 1.00 30.94 146 LEU B C 1
ATOM 5354 O O . LEU B 2 122 ? -30.829 30.224 4.129 1.00 30.96 146 LEU B O 1
ATOM 5359 N N . SER B 2 123 ? -31.371 31.663 2.473 1.00 31.04 147 SER B N 1
ATOM 5360 C CA . SER B 2 123 ? -31.358 30.681 1.390 1.00 31.93 147 SER B CA 1
ATOM 5361 C C . SER B 2 123 ? -30.888 31.352 0.106 1.00 33.80 147 SER B C 1
ATOM 5362 O O . SER B 2 123 ? -31.135 32.538 -0.099 1.00 34.92 147 SER B O 1
ATOM 5365 N N . THR B 2 124 ? -30.208 30.592 -0.748 1.00 34.98 148 THR B N 1
ATOM 5366 C CA . THR B 2 124 ? -29.712 31.084 -2.038 1.00 37.41 148 THR B CA 1
ATOM 5367 C C . THR B 2 124 ? -29.214 29.968 -2.934 1.00 37.83 148 THR B C 1
ATOM 5368 O O . THR B 2 124 ? -28.805 28.911 -2.464 1.00 36.82 148 THR B O 1
ATOM 5372 N N . THR B 2 125 ? -29.241 30.238 -4.231 1.00 38.24 149 THR B N 1
ATOM 5373 C CA . THR B 2 125 ? -28.739 29.317 -5.230 1.00 42.25 149 THR B CA 1
ATOM 5374 C C . THR B 2 125 ? -27.571 30.079 -5.842 1.00 44.19 149 THR B C 1
ATOM 5375 O O . THR B 2 125 ? -26.770 29.538 -6.592 1.00 45.43 149 THR B O 1
ATOM 5379 N N . HIS B 2 126 ? -27.489 31.355 -5.493 1.00 46.44 150 HIS B N 1
ATOM 5380 C CA . HIS B 2 126 ? -26.446 32.237 -5.986 1.00 50.16 150 HIS B CA 1
ATOM 5381 C C . HIS B 2 126 ? -26.036 33.155 -4.846 1.00 50.47 150 HIS B C 1
ATOM 5382 O O . HIS B 2 126 ? -26.891 33.742 -4.189 1.00 52.79 150 HIS B O 1
ATOM 5389 N N . LEU B 2 127 ? -24.735 33.284 -4.613 1.00 50.17 151 LEU B N 1
ATOM 5390 C CA . LEU B 2 127 ? -24.247 34.117 -3.523 1.00 51.51 151 LEU B CA 1
ATOM 5391 C C . LEU B 2 127 ? -23.160 35.117 -3.909 1.00 53.98 151 LEU B C 1
ATOM 5392 O O . LEU B 2 127 ? -22.073 34.734 -4.344 1.00 53.64 151 LEU B O 1
ATOM 5397 N N . GLU B 2 128 ? -23.463 36.401 -3.734 1.00 57.01 152 GLU B N 1
ATOM 5398 C CA . GLU B 2 128 ? -22.512 37.466 -4.036 1.00 58.96 152 GLU B CA 1
ATOM 5399 C C . GLU B 2 128 ? -22.086 38.158 -2.745 1.00 57.38 152 GLU B C 1
ATOM 5400 O O . GLU B 2 128 ? -22.928 38.560 -1.937 1.00 57.18 152 GLU B O 1
ATOM 5406 N N . LYS B 2 129 ? -20.778 38.300 -2.567 1.00 55.20 153 LYS B N 1
ATOM 5407 C CA . LYS B 2 129 ? -20.205 38.938 -1.386 1.00 54.73 153 LYS B CA 1
ATOM 5408 C C . LYS B 2 129 ? -20.880 40.263 -1.027 1.00 55.07 153 LYS B C 1
ATOM 5409 O O . LYS B 2 129 ? -21.094 40.568 0.147 1.00 55.09 153 LYS B O 1
ATOM 5415 N N . SER B 2 130 ? -21.223 41.040 -2.046 1.00 55.12 154 SER B N 1
ATOM 5416 C CA . SER B 2 130 ? -21.850 42.341 -1.851 1.00 55.13 154 SER B CA 1
ATOM 5417 C C . SER B 2 130 ? -23.241 42.308 -1.218 1.00 54.77 154 SER B C 1
ATOM 5418 O O . SER B 2 130 ? -23.582 43.188 -0.427 1.00 56.00 154 SER B O 1
ATOM 5421 N N . SER B 2 131 ? -24.042 41.307 -1.565 1.00 53.64 155 SER B N 1
ATOM 5422 C CA . SER B 2 131 ? -25.403 41.196 -1.038 1.00 52.46 155 SER B CA 1
ATOM 5423 C C . SER B 2 131 ? -25.484 41.096 0.477 1.00 50.13 155 SER B C 1
ATOM 5424 O O . SER B 2 131 ? -26.565 41.186 1.046 1.00 50.74 155 SER B O 1
ATOM 5427 N N . VAL B 2 132 ? -24.349 40.906 1.136 1.00 48.14 156 VAL B N 1
ATOM 5428 C CA . VAL B 2 132 ? -24.340 40.800 2.591 1.00 46.05 156 VAL B CA 1
ATOM 5429 C C . VAL B 2 132 ? -24.050 42.156 3.231 1.00 44.21 156 VAL B C 1
ATOM 5430 O O . VAL B 2 132 ? -24.341 42.375 4.401 1.00 44.59 156 VAL B O 1
ATOM 5434 N N . LEU B 2 133 ? -23.492 43.068 2.442 1.00 44.76 157 LEU B N 1
ATOM 5435 C CA . LEU B 2 133 ? -23.125 44.408 2.912 1.00 45.56 157 LEU B CA 1
ATOM 5436 C C . LEU B 2 133 ? -24.164 45.122 3.785 1.00 44.81 157 LEU B C 1
ATOM 5437 O O . LEU B 2 133 ? -23.807 45.820 4.737 1.00 46.86 157 LEU B O 1
ATOM 5442 N N . PRO B 2 134 ? -25.460 44.972 3.470 1.00 44.42 158 PRO B N 1
ATOM 5443 C CA . PRO B 2 134 ? -26.478 45.645 4.286 1.00 43.74 158 PRO B CA 1
ATOM 5444 C C . PRO B 2 134 ? -26.507 45.254 5.764 1.00 43.79 158 PRO B C 1
ATOM 5445 O O . PRO B 2 134 ? -26.947 46.037 6.603 1.00 44.48 158 PRO B O 1
ATOM 5449 N N . ILE B 2 135 ? -26.053 44.049 6.094 1.00 42.91 159 ILE B N 1
ATOM 5450 C CA . ILE B 2 135 ? -26.067 43.618 7.491 1.00 40.82 159 ILE B CA 1
ATOM 5451 C C . ILE B 2 135 ? -24.676 43.391 8.068 1.00 40.35 159 ILE B C 1
ATOM 5452 O O . ILE B 2 135 ? -24.541 42.844 9.161 1.00 40.67 159 ILE B O 1
ATOM 5457 N N . ALA B 2 136 ? -23.650 43.829 7.343 1.00 41.03 160 ALA B N 1
ATOM 5458 C CA . ALA B 2 136 ? -22.257 43.670 7.771 1.00 40.65 160 ALA B CA 1
ATOM 5459 C C . ALA B 2 136 ? -21.922 44.307 9.120 1.00 41.21 160 ALA B C 1
ATOM 5460 O O . ALA B 2 136 ? -21.072 43.802 9.852 1.00 41.89 160 ALA B O 1
ATOM 5462 N N . HIS B 2 137 ? -22.588 45.405 9.458 1.00 41.47 161 HIS B N 1
ATOM 5463 C CA . HIS B 2 137 ? -22.321 46.085 10.725 1.00 41.29 161 HIS B CA 1
ATOM 5464 C C . HIS B 2 137 ? -23.006 45.428 11.917 1.00 42.28 161 HIS B C 1
ATOM 5465 O O . HIS B 2 137 ? -22.694 45.739 13.072 1.00 42.59 161 HIS B O 1
ATOM 5472 N N . LEU B 2 138 ? -23.941 44.524 11.642 1.00 42.72 162 LEU B N 1
ATOM 5473 C CA . LEU B 2 138 ? -24.674 43.845 12.707 1.00 44.00 162 LEU B CA 1
ATOM 5474 C C . LEU B 2 138 ? -23.884 42.698 13.346 1.00 44.88 162 LEU B C 1
ATOM 5475 O O . LEU B 2 138 ? -23.295 41.879 12.640 1.00 45.84 162 LEU B O 1
ATOM 5480 N N . ASN B 2 139 ? -23.867 42.654 14.678 1.00 45.77 163 ASN B N 1
ATOM 5481 C CA . ASN B 2 139 ? -23.183 41.589 15.406 1.00 47.91 163 ASN B CA 1
ATOM 5482 C C . ASN B 2 139 ? -24.203 40.468 15.613 1.00 46.43 163 ASN B C 1
ATOM 5483 O O . ASN B 2 139 ? -24.809 40.347 16.685 1.00 45.09 163 ASN B O 1
ATOM 5488 N N . ILE B 2 140 ? -24.401 39.658 14.580 1.00 43.21 164 ILE B N 1
ATOM 5489 C CA . ILE B 2 140 ? -25.357 38.564 14.656 1.00 42.04 164 ILE B CA 1
ATOM 5490 C C . ILE B 2 140 ? -24.771 37.380 15.428 1.00 40.70 164 ILE B C 1
ATOM 5491 O O . ILE B 2 140 ? -23.587 37.082 15.308 1.00 41.93 164 ILE B O 1
ATOM 5496 N N . SER B 2 141 ? -25.592 36.712 16.233 1.00 39.65 165 SER B N 1
ATOM 5497 C CA . SER B 2 141 ? -25.109 35.570 17.009 1.00 39.22 165 SER B CA 1
ATOM 5498 C C . SER B 2 141 ? -24.935 34.360 16.115 1.00 37.17 165 SER B C 1
ATOM 5499 O O . SER B 2 141 ? -23.856 33.780 16.037 1.00 37.16 165 SER B O 1
ATOM 5502 N N . LYS B 2 142 ? -26.015 33.982 15.445 1.00 36.32 166 LYS B N 1
ATOM 5503 C CA . LYS B 2 142 ? -25.981 32.840 14.562 1.00 32.81 166 LYS B CA 1
ATOM 5504 C C . LYS B 2 142 ? -26.652 33.110 13.232 1.00 32.29 166 LYS B C 1
ATOM 5505 O O . LYS B 2 142 ? -27.716 33.722 13.156 1.00 30.99 166 LYS B O 1
ATOM 5511 N N . VAL B 2 143 ? -25.994 32.647 12.182 1.00 30.96 167 VAL B N 1
ATOM 5512 C CA . VAL B 2 143 ? -26.493 32.762 10.832 1.00 30.27 167 VAL B CA 1
ATOM 5513 C C . VAL B 2 143 ? -26.500 31.356 10.256 1.00 28.79 167 VAL B C 1
ATOM 5514 O O . VAL B 2 143 ? -25.512 30.625 10.389 1.00 27.40 167 VAL B O 1
ATOM 5518 N N . LEU B 2 144 ? -27.630 30.985 9.658 1.00 27.51 168 LEU B N 1
ATOM 5519 C CA . LEU B 2 144 ? -27.813 29.695 8.993 1.00 25.53 168 LEU B CA 1
ATOM 5520 C C . LEU B 2 144 ? -28.023 30.028 7.512 1.00 26.76 168 LEU B C 1
ATOM 5521 O O . LEU B 2 144 ? -28.897 30.835 7.170 1.00 26.10 168 LEU B O 1
ATOM 5526 N N . LEU B 2 145 ? -27.208 29.434 6.641 1.00 26.71 169 LEU B N 1
ATOM 5527 C CA . LEU B 2 145 ? -27.304 29.672 5.205 1.00 25.87 169 LEU B CA 1
ATOM 5528 C C . LEU B 2 145 ? -27.460 28.359 4.445 1.00 27.32 169 LEU B C 1
ATOM 5529 O O . LEU B 2 145 ? -26.586 27.487 4.485 1.00 28.67 169 LEU B O 1
ATOM 5534 N N . VAL B 2 146 ? -28.590 28.211 3.765 1.00 27.27 170 VAL B N 1
ATOM 5535 C CA . VAL B 2 146 ? -28.861 27.008 3.007 1.00 27.09 170 VAL B CA 1
ATOM 5536 C C . VAL B 2 146 ? -28.642 27.287 1.527 1.00 29.48 170 VAL B C 1
ATOM 5537 O O . VAL B 2 146 ? -29.286 28.169 0.954 1.00 30.37 170 VAL B O 1
ATOM 5541 N N . LEU B 2 147 ? -27.710 26.554 0.916 1.00 28.99 171 LEU B N 1
ATOM 5542 C CA . LEU B 2 147 ? -27.412 26.728 -0.501 1.00 31.21 171 LEU B CA 1
ATOM 5543 C C . LEU B 2 147 ? -28.299 25.799 -1.303 1.00 31.13 171 LEU B C 1
ATOM 5544 O O . LEU B 2 147 ? -28.338 24.599 -1.038 1.00 33.25 171 LEU B O 1
ATOM 5549 N N . GLY B 2 148 ? -29.011 26.362 -2.279 1.00 32.89 172 GLY B N 1
ATOM 5550 C CA . GLY B 2 148 ? -29.922 25.589 -3.113 1.00 32.84 172 GLY B CA 1
ATOM 5551 C C . GLY B 2 148 ? -29.267 24.453 -3.876 1.00 34.41 172 GLY B C 1
ATOM 5552 O O . GLY B 2 148 ? -28.046 24.421 -4.021 1.00 35.66 172 GLY B O 1
ATOM 5553 N N . GLU B 2 149 ? -30.081 23.523 -4.365 1.00 36.18 173 GLU B N 1
ATOM 5554 C CA . GLU B 2 149 ? -29.578 22.371 -5.103 1.00 39.85 173 GLU B CA 1
ATOM 5555 C C . GLU B 2 149 ? -28.863 22.732 -6.399 1.00 40.19 173 GLU B C 1
ATOM 5556 O O . GLU B 2 149 ? -28.055 21.951 -6.898 1.00 41.74 173 GLU B O 1
ATOM 5562 N N . THR B 2 150 ? -29.139 23.914 -6.938 1.00 40.37 174 THR B N 1
ATOM 5563 C CA . THR B 2 150 ? -28.494 24.335 -8.174 1.00 40.06 174 THR B CA 1
ATOM 5564 C C . THR B 2 150 ? -27.324 25.294 -7.943 1.00 39.93 174 THR B C 1
ATOM 5565 O O . THR B 2 150 ? -26.795 25.883 -8.888 1.00 40.46 174 THR B O 1
ATOM 5569 N N . TYR B 2 151 ? -26.915 25.443 -6.686 1.00 38.68 175 TYR B N 1
ATOM 5570 C CA . TYR B 2 151 ? -25.779 26.304 -6.342 1.00 38.20 175 TYR B CA 1
ATOM 5571 C C . TYR B 2 151 ? -24.492 25.721 -6.952 1.00 39.67 175 TYR B C 1
ATOM 5572 O O . TYR B 2 151 ? -24.335 24.500 -7.019 1.00 38.45 175 TYR B O 1
ATOM 5581 N N . GLY B 2 152 ? -23.569 26.577 -7.382 1.00 41.00 176 GLY B N 1
ATOM 5582 C CA . GLY B 2 152 ? -22.337 26.061 -7.957 1.00 46.95 176 GLY B CA 1
ATOM 5583 C C . GLY B 2 152 ? -21.692 26.866 -9.074 1.00 49.92 176 GLY B C 1
ATOM 5584 O O . GLY B 2 152 ? -20.542 27.277 -8.949 1.00 50.35 176 GLY B O 1
ATOM 5585 N N . GLU B 2 153 ? -22.411 27.090 -10.169 1.00 54.05 177 GLU B N 1
ATOM 5586 C CA . GLU B 2 153 ? -21.857 27.849 -11.292 1.00 57.46 177 GLU B CA 1
ATOM 5587 C C . GLU B 2 153 ? -21.529 29.280 -10.884 1.00 57.34 177 GLU B C 1
ATOM 5588 O O . GLU B 2 153 ? -22.202 29.849 -10.030 1.00 58.46 177 GLU B O 1
ATOM 5594 N N . LYS B 2 154 ? -20.506 29.863 -11.501 1.00 57.45 178 LYS B N 1
ATOM 5595 C CA . LYS B 2 154 ? -20.106 31.229 -11.174 1.00 58.27 178 LYS B CA 1
ATOM 5596 C C . LYS B 2 154 ? -20.203 31.418 -9.668 1.00 56.13 178 LYS B C 1
ATOM 5597 O O . LYS B 2 154 ? -21.108 32.076 -9.156 1.00 57.22 178 LYS B O 1
ATOM 5603 N N . GLU B 2 155 ? -19.252 30.819 -8.971 1.00 53.55 179 GLU B N 1
ATOM 5604 C CA . GLU B 2 155 ? -19.189 30.869 -7.525 1.00 50.16 179 GLU B CA 1
ATOM 5605 C C . GLU B 2 155 ? -18.114 31.855 -7.061 1.00 48.57 179 GLU B C 1
ATOM 5606 O O . GLU B 2 155 ? -17.027 31.919 -7.639 1.00 47.86 179 GLU B O 1
ATOM 5612 N N . ASP B 2 156 ? -18.430 32.646 -6.038 1.00 46.43 180 ASP B N 1
ATOM 5613 C CA . ASP B 2 156 ? -17.478 33.612 -5.503 1.00 46.72 180 ASP B CA 1
ATOM 5614 C C . ASP B 2 156 ? -16.883 33.143 -4.180 1.00 46.30 180 ASP B C 1
ATOM 5615 O O . ASP B 2 156 ? -17.565 33.121 -3.155 1.00 47.43 180 ASP B O 1
ATOM 5620 N N . PRO B 2 157 ? -15.590 32.794 -4.182 1.00 46.00 181 PRO B N 1
ATOM 5621 C CA . PRO B 2 157 ? -14.900 32.322 -2.980 1.00 46.43 181 PRO B CA 1
ATOM 5622 C C . PRO B 2 157 ? -15.068 33.218 -1.754 1.00 46.15 181 PRO B C 1
ATOM 5623 O O . PRO B 2 157 ? -15.197 32.720 -0.637 1.00 48.05 181 PRO B O 1
ATOM 5627 N N . GLU B 2 158 ? -15.070 34.532 -1.961 1.00 45.85 182 GLU B N 1
ATOM 5628 C CA . GLU B 2 158 ? -15.209 35.486 -0.859 1.00 46.08 182 GLU B CA 1
ATOM 5629 C C . GLU B 2 158 ? -16.660 35.746 -0.436 1.00 43.90 182 GLU B C 1
ATOM 5630 O O . GLU B 2 158 ? -16.925 36.614 0.402 1.00 42.18 182 GLU B O 1
ATOM 5636 N N . GLY B 2 159 ? -17.588 34.986 -1.007 1.00 42.02 183 GLY B N 1
ATOM 5637 C CA . GLY B 2 159 ? -18.999 35.165 -0.707 1.00 41.21 183 GLY B CA 1
ATOM 5638 C C . GLY B 2 159 ? -19.422 35.357 0.738 1.00 41.31 183 GLY B C 1
ATOM 5639 O O . GLY B 2 159 ? -20.333 36.146 1.016 1.00 41.18 183 GLY B O 1
ATOM 5640 N N . LEU B 2 160 ? -18.765 34.659 1.660 1.00 39.09 184 LEU B N 1
ATOM 5641 C CA . LEU B 2 160 ? -19.113 34.735 3.077 1.00 38.01 184 LEU B CA 1
ATOM 5642 C C . LEU B 2 160 ? -18.335 35.747 3.926 1.00 39.22 184 LEU B C 1
ATOM 5643 O O . LEU B 2 160 ? -18.754 36.082 5.032 1.00 39.02 184 LEU B O 1
ATOM 5648 N N . GLN B 2 161 ? -17.219 36.243 3.408 1.00 39.82 185 GLN B N 1
ATOM 5649 C CA . GLN B 2 161 ? -16.365 37.155 4.159 1.00 43.49 185 GLN B CA 1
ATOM 5650 C C . GLN B 2 161 ? -16.964 38.360 4.900 1.00 45.13 185 GLN B C 1
ATOM 5651 O O . GLN B 2 161 ? -16.453 38.752 5.950 1.00 45.74 185 GLN B O 1
ATOM 5657 N N . ASP B 2 162 ? -18.045 38.941 4.389 1.00 47.01 186 ASP B N 1
ATOM 5658 C CA . ASP B 2 162 ? -18.641 40.097 5.055 1.00 46.17 186 ASP B CA 1
ATOM 5659 C C . ASP B 2 162 ? -19.608 39.758 6.177 1.00 44.81 186 ASP B C 1
ATOM 5660 O O . ASP B 2 162 ? -20.040 40.647 6.908 1.00 43.32 186 ASP B O 1
ATOM 5665 N N . PHE B 2 163 ? -19.958 38.483 6.318 1.00 42.91 187 PHE B N 1
ATOM 5666 C CA . PHE B 2 163 ? -20.867 38.089 7.388 1.00 42.35 187 PHE B CA 1
ATOM 5667 C C . PHE B 2 163 ? -20.188 38.377 8.711 1.00 42.64 187 PHE B C 1
ATOM 5668 O O . PHE B 2 163 ? -18.997 38.135 8.872 1.00 44.21 187 PHE B O 1
ATOM 5676 N N . ASN B 2 164 ? -20.942 38.908 9.659 1.00 43.42 188 ASN B N 1
ATOM 5677 C CA . ASN B 2 164 ? -20.387 39.219 10.963 1.00 43.75 188 ASN B CA 1
ATOM 5678 C C . ASN B 2 164 ? -21.145 38.409 12.010 1.00 43.23 188 ASN B C 1
ATOM 5679 O O . ASN B 2 164 ? -22.064 38.911 12.659 1.00 42.41 188 ASN B O 1
ATOM 5684 N N . THR B 2 165 ? -20.761 37.144 12.155 1.00 41.82 189 THR B N 1
ATOM 5685 C CA . THR B 2 165 ? -21.408 36.252 13.111 1.00 41.52 189 THR B CA 1
ATOM 5686 C C . THR B 2 165 ? -20.421 35.524 13.987 1.00 40.19 189 THR B C 1
ATOM 5687 O O . THR B 2 165 ? -19.253 35.379 13.639 1.00 40.37 189 THR B O 1
ATOM 5691 N N . GLU B 2 166 ? -20.932 35.037 15.111 1.00 38.81 190 GLU B N 1
ATOM 5692 C CA . GLU B 2 166 ? -20.152 34.274 16.063 1.00 39.01 190 GLU B CA 1
ATOM 5693 C C . GLU B 2 166 ? -20.289 32.803 15.662 1.00 35.91 190 GLU B C 1
ATOM 5694 O O . GLU B 2 166 ? -19.328 32.043 15.724 1.00 34.00 190 GLU B O 1
ATOM 5700 N N . SER B 2 167 ? -21.499 32.423 15.253 1.00 33.96 191 SER B N 1
ATOM 5701 C CA . SER B 2 167 ? -21.805 31.064 14.823 1.00 32.38 191 SER B CA 1
ATOM 5702 C C . SER B 2 167 ? -22.331 31.071 13.391 1.00 31.59 191 SER B C 1
ATOM 5703 O O . SER B 2 167 ? -23.146 31.921 13.014 1.00 31.11 191 SER B O 1
ATOM 5706 N N . LEU B 2 168 ? -21.860 30.111 12.599 1.00 29.93 192 LEU B N 1
ATOM 5707 C CA . LEU B 2 168 ? -22.254 30.000 11.206 1.00 28.84 192 LEU B CA 1
ATOM 5708 C C . LEU B 2 168 ? -22.496 28.544 10.816 1.00 28.67 192 LEU B C 1
ATOM 5709 O O . LEU B 2 168 ? -21.682 27.666 11.105 1.00 29.03 192 LEU B O 1
ATOM 5714 N N . HIS B 2 169 ? -23.614 28.295 10.150 1.00 27.77 193 HIS B N 1
ATOM 5715 C CA . HIS B 2 169 ? -23.952 26.948 9.711 1.00 26.51 193 HIS B CA 1
ATOM 5716 C C . HIS B 2 169 ? -24.241 26.990 8.221 1.00 26.85 193 HIS B C 1
ATOM 5717 O O . HIS B 2 169 ? -25.188 27.653 7.789 1.00 28.51 193 HIS B O 1
ATOM 5724 N N . ILE B 2 170 ? -23.411 26.311 7.436 1.00 26.25 194 ILE B N 1
ATOM 5725 C CA . ILE B 2 170 ? -23.606 26.263 5.994 1.00 25.24 194 ILE B CA 1
ATOM 5726 C C . ILE B 2 170 ? -24.179 24.901 5.623 1.00 26.29 194 ILE B C 1
ATOM 5727 O O . ILE B 2 170 ? -23.625 23.861 5.995 1.00 27.09 194 ILE B O 1
ATOM 5732 N N . VAL B 2 171 ? -25.295 24.916 4.901 1.00 25.84 195 VAL B N 1
ATOM 5733 C CA . VAL B 2 171 ? -25.950 23.698 4.435 1.00 25.96 195 VAL B CA 1
ATOM 5734 C C . VAL B 2 171 ? -25.758 23.626 2.918 1.00 28.35 195 VAL B C 1
ATOM 5735 O O . VAL B 2 171 ? -26.413 24.346 2.168 1.00 29.82 195 VAL B O 1
ATOM 5739 N N . PHE B 2 172 ? -24.850 22.759 2.479 1.00 29.42 196 PHE B N 1
ATOM 5740 C CA . PHE B 2 172 ? -24.546 22.577 1.063 1.00 28.72 196 PHE B CA 1
ATOM 5741 C C . PHE B 2 172 ? -25.595 21.721 0.355 1.00 29.59 196 PHE B C 1
ATOM 5742 O O . PHE B 2 172 ? -26.431 21.093 0.997 1.00 29.72 196 PHE B O 1
ATOM 5750 N N . PRO B 2 173 ? -25.554 21.676 -0.987 1.00 30.18 197 PRO B N 1
ATOM 5751 C CA . PRO B 2 173 ? -26.523 20.877 -1.743 1.00 32.51 197 PRO B CA 1
ATOM 5752 C C . PRO B 2 173 ? -26.424 19.377 -1.456 1.00 35.12 197 PRO B C 1
ATOM 5753 O O . PRO B 2 173 ? -25.343 18.863 -1.192 1.00 35.17 197 PRO B O 1
ATOM 5757 N N . THR B 2 174 ? -27.554 18.680 -1.519 1.00 38.44 198 THR B N 1
ATOM 5758 C CA . THR B 2 174 ? -27.583 17.240 -1.278 1.00 42.66 198 THR B CA 1
ATOM 5759 C C . THR B 2 174 ? -27.492 16.481 -2.600 1.00 46.93 198 THR B C 1
ATOM 5760 O O . THR B 2 174 ? -27.723 17.045 -3.672 1.00 48.02 198 THR B O 1
ATOM 5764 N N . ASN B 2 175 ? -27.149 15.201 -2.525 1.00 50.90 199 ASN B N 1
ATOM 5765 C CA . ASN B 2 175 ? -27.024 14.375 -3.724 1.00 54.39 199 ASN B CA 1
ATOM 5766 C C . ASN B 2 175 ? -26.135 14.973 -4.816 1.00 54.25 199 ASN B C 1
ATOM 5767 O O . ASN B 2 175 ? -26.440 14.853 -6.003 1.00 55.42 199 ASN B O 1
ATOM 5772 N N . LYS B 2 176 ? -25.043 15.620 -4.424 1.00 52.65 200 LYS B N 1
ATOM 5773 C CA . LYS B 2 176 ? -24.119 16.190 -5.397 1.00 51.46 200 LYS B CA 1
ATOM 5774 C C . LYS B 2 176 ? -22.702 16.169 -4.849 1.00 50.41 200 LYS B C 1
ATOM 5775 O O . LYS B 2 176 ? -22.466 16.563 -3.706 1.00 51.48 200 LYS B O 1
ATOM 5781 N N . GLU B 2 177 ? -21.763 15.681 -5.654 1.00 48.04 201 GLU B N 1
ATOM 5782 C CA . GLU B 2 177 ? -20.370 15.615 -5.229 1.00 47.04 201 GLU B CA 1
ATOM 5783 C C . GLU B 2 177 ? -19.936 17.002 -4.796 1.00 46.11 201 GLU B C 1
ATOM 5784 O O . GLU B 2 177 ? -20.401 18.001 -5.344 1.00 44.31 201 GLU B O 1
ATOM 5790 N N . PHE B 2 178 ? -19.049 17.063 -3.810 1.00 43.74 202 PHE B N 1
ATOM 5791 C CA . PHE B 2 178 ? -18.580 18.346 -3.315 1.00 42.58 202 PHE B CA 1
ATOM 5792 C C . PHE B 2 178 ? -17.547 18.944 -4.270 1.00 42.75 202 PHE B C 1
ATOM 5793 O O . PHE B 2 178 ? -16.405 18.480 -4.337 1.00 43.18 202 PHE B O 1
ATOM 5801 N N . HIS B 2 179 ? -17.951 19.976 -5.003 1.00 43.13 203 HIS B N 1
ATOM 5802 C CA . HIS B 2 179 ? -17.061 20.641 -5.958 1.00 44.17 203 HIS B CA 1
ATOM 5803 C C . HIS B 2 179 ? -17.096 22.146 -5.750 1.00 42.42 203 HIS B C 1
ATOM 5804 O O . HIS B 2 179 ? -16.871 22.911 -6.682 1.00 44.24 203 HIS B O 1
ATOM 5811 N N . PHE B 2 180 ? -17.350 22.569 -4.519 1.00 39.70 204 PHE B N 1
ATOM 5812 C CA . PHE B 2 180 ? -17.457 23.991 -4.203 1.00 38.44 204 PHE B CA 1
ATOM 5813 C C . PHE B 2 180 ? -16.171 24.638 -3.727 1.00 36.81 204 PHE B C 1
ATOM 5814 O O . PHE B 2 180 ? -15.346 23.999 -3.089 1.00 37.86 204 PHE B O 1
ATOM 5822 N N . ILE B 2 181 ? -16.010 25.920 -4.030 1.00 36.82 205 ILE B N 1
ATOM 5823 C CA . ILE B 2 181 ? -14.804 26.640 -3.640 1.00 37.44 205 ILE B CA 1
ATOM 5824 C C . ILE B 2 181 ? -15.075 27.773 -2.653 1.00 37.75 205 ILE B C 1
ATOM 5825 O O . ILE B 2 181 ? -14.173 28.536 -2.305 1.00 38.10 205 ILE B O 1
ATOM 5830 N N . LEU B 2 182 ? -16.321 27.875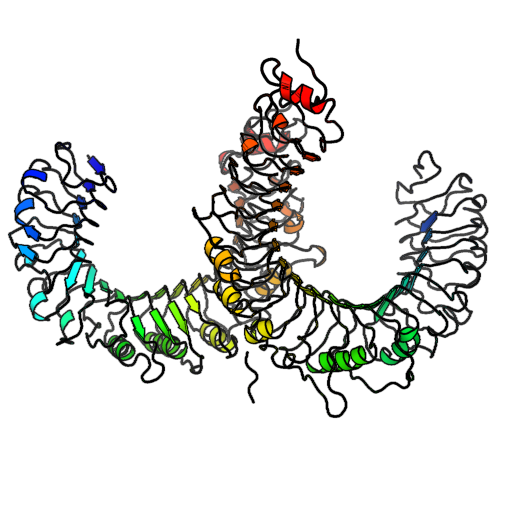 -2.204 1.00 36.96 206 LEU B N 1
ATOM 5831 C CA . LEU B 2 182 ? -16.709 28.904 -1.251 1.00 37.51 206 LEU B CA 1
ATOM 5832 C C . LEU B 2 182 ? -15.882 28.768 0.030 1.00 38.51 206 LEU B C 1
ATOM 5833 O O . LEU B 2 182 ? -15.905 27.723 0.683 1.00 39.36 206 LEU B O 1
ATOM 5838 N N . ASP B 2 183 ? -15.154 29.825 0.382 1.00 37.89 207 ASP B N 1
ATOM 5839 C CA . ASP B 2 183 ? -14.314 29.829 1.575 1.00 39.86 207 ASP B CA 1
ATOM 5840 C C . ASP B 2 183 ? -15.153 29.952 2.853 1.00 41.15 207 ASP B C 1
ATOM 5841 O O . ASP B 2 183 ? -15.758 30.997 3.112 1.00 41.34 207 ASP B O 1
ATOM 5846 N N . VAL B 2 184 ? -15.176 28.889 3.660 1.00 39.54 208 VAL B N 1
ATOM 5847 C CA . VAL B 2 184 ? -15.957 28.880 4.892 1.00 37.09 208 VAL B CA 1
ATOM 5848 C C . VAL B 2 184 ? -15.228 29.421 6.107 1.00 36.72 208 VAL B C 1
ATOM 5849 O O . VAL B 2 184 ? -15.751 29.386 7.217 1.00 36.81 208 VAL B O 1
ATOM 5853 N N . SER B 2 185 ? -14.018 29.918 5.907 1.00 37.16 209 SER B N 1
ATOM 5854 C CA . SER B 2 185 ? -13.274 30.484 7.019 1.00 38.95 209 SER B CA 1
ATOM 5855 C C . SER B 2 185 ? -13.652 31.953 7.109 1.00 40.04 209 SER B C 1
ATOM 5856 O O . SER B 2 185 ? -13.205 32.763 6.300 1.00 41.78 209 SER B O 1
ATOM 5859 N N . VAL B 2 186 ? -14.492 32.295 8.080 1.00 41.11 210 VAL B N 1
ATOM 5860 C CA . VAL B 2 186 ? -14.920 33.676 8.241 1.00 39.65 210 VAL B CA 1
ATOM 5861 C C . VAL B 2 186 ? -14.308 34.267 9.494 1.00 40.20 210 VAL B C 1
ATOM 5862 O O . VAL B 2 186 ? -14.347 33.673 10.570 1.00 38.59 210 VAL B O 1
ATOM 5866 N N . LYS B 2 187 ? -13.735 35.449 9.317 1.00 40.68 211 LYS B N 1
ATOM 5867 C CA . LYS B 2 187 ? -13.058 36.191 10.361 1.00 42.50 211 LYS B CA 1
ATOM 5868 C C . LYS B 2 187 ? -13.644 36.117 11.771 1.00 40.69 211 LYS B C 1
ATOM 5869 O O . LYS B 2 187 ? -12.929 35.837 12.733 1.00 41.25 211 LYS B O 1
ATOM 5875 N N . THR B 2 188 ? -14.944 36.349 11.888 1.00 38.16 212 THR B N 1
ATOM 5876 C CA . THR B 2 188 ? -15.613 36.390 13.186 1.00 37.01 212 THR B CA 1
ATOM 5877 C C . THR B 2 188 ? -16.176 35.095 13.766 1.00 35.41 212 THR B C 1
ATOM 5878 O O . THR B 2 188 ? -16.620 35.074 14.913 1.00 34.67 212 THR B O 1
ATOM 5882 N N . VAL B 2 189 ? -16.165 34.019 12.992 1.00 34.81 213 VAL B N 1
ATOM 5883 C CA . VAL B 2 189 ? -16.757 32.776 13.461 1.00 32.34 213 VAL B CA 1
ATOM 5884 C C . VAL B 2 189 ? -15.960 31.921 14.439 1.00 32.83 213 VAL B C 1
ATOM 5885 O O . VAL B 2 189 ? -14.829 31.523 14.176 1.00 33.84 213 VAL B O 1
ATOM 5889 N N . ALA B 2 190 ? -16.577 31.642 15.578 1.00 32.42 214 ALA B N 1
ATOM 5890 C CA . ALA B 2 190 ? -15.964 30.811 16.597 1.00 32.34 214 ALA B CA 1
ATOM 5891 C C . ALA B 2 190 ? -16.539 29.409 16.468 1.00 33.02 214 ALA B C 1
ATOM 5892 O O . ALA B 2 190 ? -15.834 28.424 16.685 1.00 34.20 214 ALA B O 1
ATOM 5894 N N . ASN B 2 191 ? -17.818 29.332 16.104 1.00 32.25 215 ASN B N 1
ATOM 5895 C CA . ASN B 2 191 ? -18.509 28.053 15.965 1.00 31.20 215 ASN B CA 1
ATOM 5896 C C . ASN B 2 191 ? -18.983 27.819 14.543 1.00 29.98 215 ASN B C 1
ATOM 5897 O O . ASN B 2 191 ? -19.929 28.456 14.081 1.00 29.15 215 ASN B O 1
ATOM 5902 N N . LEU B 2 192 ? -18.331 26.891 13.853 1.00 27.89 216 LEU B N 1
ATOM 5903 C CA . LEU B 2 192 ? -18.694 26.594 12.482 1.00 27.17 216 LEU B CA 1
ATOM 5904 C C . LEU B 2 192 ? -19.365 25.228 12.309 1.00 28.27 216 LEU B C 1
ATOM 5905 O O . LEU B 2 192 ? -18.947 24.230 12.905 1.00 28.41 216 LEU B O 1
ATOM 5910 N N . GLU B 2 193 ? -20.414 25.186 11.498 1.00 28.14 217 GLU B N 1
ATOM 5911 C CA . GLU B 2 193 ? -21.101 23.935 11.222 1.00 27.58 217 GLU B CA 1
ATOM 5912 C C . GLU B 2 193 ? -21.343 23.820 9.715 1.00 28.39 217 GLU B C 1
ATOM 5913 O O . GLU B 2 193 ? -21.842 24.751 9.089 1.00 29.59 217 GLU B O 1
ATOM 5919 N N . LEU B 2 194 ? -20.962 22.680 9.141 1.00 26.94 218 LEU B N 1
ATOM 5920 C CA . LEU B 2 194 ? -21.126 22.410 7.713 1.00 24.96 218 LEU B CA 1
ATOM 5921 C C . LEU B 2 194 ? -21.880 21.090 7.583 1.00 26.39 218 LEU B C 1
ATOM 5922 O O . LEU B 2 194 ? -21.577 20.124 8.287 1.00 26.32 218 LEU B O 1
ATOM 5927 N N . SER B 2 195 ? -22.845 21.016 6.683 1.00 27.30 219 SER B N 1
ATOM 5928 C CA . SER B 2 195 ? -23.571 19.766 6.584 1.00 33.72 219 SER B CA 1
ATOM 5929 C C . SER B 2 195 ? -23.265 18.821 5.424 1.00 37.03 219 SER B C 1
ATOM 5930 O O . SER B 2 195 ? -22.186 18.230 5.367 1.00 46.00 219 SER B O 1
ATOM 5933 N N . ASN B 2 196 ? -24.207 18.667 4.514 1.00 35.04 220 ASN B N 1
ATOM 5934 C CA . ASN B 2 196 ? -24.082 17.751 3.383 1.00 32.70 220 ASN B CA 1
ATOM 5935 C C . ASN B 2 196 ? -22.761 17.760 2.606 1.00 32.09 220 ASN B C 1
ATOM 5936 O O . ASN B 2 196 ? -22.507 18.640 1.780 1.00 31.15 220 ASN B O 1
ATOM 5941 N N . ILE B 2 197 ? -21.937 16.749 2.865 1.00 30.19 221 ILE B N 1
ATOM 5942 C CA . ILE B 2 197 ? -20.634 16.635 2.237 1.00 31.22 221 ILE B CA 1
ATOM 5943 C C . ILE B 2 197 ? -20.463 15.274 1.599 1.00 33.03 221 ILE B C 1
ATOM 5944 O O . ILE B 2 197 ? -20.417 14.254 2.284 1.00 33.03 221 ILE B O 1
ATOM 5949 N N . LYS B 2 198 ? -20.365 15.255 0.279 1.00 35.30 222 LYS B N 1
ATOM 5950 C CA . LYS B 2 198 ? -20.206 13.993 -0.411 1.00 37.93 222 LYS B CA 1
ATOM 5951 C C . LYS B 2 198 ? -19.082 14.010 -1.429 1.00 39.43 222 LYS B C 1
ATOM 5952 O O . LYS B 2 198 ? -19.040 14.866 -2.305 1.00 38.48 222 LYS B O 1
ATOM 5958 N N . CYS B 2 199 ? -18.163 13.062 -1.283 1.00 41.29 223 CYS B N 1
ATOM 5959 C CA . CYS B 2 199 ? -17.050 12.892 -2.206 1.00 44.78 223 CYS B CA 1
ATOM 5960 C C . CYS B 2 199 ? -16.665 11.429 -2.101 1.00 44.24 223 CYS B C 1
ATOM 5961 O O . CYS B 2 199 ? -15.831 11.047 -1.284 1.00 41.59 223 CYS B O 1
ATOM 5964 N N . VAL B 2 200 ? -17.316 10.618 -2.928 1.00 45.85 224 VAL B N 1
ATOM 5965 C CA . VAL B 2 200 ? -17.106 9.180 -2.944 1.00 51.77 224 VAL B CA 1
ATOM 5966 C C . VAL B 2 200 ? -16.160 8.700 -4.045 1.00 56.13 224 VAL B C 1
ATOM 5967 O O . VAL B 2 200 ? -16.087 7.504 -4.330 1.00 56.36 224 VAL B O 1
ATOM 5971 N N . LEU B 2 201 ? -15.446 9.631 -4.668 1.00 61.22 225 LEU B N 1
ATOM 5972 C CA . LEU B 2 201 ? -14.495 9.282 -5.716 1.00 65.32 225 LEU B CA 1
ATOM 5973 C C . LEU B 2 201 ? -13.107 9.173 -5.089 1.00 68.42 225 LEU B C 1
ATOM 5974 O O . LEU B 2 201 ? -12.524 10.180 -4.681 1.00 69.05 225 LEU B O 1
ATOM 5979 N N . GLU B 2 202 ? -12.597 7.946 -5.000 1.00 72.04 226 GLU B N 1
ATOM 5980 C CA . GLU B 2 202 ? -11.277 7.688 -4.425 1.00 75.80 226 GLU B CA 1
ATOM 5981 C C . GLU B 2 202 ? -10.204 8.509 -5.134 1.00 77.92 226 GLU B C 1
ATOM 5982 O O . GLU B 2 202 ? -9.312 9.074 -4.493 1.00 78.09 226 GLU B O 1
ATOM 5988 N N . ASP B 2 203 ? -10.285 8.561 -6.461 1.00 79.96 227 ASP B N 1
ATOM 5989 C CA . ASP B 2 203 ? -9.334 9.339 -7.246 1.00 81.73 227 ASP B CA 1
ATOM 5990 C C . ASP B 2 203 ? -9.720 10.794 -6.996 1.00 81.99 227 ASP B C 1
ATOM 5991 O O . ASP B 2 203 ? -10.884 11.169 -7.168 1.00 82.84 227 ASP B O 1
ATOM 5996 N N . ASN B 2 204 ? -8.753 11.610 -6.581 1.00 81.45 228 ASN B N 1
ATOM 5997 C CA . ASN B 2 204 ? -9.029 13.014 -6.275 1.00 80.53 228 ASN B CA 1
ATOM 5998 C C . ASN B 2 204 ? -10.069 13.035 -5.159 1.00 77.87 228 ASN B C 1
ATOM 5999 O O . ASN B 2 204 ? -11.096 13.709 -5.264 1.00 77.99 228 ASN B O 1
ATOM 6004 N N . LYS B 2 205 ? -9.781 12.283 -4.096 1.00 74.58 229 LYS B N 1
ATOM 6005 C CA . LYS B 2 205 ? -10.669 12.151 -2.942 1.00 69.92 229 LYS B CA 1
ATOM 6006 C C . LYS B 2 205 ? -10.818 13.406 -2.077 1.00 65.05 229 LYS B C 1
ATOM 6007 O O . LYS B 2 205 ? -9.896 13.816 -1.374 1.00 63.00 229 LYS B O 1
ATOM 6013 N N . CYS B 2 206 ? -12.008 13.994 -2.142 1.00 61.06 230 CYS B N 1
ATOM 6014 C CA . CYS B 2 206 ? -12.368 15.201 -1.400 1.00 58.20 230 CYS B CA 1
ATOM 6015 C C . CYS B 2 206 ? -11.348 16.328 -1.458 1.00 54.11 230 CYS B C 1
ATOM 6016 O O . CYS B 2 206 ? -11.157 17.042 -0.473 1.00 54.45 230 CYS B O 1
ATOM 6019 N N . SER B 2 207 ? -10.703 16.503 -2.606 1.00 50.15 231 SER B N 1
ATOM 6020 C CA . SER B 2 207 ? -9.724 17.573 -2.740 1.00 46.93 231 SER B CA 1
ATOM 6021 C C . SER B 2 207 ? -10.426 18.918 -2.554 1.00 43.93 231 SER B C 1
ATOM 6022 O O . SER B 2 207 ? -9.890 19.820 -1.915 1.00 43.30 231 SER B O 1
ATOM 6025 N N . TYR B 2 208 ? -11.634 19.049 -3.100 1.00 42.38 232 TYR B N 1
ATOM 6026 C CA . TYR B 2 208 ? -12.384 20.293 -2.951 1.00 41.24 232 TYR B CA 1
ATOM 6027 C C . TYR B 2 208 ? -12.751 20.533 -1.496 1.00 38.80 232 TYR B C 1
ATOM 6028 O O . TYR B 2 208 ? -12.474 21.596 -0.947 1.00 38.40 232 TYR B O 1
ATOM 6037 N N . PHE B 2 209 ? -13.375 19.551 -0.860 1.00 37.02 233 PHE B N 1
ATOM 6038 C CA . PHE B 2 209 ? -13.745 19.713 0.539 1.00 34.35 233 PHE B CA 1
ATOM 6039 C C . PHE B 2 209 ? -12.524 19.903 1.441 1.00 33.72 233 PHE B C 1
ATOM 6040 O O . PHE B 2 209 ? -12.508 20.792 2.297 1.00 33.11 233 PHE B O 1
ATOM 6048 N N . LEU B 2 210 ? -11.498 19.072 1.257 1.00 33.74 234 LEU B N 1
ATOM 6049 C CA . LEU B 2 210 ? -10.292 19.191 2.078 1.00 34.49 234 LEU B CA 1
ATOM 6050 C C . LEU B 2 210 ? -9.632 20.562 1.896 1.00 35.17 234 LEU B C 1
ATOM 6051 O O . LEU B 2 210 ? -9.014 21.089 2.829 1.00 35.96 234 LEU B O 1
ATOM 6056 N N . SER B 2 211 ? -9.771 21.145 0.706 1.00 34.51 235 SER B N 1
ATOM 6057 C CA . SER B 2 211 ? -9.204 22.467 0.446 1.00 34.78 235 SER B CA 1
ATOM 6058 C C . SER B 2 211 ? -9.883 23.544 1.283 1.00 33.75 235 SER B C 1
ATOM 6059 O O . SER B 2 211 ? -9.217 24.426 1.817 1.00 34.26 235 SER B O 1
ATOM 6062 N N . ILE B 2 212 ? -11.207 23.508 1.397 1.00 34.25 236 ILE B N 1
ATOM 6063 C CA . ILE B 2 212 ? -11.841 24.557 2.196 1.00 35.52 236 ILE B CA 1
ATOM 6064 C C . ILE B 2 212 ? -11.560 24.314 3.665 1.00 35.23 236 ILE B C 1
ATOM 6065 O O . ILE B 2 212 ? -11.477 25.260 4.445 1.00 35.75 236 ILE B O 1
ATOM 6070 N N . LEU B 2 213 ? -11.412 23.051 4.052 1.00 36.16 237 LEU B N 1
ATOM 6071 C CA . LEU B 2 213 ? -11.109 22.749 5.446 1.00 38.41 237 LEU B CA 1
ATOM 6072 C C . LEU B 2 213 ? -9.713 23.240 5.785 1.00 39.35 237 LEU B C 1
ATOM 6073 O O . LEU B 2 213 ? -9.463 23.696 6.901 1.00 37.76 237 LEU B O 1
ATOM 6078 N N . ALA B 2 214 ? -8.804 23.136 4.813 1.00 40.97 238 ALA B N 1
ATOM 6079 C CA . ALA B 2 214 ? -7.422 23.565 5.004 1.00 40.49 238 ALA B CA 1
ATOM 6080 C C . ALA B 2 214 ? -7.369 25.042 5.342 1.00 39.87 238 ALA B C 1
ATOM 6081 O O . ALA B 2 214 ? -6.573 25.470 6.174 1.00 39.90 238 ALA B O 1
ATOM 6083 N N . LYS B 2 215 ? -8.231 25.822 4.703 1.00 41.68 239 LYS B N 1
ATOM 6084 C CA . LYS B 2 215 ? -8.265 27.257 4.943 1.00 43.16 239 LYS B CA 1
ATOM 6085 C C . LYS B 2 215 ? -8.684 27.631 6.362 1.00 42.84 239 LYS B C 1
ATOM 6086 O O . LYS B 2 215 ? -8.579 28.792 6.751 1.00 43.58 239 LYS B O 1
ATOM 6092 N N . LEU B 2 216 ? -9.151 26.655 7.136 1.00 42.04 240 LEU B N 1
ATOM 6093 C CA . LEU B 2 216 ? -9.581 26.918 8.511 1.00 43.72 240 LEU B CA 1
ATOM 6094 C C . LEU B 2 216 ? -8.412 27.068 9.480 1.00 46.45 240 LEU B C 1
ATOM 6095 O O . LEU B 2 216 ? -8.578 27.565 10.591 1.00 45.57 240 LEU B O 1
ATOM 6100 N N . GLN B 2 217 ? -7.232 26.633 9.055 1.00 49.77 241 GLN B N 1
ATOM 6101 C CA . GLN B 2 217 ? -6.036 26.729 9.878 1.00 53.69 241 GLN B CA 1
ATOM 6102 C C . GLN B 2 217 ? -5.662 28.190 10.131 1.00 55.19 241 GLN B C 1
ATOM 6103 O O . GLN B 2 217 ? -5.087 28.523 11.170 1.00 57.47 241 GLN B O 1
ATOM 6109 N N . THR B 2 218 ? -5.999 29.059 9.184 1.00 56.58 242 THR B N 1
ATOM 6110 C CA . THR B 2 218 ? -5.671 30.475 9.291 1.00 59.07 242 THR B CA 1
ATOM 6111 C C . THR B 2 218 ? -6.635 31.273 10.161 1.00 58.82 242 THR B C 1
ATOM 6112 O O . THR B 2 218 ? -6.465 32.481 10.331 1.00 60.18 242 THR B O 1
ATOM 6116 N N . ASN B 2 219 ? -7.643 30.604 10.710 1.00 57.64 243 ASN B N 1
ATOM 6117 C CA . ASN B 2 219 ? -8.631 31.281 11.543 1.00 55.34 243 ASN B CA 1
ATOM 6118 C C . ASN B 2 219 ? -8.489 30.916 13.017 1.00 52.58 243 ASN B C 1
ATOM 6119 O O . ASN B 2 219 ? -9.122 29.972 13.497 1.00 52.97 243 ASN B O 1
ATOM 6124 N N . PRO B 2 220 ? -7.667 31.673 13.759 1.00 49.41 244 PRO B N 1
ATOM 6125 C CA . PRO B 2 220 ? -7.425 31.448 15.189 1.00 46.74 244 PRO B CA 1
ATOM 6126 C C . PRO B 2 220 ? -8.681 31.536 16.056 1.00 44.12 244 PRO B C 1
ATOM 6127 O O . PRO B 2 220 ? -8.697 31.041 17.182 1.00 42.42 244 PRO B O 1
ATOM 6131 N N . LYS B 2 221 ? -9.727 32.177 15.544 1.00 40.91 245 LYS B N 1
ATOM 6132 C CA . LYS B 2 221 ? -10.946 32.316 16.332 1.00 38.83 245 LYS B CA 1
ATOM 6133 C C . LYS B 2 221 ? -11.788 31.038 16.343 1.00 35.54 245 LYS B C 1
ATOM 6134 O O . LYS B 2 221 ? -12.597 30.831 17.243 1.00 34.97 245 LYS B O 1
ATOM 6140 N N . LEU B 2 222 ? -11.594 30.183 15.349 1.00 33.56 246 LEU B N 1
ATOM 6141 C CA . LEU B 2 222 ? -12.367 28.944 15.273 1.00 33.98 246 LEU B CA 1
ATOM 6142 C C . LEU B 2 222 ? -12.155 28.070 16.514 1.00 32.58 246 LEU B C 1
ATOM 6143 O O . LEU B 2 222 ? -11.047 27.619 16.790 1.00 33.78 246 LEU B O 1
ATOM 6148 N N . SER B 2 223 ? -13.230 27.826 17.250 1.00 31.91 247 SER B N 1
ATOM 6149 C CA . SER B 2 223 ? -13.163 27.032 18.462 1.00 31.82 247 SER B CA 1
ATOM 6150 C C . SER B 2 223 ? -13.943 25.702 18.362 1.00 31.61 247 SER B C 1
ATOM 6151 O O . SER B 2 223 ? -13.527 24.687 18.934 1.00 29.07 247 SER B O 1
ATOM 6154 N N . ASN B 2 224 ? -15.064 25.719 17.641 1.00 29.23 248 ASN B N 1
ATOM 6155 C CA . ASN B 2 224 ? -15.912 24.532 17.464 1.00 31.68 248 ASN B CA 1
ATOM 6156 C C . ASN B 2 224 ? -16.158 24.238 15.982 1.00 29.09 248 ASN B C 1
ATOM 6157 O O . ASN B 2 224 ? -16.363 25.155 15.185 1.00 28.96 248 ASN B O 1
ATOM 6162 N N . LEU B 2 225 ? -16.158 22.960 15.620 1.00 25.46 249 LEU B N 1
ATOM 6163 C CA . LEU B 2 225 ? -16.422 22.552 14.246 1.00 23.07 249 LEU B CA 1
ATOM 6164 C C . LEU B 2 225 ? -17.380 21.364 14.268 1.00 25.13 249 LEU B C 1
ATOM 6165 O O . LEU B 2 225 ? -17.170 20.392 15.009 1.00 23.00 249 LEU B O 1
ATOM 6170 N N . THR B 2 226 ? -18.424 21.447 13.449 1.00 23.36 250 THR B N 1
ATOM 6171 C CA . THR B 2 226 ? -19.418 20.394 13.358 1.00 24.98 250 THR B CA 1
ATOM 6172 C C . THR B 2 226 ? -19.647 20.038 11.895 1.00 25.53 250 THR B C 1
ATOM 6173 O O . THR B 2 226 ? -19.887 20.919 11.065 1.00 25.16 250 THR B O 1
ATOM 6177 N N . LEU B 2 227 ? -19.560 18.744 11.593 1.00 24.87 251 LEU B N 1
ATOM 6178 C CA . LEU B 2 227 ? -19.777 18.223 10.247 1.00 26.04 251 LEU B CA 1
ATOM 6179 C C . LEU B 2 227 ? -20.954 17.243 10.300 1.00 26.24 251 LEU B C 1
ATOM 6180 O O . LEU B 2 227 ? -20.977 16.345 11.145 1.00 27.66 251 LEU B O 1
ATOM 6185 N N . ASN B 2 228 ? -21.934 17.430 9.417 1.00 26.76 252 ASN B N 1
ATOM 6186 C CA . ASN B 2 228 ? -23.116 16.561 9.367 1.00 26.13 252 ASN B CA 1
ATOM 6187 C C . ASN B 2 228 ? -23.318 15.973 7.970 1.00 26.35 252 ASN B C 1
ATOM 6188 O O . ASN B 2 228 ? -22.968 16.594 6.966 1.00 26.21 252 ASN B O 1
ATOM 6193 N N . ASN B 2 229 ? -23.925 14.791 7.925 1.00 25.32 253 ASN B N 1
ATOM 6194 C CA . ASN B 2 229 ? -24.249 14.096 6.685 1.00 25.47 253 ASN B CA 1
ATOM 6195 C C . ASN B 2 229 ? -23.076 13.987 5.731 1.00 26.81 253 ASN B C 1
ATOM 6196 O O . ASN B 2 229 ? -23.044 14.627 4.674 1.00 25.45 253 ASN B O 1
ATOM 6201 N N . ILE B 2 230 ? -22.113 13.157 6.105 1.00 26.72 254 ILE B N 1
ATOM 6202 C CA . ILE B 2 230 ? -20.934 12.960 5.290 1.00 26.51 254 ILE B CA 1
ATOM 6203 C C . ILE B 2 230 ? -21.017 11.626 4.588 1.00 27.70 254 ILE B C 1
ATOM 6204 O O . ILE B 2 230 ? -21.352 10.614 5.207 1.00 29.67 254 ILE B O 1
ATOM 6209 N N . GLU B 2 231 ? -20.724 11.616 3.294 1.00 28.58 255 GLU B N 1
ATOM 6210 C CA . GLU B 2 231 ? -20.708 10.369 2.530 1.00 29.13 255 GLU B CA 1
ATOM 6211 C C . GLU B 2 231 ? -19.367 10.383 1.833 1.00 27.21 255 GLU B C 1
ATOM 6212 O O . GLU B 2 231 ? -19.142 11.180 0.930 1.00 29.33 255 GLU B O 1
ATOM 6218 N N . THR B 2 232 ? -18.460 9.517 2.262 1.00 27.00 256 THR B N 1
ATOM 6219 C CA . THR B 2 232 ? -17.131 9.498 1.673 1.00 27.40 256 THR B CA 1
ATOM 6220 C C . THR B 2 232 ? -16.451 8.135 1.860 1.00 26.32 256 THR B C 1
ATOM 6221 O O . THR B 2 232 ? -17.086 7.177 2.306 1.00 23.84 256 THR B O 1
ATOM 6225 N N . THR B 2 233 ? -15.166 8.060 1.513 1.00 24.24 257 THR B N 1
ATOM 6226 C CA . THR B 2 233 ? -14.396 6.820 1.659 1.00 25.26 257 THR B CA 1
ATOM 6227 C C . THR B 2 233 ? -13.693 6.798 3.010 1.00 24.57 257 THR B C 1
ATOM 6228 O O . THR B 2 233 ? -13.564 7.826 3.665 1.00 22.53 257 THR B O 1
ATOM 6232 N N . TRP B 2 234 ? -13.234 5.623 3.427 1.00 24.91 258 TRP B N 1
ATOM 6233 C CA . TRP B 2 234 ? -12.515 5.525 4.682 1.00 23.04 258 TRP B CA 1
ATOM 6234 C C . TRP B 2 234 ? -11.264 6.400 4.647 1.00 22.49 258 TRP B C 1
ATOM 6235 O O . TRP B 2 234 ? -10.943 7.051 5.629 1.00 22.69 258 TRP B O 1
ATOM 6246 N N . ASN B 2 235 ? -10.555 6.413 3.520 1.00 22.17 259 ASN B N 1
ATOM 6247 C CA . ASN B 2 235 ? -9.347 7.229 3.417 1.00 24.16 259 ASN B CA 1
ATOM 6248 C C . ASN B 2 235 ? -9.660 8.711 3.624 1.00 25.20 259 ASN B C 1
ATOM 6249 O O . ASN B 2 235 ? -9.047 9.366 4.455 1.00 29.04 259 ASN B O 1
ATOM 6254 N N . SER B 2 236 ? -10.617 9.242 2.877 1.00 25.62 260 SER B N 1
ATOM 6255 C CA . SER B 2 236 ? -10.966 10.650 3.013 1.00 26.24 260 SER B CA 1
ATOM 6256 C C . SER B 2 236 ? -11.435 10.989 4.426 1.00 25.36 260 SER B C 1
ATOM 6257 O O . SER B 2 236 ? -11.087 12.034 4.972 1.00 24.93 260 SER B O 1
ATOM 6260 N N . PHE B 2 237 ? -12.223 10.106 5.023 1.00 24.23 261 PHE B N 1
ATOM 6261 C CA . PHE B 2 237 ? -12.696 10.344 6.375 1.00 24.65 261 PHE B CA 1
ATOM 6262 C C . PHE B 2 237 ? -11.511 10.549 7.320 1.00 26.25 261 PHE B C 1
ATOM 6263 O O . PHE B 2 237 ? -11.514 11.461 8.160 1.00 22.57 261 PHE B O 1
ATOM 6271 N N . ILE B 2 238 ? -10.504 9.686 7.197 1.00 24.55 262 ILE B N 1
ATOM 6272 C CA . ILE B 2 238 ? -9.338 9.807 8.043 1.00 24.20 262 ILE B CA 1
ATOM 6273 C C . ILE B 2 238 ? -8.561 11.089 7.711 1.00 24.92 262 ILE B C 1
ATOM 6274 O O . ILE B 2 238 ? -7.963 11.687 8.597 1.00 25.54 262 ILE B O 1
ATOM 6279 N N . ARG B 2 239 ? -8.572 11.516 6.450 1.00 24.94 263 ARG B N 1
ATOM 6280 C CA . ARG B 2 239 ? -7.867 12.744 6.078 1.00 27.31 263 ARG B CA 1
ATOM 6281 C C . ARG B 2 239 ? -8.568 13.948 6.701 1.00 26.18 263 ARG B C 1
ATOM 6282 O O . ARG B 2 239 ? -7.924 14.884 7.167 1.00 26.01 263 ARG B O 1
ATOM 6290 N N . ILE B 2 240 ? -9.892 13.922 6.711 1.00 25.77 264 ILE B N 1
ATOM 6291 C CA . ILE B 2 240 ? -10.653 15.017 7.303 1.00 24.63 264 ILE B CA 1
ATOM 6292 C C . ILE B 2 240 ? -10.254 15.129 8.770 1.00 25.23 264 ILE B C 1
ATOM 6293 O O . ILE B 2 240 ? -9.956 16.217 9.271 1.00 24.35 264 ILE B O 1
ATOM 6298 N N . LEU B 2 241 ? -10.219 13.985 9.446 1.00 24.53 265 LEU B N 1
ATOM 6299 C CA . LEU B 2 241 ? -9.839 13.922 10.846 1.00 25.20 265 LEU B CA 1
ATOM 6300 C C . LEU B 2 241 ? -8.436 14.483 11.049 1.00 25.88 265 LEU B C 1
ATOM 6301 O O . LEU B 2 241 ? -8.200 15.288 11.951 1.00 24.63 265 LEU B O 1
ATOM 6306 N N . GLN B 2 242 ? -7.503 14.035 10.211 1.00 25.91 266 GLN B N 1
ATOM 6307 C CA . GLN B 2 242 ? -6.120 14.473 10.289 1.00 25.96 266 GLN B CA 1
ATOM 6308 C C . GLN B 2 242 ? -5.986 15.975 10.099 1.00 25.49 266 GLN B C 1
ATOM 6309 O O . GLN B 2 242 ? -5.272 16.636 10.841 1.00 26.60 266 GLN B O 1
ATOM 6315 N N . LEU B 2 243 ? -6.659 16.501 9.089 1.00 25.98 267 LEU B N 1
ATOM 6316 C CA . LEU B 2 243 ? -6.608 17.925 8.792 1.00 28.69 267 LEU B CA 1
ATOM 6317 C C . LEU B 2 243 ? -7.163 18.786 9.946 1.00 28.72 267 LEU B C 1
ATOM 6318 O O . LEU B 2 243 ? -6.557 19.784 10.337 1.00 28.79 267 LEU B O 1
ATOM 6323 N N . VAL B 2 244 ? -8.309 18.394 10.492 1.00 28.57 268 VAL B N 1
ATOM 6324 C CA . VAL B 2 244 ? -8.916 19.128 11.601 1.00 26.75 268 VAL B CA 1
ATOM 6325 C C . VAL B 2 244 ? -8.031 19.044 12.845 1.00 27.33 268 VAL B C 1
ATOM 6326 O O . VAL B 2 244 ? -7.959 19.980 13.649 1.00 25.80 268 VAL B O 1
ATOM 6330 N N . TRP B 2 245 ? -7.339 17.920 12.988 1.00 26.45 269 TRP B N 1
ATOM 6331 C CA . TRP B 2 245 ? -6.462 17.704 14.132 1.00 25.66 269 TRP B CA 1
ATOM 6332 C C . TRP B 2 245 ? -5.442 18.823 14.345 1.00 27.85 269 TRP B C 1
ATOM 6333 O O . TRP B 2 245 ? -5.095 19.150 15.486 1.00 27.41 269 TRP B O 1
ATOM 6344 N N . HIS B 2 246 ? -4.965 19.409 13.251 1.00 29.42 270 HIS B N 1
ATOM 6345 C CA . HIS B 2 246 ? -3.965 20.471 13.340 1.00 32.54 270 HIS B CA 1
ATOM 6346 C C . HIS B 2 246 ? -4.532 21.901 13.331 1.00 34.54 270 HIS B C 1
ATOM 6347 O O . HIS B 2 246 ? -3.769 22.864 13.211 1.00 39.88 270 HIS B O 1
ATOM 6354 N N . THR B 2 247 ? -5.849 22.051 13.458 1.00 33.64 271 THR B N 1
ATOM 6355 C CA . THR B 2 247 ? -6.459 23.386 13.482 1.00 33.05 271 THR B CA 1
ATOM 6356 C C . THR B 2 247 ? -6.488 23.888 14.917 1.00 31.56 271 THR B C 1
ATOM 6357 O O . THR B 2 247 ? -5.896 23.290 15.798 1.00 31.66 271 THR B O 1
ATOM 6361 N N . THR B 2 248 ? -7.194 24.985 15.155 1.00 32.66 272 THR B N 1
ATOM 6362 C CA . THR B 2 248 ? -7.299 25.527 16.507 1.00 31.95 272 THR B CA 1
ATOM 6363 C C . THR B 2 248 ? -8.564 25.045 17.215 1.00 31.43 272 THR B C 1
ATOM 6364 O O . THR B 2 248 ? -8.835 25.463 18.338 1.00 32.93 272 THR B O 1
ATOM 6368 N N . VAL B 2 249 ? -9.338 24.165 16.580 1.00 29.60 273 VAL B N 1
ATOM 6369 C CA . VAL B 2 249 ? -10.567 23.699 17.212 1.00 28.93 273 VAL B CA 1
ATOM 6370 C C . VAL B 2 249 ? -10.351 22.934 18.500 1.00 27.30 273 VAL B C 1
ATOM 6371 O O . VAL B 2 249 ? -9.410 22.140 18.642 1.00 26.05 273 VAL B O 1
ATOM 6375 N N . TRP B 2 250 ? -11.261 23.184 19.435 1.00 26.82 274 TRP B N 1
ATOM 6376 C CA . TRP B 2 250 ? -11.268 22.561 20.747 1.00 28.19 274 TRP B CA 1
ATOM 6377 C C . TRP B 2 250 ? -12.351 21.502 20.797 1.00 26.63 274 TRP B C 1
ATOM 6378 O O . TRP B 2 250 ? -12.192 20.474 21.456 1.00 27.25 274 TRP B O 1
ATOM 6389 N N . TYR B 2 251 ? -13.457 21.775 20.110 1.00 25.79 275 TYR B N 1
ATOM 6390 C CA . TYR B 2 251 ? -14.610 20.876 20.099 1.00 27.10 275 TYR B CA 1
ATOM 6391 C C . TYR B 2 251 ? -14.964 20.478 18.673 1.00 26.26 275 TYR B C 1
ATOM 6392 O O . TYR B 2 251 ? -15.361 21.307 17.865 1.00 26.57 275 TYR B O 1
ATOM 6401 N N . PHE B 2 252 ? -14.825 19.193 18.382 1.00 24.49 276 PHE B N 1
ATOM 6402 C CA . PHE B 2 252 ? -15.068 18.666 17.055 1.00 22.83 276 PHE B CA 1
ATOM 6403 C C . PHE B 2 252 ? -16.199 17.627 17.098 1.00 25.78 276 PHE B C 1
ATOM 6404 O O . PHE B 2 252 ? -16.103 16.627 17.828 1.00 25.24 276 PHE B O 1
ATOM 6412 N N . SER B 2 253 ? -17.259 17.864 16.322 1.00 24.60 277 SER B N 1
ATOM 6413 C CA . SER B 2 253 ? -18.399 16.951 16.268 1.00 25.67 277 SER B CA 1
ATOM 6414 C C . SER B 2 253 ? -18.698 16.483 14.864 1.00 25.87 277 SER B C 1
ATOM 6415 O O . SER B 2 253 ? -18.757 17.299 13.939 1.00 25.13 277 SER B O 1
ATOM 6418 N N . ILE B 2 254 ? -18.921 15.179 14.717 1.00 23.91 278 ILE B N 1
ATOM 6419 C CA . ILE B 2 254 ? -19.244 14.586 13.427 1.00 25.66 278 ILE B CA 1
ATOM 6420 C C . ILE B 2 254 ? -20.489 13.705 13.590 1.00 26.48 278 ILE B C 1
ATOM 6421 O O . ILE B 2 254 ? -20.560 12.894 14.518 1.00 27.21 278 ILE B O 1
ATOM 6426 N N . SER B 2 255 ? -21.478 13.860 12.716 1.00 25.69 279 SER B N 1
ATOM 6427 C CA . SER B 2 255 ? -22.666 13.021 12.829 1.00 29.23 279 SER B CA 1
ATOM 6428 C C . SER B 2 255 ? -23.248 12.640 11.484 1.00 29.46 279 SER B C 1
ATOM 6429 O O . SER B 2 255 ? -23.224 13.433 10.539 1.00 30.92 279 SER B O 1
ATOM 6432 N N . ASN B 2 256 ? -23.768 11.416 11.411 1.00 28.78 280 ASN B N 1
ATOM 6433 C CA . ASN B 2 256 ? -24.362 10.868 10.195 1.00 31.18 280 ASN B CA 1
ATOM 6434 C C . ASN B 2 256 ? -23.321 10.740 9.091 1.00 29.01 280 ASN B C 1
ATOM 6435 O O . ASN B 2 256 ? -23.205 11.585 8.199 1.00 26.14 280 ASN B O 1
ATOM 6440 N N . VAL B 2 257 ? -22.572 9.645 9.176 1.00 28.06 281 VAL B N 1
ATOM 6441 C CA . VAL B 2 257 ? -21.500 9.343 8.251 1.00 26.15 281 VAL B CA 1
ATOM 6442 C C . VAL B 2 257 ? -21.749 8.021 7.534 1.00 26.52 281 VAL B C 1
ATOM 6443 O O . VAL B 2 257 ? -22.179 7.037 8.153 1.00 27.91 281 VAL B O 1
ATOM 6447 N N . LYS B 2 258 ? -21.513 8.011 6.224 1.00 26.79 282 LYS B N 1
ATOM 6448 C CA . LYS B 2 258 ? -21.649 6.792 5.415 1.00 27.21 282 LYS B CA 1
ATOM 6449 C C . LYS B 2 258 ? -20.239 6.591 4.892 1.00 24.39 282 LYS B C 1
ATOM 6450 O O . LYS B 2 258 ? -19.672 7.496 4.271 1.00 22.72 282 LYS B O 1
ATOM 6456 N N . LEU B 2 259 ? -19.667 5.423 5.160 1.00 24.23 283 LEU B N 1
ATOM 6457 C CA . LEU B 2 259 ? -18.301 5.120 4.746 1.00 24.41 283 LEU B CA 1
ATOM 6458 C C . LEU B 2 259 ? -18.230 3.935 3.797 1.00 25.08 283 LEU B C 1
ATOM 6459 O O . LEU B 2 259 ? -19.017 2.997 3.896 1.00 22.95 283 LEU B O 1
ATOM 6464 N N . GLN B 2 260 ? -17.278 3.980 2.874 1.00 25.75 284 GLN B N 1
ATOM 6465 C CA . GLN B 2 260 ? -17.109 2.893 1.918 1.00 26.25 284 GLN B CA 1
ATOM 6466 C C . GLN B 2 260 ? -15.626 2.808 1.552 1.00 25.68 284 GLN B C 1
ATOM 6467 O O . GLN B 2 260 ? -14.822 3.655 1.974 1.00 25.03 284 GLN B O 1
ATOM 6473 N N . GLY B 2 261 ? -15.265 1.795 0.769 1.00 25.79 285 GLY B N 1
ATOM 6474 C CA . GLY B 2 261 ? -13.879 1.629 0.358 1.00 24.15 285 GLY B CA 1
ATOM 6475 C C . GLY B 2 261 ? -12.987 0.892 1.346 1.00 25.72 285 GLY B C 1
ATOM 6476 O O . GLY B 2 261 ? -13.453 0.338 2.345 1.00 23.62 285 GLY B O 1
ATOM 6477 N N . GLN B 2 262 ? -11.686 0.895 1.069 1.00 26.68 286 GLN B N 1
ATOM 6478 C CA . GLN B 2 262 ? -10.711 0.233 1.934 1.00 27.49 286 GLN B CA 1
ATOM 6479 C C . GLN B 2 262 ? -9.801 1.269 2.588 1.00 26.11 286 GLN B C 1
ATOM 6480 O O . GLN B 2 262 ? -9.289 2.168 1.922 1.00 27.10 286 GLN B O 1
ATOM 6486 N N . LEU B 2 263 ? -9.603 1.146 3.891 1.00 26.73 287 LEU B N 1
ATOM 6487 C CA . LEU B 2 263 ? -8.739 2.074 4.610 1.00 30.24 287 LEU B CA 1
ATOM 6488 C C . LEU B 2 263 ? -7.259 1.735 4.386 1.00 33.63 287 LEU B C 1
ATOM 6489 O O . LEU B 2 263 ? -6.796 0.664 4.789 1.00 34.12 287 LEU B O 1
ATOM 6494 N N . ASP B 2 264 ? -6.532 2.646 3.732 1.00 37.42 288 ASP B N 1
ATOM 6495 C CA . ASP B 2 264 ? -5.100 2.470 3.455 1.00 42.62 288 ASP B CA 1
ATOM 6496 C C . ASP B 2 264 ? -4.258 3.474 4.257 1.00 44.13 288 ASP B C 1
ATOM 6497 O O . ASP B 2 264 ? -3.107 3.197 4.601 1.00 44.94 288 ASP B O 1
ATOM 6502 N N . PHE B 2 265 ? -4.845 4.635 4.542 1.00 44.67 289 PHE B N 1
ATOM 6503 C CA . PHE B 2 265 ? -4.186 5.705 5.292 1.00 46.13 289 PHE B CA 1
ATOM 6504 C C . PHE B 2 265 ? -4.223 5.451 6.793 1.00 44.99 289 PHE B C 1
ATOM 6505 O O . PHE B 2 265 ? -5.178 5.827 7.465 1.00 47.40 289 PHE B O 1
ATOM 6513 N N . ARG B 2 266 ? -3.168 4.834 7.316 1.00 44.01 290 ARG B N 1
ATOM 6514 C CA . ARG B 2 266 ? -3.091 4.511 8.737 1.00 41.66 290 ARG B CA 1
ATOM 6515 C C . ARG B 2 266 ? -2.158 5.417 9.527 1.00 40.47 290 ARG B C 1
ATOM 6516 O O . ARG B 2 266 ? -2.306 5.547 10.741 1.00 42.36 290 ARG B O 1
ATOM 6524 N N . ASP B 2 267 ? -1.190 6.025 8.846 1.00 38.39 291 ASP B N 1
ATOM 6525 C CA . ASP B 2 267 ? -0.211 6.902 9.499 1.00 36.96 291 ASP B CA 1
ATOM 6526 C C . ASP B 2 267 ? -0.769 8.221 10.031 1.00 36.76 291 ASP B C 1
ATOM 6527 O O . ASP B 2 267 ? -0.666 9.253 9.364 1.00 39.39 291 ASP B O 1
ATOM 6532 N N . PHE B 2 268 ? -1.323 8.207 11.238 1.00 31.32 292 PHE B N 1
ATOM 6533 C CA . PHE B 2 268 ? -1.875 9.428 11.803 1.00 28.57 292 PHE B CA 1
ATOM 6534 C C . PHE B 2 268 ? -0.872 10.204 12.667 1.00 28.66 292 PHE B C 1
ATOM 6535 O O . PHE B 2 268 ? -0.144 9.629 13.472 1.00 26.35 292 PHE B O 1
ATOM 6543 N N . ASP B 2 269 ? -0.854 11.520 12.501 1.00 27.23 293 ASP B N 1
ATOM 6544 C CA . ASP B 2 269 ? 0.039 12.382 13.258 1.00 26.42 293 ASP B CA 1
ATOM 6545 C C . ASP B 2 269 ? -0.799 13.133 14.290 1.00 26.83 293 ASP B C 1
ATOM 6546 O O . ASP B 2 269 ? -1.565 14.044 13.941 1.00 27.02 293 ASP B O 1
ATOM 6551 N N . TYR B 2 270 ? -0.657 12.748 15.559 1.00 25.16 294 TYR B N 1
ATOM 6552 C CA . TYR B 2 270 ? -1.416 13.362 16.649 1.00 25.27 294 TYR B CA 1
ATOM 6553 C C . TYR B 2 270 ? -0.813 14.636 17.234 1.00 25.49 294 TYR B C 1
ATOM 6554 O O . TYR B 2 270 ? -1.419 15.252 18.100 1.00 24.93 294 TYR B O 1
ATOM 6563 N N . SER B 2 271 ? 0.370 15.030 16.771 1.00 28.24 295 SER B N 1
ATOM 6564 C CA . SER B 2 271 ? 1.033 16.218 17.314 1.00 29.04 295 SER B CA 1
ATOM 6565 C C . SER B 2 271 ? 0.389 17.547 16.954 1.00 29.32 295 SER B C 1
ATOM 6566 O O . SER B 2 271 ? -0.311 17.668 15.950 1.00 30.85 295 SER B O 1
ATOM 6569 N N . GLY B 2 272 ? 0.640 18.536 17.806 1.00 30.30 296 GLY B N 1
ATOM 6570 C CA . GLY B 2 272 ? 0.137 19.882 17.608 1.00 32.65 296 GLY B CA 1
ATOM 6571 C C . GLY B 2 272 ? -1.366 20.090 17.583 1.00 33.38 296 GLY B C 1
ATOM 6572 O O . GLY B 2 272 ? -1.852 20.907 16.803 1.00 36.15 296 GLY B O 1
ATOM 6573 N N . THR B 2 273 ? -2.114 19.384 18.422 1.00 31.59 297 THR B N 1
ATOM 6574 C CA . THR B 2 273 ? -3.559 19.562 18.417 1.00 30.45 297 THR B CA 1
ATOM 6575 C C . THR B 2 273 ? -4.024 20.407 19.598 1.00 31.13 297 THR B C 1
ATOM 6576 O O . THR B 2 273 ? -3.297 20.586 20.573 1.00 32.22 297 THR B O 1
ATOM 6580 N N . SER B 2 274 ? -5.234 20.938 19.493 1.00 29.83 298 SER B N 1
ATOM 6581 C CA . SER B 2 274 ? -5.809 21.733 20.563 1.00 30.47 298 SER B CA 1
ATOM 6582 C C . SER B 2 274 ? -7.124 21.083 20.947 1.00 29.79 298 SER B C 1
ATOM 6583 O O . SER B 2 274 ? -7.841 21.588 21.806 1.00 33.10 298 SER B O 1
ATOM 6586 N N . LEU B 2 275 ? -7.445 19.959 20.314 1.00 27.70 299 LEU B N 1
ATOM 6587 C CA . LEU B 2 275 ? -8.707 19.287 20.597 1.00 27.04 299 LEU B CA 1
ATOM 6588 C C . LEU B 2 275 ? -8.887 18.872 22.040 1.00 24.89 299 LEU B C 1
ATOM 6589 O O . LEU B 2 275 ? -8.009 18.268 22.646 1.00 27.48 299 LEU B O 1
ATOM 6594 N N . LYS B 2 276 ? -10.044 19.211 22.585 1.00 25.83 300 LYS B N 1
ATOM 6595 C CA . LYS B 2 276 ? -10.394 18.858 23.948 1.00 25.84 300 LYS B CA 1
ATOM 6596 C C . LYS B 2 276 ? -11.448 17.767 23.905 1.00 26.12 300 LYS B C 1
ATOM 6597 O O . LYS B 2 276 ? -11.451 16.864 24.741 1.00 28.93 300 LYS B O 1
ATOM 6603 N N . ALA B 2 277 ? -12.328 17.838 22.912 1.00 26.01 301 ALA B N 1
ATOM 6604 C CA . ALA B 2 277 ? -13.394 16.859 22.785 1.00 26.23 301 ALA B CA 1
ATOM 6605 C C . ALA B 2 277 ? -13.717 16.504 21.337 1.00 25.92 301 ALA B C 1
ATOM 6606 O O . ALA B 2 277 ? -13.767 17.375 20.460 1.00 26.31 301 ALA B O 1
ATOM 6608 N N . LEU B 2 278 ? -13.914 15.211 21.101 1.00 23.99 302 LEU B N 1
ATOM 6609 C CA . LEU B 2 278 ? -14.260 14.685 19.787 1.00 23.47 302 LEU B CA 1
ATOM 6610 C C . LEU B 2 278 ? -15.442 13.725 19.955 1.00 25.52 302 LEU B C 1
ATOM 6611 O O . LEU B 2 278 ? -15.393 12.777 20.762 1.00 23.09 302 LEU B O 1
ATOM 6616 N N . SER B 2 279 ? -16.509 13.980 19.212 1.00 23.63 303 SER B N 1
ATOM 6617 C CA . SER B 2 279 ? -17.662 13.108 19.266 1.00 26.64 303 SER B CA 1
ATOM 6618 C C . SER B 2 279 ? -18.039 12.729 17.836 1.00 27.37 303 SER B C 1
ATOM 6619 O O . SER B 2 279 ? -17.936 13.537 16.910 1.00 28.93 303 SER B O 1
ATOM 6622 N N . ILE B 2 280 ? -18.425 11.472 17.672 1.00 25.35 304 ILE B N 1
ATOM 6623 C CA . ILE B 2 280 ? -18.805 10.916 16.391 1.00 25.96 304 ILE B CA 1
ATOM 6624 C C . ILE B 2 280 ? -20.078 10.131 16.657 1.00 27.01 304 ILE B C 1
ATOM 6625 O O . ILE B 2 280 ? -20.090 9.246 17.514 1.00 26.64 304 ILE B O 1
ATOM 6630 N N . HIS B 2 281 ? -21.145 10.474 15.939 1.00 26.74 305 HIS B N 1
ATOM 6631 C CA . HIS B 2 281 ? -22.428 9.806 16.096 1.00 26.96 305 HIS B CA 1
ATOM 6632 C C . HIS B 2 281 ? -23.019 9.326 14.776 1.00 28.36 305 HIS B C 1
ATOM 6633 O O . HIS B 2 281 ? -22.945 10.025 13.758 1.00 27.18 305 HIS B O 1
ATOM 6640 N N . GLN B 2 282 ? -23.641 8.147 14.828 1.00 26.39 306 GLN B N 1
ATOM 6641 C CA . GLN B 2 282 ? -24.322 7.538 13.689 1.00 26.86 306 GLN B CA 1
ATOM 6642 C C . GLN B 2 282 ? -23.444 7.368 12.467 1.00 26.34 306 GLN B C 1
ATOM 6643 O O . GLN B 2 282 ? -23.380 8.225 11.594 1.00 25.72 306 GLN B O 1
ATOM 6649 N N . VAL B 2 283 ? -22.772 6.233 12.413 1.00 26.64 307 VAL B N 1
ATOM 6650 C CA . VAL B 2 283 ? -21.893 5.927 11.303 1.00 25.33 307 VAL B CA 1
ATOM 6651 C C . VAL B 2 283 ? -22.303 4.589 10.733 1.00 23.85 307 VAL B C 1
ATOM 6652 O O . VAL B 2 283 ? -22.551 3.668 11.477 1.00 24.09 307 VAL B O 1
ATOM 6656 N N . VAL B 2 284 ? -22.414 4.497 9.417 1.00 24.28 308 VAL B N 1
ATOM 6657 C CA . VAL B 2 284 ? -22.726 3.231 8.785 1.00 25.22 308 VAL B CA 1
ATOM 6658 C C . VAL B 2 284 ? -21.586 2.984 7.803 1.00 26.27 308 VAL B C 1
ATOM 6659 O O . VAL B 2 284 ? -21.166 3.894 7.078 1.00 26.93 308 VAL B O 1
ATOM 6663 N N . SER B 2 285 ? -21.063 1.764 7.812 1.00 23.69 309 SER B N 1
ATOM 6664 C CA . SER B 2 285 ? -19.971 1.399 6.927 1.00 24.36 309 SER B CA 1
ATOM 6665 C C . SER B 2 285 ? -20.307 0.188 6.078 1.00 25.68 309 SER B C 1
ATOM 6666 O O . SER B 2 285 ? -20.995 -0.732 6.522 1.00 24.54 309 SER B O 1
ATOM 6669 N N . ASP B 2 286 ? -19.816 0.192 4.849 1.00 25.90 310 ASP B N 1
ATOM 6670 C CA . ASP B 2 286 ? -20.034 -0.943 3.977 1.00 29.68 310 ASP B CA 1
ATOM 6671 C C . ASP B 2 286 ? -19.065 -2.015 4.481 1.00 29.65 310 ASP B C 1
ATOM 6672 O O . ASP B 2 286 ? -18.171 -1.742 5.283 1.00 29.27 310 ASP B O 1
ATOM 6677 N N . VAL B 2 287 ? -19.257 -3.241 4.039 1.00 30.10 311 VAL B N 1
ATOM 6678 C CA . VAL B 2 287 ? -18.363 -4.319 4.419 1.00 29.03 311 VAL B CA 1
ATOM 6679 C C . VAL B 2 287 ? -16.969 -3.975 3.863 1.00 27.33 311 VAL B C 1
ATOM 6680 O O . VAL B 2 287 ? -16.862 -3.182 2.945 1.00 26.26 311 VAL B O 1
ATOM 6684 N N . PHE B 2 288 ? -15.904 -4.536 4.431 1.00 26.92 312 PHE B N 1
ATOM 6685 C CA . PHE B 2 288 ? -14.559 -4.273 3.924 1.00 26.85 312 PHE B CA 1
ATOM 6686 C C . PHE B 2 288 ? -13.615 -5.428 4.219 1.00 27.68 312 PHE B C 1
ATOM 6687 O O . PHE B 2 288 ? -13.946 -6.310 5.018 1.00 27.38 312 PHE B O 1
ATOM 6695 N N . GLY B 2 289 ? -12.444 -5.411 3.577 1.00 25.68 313 GLY B N 1
ATOM 6696 C CA . GLY B 2 289 ? -11.492 -6.493 3.731 1.00 25.97 313 GLY B CA 1
ATOM 6697 C C . GLY B 2 289 ? -10.218 -6.211 4.490 1.00 27.06 313 GLY B C 1
ATOM 6698 O O . GLY B 2 289 ? -9.431 -7.122 4.727 1.00 27.13 313 GLY B O 1
ATOM 6699 N N . PHE B 2 290 ? -10.002 -4.959 4.873 1.00 29.29 314 PHE B N 1
ATOM 6700 C CA . PHE B 2 290 ? -8.803 -4.610 5.626 1.00 27.37 314 PHE B CA 1
ATOM 6701 C C . PHE B 2 290 ? -9.057 -4.912 7.109 1.00 27.18 314 PHE B C 1
ATOM 6702 O O . PHE B 2 290 ? -10.197 -4.907 7.557 1.00 27.78 314 PHE B O 1
ATOM 6710 N N . PRO B 2 291 ? -7.996 -5.185 7.887 1.00 27.77 315 PRO B N 1
ATOM 6711 C CA . PRO B 2 291 ? -8.164 -5.488 9.318 1.00 26.00 315 PRO B CA 1
ATOM 6712 C C . PRO B 2 291 ? -8.856 -4.356 10.086 1.00 25.94 315 PRO B C 1
ATOM 6713 O O . PRO B 2 291 ? -8.462 -3.187 9.968 1.00 25.05 315 PRO B O 1
ATOM 6717 N N . GLN B 2 292 ? -9.865 -4.708 10.883 1.00 23.76 316 GLN B N 1
ATOM 6718 C CA . GLN B 2 292 ? -10.625 -3.723 11.658 1.00 23.28 316 GLN B CA 1
ATOM 6719 C C . GLN B 2 292 ? -9.733 -2.908 12.589 1.00 23.56 316 GLN B C 1
ATOM 6720 O O . GLN B 2 292 ? -10.058 -1.767 12.933 1.00 21.44 316 GLN B O 1
ATOM 6726 N N . SER B 2 293 ? -8.616 -3.497 13.003 1.00 22.13 317 SER B N 1
ATOM 6727 C CA . SER B 2 293 ? -7.680 -2.813 13.883 1.00 23.21 317 SER B CA 1
ATOM 6728 C C . SER B 2 293 ? -7.150 -1.504 13.282 1.00 22.08 317 SER B C 1
ATOM 6729 O O . SER B 2 293 ? -6.715 -0.630 14.013 1.00 25.76 317 SER B O 1
ATOM 6732 N N . TYR B 2 294 ? -7.166 -1.371 11.961 1.00 21.42 318 TYR B N 1
ATOM 6733 C CA . TYR B 2 294 ? -6.690 -0.142 11.330 1.00 23.31 318 TYR B CA 1
ATOM 6734 C C . TYR B 2 294 ? -7.522 1.033 11.849 1.00 24.43 318 TYR B C 1
ATOM 6735 O O . TYR B 2 294 ? -6.994 2.106 12.114 1.00 23.46 318 TYR B O 1
ATOM 6744 N N . ILE B 2 295 ? -8.823 0.811 11.996 1.00 23.94 319 ILE B N 1
ATOM 6745 C CA . ILE B 2 295 ? -9.735 1.838 12.487 1.00 26.28 319 ILE B CA 1
ATOM 6746 C C . ILE B 2 295 ? -9.522 2.095 13.977 1.00 27.64 319 ILE B C 1
ATOM 6747 O O . ILE B 2 295 ? -9.300 3.225 14.406 1.00 28.35 319 ILE B O 1
ATOM 6752 N N . TYR B 2 296 ? -9.602 1.029 14.761 1.00 26.66 320 TYR B N 1
ATOM 6753 C CA . TYR B 2 296 ? -9.469 1.119 16.212 1.00 26.66 320 TYR B CA 1
ATOM 6754 C C . TYR B 2 296 ? -8.154 1.707 16.699 1.00 26.83 320 TYR B C 1
ATOM 6755 O O . TYR B 2 296 ? -8.130 2.416 17.711 1.00 26.37 320 TYR B O 1
ATOM 6764 N N . GLU B 2 297 ? -7.062 1.415 15.999 1.00 26.06 321 GLU B N 1
ATOM 6765 C CA . GLU B 2 297 ? -5.769 1.943 16.409 1.00 28.88 321 GLU B CA 1
ATOM 6766 C C . GLU B 2 297 ? -5.754 3.454 16.333 1.00 27.39 321 GLU B C 1
ATOM 6767 O O . GLU B 2 297 ? -5.236 4.121 17.224 1.00 26.09 321 GLU B O 1
ATOM 6773 N N . ILE B 2 298 ? -6.330 3.991 15.266 1.00 26.84 322 ILE B N 1
ATOM 6774 C CA . ILE B 2 298 ? -6.346 5.431 15.087 1.00 28.46 322 ILE B CA 1
ATOM 6775 C C . ILE B 2 298 ? -7.059 6.127 16.234 1.00 27.35 322 ILE B C 1
ATOM 6776 O O . ILE B 2 298 ? -6.522 7.056 16.839 1.00 27.08 322 ILE B O 1
ATOM 6781 N N . PHE B 2 299 ? -8.248 5.654 16.568 1.00 26.45 323 PHE B N 1
ATOM 6782 C CA . PHE B 2 299 ? -9.002 6.277 17.645 1.00 28.11 323 PHE B CA 1
ATOM 6783 C C . PHE B 2 299 ? -8.475 5.988 19.055 1.00 28.20 323 PHE B C 1
ATOM 6784 O O . PHE B 2 299 ? -8.492 6.873 19.925 1.00 25.07 323 PHE B O 1
ATOM 6792 N N . SER B 2 300 ? -7.961 4.785 19.284 1.00 24.77 324 SER B N 1
ATOM 6793 C CA . SER B 2 300 ? -7.479 4.460 20.620 1.00 26.34 324 SER B CA 1
ATOM 6794 C C . SER B 2 300 ? -6.249 5.247 21.041 1.00 24.36 324 SER B C 1
ATOM 6795 O O . SER B 2 300 ? -5.970 5.360 22.234 1.00 22.58 324 SER B O 1
ATOM 6798 N N . ASN B 2 301 ? -5.513 5.786 20.074 1.00 23.38 325 ASN B N 1
ATOM 6799 C CA . ASN B 2 301 ? -4.307 6.520 20.393 1.00 23.24 325 ASN B CA 1
ATOM 6800 C C . ASN B 2 301 ? -4.413 8.036 20.335 1.00 24.94 325 ASN B C 1
ATOM 6801 O O . ASN B 2 301 ? -3.397 8.726 20.378 1.00 24.29 325 ASN B O 1
ATOM 6806 N N . MET B 2 302 ? -5.642 8.544 20.260 1.00 25.30 326 MET B N 1
ATOM 6807 C CA . MET B 2 302 ? -5.888 9.981 20.218 1.00 26.03 326 MET B CA 1
ATOM 6808 C C . MET B 2 302 ? -5.511 10.640 21.538 1.00 26.67 326 MET B C 1
ATOM 6809 O O . MET B 2 302 ? -5.882 10.171 22.613 1.00 26.28 326 MET B O 1
ATOM 6814 N N . ASN B 2 303 ? -4.772 11.735 21.443 1.00 24.86 327 ASN B N 1
ATOM 6815 C CA . ASN B 2 303 ? -4.330 12.453 22.625 1.00 26.14 327 ASN B CA 1
ATOM 6816 C C . ASN B 2 303 ? -5.305 13.538 23.059 1.00 26.94 327 ASN B C 1
ATOM 6817 O O . ASN B 2 303 ? -4.958 14.719 23.107 1.00 26.19 327 ASN B O 1
ATOM 6822 N N . ILE B 2 304 ? -6.530 13.134 23.368 1.00 25.34 328 ILE B N 1
ATOM 6823 C CA . ILE B 2 304 ? -7.536 14.084 23.817 1.00 26.14 328 ILE B CA 1
ATOM 6824 C C . ILE B 2 304 ? -8.169 13.597 25.120 1.00 25.08 328 ILE B C 1
ATOM 6825 O O . ILE B 2 304 ? -8.021 12.440 25.496 1.00 25.97 328 ILE B O 1
ATOM 6830 N N . LYS B 2 305 ? -8.880 14.485 25.800 1.00 25.79 329 LYS B N 1
ATOM 6831 C CA . LYS B 2 305 ? -9.512 14.146 27.066 1.00 25.46 329 LYS B CA 1
ATOM 6832 C C . LYS B 2 305 ? -10.889 13.543 26.957 1.00 24.22 329 LYS B C 1
ATOM 6833 O O . LYS B 2 305 ? -11.196 12.594 27.676 1.00 25.89 329 LYS B O 1
ATOM 6839 N N . ASN B 2 306 ? -11.713 14.107 26.073 1.00 23.43 330 ASN B N 1
ATOM 6840 C CA . ASN B 2 306 ? -13.090 13.668 25.867 1.00 23.15 330 ASN B CA 1
ATOM 6841 C C . ASN B 2 306 ? -13.272 13.034 24.504 1.00 23.04 330 ASN B C 1
ATOM 6842 O O . ASN B 2 306 ? -12.920 13.625 23.473 1.00 21.99 330 ASN B O 1
ATOM 6847 N N . PHE B 2 307 ? -13.861 11.846 24.499 1.00 19.72 331 PHE B N 1
ATOM 6848 C CA . PHE B 2 307 ? -14.070 11.134 23.253 1.00 20.94 331 PHE B CA 1
ATOM 6849 C C . PHE B 2 307 ? -15.346 10.325 23.353 1.00 22.48 331 PHE B C 1
ATOM 6850 O O . PHE B 2 307 ? -15.538 9.559 24.302 1.00 23.16 331 PHE B O 1
ATOM 6858 N N . THR B 2 308 ? -16.219 10.522 22.372 1.00 22.70 332 THR B N 1
ATOM 6859 C CA . THR B 2 308 ? -17.503 9.859 22.306 1.00 23.25 332 THR B CA 1
ATOM 6860 C C . THR B 2 308 ? -17.715 9.244 20.923 1.00 23.46 332 THR B C 1
ATOM 6861 O O . THR B 2 308 ? -17.422 9.876 19.904 1.00 22.98 332 THR B O 1
ATOM 6865 N N . VAL B 2 309 ? -18.209 8.010 20.897 1.00 23.24 333 VAL B N 1
ATOM 6866 C CA . VAL B 2 309 ? -18.518 7.303 19.654 1.00 22.46 333 VAL B CA 1
ATOM 6867 C C . VAL B 2 309 ? -19.784 6.529 19.949 1.00 24.34 333 VAL B C 1
ATOM 6868 O O . VAL B 2 309 ? -19.761 5.611 20.781 1.00 24.33 333 VAL B O 1
ATOM 6872 N N . SER B 2 310 ? -20.882 6.913 19.289 1.00 23.99 334 SER B N 1
ATOM 6873 C CA . SER B 2 310 ? -22.186 6.283 19.478 1.00 22.78 334 SER B CA 1
ATOM 6874 C C . SER B 2 310 ? -22.942 6.077 18.170 1.00 22.72 334 SER B C 1
ATOM 6875 O O . SER B 2 310 ? -22.816 6.872 17.236 1.00 23.30 334 SER B O 1
ATOM 6878 N N . GLY B 2 311 ? -23.746 5.019 18.117 1.00 22.06 335 GLY B N 1
ATOM 6879 C CA . GLY B 2 311 ? -24.498 4.736 16.905 1.00 20.74 335 GLY B CA 1
ATOM 6880 C C . GLY B 2 311 ? -23.637 4.225 15.754 1.00 19.69 335 GLY B C 1
ATOM 6881 O O . GLY B 2 311 ? -23.806 4.672 14.622 1.00 20.38 335 GLY B O 1
ATOM 6882 N N . THR B 2 312 ? -22.708 3.313 16.043 1.00 19.88 336 THR B N 1
ATOM 6883 C CA . THR B 2 312 ? -21.828 2.716 15.027 1.00 23.26 336 THR B CA 1
ATOM 6884 C C . THR B 2 312 ? -21.789 1.208 15.288 1.00 23.21 336 THR B C 1
ATOM 6885 O O . THR B 2 312 ? -22.260 0.753 16.336 1.00 22.72 336 THR B O 1
ATOM 6889 N N . ARG B 2 313 ? -21.226 0.435 14.360 1.00 21.56 337 ARG B N 1
ATOM 6890 C CA . ARG B 2 313 ? -21.168 -1.020 14.546 1.00 25.40 337 ARG B CA 1
ATOM 6891 C C . ARG B 2 313 ? -19.813 -1.508 15.049 1.00 25.76 337 ARG B C 1
ATOM 6892 O O . ARG B 2 313 ? -19.468 -2.674 14.911 1.00 25.09 337 ARG B O 1
ATOM 6900 N N . MET B 2 314 ? -19.055 -0.594 15.638 1.00 27.17 338 MET B N 1
ATOM 6901 C CA . MET B 2 314 ? -17.760 -0.906 16.208 1.00 27.68 338 MET B CA 1
ATOM 6902 C C . MET B 2 314 ? -17.943 -2.079 17.174 1.00 25.09 338 MET B C 1
ATOM 6903 O O . MET B 2 314 ? -18.729 -2.003 18.112 1.00 24.10 338 MET B O 1
ATOM 6908 N N . VAL B 2 315 ? -17.209 -3.162 16.952 1.00 24.57 339 VAL B N 1
ATOM 6909 C CA . VAL B 2 315 ? -17.353 -4.343 17.803 1.00 22.08 339 VAL B CA 1
ATOM 6910 C C . VAL B 2 315 ? -16.250 -4.476 18.837 1.00 21.80 339 VAL B C 1
ATOM 6911 O O . VAL B 2 315 ? -16.283 -5.376 19.675 1.00 20.50 339 VAL B O 1
ATOM 6915 N N . HIS B 2 316 ? -15.281 -3.568 18.780 1.00 19.92 340 HIS B N 1
ATOM 6916 C CA . HIS B 2 316 ? -14.169 -3.618 19.701 1.00 20.64 340 HIS B CA 1
ATOM 6917 C C . HIS B 2 316 ? -13.397 -2.294 19.759 1.00 22.80 340 HIS B C 1
ATOM 6918 O O . HIS B 2 316 ? -13.565 -1.410 18.912 1.00 23.81 340 HIS B O 1
ATOM 6925 N N . MET B 2 317 ? -12.587 -2.149 20.799 1.00 23.61 341 MET B N 1
ATOM 6926 C CA . MET B 2 317 ? -11.728 -0.983 20.934 1.00 25.64 341 MET B CA 1
ATOM 6927 C C . MET B 2 317 ? -10.460 -1.452 21.633 1.00 24.80 341 MET B C 1
ATOM 6928 O O . MET B 2 317 ? -10.513 -2.190 22.620 1.00 26.36 341 MET B O 1
ATOM 6933 N N . LEU B 2 318 ? -9.324 -1.026 21.103 1.00 25.08 342 LEU B N 1
ATOM 6934 C CA . LEU B 2 318 ? -8.025 -1.404 21.634 1.00 25.95 342 LEU B CA 1
ATOM 6935 C C . LEU B 2 318 ? -7.535 -0.465 22.712 1.00 26.07 342 LEU B C 1
ATOM 6936 O O . LEU B 2 318 ? -7.972 0.677 22.812 1.00 25.01 342 LEU B O 1
ATOM 6941 N N . CYS B 2 319 ? -6.601 -0.971 23.504 1.00 26.06 343 CYS B N 1
ATOM 6942 C CA . CYS B 2 319 ? -5.972 -0.210 24.573 1.00 27.87 343 CYS B CA 1
ATOM 6943 C C . CYS B 2 319 ? -4.960 0.710 23.885 1.00 25.43 343 CYS B C 1
ATOM 6944 O O . CYS B 2 319 ? -4.367 0.342 22.867 1.00 23.70 343 CYS B O 1
ATOM 6947 N N . PRO B 2 320 ? -4.785 1.930 24.406 1.00 24.49 344 PRO B N 1
ATOM 6948 C CA . PRO B 2 320 ? -3.827 2.896 23.836 1.00 23.74 344 PRO B CA 1
ATOM 6949 C C . PRO B 2 320 ? -2.405 2.306 23.907 1.00 23.23 344 PRO B C 1
ATOM 6950 O O . PRO B 2 320 ? -2.090 1.538 24.823 1.00 24.56 344 PRO B O 1
ATOM 6954 N N . SER B 2 321 ? -1.557 2.669 22.950 1.00 21.85 345 SER B N 1
ATOM 6955 C CA . SER B 2 321 ? -0.185 2.170 22.895 1.00 24.03 345 SER B CA 1
ATOM 6956 C C . SER B 2 321 ? 0.721 2.765 23.954 1.00 24.59 345 SER B C 1
ATOM 6957 O O . SER B 2 321 ? 1.814 2.248 24.194 1.00 23.46 345 SER B O 1
ATOM 6960 N N . LYS B 2 322 ? 0.275 3.847 24.586 1.00 25.31 346 LYS B N 1
ATOM 6961 C CA . LYS B 2 322 ? 1.050 4.480 25.649 1.00 26.27 346 LYS B CA 1
ATOM 6962 C C . LYS B 2 322 ? 0.070 5.062 26.655 1.00 24.35 346 LYS B C 1
ATOM 6963 O O . LYS B 2 322 ? -1.125 5.164 26.366 1.00 25.35 346 LYS B O 1
ATOM 6969 N N . ILE B 2 323 ? 0.559 5.438 27.834 1.00 22.58 347 ILE B N 1
ATOM 6970 C CA . ILE B 2 323 ? -0.315 6.019 28.843 1.00 23.35 347 ILE B CA 1
ATOM 6971 C C . ILE B 2 323 ? -1.153 7.093 28.165 1.00 22.77 347 ILE B C 1
ATOM 6972 O O . ILE B 2 323 ? -0.621 8.030 27.584 1.00 21.43 347 ILE B O 1
ATOM 6977 N N . SER B 2 324 ? -2.470 6.934 28.235 1.00 23.13 348 SER B N 1
ATOM 6978 C CA . SER B 2 324 ? -3.399 7.836 27.563 1.00 22.36 348 SER B CA 1
ATOM 6979 C C . SER B 2 324 ? -3.985 8.946 28.405 1.00 23.29 348 SER B C 1
ATOM 6980 O O . SER B 2 324 ? -4.164 8.805 29.609 1.00 23.24 348 SER B O 1
ATOM 6983 N N . PRO B 2 325 ? -4.291 10.082 27.765 1.00 24.56 349 PRO B N 1
ATOM 6984 C CA . PRO B 2 325 ? -4.871 11.220 28.474 1.00 22.17 349 PRO B CA 1
ATOM 6985 C C . PRO B 2 325 ? -6.404 11.157 28.481 1.00 23.36 349 PRO B C 1
ATOM 6986 O O . PRO B 2 325 ? -7.050 12.087 28.956 1.00 21.39 349 PRO B O 1
ATOM 6990 N N . PHE B 2 326 ? -6.981 10.077 27.939 1.00 21.85 350 PHE B N 1
ATOM 6991 C CA . PHE B 2 326 ? -8.438 9.913 27.925 1.00 21.55 350 PHE B CA 1
ATOM 6992 C C . PHE B 2 326 ? -8.964 10.113 29.342 1.00 22.36 350 PHE B C 1
ATOM 6993 O O . PHE B 2 326 ? -8.498 9.461 30.282 1.00 21.47 350 PHE B O 1
ATOM 7001 N N . LEU B 2 327 ? -9.950 10.998 29.482 1.00 23.67 351 LEU B N 1
ATOM 7002 C CA . LEU B 2 327 ? -10.563 11.303 30.772 1.00 21.48 351 LEU B CA 1
ATOM 7003 C C . LEU B 2 327 ? -12.022 10.828 30.853 1.00 22.32 351 LEU B C 1
ATOM 7004 O O . LEU B 2 327 ? -12.454 10.258 31.867 1.00 21.63 351 LEU B O 1
ATOM 7009 N N . HIS B 2 328 ? -12.778 11.091 29.789 1.00 21.85 352 HIS B N 1
ATOM 7010 C CA . HIS B 2 328 ? -14.182 10.703 29.704 1.00 23.05 352 HIS B CA 1
ATOM 7011 C C . HIS B 2 328 ? -14.446 10.055 28.381 1.00 23.70 352 HIS B C 1
ATOM 7012 O O . HIS B 2 328 ? -14.281 10.680 27.335 1.00 23.71 352 HIS B O 1
ATOM 7019 N N . LEU B 2 329 ? -14.864 8.802 28.433 1.00 22.03 353 LEU B N 1
ATOM 7020 C CA . LEU B 2 329 ? -15.159 8.061 27.228 1.00 23.93 353 LEU B CA 1
ATOM 7021 C C . LEU B 2 329 ? -16.614 7.632 27.228 1.00 23.43 353 LEU B C 1
ATOM 7022 O O . LEU B 2 329 ? -17.112 7.072 28.204 1.00 22.90 353 LEU B O 1
ATOM 7027 N N . ASP B 2 330 ? -17.297 7.923 26.131 1.00 24.07 354 ASP B N 1
ATOM 7028 C CA . ASP B 2 330 ? -18.683 7.535 25.980 1.00 25.43 354 ASP B CA 1
ATOM 7029 C C . ASP B 2 330 ? -18.757 6.662 24.729 1.00 25.63 354 ASP B C 1
ATOM 7030 O O . ASP B 2 330 ? -18.647 7.160 23.610 1.00 26.90 354 ASP B O 1
ATOM 7035 N N . PHE B 2 331 ? -18.903 5.357 24.929 1.00 24.51 355 PHE B N 1
ATOM 7036 C CA . PHE B 2 331 ? -18.996 4.408 23.824 1.00 24.00 355 PHE B CA 1
ATOM 7037 C C . PHE B 2 331 ? -20.362 3.731 23.847 1.00 24.17 355 PHE B C 1
ATOM 7038 O O . PHE B 2 331 ? -20.489 2.554 23.528 1.00 23.36 355 PHE B O 1
ATOM 7046 N N . SER B 2 332 ? -21.390 4.473 24.231 1.00 23.04 356 SER B N 1
ATOM 7047 C CA . SER B 2 332 ? -22.718 3.900 24.271 1.00 25.77 356 SER B CA 1
ATOM 7048 C C . SER B 2 332 ? -23.278 3.689 22.870 1.00 26.00 356 SER B C 1
ATOM 7049 O O . SER B 2 332 ? -22.942 4.415 21.923 1.00 25.40 356 SER B O 1
ATOM 7052 N N . ASN B 2 333 ? -24.119 2.668 22.750 1.00 23.80 357 ASN B N 1
ATOM 7053 C CA . ASN B 2 333 ? -24.796 2.339 21.511 1.00 21.81 357 ASN B CA 1
ATOM 7054 C C . ASN B 2 333 ? -23.916 1.929 20.330 1.00 19.52 357 ASN B C 1
ATOM 7055 O O . ASN B 2 333 ? -24.002 2.490 19.235 1.00 18.65 357 ASN B O 1
ATOM 7060 N N . ASN B 2 334 ? -23.068 0.933 20.570 1.00 20.64 358 ASN B N 1
ATOM 7061 C CA . ASN B 2 334 ? -22.204 0.353 19.543 1.00 18.65 358 ASN B CA 1
ATOM 7062 C C . ASN B 2 334 ? -22.352 -1.172 19.705 1.00 20.94 358 ASN B C 1
ATOM 7063 O O . ASN B 2 334 ? -23.390 -1.638 20.185 1.00 23.70 358 ASN B O 1
ATOM 7068 N N . LEU B 2 335 ? -21.344 -1.946 19.299 1.00 21.97 359 LEU B N 1
ATOM 7069 C CA . LEU B 2 335 ? -21.393 -3.405 19.418 1.00 21.12 359 LEU B CA 1
ATOM 7070 C C . LEU B 2 335 ? -20.247 -3.962 20.249 1.00 21.00 359 LEU B C 1
ATOM 7071 O O . LEU B 2 335 ? -19.798 -5.087 20.007 1.00 21.99 359 LEU B O 1
ATOM 7076 N N . LEU B 2 336 ? -19.776 -3.194 21.231 1.00 20.91 360 LEU B N 1
ATOM 7077 C CA . LEU B 2 336 ? -18.659 -3.637 22.067 1.00 21.93 360 LEU B CA 1
ATOM 7078 C C . LEU B 2 336 ? -18.975 -4.850 22.949 1.00 21.91 360 LEU B C 1
ATOM 7079 O O . LEU B 2 336 ? -20.093 -4.996 23.458 1.00 22.49 360 LEU B O 1
ATOM 7084 N N . THR B 2 337 ? -17.975 -5.714 23.128 1.00 21.80 361 THR B N 1
ATOM 7085 C CA . THR B 2 337 ? -18.122 -6.915 23.949 1.00 22.36 361 THR B CA 1
ATOM 7086 C C . THR B 2 337 ? -17.222 -6.841 25.191 1.00 25.43 361 THR B C 1
ATOM 7087 O O . THR B 2 337 ? -16.486 -5.859 25.392 1.00 25.11 361 THR B O 1
ATOM 7091 N N . ASP B 2 338 ? -17.285 -7.888 26.010 1.00 28.66 362 ASP B N 1
ATOM 7092 C CA . ASP B 2 338 ? -16.533 -7.993 27.266 1.00 31.02 362 ASP B CA 1
ATOM 7093 C C . ASP B 2 338 ? -15.029 -7.786 27.194 1.00 29.55 362 ASP B C 1
ATOM 7094 O O . ASP B 2 338 ? -14.404 -7.421 28.191 1.00 29.61 362 ASP B O 1
ATOM 7099 N N . THR B 2 339 ? -14.441 -8.038 26.034 1.00 28.98 363 THR B N 1
ATOM 7100 C CA . THR B 2 339 ? -13.001 -7.897 25.896 1.00 28.51 363 THR B CA 1
ATOM 7101 C C . THR B 2 339 ? -12.534 -6.506 25.463 1.00 27.08 363 THR B C 1
ATOM 7102 O O . THR B 2 339 ? -11.379 -6.333 25.111 1.00 26.08 363 THR B O 1
ATOM 7106 N N . VAL B 2 340 ? -13.419 -5.516 25.485 1.00 24.90 364 VAL B N 1
ATOM 7107 C CA . VAL B 2 340 ? -13.014 -4.169 25.101 1.00 23.38 364 VAL B CA 1
ATOM 7108 C C . VAL B 2 340 ? -11.981 -3.655 26.131 1.00 22.31 364 VAL B C 1
ATOM 7109 O O . VAL B 2 340 ? -12.171 -3.803 27.344 1.00 23.46 364 VAL B O 1
ATOM 7113 N N . PHE B 2 341 ? -10.884 -3.071 25.654 1.00 23.58 365 PHE B N 1
ATOM 7114 C CA . PHE B 2 341 ? -9.807 -2.581 26.541 1.00 25.91 365 PHE B CA 1
ATOM 7115 C C . PHE B 2 341 ? -9.189 -3.687 27.417 1.00 29.24 365 PHE B C 1
ATOM 7116 O O . PHE B 2 341 ? -8.655 -3.397 28.490 1.00 30.02 365 PHE B O 1
ATOM 7124 N N . GLU B 2 342 ? -9.236 -4.944 26.985 1.00 27.91 366 GLU B N 1
ATOM 7125 C CA . GLU B 2 342 ? -8.666 -5.990 27.825 1.00 29.40 366 GLU B CA 1
ATOM 7126 C C . GLU B 2 342 ? -7.141 -5.880 27.882 1.00 28.59 366 GLU B C 1
ATOM 7127 O O . GLU B 2 342 ? -6.526 -5.269 27.003 1.00 25.96 366 GLU B O 1
ATOM 7133 N N . ASN B 2 343 ? -6.544 -6.443 28.931 1.00 27.50 367 ASN B N 1
ATOM 7134 C CA . ASN B 2 343 ? -5.088 -6.431 29.092 1.00 29.54 367 ASN B CA 1
ATOM 7135 C C . ASN B 2 343 ? -4.517 -5.028 28.915 1.00 28.55 367 ASN B C 1
ATOM 7136 O O . ASN B 2 343 ? -3.561 -4.829 28.169 1.00 26.55 367 ASN B O 1
ATOM 7141 N N . CYS B 2 344 ? -5.095 -4.069 29.630 1.00 28.82 368 CYS B N 1
ATOM 7142 C CA . CYS B 2 344 ? -4.699 -2.674 29.511 1.00 27.70 368 CYS B CA 1
ATOM 7143 C C . CYS B 2 344 ? -4.146 -2.069 30.782 1.00 26.11 368 CYS B C 1
ATOM 7144 O O . CYS B 2 344 ? -4.617 -2.365 31.869 1.00 26.49 368 CYS B O 1
ATOM 7147 N N . GLY B 2 345 ? -3.154 -1.199 30.634 1.00 25.76 369 GLY B N 1
ATOM 7148 C CA . GLY B 2 345 ? -2.573 -0.538 31.786 1.00 23.31 369 GLY B CA 1
ATOM 7149 C C . GLY B 2 345 ? -2.313 0.911 31.430 1.00 24.25 369 GLY B C 1
ATOM 7150 O O . GLY B 2 345 ? -1.566 1.605 32.121 1.00 22.43 369 GLY B O 1
ATOM 7151 N N . HIS B 2 346 ? -2.938 1.367 30.344 1.00 23.64 370 HIS B N 1
ATOM 7152 C CA . HIS B 2 346 ? -2.738 2.729 29.858 1.00 24.40 370 HIS B CA 1
ATOM 7153 C C . HIS B 2 346 ? -3.905 3.706 30.030 1.00 24.55 370 HIS B C 1
ATOM 7154 O O . HIS B 2 346 ? -3.816 4.863 29.613 1.00 25.92 370 HIS B O 1
ATOM 7161 N N . LEU B 2 347 ? -4.995 3.247 30.634 1.00 23.22 371 LEU B N 1
ATOM 7162 C CA . LEU B 2 347 ? -6.150 4.108 30.879 1.00 25.47 371 LEU B CA 1
ATOM 7163 C C . LEU B 2 347 ? -6.156 4.477 32.360 1.00 23.39 371 LEU B C 1
ATOM 7164 O O . LEU B 2 347 ? -7.183 4.423 33.036 1.00 23.96 371 LEU B O 1
ATOM 7169 N N . THR B 2 348 ? -4.987 4.865 32.851 1.00 25.55 372 THR B N 1
ATOM 7170 C CA . THR B 2 348 ? -4.819 5.225 34.250 1.00 26.01 372 THR B CA 1
ATOM 7171 C C . THR B 2 348 ? -5.376 6.589 34.659 1.00 26.09 372 THR B C 1
ATOM 7172 O O . THR B 2 348 ? -5.484 6.869 35.850 1.00 24.22 372 THR B O 1
ATOM 7176 N N . GLU B 2 349 ? -5.756 7.415 33.684 1.00 25.89 373 GLU B N 1
ATOM 7177 C CA . GLU B 2 349 ? -6.312 8.735 33.974 1.00 27.91 373 GLU B CA 1
ATOM 7178 C C . GLU B 2 349 ? -7.823 8.788 33.719 1.00 27.73 373 GLU B C 1
ATOM 7179 O O . GLU B 2 349 ? -8.485 9.763 34.070 1.00 29.87 373 GLU B O 1
ATOM 7185 N N . LEU B 2 350 ? -8.361 7.742 33.100 1.00 27.25 374 LEU B N 1
ATOM 7186 C CA . LEU B 2 350 ? -9.784 7.669 32.785 1.00 26.44 374 LEU B CA 1
ATOM 7187 C C . LEU B 2 350 ? -10.638 7.838 34.056 1.00 26.16 374 LEU B C 1
ATOM 7188 O O . LEU B 2 350 ? -10.435 7.124 35.039 1.00 23.71 374 LEU B O 1
ATOM 7193 N N . GLU B 2 351 ? -11.578 8.782 34.034 1.00 25.02 375 GLU B N 1
ATOM 7194 C CA . GLU B 2 351 ? -12.447 9.033 35.188 1.00 27.90 375 GLU B CA 1
ATOM 7195 C C . GLU B 2 351 ? -13.878 8.563 34.962 1.00 25.38 375 GLU B C 1
ATOM 7196 O O . GLU B 2 351 ? -14.555 8.137 35.896 1.00 25.50 375 GLU B O 1
ATOM 7202 N N . THR B 2 352 ? -14.332 8.647 33.719 1.00 23.84 376 THR B N 1
ATOM 7203 C CA . THR B 2 352 ? -15.687 8.260 33.356 1.00 24.13 376 THR B CA 1
ATOM 7204 C C . THR B 2 352 ? -15.688 7.373 32.106 1.00 22.98 376 THR B C 1
ATOM 7205 O O . THR B 2 352 ? -14.994 7.656 31.127 1.00 19.40 376 THR B O 1
ATOM 7209 N N . LEU B 2 353 ? -16.486 6.313 32.138 1.00 21.44 377 LEU B N 1
ATOM 7210 C CA . LEU B 2 353 ? -16.586 5.380 31.017 1.00 21.53 377 LEU B CA 1
ATOM 7211 C C . LEU B 2 353 ? -18.027 4.873 30.883 1.00 22.50 377 LEU B C 1
ATOM 7212 O O . LEU B 2 353 ? -18.579 4.259 31.803 1.00 20.12 377 LEU B O 1
ATOM 7217 N N . ILE B 2 354 ? -18.630 5.146 29.732 1.00 24.03 378 ILE B N 1
ATOM 7218 C CA . ILE B 2 354 ? -19.999 4.741 29.448 1.00 24.47 378 ILE B CA 1
ATOM 7219 C C . ILE B 2 354 ? -20.001 3.644 28.382 1.00 25.19 378 ILE B C 1
ATOM 7220 O O . ILE B 2 354 ? -19.480 3.835 27.283 1.00 25.60 378 ILE B O 1
ATOM 7225 N N . LEU B 2 355 ? -20.588 2.500 28.720 1.00 24.81 379 LEU B N 1
ATOM 7226 C CA . LEU B 2 355 ? -20.652 1.352 27.820 1.00 23.10 379 LEU B CA 1
ATOM 7227 C C . LEU B 2 355 ? -22.082 0.836 27.678 1.00 25.35 379 LEU B C 1
ATOM 7228 O O . LEU B 2 355 ? -22.325 -0.341 27.402 1.00 26.24 379 LEU B O 1
ATOM 7233 N N . GLN B 2 356 ? -23.023 1.743 27.887 1.00 24.23 380 GLN B N 1
ATOM 7234 C CA . GLN B 2 356 ? -24.441 1.472 27.778 1.00 25.70 380 GLN B CA 1
ATOM 7235 C C . GLN B 2 356 ? -24.814 1.076 26.339 1.00 26.74 380 GLN B C 1
ATOM 7236 O O . GLN B 2 356 ? -24.272 1.606 25.364 1.00 27.22 380 GLN B O 1
ATOM 7242 N N . MET B 2 357 ? -25.721 0.119 26.209 1.00 27.35 381 MET B N 1
ATOM 7243 C CA . MET B 2 357 ? -26.191 -0.298 24.900 1.00 28.01 381 MET B CA 1
ATOM 7244 C C . MET B 2 357 ? -25.134 -0.889 23.958 1.00 25.43 381 MET B C 1
ATOM 7245 O O . MET B 2 357 ? -24.947 -0.405 22.841 1.00 23.08 381 MET B O 1
ATOM 7250 N N . ASN B 2 358 ? -24.443 -1.929 24.410 1.00 22.89 382 ASN B N 1
ATOM 7251 C CA . ASN B 2 358 ? -23.457 -2.607 23.582 1.00 24.26 382 ASN B CA 1
ATOM 7252 C C . ASN B 2 358 ? -23.781 -4.108 23.607 1.00 26.61 382 ASN B C 1
ATOM 7253 O O . ASN B 2 358 ? -24.938 -4.481 23.478 1.00 26.16 382 ASN B O 1
ATOM 7258 N N . GLN B 2 359 ? -22.777 -4.962 23.773 1.00 27.13 383 GLN B N 1
ATOM 7259 C CA . GLN B 2 359 ? -23.007 -6.404 23.818 1.00 28.35 383 GLN B CA 1
ATOM 7260 C C . GLN B 2 359 ? -22.247 -7.049 24.971 1.00 27.54 383 GLN B C 1
ATOM 7261 O O . GLN B 2 359 ? -21.621 -8.099 24.799 1.00 26.59 383 GLN B O 1
ATOM 7267 N N . LEU B 2 360 ? -22.308 -6.427 26.143 1.00 26.36 384 LEU B N 1
ATOM 7268 C CA . LEU B 2 360 ? -21.605 -6.932 27.314 1.00 27.18 384 LEU B CA 1
ATOM 7269 C C . LEU B 2 360 ? -22.339 -8.104 27.966 1.00 26.51 384 LEU B C 1
ATOM 7270 O O . LEU B 2 360 ? -23.564 -8.111 28.034 1.00 26.34 384 LEU B O 1
ATOM 7275 N N . LYS B 2 361 ? -21.591 -9.079 28.469 1.00 28.05 385 LYS B N 1
ATOM 7276 C CA . LYS B 2 361 ? -22.208 -10.251 29.079 1.00 31.44 385 LYS B CA 1
ATOM 7277 C C . LYS B 2 361 ? -21.642 -10.745 30.413 1.00 32.65 385 LYS B C 1
ATOM 7278 O O . LYS B 2 361 ? -22.398 -11.016 31.339 1.00 35.95 385 LYS B O 1
ATOM 7284 N N . GLU B 2 362 ? -20.324 -10.871 30.510 1.00 33.94 386 GLU B N 1
ATOM 7285 C CA . GLU B 2 362 ? -19.699 -11.379 31.727 1.00 35.68 386 GLU B CA 1
ATOM 7286 C C . GLU B 2 362 ? -19.125 -10.295 32.637 1.00 34.43 386 GLU B C 1
ATOM 7287 O O . GLU B 2 362 ? -18.115 -9.673 32.314 1.00 33.45 386 GLU B O 1
ATOM 7293 N N . LEU B 2 363 ? -19.759 -10.100 33.791 1.00 34.31 387 LEU B N 1
ATOM 7294 C CA . LEU B 2 363 ? -19.333 -9.081 34.747 1.00 32.26 387 LEU B CA 1
ATOM 7295 C C . LEU B 2 363 ? -17.897 -9.257 35.246 1.00 31.74 387 LEU B C 1
ATOM 7296 O O . LEU B 2 363 ? -17.167 -8.276 35.389 1.00 29.93 387 LEU B O 1
ATOM 7301 N N . SER B 2 364 ? -17.487 -10.495 35.514 1.00 31.24 388 SER B N 1
ATOM 7302 C CA . SER B 2 364 ? -16.122 -10.745 35.980 1.00 31.43 388 SER B CA 1
ATOM 7303 C C . SER B 2 364 ? -15.091 -10.124 35.027 1.00 29.33 388 SER B C 1
ATOM 7304 O O . SER B 2 364 ? -14.138 -9.468 35.457 1.00 26.83 388 SER B O 1
ATOM 7307 N N . LYS B 2 365 ? -15.296 -10.341 33.734 1.00 29.03 389 LYS B N 1
ATOM 7308 C CA . LYS B 2 365 ? -14.399 -9.823 32.710 1.00 30.23 389 LYS B CA 1
ATOM 7309 C C . LYS B 2 365 ? -14.471 -8.298 32.678 1.00 30.08 389 LYS B C 1
ATOM 7310 O O . LYS B 2 365 ? -13.459 -7.630 32.488 1.00 31.67 389 LYS B O 1
ATOM 7316 N N . ILE B 2 366 ? -15.661 -7.745 32.880 1.00 29.13 390 ILE B N 1
ATOM 7317 C CA . ILE B 2 366 ? -15.804 -6.296 32.886 1.00 28.49 390 ILE B CA 1
ATOM 7318 C C . ILE B 2 366 ? -15.059 -5.699 34.082 1.00 29.48 390 ILE B C 1
ATOM 7319 O O . ILE B 2 366 ? -14.432 -4.637 33.976 1.00 26.72 390 ILE B O 1
ATOM 7324 N N . ALA B 2 367 ? -15.118 -6.383 35.220 1.00 27.84 391 ALA B N 1
ATOM 7325 C CA . ALA B 2 367 ? -14.432 -5.885 36.408 1.00 29.13 391 ALA B CA 1
ATOM 7326 C C . ALA B 2 367 ? -12.909 -5.890 36.208 1.00 28.96 391 ALA B C 1
ATOM 7327 O O . ALA B 2 367 ? -12.213 -4.982 36.675 1.00 28.00 391 ALA B O 1
ATOM 7329 N N . GLU B 2 368 ? -12.401 -6.904 35.509 1.00 28.28 392 GLU B N 1
ATOM 7330 C CA . GLU B 2 368 ? -10.967 -7.008 35.247 1.00 29.36 392 GLU B CA 1
ATOM 7331 C C . GLU B 2 368 ? -10.480 -5.904 34.321 1.00 28.25 392 GLU B C 1
ATOM 7332 O O . GLU B 2 368 ? -9.340 -5.459 34.416 1.00 27.16 392 GLU B O 1
ATOM 7338 N N . MET B 2 369 ? -11.345 -5.484 33.406 1.00 27.09 393 MET B N 1
ATOM 7339 C CA . MET B 2 369 ? -11.001 -4.426 32.468 1.00 28.21 393 MET B CA 1
ATOM 7340 C C . MET B 2 369 ? -10.720 -3.179 33.297 1.00 27.37 393 MET B C 1
ATOM 7341 O O . MET B 2 369 ? -9.928 -2.313 32.937 1.00 27.98 393 MET B O 1
ATOM 7346 N N . THR B 2 370 ? -11.378 -3.138 34.437 1.00 27.13 394 THR B N 1
ATOM 7347 C CA . THR B 2 370 ? -11.337 -2.023 35.364 1.00 28.48 394 THR B CA 1
ATOM 7348 C C . THR B 2 370 ? -10.152 -1.959 36.339 1.00 28.57 394 THR B C 1
ATOM 7349 O O . THR B 2 370 ? -9.783 -0.883 36.820 1.00 25.33 394 THR B O 1
ATOM 7353 N N . THR B 2 371 ? -9.550 -3.112 36.613 1.00 28.55 395 THR B N 1
ATOM 7354 C CA . THR B 2 371 ? -8.455 -3.210 37.573 1.00 28.90 395 THR B CA 1
ATOM 7355 C C . THR B 2 371 ? -7.350 -2.150 37.478 1.00 29.23 395 THR B C 1
ATOM 7356 O O . THR B 2 371 ? -6.988 -1.546 38.488 1.00 27.96 395 THR B O 1
ATOM 7360 N N . GLN B 2 372 ? -6.820 -1.903 36.282 1.00 28.41 396 GLN B N 1
ATOM 7361 C CA . GLN B 2 372 ? -5.768 -0.910 36.151 1.00 28.42 396 GLN B CA 1
ATOM 7362 C C . GLN B 2 372 ? -6.266 0.500 35.841 1.00 27.56 396 GLN B C 1
ATOM 7363 O O . GLN B 2 372 ? -5.466 1.393 35.585 1.00 30.12 396 GLN B O 1
ATOM 7369 N N . MET B 2 373 ? -7.578 0.705 35.850 1.00 24.93 397 MET B N 1
ATOM 7370 C CA . MET B 2 373 ? -8.124 2.042 35.613 1.00 23.71 397 MET B CA 1
ATOM 7371 C C . MET B 2 373 ? -8.166 2.711 36.996 1.00 26.90 397 MET B C 1
ATOM 7372 O O . MET B 2 373 ? -9.233 2.879 37.591 1.00 24.71 397 MET B O 1
ATOM 7377 N N . LYS B 2 374 ? -6.985 3.083 37.490 1.00 28.58 398 LYS B N 1
ATOM 7378 C CA . LYS B 2 374 ? -6.820 3.682 38.809 1.00 30.72 398 LYS B CA 1
ATOM 7379 C C . LYS B 2 374 ? -7.566 4.974 39.124 1.00 30.32 398 LYS B C 1
ATOM 7380 O O . LYS B 2 374 ? -7.715 5.336 40.293 1.00 30.78 398 LYS B O 1
ATOM 7386 N N . SER B 2 375 ? -8.038 5.669 38.101 1.00 29.57 399 SER B N 1
ATOM 7387 C CA . SER B 2 375 ? -8.756 6.916 38.320 1.00 26.86 399 SER B CA 1
ATOM 7388 C C . SER B 2 375 ? -10.243 6.791 38.034 1.00 25.74 399 SER B C 1
ATOM 7389 O O . SER B 2 375 ? -10.983 7.752 38.219 1.00 24.52 399 SER B O 1
ATOM 7392 N N . LEU B 2 376 ? -10.686 5.616 37.588 1.00 24.60 400 LEU B N 1
ATOM 7393 C CA . LEU B 2 376 ? -12.097 5.430 37.234 1.00 23.39 400 LEU B CA 1
ATOM 7394 C C . LEU B 2 376 ? -13.045 5.689 38.394 1.00 23.69 400 LEU B C 1
ATOM 7395 O O . LEU B 2 376 ? -12.930 5.073 39.443 1.00 22.41 400 LEU B O 1
ATOM 7400 N N . GLN B 2 377 ? -13.995 6.597 38.196 1.00 25.68 401 GLN B N 1
ATOM 7401 C CA . GLN B 2 377 ? -14.957 6.922 39.244 1.00 27.99 401 GLN B CA 1
ATOM 7402 C C . GLN B 2 377 ? -16.386 6.562 38.881 1.00 28.47 401 GLN B C 1
ATOM 7403 O O . GLN B 2 377 ? -17.192 6.261 39.763 1.00 27.20 401 GLN B O 1
ATOM 7409 N N . GLN B 2 378 ? -16.702 6.612 37.589 1.00 26.93 402 GLN B N 1
ATOM 7410 C CA . GLN B 2 378 ? -18.044 6.296 37.131 1.00 26.83 402 GLN B CA 1
ATOM 7411 C C . GLN B 2 378 ? -17.999 5.292 35.976 1.00 26.21 402 GLN B C 1
ATOM 7412 O O . GLN B 2 378 ? -17.235 5.457 35.019 1.00 22.63 402 GLN B O 1
ATOM 7418 N N . LEU B 2 379 ? -18.830 4.259 36.075 1.00 22.67 403 LEU B N 1
ATOM 7419 C CA . LEU B 2 379 ? -18.893 3.220 35.059 1.00 23.86 403 LEU B CA 1
ATOM 7420 C C . LEU B 2 379 ? -20.359 2.873 34.789 1.00 24.70 403 LEU B C 1
ATOM 7421 O O . LEU B 2 379 ? -21.101 2.539 35.711 1.00 25.78 403 LEU B O 1
ATOM 7426 N N . ASP B 2 380 ? -20.765 2.951 33.526 1.00 25.34 404 ASP B N 1
ATOM 7427 C CA . ASP B 2 380 ? -22.126 2.630 33.136 1.00 26.63 404 ASP B CA 1
ATOM 7428 C C . ASP B 2 380 ? -22.147 1.451 32.143 1.00 25.40 404 ASP B C 1
ATOM 7429 O O . ASP B 2 380 ? -21.623 1.553 31.033 1.00 23.99 404 ASP B O 1
ATOM 7434 N N . ILE B 2 381 ? -22.733 0.329 32.545 1.00 24.73 405 ILE B N 1
ATOM 7435 C CA . ILE B 2 381 ? -22.829 -0.822 31.646 1.00 21.81 405 ILE B CA 1
ATOM 7436 C C . ILE B 2 381 ? -24.284 -1.261 31.567 1.00 22.57 405 ILE B C 1
ATOM 7437 O O . ILE B 2 381 ? -24.603 -2.446 31.382 1.00 19.70 405 ILE B O 1
ATOM 7442 N N . SER B 2 382 ? -25.169 -0.278 31.690 1.00 21.56 406 SER B N 1
ATOM 7443 C CA . SER B 2 382 ? -26.592 -0.537 31.637 1.00 24.04 406 SER B CA 1
ATOM 7444 C C . SER B 2 382 ? -27.020 -0.878 30.214 1.00 24.82 406 SER B C 1
ATOM 7445 O O . SER B 2 382 ? -26.297 -0.601 29.251 1.00 25.45 406 SER B O 1
ATOM 7448 N N . GLN B 2 383 ? -28.197 -1.494 30.105 1.00 24.01 407 GLN B N 1
ATOM 7449 C CA . GLN B 2 383 ? -28.783 -1.904 28.837 1.00 25.47 407 GLN B CA 1
ATOM 7450 C C . GLN B 2 383 ? -27.875 -2.796 28.007 1.00 25.74 407 GLN B C 1
ATOM 7451 O O . GLN B 2 383 ? -27.586 -2.526 26.833 1.00 26.41 407 GLN B O 1
ATOM 7457 N N . ASN B 2 384 ? -27.418 -3.855 28.654 1.00 25.08 408 ASN B N 1
ATOM 7458 C CA . ASN B 2 384 ? -26.594 -4.874 28.026 1.00 26.84 408 ASN B CA 1
ATOM 7459 C C . ASN B 2 384 ? -27.256 -6.192 28.433 1.00 26.88 408 ASN B C 1
ATOM 7460 O O . ASN B 2 384 ? -28.461 -6.226 28.693 1.00 26.03 408 ASN B O 1
ATOM 7465 N N . SER B 2 385 ? -26.488 -7.270 28.487 1.00 28.14 409 SER B N 1
ATOM 7466 C CA . SER B 2 385 ? -27.047 -8.555 28.887 1.00 28.55 409 SER B CA 1
ATOM 7467 C C . SER B 2 385 ? -26.080 -9.140 29.908 1.00 28.21 409 SER B C 1
ATOM 7468 O O . SER B 2 385 ? -25.688 -10.302 29.839 1.00 26.79 409 SER B O 1
ATOM 7471 N N . VAL B 2 386 ? -25.701 -8.311 30.867 1.00 27.72 410 VAL B N 1
ATOM 7472 C CA . VAL B 2 386 ? -24.744 -8.717 31.875 1.00 27.99 410 VAL B CA 1
ATOM 7473 C C . VAL B 2 386 ? -25.254 -9.613 32.991 1.00 28.58 410 VAL B C 1
ATOM 7474 O O . VAL B 2 386 ? -26.266 -9.323 33.628 1.00 27.13 410 VAL B O 1
ATOM 7478 N N . SER B 2 387 ? -24.520 -10.694 33.229 1.00 27.85 411 SER B N 1
ATOM 7479 C CA . SER B 2 387 ? -24.836 -11.620 34.304 1.00 31.09 411 SER B CA 1
ATOM 7480 C C . SER B 2 387 ? -23.522 -11.877 35.040 1.00 31.16 411 SER B C 1
ATOM 7481 O O . SER B 2 387 ? -22.440 -11.667 34.492 1.00 31.70 411 SER B O 1
ATOM 7484 N N . TYR B 2 388 ? -23.614 -12.315 36.286 1.00 32.69 412 TYR B N 1
ATOM 7485 C CA . TYR B 2 388 ? -22.422 -12.584 37.070 1.00 33.82 412 TYR B CA 1
ATOM 7486 C C . TYR B 2 388 ? -22.346 -14.034 37.537 1.00 37.08 412 TYR B C 1
ATOM 7487 O O . TYR B 2 388 ? -23.278 -14.544 38.144 1.00 36.87 412 TYR B O 1
ATOM 7496 N N . ASP B 2 389 ? -21.235 -14.697 37.250 1.00 40.70 413 ASP B N 1
ATOM 7497 C CA . ASP B 2 389 ? -21.068 -16.072 37.687 1.00 46.03 413 ASP B CA 1
ATOM 7498 C C . ASP B 2 389 ? -20.222 -16.083 38.957 1.00 48.42 413 ASP B C 1
ATOM 7499 O O . ASP B 2 389 ? -19.011 -15.875 38.919 1.00 46.67 413 ASP B O 1
ATOM 7504 N N . GLU B 2 390 ? -20.890 -16.307 40.083 1.00 52.88 414 GLU B N 1
ATOM 7505 C CA . GLU B 2 390 ? -20.242 -16.334 41.384 1.00 57.59 414 GLU B CA 1
ATOM 7506 C C . GLU B 2 390 ? -19.127 -17.363 41.474 1.00 58.70 414 GLU B C 1
ATOM 7507 O O . GLU B 2 390 ? -18.260 -17.253 42.336 1.00 59.53 414 GLU B O 1
ATOM 7513 N N . LYS B 2 391 ? -19.147 -18.362 40.597 1.00 60.47 415 LYS B N 1
ATOM 7514 C CA . LYS B 2 391 ? -18.115 -19.394 40.624 1.00 62.93 415 LYS B CA 1
ATOM 7515 C C . LYS B 2 391 ? -16.774 -18.805 40.207 1.00 63.82 415 LYS B C 1
ATOM 7516 O O . LYS B 2 391 ? -15.733 -19.450 40.345 1.00 64.56 415 LYS B O 1
ATOM 7522 N N . LYS B 2 392 ? -16.807 -17.578 39.692 1.00 64.31 416 LYS B N 1
ATOM 7523 C CA . LYS B 2 392 ? -15.600 -16.886 39.247 1.00 64.30 416 LYS B CA 1
ATOM 7524 C C . LYS B 2 392 ? -14.885 -16.263 40.440 1.00 64.01 416 LYS B C 1
ATOM 7525 O O . LYS B 2 392 ? -13.736 -15.831 40.334 1.00 64.33 416 LYS B O 1
ATOM 7531 N N . GLY B 2 393 ? -15.579 -16.210 41.572 1.00 63.27 417 GLY B N 1
ATOM 7532 C CA . GLY B 2 393 ? -14.996 -15.642 42.772 1.00 62.26 417 GLY B CA 1
ATOM 7533 C C . GLY B 2 393 ? -15.051 -14.128 42.824 1.00 62.13 417 GLY B C 1
ATOM 7534 O O . GLY B 2 393 ? -15.790 -13.492 42.069 1.00 62.16 417 GLY B O 1
ATOM 7535 N N . ASP B 2 394 ? -14.258 -13.550 43.722 1.00 60.94 418 ASP B N 1
ATOM 7536 C CA . ASP B 2 394 ? -14.209 -12.103 43.897 1.00 59.57 418 ASP B CA 1
ATOM 7537 C C . ASP B 2 394 ? -13.843 -11.372 42.610 1.00 56.39 418 ASP B C 1
ATOM 7538 O O . ASP B 2 394 ? -13.025 -11.838 41.818 1.00 56.21 418 ASP B O 1
ATOM 7543 N N . CYS B 2 395 ? -14.457 -10.215 42.413 1.00 53.76 419 CYS B N 1
ATOM 7544 C CA . CYS B 2 395 ? -14.197 -9.401 41.236 1.00 50.66 419 CYS B CA 1
ATOM 7545 C C . CYS B 2 395 ? -12.990 -8.497 41.468 1.00 48.39 419 CYS B C 1
ATOM 7546 O O . CYS B 2 395 ? -12.649 -8.189 42.607 1.00 48.65 419 CYS B O 1
ATOM 7549 N N . SER B 2 396 ? -12.353 -8.063 40.389 1.00 45.68 420 SER B N 1
ATOM 7550 C CA . SER B 2 396 ? -11.175 -7.216 40.505 1.00 43.10 420 SER B CA 1
ATOM 7551 C C . SER B 2 396 ? -11.417 -5.737 40.207 1.00 41.42 420 SER B C 1
ATOM 7552 O O . SER B 2 396 ? -10.611 -5.117 39.514 1.00 40.82 420 SER B O 1
ATOM 7555 N N . TRP B 2 397 ? -12.502 -5.164 40.721 1.00 38.81 421 TRP B N 1
ATOM 7556 C CA . TRP B 2 397 ? -12.792 -3.747 40.474 1.00 37.89 421 TRP B CA 1
ATOM 7557 C C . TRP B 2 397 ? -11.723 -2.819 41.068 1.00 37.82 421 TRP B C 1
ATOM 7558 O O . TRP B 2 397 ? -11.145 -3.137 42.101 1.00 36.79 421 TRP B O 1
ATOM 7569 N N . THR B 2 398 ? -11.474 -1.672 40.428 1.00 37.67 422 THR B N 1
ATOM 7570 C CA . THR B 2 398 ? -10.542 -0.687 40.991 1.00 37.00 422 THR B CA 1
ATOM 7571 C C . THR B 2 398 ? -11.274 -0.182 42.218 1.00 36.01 422 THR B C 1
ATOM 7572 O O . THR B 2 398 ? -12.505 -0.134 42.226 1.00 35.03 422 THR B O 1
ATOM 7576 N N . LYS B 2 399 ? -10.527 0.231 43.232 1.00 35.40 423 LYS B N 1
ATOM 7577 C CA . LYS B 2 399 ? -11.131 0.736 44.460 1.00 34.54 423 LYS B CA 1
ATOM 7578 C C . LYS B 2 399 ? -11.616 2.178 44.301 1.00 32.28 423 LYS B C 1
ATOM 7579 O O . LYS B 2 399 ? -12.296 2.707 45.176 1.00 34.29 423 LYS B O 1
ATOM 7585 N N . SER B 2 400 ? -11.276 2.813 43.186 1.00 29.06 424 SER B N 1
ATOM 7586 C CA . SER B 2 400 ? -11.675 4.199 42.950 1.00 26.99 424 SER B CA 1
ATOM 7587 C C . SER B 2 400 ? -13.115 4.375 42.472 1.00 27.27 424 SER B C 1
ATOM 7588 O O . SER B 2 400 ? -13.664 5.475 42.537 1.00 27.12 424 SER B O 1
ATOM 7591 N N . LEU B 2 401 ? -13.731 3.301 41.990 1.00 27.67 425 LEU B N 1
ATOM 7592 C CA . LEU B 2 401 ? -15.094 3.380 41.481 1.00 28.52 425 LEU B CA 1
ATOM 7593 C C . LEU B 2 401 ? -16.103 3.840 42.545 1.00 29.67 425 LEU B C 1
ATOM 7594 O O . LEU B 2 401 ? -16.219 3.237 43.616 1.00 30.21 425 LEU B O 1
ATOM 7599 N N . LEU B 2 402 ? -16.832 4.913 42.235 1.00 29.56 426 LEU B N 1
ATOM 7600 C CA . LEU B 2 402 ? -17.808 5.495 43.154 1.00 29.78 426 LEU B CA 1
ATOM 7601 C C . LEU B 2 402 ? -19.263 5.367 42.693 1.00 30.22 426 LEU B C 1
ATOM 7602 O O . LEU B 2 402 ? -20.175 5.299 43.510 1.00 29.84 426 LEU B O 1
ATOM 7607 N N . SER B 2 403 ? -19.471 5.373 41.384 1.00 29.65 427 SER B N 1
ATOM 7608 C CA . SER B 2 403 ? -20.805 5.267 40.822 1.00 30.03 427 SER B CA 1
ATOM 7609 C C . SER B 2 403 ? -20.790 4.161 39.784 1.00 29.71 427 SER B C 1
ATOM 7610 O O . SER B 2 403 ? -19.992 4.199 38.840 1.00 29.09 427 SER B O 1
ATOM 7613 N N . LEU B 2 404 ? -21.681 3.191 39.960 1.00 27.29 428 LEU B N 1
ATOM 7614 C CA . LEU B 2 404 ? -21.774 2.042 39.071 1.00 28.29 428 LEU B CA 1
ATOM 7615 C C . LEU B 2 404 ? -23.222 1.805 38.619 1.00 27.76 428 LEU B C 1
ATOM 7616 O O . LEU B 2 404 ? -24.111 1.564 39.435 1.00 29.01 428 LEU B O 1
ATOM 7621 N N . ASN B 2 405 ? -23.455 1.885 37.313 1.00 26.93 429 ASN B N 1
ATOM 7622 C CA . ASN B 2 405 ? -24.785 1.701 36.755 1.00 24.92 429 ASN B CA 1
ATOM 7623 C C . ASN B 2 405 ? -24.861 0.372 36.013 1.00 25.49 429 ASN B C 1
ATOM 7624 O O . ASN B 2 405 ? -24.217 0.195 34.969 1.00 24.17 429 ASN B O 1
ATOM 7629 N N . MET B 2 406 ? -25.649 -0.559 36.547 1.00 23.13 430 MET B N 1
ATOM 7630 C CA . MET B 2 406 ? -25.777 -1.876 35.929 1.00 22.59 430 MET B CA 1
ATOM 7631 C C . MET B 2 406 ? -27.231 -2.232 35.681 1.00 23.79 430 MET B C 1
ATOM 7632 O O . MET B 2 406 ? -27.592 -3.411 35.583 1.00 23.01 430 MET B O 1
ATOM 7637 N N . SER B 2 407 ? -28.057 -1.199 35.562 1.00 21.85 431 SER B N 1
ATOM 7638 C CA . SER B 2 407 ? -29.465 -1.390 35.328 1.00 23.92 431 SER B CA 1
ATOM 7639 C C . SER B 2 407 ? -29.720 -1.936 33.937 1.00 24.09 431 SER B C 1
ATOM 7640 O O . SER B 2 407 ? -28.919 -1.744 33.015 1.00 25.10 431 SER B O 1
ATOM 7643 N N . SER B 2 408 ? -30.852 -2.627 33.808 1.00 24.04 432 SER B N 1
ATOM 7644 C CA . SER B 2 408 ? -31.272 -3.238 32.561 1.00 23.03 432 SER B CA 1
ATOM 7645 C C . SER B 2 408 ? -30.289 -4.289 32.066 1.00 23.92 432 SER B C 1
ATOM 7646 O O . SER B 2 408 ? -29.736 -4.173 30.977 1.00 24.41 432 SER B O 1
ATOM 7649 N N . ASN B 2 409 ? -30.079 -5.315 32.884 1.00 23.08 433 ASN B N 1
ATOM 7650 C CA . ASN B 2 409 ? -29.202 -6.431 32.538 1.00 23.30 433 ASN B CA 1
ATOM 7651 C C . ASN B 2 409 ? -29.909 -7.663 33.087 1.00 25.09 433 ASN B C 1
ATOM 7652 O O . ASN B 2 409 ? -31.118 -7.640 33.264 1.00 25.99 433 ASN B O 1
ATOM 7657 N N . ILE B 2 410 ? -29.177 -8.739 33.345 1.00 26.03 434 ILE B N 1
ATOM 7658 C CA . ILE B 2 410 ? -29.810 -9.929 33.906 1.00 27.86 434 ILE B CA 1
ATOM 7659 C C . ILE B 2 410 ? -29.054 -10.409 35.138 1.00 29.41 434 ILE B C 1
ATOM 7660 O O . ILE B 2 410 ? -28.720 -11.587 35.240 1.00 30.86 434 ILE B O 1
ATOM 7665 N N . LEU B 2 411 ? -28.782 -9.490 36.064 1.00 27.34 435 LEU B N 1
ATOM 7666 C CA . LEU B 2 411 ? -28.068 -9.813 37.301 1.00 27.69 435 LEU B CA 1
ATOM 7667 C C . LEU B 2 411 ? -29.015 -10.353 38.387 1.00 28.24 435 LEU B C 1
ATOM 7668 O O . LEU B 2 411 ? -30.183 -9.955 38.467 1.00 25.92 435 LEU B O 1
ATOM 7673 N N . THR B 2 412 ? -28.500 -11.260 39.214 1.00 28.46 436 THR B N 1
ATOM 7674 C CA . THR B 2 412 ? -29.268 -11.840 40.320 1.00 31.24 436 THR B CA 1
ATOM 7675 C C . THR B 2 412 ? -28.679 -11.315 41.639 1.00 32.99 436 THR B C 1
ATOM 7676 O O . THR B 2 412 ? -27.762 -10.489 41.618 1.00 34.27 436 THR B O 1
ATOM 7680 N N . ASP B 2 413 ? -29.190 -11.774 42.782 1.00 34.63 437 ASP B N 1
ATOM 7681 C CA . ASP B 2 413 ? -28.675 -11.296 44.069 1.00 37.92 437 ASP B CA 1
ATOM 7682 C C . ASP B 2 413 ? -27.188 -11.571 44.298 1.00 37.37 437 ASP B C 1
ATOM 7683 O O . ASP B 2 413 ? -26.576 -10.983 45.191 1.00 37.82 437 ASP B O 1
ATOM 7688 N N . THR B 2 414 ? -26.606 -12.458 43.499 1.00 36.46 438 THR B N 1
ATOM 7689 C CA . THR B 2 414 ? -25.191 -12.761 43.640 1.00 36.60 438 THR B CA 1
ATOM 7690 C C . THR B 2 414 ? -24.332 -11.524 43.364 1.00 35.52 438 THR B C 1
ATOM 7691 O O . THR B 2 414 ? -23.166 -11.482 43.739 1.00 34.64 438 THR B O 1
ATOM 7695 N N . ILE B 2 415 ? -24.922 -10.525 42.712 1.00 35.85 439 ILE B N 1
ATOM 7696 C CA . ILE B 2 415 ? -24.226 -9.282 42.383 1.00 34.74 439 ILE B CA 1
ATOM 7697 C C . ILE B 2 415 ? -23.625 -8.614 43.616 1.00 35.14 439 ILE B C 1
ATOM 7698 O O . ILE B 2 415 ? -22.595 -7.937 43.535 1.00 35.17 439 ILE B O 1
ATOM 7703 N N . PHE B 2 416 ? -24.255 -8.798 44.767 1.00 35.73 440 PHE B N 1
ATOM 7704 C CA . PHE B 2 416 ? -23.724 -8.177 45.972 1.00 38.04 440 PHE B CA 1
ATOM 7705 C C . PHE B 2 416 ? -22.409 -8.790 46.460 1.00 38.48 440 PHE B C 1
ATOM 7706 O O . PHE B 2 416 ? -21.811 -8.308 47.414 1.00 38.66 440 PHE B O 1
ATOM 7714 N N . ARG B 2 417 ? -21.952 -9.842 45.792 1.00 41.07 441 ARG B N 1
ATOM 7715 C CA . ARG B 2 417 ? -20.684 -10.469 46.149 1.00 43.99 441 ARG B CA 1
ATOM 7716 C C . ARG B 2 417 ? -19.583 -9.942 45.232 1.00 44.34 441 ARG B C 1
ATOM 7717 O O . ARG B 2 417 ? -18.427 -10.327 45.361 1.00 44.81 441 ARG B O 1
ATOM 7725 N N . CYS B 2 418 ? -19.951 -9.059 44.309 1.00 44.99 442 CYS B N 1
ATOM 7726 C CA . CYS B 2 418 ? -19.007 -8.499 43.343 1.00 44.78 442 CYS B CA 1
ATOM 7727 C C . CYS B 2 418 ? -19.215 -6.992 43.172 1.00 43.66 442 CYS B C 1
ATOM 7728 O O . CYS B 2 418 ? -19.667 -6.529 42.121 1.00 44.13 442 CYS B O 1
ATOM 7731 N N . LEU B 2 419 ? -18.877 -6.231 44.210 1.00 40.71 443 LEU B N 1
ATOM 7732 C CA . LEU B 2 419 ? -19.046 -4.779 44.185 1.00 41.29 443 LEU B CA 1
ATOM 7733 C C . LEU B 2 419 ? -17.861 -4.001 44.737 1.00 41.18 443 LEU B C 1
ATOM 7734 O O . LEU B 2 419 ? -17.229 -4.417 45.706 1.00 40.60 443 LEU B O 1
ATOM 7739 N N . PRO B 2 420 ? -17.549 -2.849 44.125 1.00 41.34 444 PRO B N 1
ATOM 7740 C CA . PRO B 2 420 ? -16.424 -2.036 44.603 1.00 41.97 444 PRO B CA 1
ATOM 7741 C C . PRO B 2 420 ? -16.712 -1.574 46.035 1.00 42.59 444 PRO B C 1
ATOM 7742 O O . PRO B 2 420 ? -17.833 -1.186 46.360 1.00 42.03 444 PRO B O 1
ATOM 7746 N N . PRO B 2 421 ? -15.693 -1.611 46.907 1.00 44.86 445 PRO B N 1
ATOM 7747 C CA . PRO B 2 421 ? -15.755 -1.229 48.323 1.00 45.79 445 PRO B CA 1
ATOM 7748 C C . PRO B 2 421 ? -16.363 0.125 48.663 1.00 45.81 445 PRO B C 1
ATOM 7749 O O . PRO B 2 421 ? -17.305 0.207 49.456 1.00 46.37 445 PRO B O 1
ATOM 7753 N N . ARG B 2 422 ? -15.811 1.178 48.065 1.00 45.14 446 ARG B N 1
ATOM 7754 C CA . ARG B 2 422 ? -16.236 2.555 48.317 1.00 44.65 446 ARG B CA 1
ATOM 7755 C C . ARG B 2 422 ? -17.420 3.046 47.501 1.00 42.07 446 ARG B C 1
ATOM 7756 O O . ARG B 2 422 ? -17.641 4.256 47.411 1.00 41.75 446 ARG B O 1
ATOM 7764 N N . ILE B 2 423 ? -18.173 2.124 46.911 1.00 38.45 447 ILE B N 1
ATOM 7765 C CA . ILE B 2 423 ? -19.323 2.475 46.086 1.00 36.39 447 ILE B CA 1
ATOM 7766 C C . ILE B 2 423 ? -20.319 3.441 46.764 1.00 33.39 447 ILE B C 1
ATOM 7767 O O . ILE B 2 423 ? -20.747 3.219 47.895 1.00 30.33 447 ILE B O 1
ATOM 7772 N N . LYS B 2 424 ? -20.675 4.519 46.065 1.00 31.90 448 LYS B N 1
ATOM 7773 C CA . LYS B 2 424 ? -21.620 5.513 46.580 1.00 32.63 448 LYS B CA 1
ATOM 7774 C C . LYS B 2 424 ? -22.979 5.444 45.881 1.00 32.76 448 LYS B C 1
ATOM 7775 O O . LYS B 2 424 ? -24.030 5.600 46.511 1.00 30.96 448 LYS B O 1
ATOM 7781 N N . VAL B 2 425 ? -22.944 5.246 44.566 1.00 31.21 449 VAL B N 1
ATOM 7782 C CA . VAL B 2 425 ? -24.152 5.167 43.761 1.00 29.71 449 VAL B CA 1
ATOM 7783 C C . VAL B 2 425 ? -24.170 3.814 43.058 1.00 31.25 449 VAL B C 1
ATOM 7784 O O . VAL B 2 425 ? -23.231 3.459 42.352 1.00 31.47 449 VAL B O 1
ATOM 7788 N N . LEU B 2 426 ? -25.241 3.058 43.281 1.00 31.64 450 LEU B N 1
ATOM 7789 C CA . LEU B 2 426 ? -25.391 1.736 42.698 1.00 30.01 450 LEU B CA 1
ATOM 7790 C C . LEU B 2 426 ? -26.780 1.610 42.120 1.00 30.56 450 LEU B C 1
ATOM 7791 O O . LEU B 2 426 ? -27.754 1.497 42.859 1.00 33.18 450 LEU B O 1
ATOM 7796 N N . ASP B 2 427 ? -26.881 1.638 40.797 1.00 29.72 451 ASP B N 1
ATOM 7797 C CA . ASP B 2 427 ? -28.182 1.525 40.156 1.00 29.70 451 ASP B CA 1
ATOM 7798 C C . ASP B 2 427 ? -28.342 0.103 39.629 1.00 29.74 451 ASP B C 1
ATOM 7799 O O . ASP B 2 427 ? -27.600 -0.322 38.749 1.00 29.35 451 ASP B O 1
ATOM 7804 N N . LEU B 2 428 ? -29.308 -0.629 40.174 1.00 29.20 452 LEU B N 1
ATOM 7805 C CA . LEU B 2 428 ? -29.540 -2.004 39.763 1.00 27.97 452 LEU B CA 1
ATOM 7806 C C . LEU B 2 428 ? -30.946 -2.265 39.262 1.00 28.35 452 LEU B C 1
ATOM 7807 O O . LEU B 2 428 ? -31.355 -3.426 39.195 1.00 27.70 452 LEU B O 1
ATOM 7812 N N . HIS B 2 429 ? -31.688 -1.218 38.897 1.00 28.01 453 HIS B N 1
ATOM 7813 C CA . HIS B 2 429 ? -33.043 -1.449 38.429 1.00 27.33 453 HIS B CA 1
ATOM 7814 C C . HIS B 2 429 ? -33.099 -2.276 37.147 1.00 28.59 453 HIS B C 1
ATOM 7815 O O . HIS B 2 429 ? -32.169 -2.281 36.327 1.00 29.74 453 HIS B O 1
ATOM 7822 N N . SER B 2 430 ? -34.194 -3.016 37.021 1.00 28.87 454 SER B N 1
ATOM 7823 C CA . SER B 2 430 ? -34.454 -3.888 35.888 1.00 27.88 454 SER B CA 1
ATOM 7824 C C . SER B 2 430 ? -33.462 -5.015 35.716 1.00 28.33 454 SER B C 1
ATOM 7825 O O . SER B 2 430 ? -32.793 -5.123 34.687 1.00 30.60 454 SER B O 1
ATOM 7828 N N . ASN B 2 431 ? -33.373 -5.853 36.739 1.00 29.05 455 ASN B N 1
ATOM 7829 C CA . ASN B 2 431 ? -32.523 -7.026 36.705 1.00 28.01 455 ASN B CA 1
ATOM 7830 C C . ASN B 2 431 ? -33.356 -8.199 37.224 1.00 29.62 455 ASN B C 1
ATOM 7831 O O . ASN B 2 431 ? -34.580 -8.135 37.217 1.00 28.04 455 ASN B O 1
ATOM 7836 N N . LYS B 2 432 ? -32.705 -9.271 37.655 1.00 32.85 456 LYS B N 1
ATOM 7837 C CA . LYS B 2 432 ? -33.427 -10.444 38.143 1.00 33.08 456 LYS B CA 1
ATOM 7838 C C . LYS B 2 432 ? -33.072 -10.689 39.599 1.00 32.23 456 LYS B C 1
ATOM 7839 O O . LYS B 2 432 ? -32.801 -11.825 39.987 1.00 32.65 456 LYS B O 1
ATOM 7845 N N . ILE B 2 433 ? -33.068 -9.634 40.406 1.00 31.41 457 ILE B N 1
ATOM 7846 C CA . ILE B 2 433 ? -32.701 -9.782 41.809 1.00 32.76 457 ILE B CA 1
ATOM 7847 C C . ILE B 2 433 ? -33.896 -10.238 42.649 1.00 34.03 457 ILE B C 1
ATOM 7848 O O . ILE B 2 433 ? -34.925 -9.567 42.701 1.00 30.23 457 ILE B O 1
ATOM 7853 N N . LYS B 2 434 ? -33.752 -11.396 43.291 1.00 36.13 458 LYS B N 1
ATOM 7854 C CA . LYS B 2 434 ? -34.825 -11.965 44.099 1.00 40.25 458 LYS B CA 1
ATOM 7855 C C . LYS B 2 434 ? -34.647 -11.755 45.592 1.00 41.46 458 LYS B C 1
ATOM 7856 O O . LYS B 2 434 ? -35.520 -12.120 46.378 1.00 42.69 458 LYS B O 1
ATOM 7862 N N . SER B 2 435 ? -33.518 -11.177 45.985 1.00 41.71 459 SER B N 1
ATOM 7863 C CA . SER B 2 435 ? -33.271 -10.924 47.391 1.00 41.79 459 SER B CA 1
ATOM 7864 C C . SER B 2 435 ? -32.099 -9.983 47.582 1.00 41.53 459 SER B C 1
ATOM 7865 O O . SER B 2 435 ? -31.326 -9.738 46.663 1.00 41.12 459 SER B O 1
ATOM 7868 N N . ILE B 2 436 ? -32.000 -9.431 48.782 1.00 42.68 460 ILE B N 1
ATOM 7869 C CA . ILE B 2 436 ? -30.920 -8.533 49.137 1.00 43.30 460 ILE B CA 1
ATOM 7870 C C . ILE B 2 436 ? -30.151 -9.288 50.207 1.00 45.00 460 ILE B C 1
ATOM 7871 O O . ILE B 2 436 ? -30.616 -9.421 51.332 1.00 45.53 460 ILE B O 1
ATOM 7876 N N . PRO B 2 437 ? -28.970 -9.820 49.860 1.00 47.67 461 PRO B N 1
ATOM 7877 C CA . PRO B 2 437 ? -28.178 -10.567 50.843 1.00 49.14 461 PRO B CA 1
ATOM 7878 C C . PRO B 2 437 ? -27.569 -9.707 51.941 1.00 50.05 461 PRO B C 1
ATOM 7879 O O . PRO B 2 437 ? -27.607 -8.480 51.876 1.00 48.31 461 PRO B O 1
ATOM 7883 N N . LYS B 2 438 ? -27.012 -10.371 52.950 1.00 52.92 462 LYS B N 1
ATOM 7884 C CA . LYS B 2 438 ? -26.386 -9.701 54.089 1.00 54.70 462 LYS B CA 1
ATOM 7885 C C . LYS B 2 438 ? -25.125 -8.913 53.710 1.00 54.15 462 LYS B C 1
ATOM 7886 O O . LYS B 2 438 ? -24.764 -7.951 54.385 1.00 53.47 462 LYS B O 1
ATOM 7892 N N . GLN B 2 439 ? -24.468 -9.314 52.624 1.00 54.39 463 GLN B N 1
ATOM 7893 C CA . GLN B 2 439 ? -23.248 -8.644 52.166 1.00 55.04 463 GLN B CA 1
ATOM 7894 C C . GLN B 2 439 ? -23.402 -7.135 51.951 1.00 54.29 463 GLN B C 1
ATOM 7895 O O . GLN B 2 439 ? -22.423 -6.391 52.034 1.00 52.60 463 GLN B O 1
ATOM 7901 N N . VAL B 2 440 ? -24.627 -6.696 51.670 1.00 53.33 464 VAL B N 1
ATOM 7902 C CA . VAL B 2 440 ? -24.926 -5.288 51.419 1.00 53.97 464 VAL B CA 1
ATOM 7903 C C . VAL B 2 440 ? -24.475 -4.336 52.530 1.00 54.03 464 VAL B C 1
ATOM 7904 O O . VAL B 2 440 ? -24.094 -3.198 52.258 1.00 51.07 464 VAL B O 1
ATOM 7908 N N . VAL B 2 441 ? -24.526 -4.808 53.773 1.00 55.04 465 VAL B N 1
ATOM 7909 C CA . VAL B 2 441 ? -24.143 -4.002 54.926 1.00 56.52 465 VAL B CA 1
ATOM 7910 C C . VAL B 2 441 ? -22.686 -3.542 54.865 1.00 56.95 465 VAL B C 1
ATOM 7911 O O . VAL B 2 441 ? -22.321 -2.539 55.478 1.00 57.27 465 VAL B O 1
ATOM 7915 N N . LYS B 2 442 ? -21.860 -4.272 54.122 1.00 56.76 466 LYS B N 1
ATOM 7916 C CA . LYS B 2 442 ? -20.455 -3.913 53.986 1.00 57.31 466 LYS B CA 1
ATOM 7917 C C . LYS B 2 442 ? -20.278 -2.632 53.169 1.00 56.88 466 LYS B C 1
ATOM 7918 O O . LYS B 2 442 ? -19.216 -2.011 53.198 1.00 58.10 466 LYS B O 1
ATOM 7924 N N . LEU B 2 443 ? -21.318 -2.231 52.446 1.00 55.24 467 LEU B N 1
ATOM 7925 C CA . LEU B 2 443 ? -21.244 -1.024 51.630 1.00 53.73 467 LEU B CA 1
ATOM 7926 C C . LEU B 2 443 ? -21.460 0.211 52.494 1.00 52.96 467 LEU B C 1
ATOM 7927 O O . LEU B 2 443 ? -22.500 0.855 52.429 1.00 52.89 467 LEU B O 1
ATOM 7932 N N . GLU B 2 444 ? -20.449 0.547 53.285 1.00 53.50 468 GLU B N 1
ATOM 7933 C CA . GLU B 2 444 ? -20.513 1.682 54.201 1.00 54.03 468 GLU B CA 1
ATOM 7934 C C . GLU B 2 444 ? -20.730 3.052 53.560 1.00 51.58 468 GLU B C 1
ATOM 7935 O O . GLU B 2 444 ? -21.337 3.934 54.167 1.00 51.65 468 GLU B O 1
ATOM 7941 N N . ALA B 2 445 ? -20.241 3.232 52.338 1.00 47.36 469 ALA B N 1
ATOM 7942 C CA . ALA B 2 445 ? -20.355 4.519 51.666 1.00 42.25 469 ALA B CA 1
ATOM 7943 C C . ALA B 2 445 ? -21.600 4.693 50.807 1.00 40.59 469 ALA B C 1
ATOM 7944 O O . ALA B 2 445 ? -21.849 5.783 50.284 1.00 38.71 469 ALA B O 1
ATOM 7946 N N . LEU B 2 446 ? -22.393 3.636 50.673 1.00 38.79 470 LEU B N 1
ATOM 7947 C CA . LEU B 2 446 ? -23.579 3.694 49.833 1.00 35.96 470 LEU B CA 1
ATOM 7948 C C . LEU B 2 446 ? -24.522 4.843 50.183 1.00 37.29 470 LEU B C 1
ATOM 7949 O O . LEU B 2 446 ? -25.024 4.925 51.300 1.00 37.62 470 LEU B O 1
ATOM 7954 N N . GLN B 2 447 ? -24.759 5.727 49.215 1.00 36.79 471 GLN B N 1
ATOM 7955 C CA . GLN B 2 447 ? -25.651 6.864 49.403 1.00 36.75 471 GLN B CA 1
ATOM 7956 C C . GLN B 2 447 ? -26.934 6.687 48.601 1.00 36.11 471 GLN B C 1
ATOM 7957 O O . GLN B 2 447 ? -28.009 7.079 49.046 1.00 36.67 471 GLN B O 1
ATOM 7963 N N . GLU B 2 448 ? -26.816 6.115 47.409 1.00 34.98 472 GLU B N 1
ATOM 7964 C CA . GLU B 2 448 ? -27.985 5.907 46.567 1.00 35.31 472 GLU B CA 1
ATOM 7965 C C . GLU B 2 448 ? -28.031 4.481 46.050 1.00 33.19 472 GLU B C 1
ATOM 7966 O O . GLU B 2 448 ? -27.085 4.008 45.415 1.00 34.01 472 GLU B O 1
ATOM 7972 N N . LEU B 2 449 ? -29.137 3.801 46.332 1.00 31.90 473 LEU B N 1
ATOM 7973 C CA . LEU B 2 449 ? -29.329 2.416 45.907 1.00 31.24 473 LEU B CA 1
ATOM 7974 C C . LEU B 2 449 ? -30.652 2.299 45.167 1.00 31.35 473 LEU B C 1
ATOM 7975 O O . LEU B 2 449 ? -31.696 2.702 45.681 1.00 34.10 473 LEU B O 1
ATOM 7980 N N . ASN B 2 450 ? -30.610 1.765 43.952 1.00 30.60 474 ASN B N 1
ATOM 7981 C CA . ASN B 2 450 ? -31.827 1.606 43.169 1.00 29.45 474 ASN B CA 1
ATOM 7982 C C . ASN B 2 450 ? -32.018 0.140 42.794 1.00 27.75 474 ASN B C 1
ATOM 7983 O O . ASN B 2 450 ? -31.290 -0.378 41.950 1.00 25.82 474 ASN B O 1
ATOM 7988 N N . VAL B 2 451 ? -32.989 -0.514 43.429 1.00 26.34 475 VAL B N 1
ATOM 7989 C CA . VAL B 2 451 ? -33.285 -1.912 43.153 1.00 26.88 475 VAL B CA 1
ATOM 7990 C C . VAL B 2 451 ? -34.719 -2.061 42.660 1.00 26.87 475 VAL B C 1
ATOM 7991 O O . VAL B 2 451 ? -35.346 -3.106 42.836 1.00 25.41 475 VAL B O 1
ATOM 7995 N N . ALA B 2 452 ? -35.237 -1.008 42.040 1.00 26.61 476 ALA B N 1
ATOM 7996 C CA . ALA B 2 452 ? -36.589 -1.047 41.528 1.00 26.59 476 ALA B CA 1
ATOM 7997 C C . ALA B 2 452 ? -36.656 -2.003 40.345 1.00 27.47 476 ALA B C 1
ATOM 7998 O O . ALA B 2 452 ? -35.629 -2.384 39.779 1.00 28.94 476 ALA B O 1
ATOM 8000 N N . SER B 2 453 ? -37.877 -2.406 40.008 1.00 27.59 477 SER B N 1
ATOM 8001 C CA . SER B 2 453 ? -38.141 -3.297 38.891 1.00 26.94 477 SER B CA 1
ATOM 8002 C C . SER B 2 453 ? -37.327 -4.582 38.884 1.00 27.68 477 SER B C 1
ATOM 8003 O O . SER B 2 453 ? -36.733 -4.967 37.868 1.00 26.57 477 SER B O 1
ATOM 8006 N N . ASN B 2 454 ? -37.287 -5.241 40.033 1.00 27.50 478 ASN B N 1
ATOM 8007 C CA . ASN B 2 454 ? -36.613 -6.520 40.138 1.00 29.46 478 ASN B CA 1
ATOM 8008 C C . ASN B 2 454 ? -37.670 -7.528 40.591 1.00 31.39 478 ASN B C 1
ATOM 8009 O O . ASN B 2 454 ? -38.822 -7.421 40.182 1.00 31.57 478 ASN B O 1
ATOM 8014 N N . GLN B 2 455 ? -37.304 -8.503 41.414 1.00 33.50 479 GLN B N 1
ATOM 8015 C CA . GLN B 2 455 ? -38.286 -9.492 41.863 1.00 36.28 479 GLN B CA 1
ATOM 8016 C C . GLN B 2 455 ? -38.252 -9.711 43.374 1.00 34.97 479 GLN B C 1
ATOM 8017 O O . GLN B 2 455 ? -38.431 -10.828 43.847 1.00 34.99 479 GLN B O 1
ATOM 8023 N N . LEU B 2 456 ? -38.027 -8.637 44.123 1.00 34.93 480 LEU B N 1
ATOM 8024 C CA . LEU B 2 456 ? -37.948 -8.699 45.581 1.00 34.66 480 LEU B CA 1
ATOM 8025 C C . LEU B 2 456 ? -39.306 -8.837 46.252 1.00 34.33 480 LEU B C 1
ATOM 8026 O O . LEU B 2 456 ? -40.216 -8.042 46.016 1.00 33.87 480 LEU B O 1
ATOM 8031 N N . LYS B 2 457 ? -39.430 -9.839 47.108 1.00 35.00 481 LYS B N 1
ATOM 8032 C CA . LYS B 2 457 ? -40.676 -10.071 47.827 1.00 37.62 481 LYS B CA 1
ATOM 8033 C C . LYS B 2 457 ? -40.547 -9.583 49.263 1.00 37.63 481 LYS B C 1
ATOM 8034 O O . LYS B 2 457 ? -41.535 -9.195 49.882 1.00 37.80 481 LYS B O 1
ATOM 8040 N N . SER B 2 458 ? -39.317 -9.582 49.770 1.00 37.57 482 SER B N 1
ATOM 8041 C CA . SER B 2 458 ? -39.033 -9.144 51.131 1.00 37.00 482 SER B CA 1
ATOM 8042 C C . SER B 2 458 ? -37.539 -8.865 51.307 1.00 35.60 482 SER B C 1
ATOM 8043 O O . SER B 2 458 ? -36.739 -9.144 50.422 1.00 36.40 482 SER B O 1
ATOM 8046 N N . VAL B 2 459 ? -37.173 -8.311 52.457 1.00 37.15 483 VAL B N 1
ATOM 8047 C CA . VAL B 2 459 ? -35.775 -8.021 52.779 1.00 37.63 483 VAL B CA 1
ATOM 8048 C C . VAL B 2 459 ? -35.560 -8.520 54.198 1.00 38.25 483 VAL B C 1
ATOM 8049 O O . VAL B 2 459 ? -36.513 -8.641 54.962 1.00 40.54 483 VAL B O 1
ATOM 8053 N N . PRO B 2 460 ? -34.314 -8.838 54.568 1.00 40.02 484 PRO B N 1
ATOM 8054 C CA . PRO B 2 460 ? -34.060 -9.322 55.934 1.00 40.03 484 PRO B CA 1
ATOM 8055 C C . PRO B 2 460 ? -34.288 -8.189 56.939 1.00 41.06 484 PRO B C 1
ATOM 8056 O O . PRO B 2 460 ? -34.016 -7.032 56.629 1.00 41.15 484 PRO B O 1
ATOM 8060 N N . ASP B 2 461 ? -34.792 -8.514 58.130 1.00 41.11 485 ASP B N 1
ATOM 8061 C CA . ASP B 2 461 ? -35.043 -7.485 59.143 1.00 41.29 485 ASP B CA 1
ATOM 8062 C C . ASP B 2 461 ? -33.762 -6.721 59.470 1.00 39.89 485 ASP B C 1
ATOM 8063 O O . ASP B 2 461 ? -32.703 -7.327 59.640 1.00 38.31 485 ASP B O 1
ATOM 8068 N N . GLY B 2 462 ? -33.868 -5.396 59.555 1.00 39.04 486 GLY B N 1
ATOM 8069 C CA . GLY B 2 462 ? -32.716 -4.568 59.872 1.00 40.12 486 GLY B CA 1
ATOM 8070 C C . GLY B 2 462 ? -31.686 -4.424 58.762 1.00 42.12 486 GLY B C 1
ATOM 8071 O O . GLY B 2 462 ? -30.627 -3.828 58.963 1.00 41.81 486 GLY B O 1
ATOM 8072 N N . ILE B 2 463 ? -31.998 -4.954 57.583 1.00 42.45 487 ILE B N 1
ATOM 8073 C CA . ILE B 2 463 ? -31.084 -4.909 56.445 1.00 41.70 487 ILE B CA 1
ATOM 8074 C C . ILE B 2 463 ? -30.457 -3.547 56.149 1.00 42.16 487 ILE B C 1
ATOM 8075 O O . ILE B 2 463 ? -29.308 -3.481 55.729 1.00 42.77 487 ILE B O 1
ATOM 8080 N N . PHE B 2 464 ? -31.209 -2.472 56.363 1.00 42.95 488 PHE B N 1
ATOM 8081 C CA . PHE B 2 464 ? -30.731 -1.117 56.085 1.00 44.31 488 PHE B CA 1
ATOM 8082 C C . PHE B 2 464 ? -30.119 -0.394 57.279 1.00 46.73 488 PHE B C 1
ATOM 8083 O O . PHE B 2 464 ? -29.605 0.716 57.131 1.00 47.65 488 PHE B O 1
ATOM 8091 N N . ASP B 2 465 ? -30.167 -1.009 58.455 1.00 48.08 489 ASP B N 1
ATOM 8092 C CA . ASP B 2 465 ? -29.651 -0.368 59.661 1.00 51.04 489 ASP B CA 1
ATOM 8093 C C . ASP B 2 465 ? -28.190 0.074 59.640 1.00 51.83 489 ASP B C 1
ATOM 8094 O O . ASP B 2 465 ? -27.831 1.048 60.304 1.00 51.92 489 ASP B O 1
ATOM 8099 N N . ARG B 2 466 ? -27.348 -0.620 58.881 1.00 52.00 490 ARG B N 1
ATOM 8100 C CA . ARG B 2 466 ? -25.937 -0.258 58.825 1.00 51.76 490 ARG B CA 1
ATOM 8101 C C . ARG B 2 466 ? -25.549 0.565 57.602 1.00 49.99 490 ARG B C 1
ATOM 8102 O O . ARG B 2 466 ? -24.368 0.765 57.332 1.00 51.41 490 ARG B O 1
ATOM 8110 N N . LEU B 2 467 ? -26.545 1.040 56.865 1.00 47.66 491 LEU B N 1
ATOM 8111 C CA . LEU B 2 467 ? -26.291 1.870 55.694 1.00 44.56 491 LEU B CA 1
ATOM 8112 C C . LEU B 2 467 ? -26.505 3.317 56.143 1.00 43.44 491 LEU B C 1
ATOM 8113 O O . LEU B 2 467 ? -27.428 3.999 55.700 1.00 42.41 491 LEU B O 1
ATOM 8118 N N . THR B 2 468 ? -25.627 3.772 57.029 1.00 43.62 492 THR B N 1
ATOM 8119 C CA . THR B 2 468 ? -25.700 5.113 57.595 1.00 45.02 492 THR B CA 1
ATOM 8120 C C . THR B 2 468 ? -25.497 6.277 56.622 1.00 44.98 492 THR B C 1
ATOM 8121 O O . THR B 2 468 ? -25.841 7.419 56.935 1.00 44.70 492 THR B O 1
ATOM 8125 N N . SER B 2 469 ? -24.952 5.994 55.442 1.00 45.51 493 SER B N 1
ATOM 8126 C CA . SER B 2 469 ? -24.718 7.037 54.448 1.00 43.70 493 SER B CA 1
ATOM 8127 C C . SER B 2 469 ? -25.890 7.133 53.474 1.00 43.91 493 SER B C 1
ATOM 8128 O O . SER B 2 469 ? -26.004 8.102 52.720 1.00 42.69 493 SER B O 1
ATOM 8131 N N . LEU B 2 470 ? -26.763 6.129 53.499 1.00 44.29 494 LEU B N 1
ATOM 8132 C CA . LEU B 2 470 ? -27.914 6.076 52.591 1.00 45.67 494 LEU B CA 1
ATOM 8133 C C . LEU B 2 470 ? -28.764 7.347 52.597 1.00 45.94 494 LEU B C 1
ATOM 8134 O O . LEU B 2 470 ? -29.114 7.867 53.652 1.00 48.36 494 LEU B O 1
ATOM 8139 N N . GLN B 2 471 ? -29.107 7.832 51.409 1.00 44.19 495 GLN B N 1
ATOM 8140 C CA . GLN B 2 471 ? -29.905 9.045 51.285 1.00 44.28 495 GLN B CA 1
ATOM 8141 C C . GLN B 2 471 ? -31.065 8.851 50.324 1.00 42.84 495 GLN B C 1
ATOM 8142 O O . GLN B 2 471 ? -32.080 9.541 50.406 1.00 41.36 495 GLN B O 1
ATOM 8148 N N . LYS B 2 472 ? -30.901 7.909 49.403 1.00 40.66 496 LYS B N 1
ATOM 8149 C CA . LYS B 2 472 ? -31.935 7.625 48.430 1.00 38.63 496 LYS B CA 1
ATOM 8150 C C . LYS B 2 472 ? -32.024 6.130 48.140 1.00 37.97 496 LYS B C 1
ATOM 8151 O O . LYS B 2 472 ? -31.004 5.438 48.021 1.00 36.68 496 LYS B O 1
ATOM 8157 N N . ILE B 2 473 ? -33.250 5.634 48.040 1.00 35.45 497 ILE B N 1
ATOM 8158 C CA . ILE B 2 473 ? -33.450 4.235 47.738 1.00 35.02 497 ILE B CA 1
ATOM 8159 C C . ILE B 2 473 ? -34.698 4.081 46.898 1.00 33.88 497 ILE B C 1
ATOM 8160 O O . ILE B 2 473 ? -35.701 4.747 47.126 1.00 35.73 497 ILE B O 1
ATOM 8165 N N . TRP B 2 474 ? -34.600 3.221 45.891 1.00 33.55 498 TRP B N 1
ATOM 8166 C CA . TRP B 2 474 ? -35.701 2.916 44.983 1.00 31.65 498 TRP B CA 1
ATOM 8167 C C . TRP B 2 474 ? -36.057 1.455 45.236 1.00 31.08 498 TRP B C 1
ATOM 8168 O O . TRP B 2 474 ? -35.194 0.585 45.148 1.00 30.86 498 TRP B O 1
ATOM 8179 N N . LEU B 2 475 ? -37.317 1.188 45.554 1.00 32.14 499 LEU B N 1
ATOM 8180 C CA . LEU B 2 475 ? -37.765 -0.178 45.816 1.00 31.83 499 LEU B CA 1
ATOM 8181 C C . LEU B 2 475 ? -39.061 -0.481 45.079 1.00 31.39 499 LEU B C 1
ATOM 8182 O O . LEU B 2 475 ? -39.590 -1.595 45.181 1.00 32.22 499 LEU B O 1
ATOM 8187 N N . HIS B 2 476 ? -39.568 0.497 44.328 1.00 30.31 500 HIS B N 1
ATOM 8188 C CA . HIS B 2 476 ? -40.823 0.310 43.619 1.00 29.59 500 HIS B CA 1
ATOM 8189 C C . HIS B 2 476 ? -40.765 -0.742 42.516 1.00 30.52 500 HIS B C 1
ATOM 8190 O O . HIS B 2 476 ? -39.692 -1.216 42.133 1.00 30.38 500 HIS B O 1
ATOM 8197 N N . THR B 2 477 ? -41.945 -1.121 42.039 1.00 30.54 501 THR B N 1
ATOM 8198 C CA . THR B 2 477 ? -42.084 -2.105 40.985 1.00 29.90 501 THR B CA 1
ATOM 8199 C C . THR B 2 477 ? -41.429 -3.434 41.352 1.00 30.05 501 THR B C 1
ATOM 8200 O O . THR B 2 477 ? -40.696 -4.034 40.567 1.00 29.58 501 THR B O 1
ATOM 8204 N N . ASN B 2 478 ? -41.701 -3.873 42.577 1.00 30.73 502 ASN B N 1
ATOM 8205 C CA . ASN B 2 478 ? -41.234 -5.160 43.091 1.00 32.50 502 ASN B CA 1
ATOM 8206 C C . ASN B 2 478 ? -42.472 -5.820 43.701 1.00 33.71 502 ASN B C 1
ATOM 8207 O O . ASN B 2 478 ? -43.327 -5.142 44.271 1.00 31.15 502 ASN B O 1
ATOM 8212 N N . PRO B 2 479 ? -42.595 -7.147 43.571 1.00 34.59 503 PRO B N 1
ATOM 8213 C CA . PRO B 2 479 ? -43.751 -7.870 44.122 1.00 35.17 503 PRO B CA 1
ATOM 8214 C C . PRO B 2 479 ? -43.672 -8.069 45.647 1.00 34.19 503 PRO B C 1
ATOM 8215 O O . PRO B 2 479 ? -43.568 -9.194 46.136 1.00 33.28 503 PRO B O 1
ATOM 8219 N N . TRP B 2 480 ? -43.727 -6.970 46.389 1.00 33.11 504 TRP B N 1
ATOM 8220 C CA . TRP B 2 480 ? -43.636 -7.021 47.844 1.00 34.87 504 TRP B CA 1
ATOM 8221 C C . TRP B 2 480 ? -44.736 -7.824 48.551 1.00 35.05 504 TRP B C 1
ATOM 8222 O O . TRP B 2 480 ? -45.921 -7.595 48.332 1.00 34.90 504 TRP B O 1
ATOM 8233 N N . ASP B 2 481 ? -44.316 -8.763 49.395 1.00 35.33 505 ASP B N 1
ATOM 8234 C CA . ASP B 2 481 ? -45.220 -9.596 50.180 1.00 36.46 505 ASP B CA 1
ATOM 8235 C C . ASP B 2 481 ? -45.563 -8.841 51.461 1.00 38.58 505 ASP B C 1
ATOM 8236 O O . ASP B 2 481 ? -44.776 -8.822 52.404 1.00 38.12 505 ASP B O 1
ATOM 8241 N N . CYS B 2 482 ? -46.745 -8.236 51.505 1.00 41.37 506 CYS B N 1
ATOM 8242 C CA . CYS B 2 482 ? -47.134 -7.471 52.677 1.00 44.66 506 CYS B CA 1
ATOM 8243 C C . CYS B 2 482 ? -47.840 -8.202 53.814 1.00 45.49 506 CYS B C 1
ATOM 8244 O O . CYS B 2 482 ? -48.553 -7.570 54.596 1.00 45.16 506 CYS B O 1
ATOM 8247 N N . SER B 2 483 ? -47.654 -9.519 53.911 1.00 46.06 507 SER B N 1
ATOM 8248 C CA . SER B 2 483 ? -48.248 -10.269 55.013 1.00 46.90 507 SER B CA 1
ATOM 8249 C C . SER B 2 483 ? -47.511 -9.726 56.241 1.00 48.29 507 SER B C 1
ATOM 8250 O O . SER B 2 483 ? -46.287 -9.609 56.231 1.00 48.15 507 SER B O 1
ATOM 8253 N N . CYS B 2 484 ? -48.256 -9.389 57.288 1.00 52.12 508 CYS B N 1
ATOM 8254 C CA . CYS B 2 484 ? -47.699 -8.771 58.496 1.00 56.18 508 CYS B CA 1
ATOM 8255 C C . CYS B 2 484 ? -46.459 -9.280 59.228 1.00 57.16 508 CYS B C 1
ATOM 8256 O O . CYS B 2 484 ? -45.514 -8.516 59.466 1.00 60.55 508 CYS B O 1
ATOM 8259 N N . PRO B 2 485 ? -46.433 -10.556 59.614 1.00 55.37 509 PRO B N 1
ATOM 8260 C CA . PRO B 2 485 ? -45.213 -10.969 60.317 1.00 53.94 509 PRO B CA 1
ATOM 8261 C C . PRO B 2 485 ? -43.958 -11.008 59.424 1.00 53.98 509 PRO B C 1
ATOM 8262 O O . PRO B 2 485 ? -42.970 -11.675 59.753 1.00 56.51 509 PRO B O 1
ATOM 8266 N N . ARG B 2 486 ? -43.982 -10.296 58.303 1.00 49.53 510 ARG B N 1
ATOM 8267 C CA . ARG B 2 486 ? -42.833 -10.311 57.404 1.00 46.81 510 ARG B CA 1
ATOM 8268 C C . ARG B 2 486 ? -42.492 -8.936 56.852 1.00 44.17 510 ARG B C 1
ATOM 8269 O O . ARG B 2 486 ? -41.324 -8.597 56.694 1.00 45.07 510 ARG B O 1
ATOM 8277 N N . ILE B 2 487 ? -43.518 -8.146 56.577 1.00 42.29 511 ILE B N 1
ATOM 8278 C CA . ILE B 2 487 ? -43.338 -6.816 56.027 1.00 40.99 511 ILE B CA 1
ATOM 8279 C C . ILE B 2 487 ? -43.196 -5.753 57.124 1.00 41.63 511 ILE B C 1
ATOM 8280 O O . ILE B 2 487 ? -43.043 -4.567 56.826 1.00 40.86 511 ILE B O 1
ATOM 8285 N N . ASP B 2 488 ? -43.231 -6.175 58.387 1.00 40.93 512 ASP B N 1
ATOM 8286 C CA . ASP B 2 488 ? -43.153 -5.223 59.499 1.00 40.97 512 ASP B CA 1
ATOM 8287 C C . ASP B 2 488 ? -41.964 -4.255 59.443 1.00 39.52 512 ASP B C 1
ATOM 8288 O O . ASP B 2 488 ? -42.153 -3.037 59.419 1.00 39.67 512 ASP B O 1
ATOM 8293 N N . TYR B 2 489 ? -40.748 -4.786 59.425 1.00 37.92 513 TYR B N 1
ATOM 8294 C CA . TYR B 2 489 ? -39.563 -3.935 59.365 1.00 37.35 513 TYR B CA 1
ATOM 8295 C C . TYR B 2 489 ? -39.545 -2.947 58.191 1.00 38.06 513 TYR B C 1
ATOM 8296 O O . TYR B 2 489 ? -39.318 -1.747 58.380 1.00 37.84 513 TYR B O 1
ATOM 8305 N N . LEU B 2 490 ? -39.770 -3.453 56.982 1.00 36.54 514 LEU B N 1
ATOM 8306 C CA . LEU B 2 490 ? -39.751 -2.603 55.804 1.00 37.40 514 LEU B CA 1
ATOM 8307 C C . LEU B 2 490 ? -40.821 -1.521 55.870 1.00 38.29 514 LEU B C 1
ATOM 8308 O O . LEU B 2 490 ? -40.543 -0.359 55.569 1.00 37.81 514 LEU B O 1
ATOM 8313 N N . SER B 2 491 ? -42.042 -1.896 56.254 1.00 38.73 515 SER B N 1
ATOM 8314 C CA . SER B 2 491 ? -43.132 -0.924 56.335 1.00 39.96 515 SER B CA 1
ATOM 8315 C C . SER B 2 491 ? -42.816 0.182 57.335 1.00 41.48 515 SER B C 1
ATOM 8316 O O . SER B 2 491 ? -43.090 1.355 57.079 1.00 41.92 515 SER B O 1
ATOM 8319 N N . ARG B 2 492 ? -42.231 -0.188 58.469 1.00 43.48 516 ARG B N 1
ATOM 8320 C CA . ARG B 2 492 ? -41.870 0.796 59.475 1.00 46.16 516 ARG B CA 1
ATOM 8321 C C . ARG B 2 492 ? -40.722 1.654 58.970 1.00 46.57 516 ARG B C 1
ATOM 8322 O O . ARG B 2 492 ? -40.803 2.884 58.996 1.00 46.88 516 ARG B O 1
ATOM 8330 N N . TRP B 2 493 ? -39.664 1.006 58.490 1.00 45.84 517 TRP B N 1
ATOM 8331 C CA . TRP B 2 493 ? -38.502 1.730 57.985 1.00 45.74 517 TRP B CA 1
ATOM 8332 C C . TRP B 2 493 ? -38.893 2.699 56.875 1.00 45.80 517 TRP B C 1
ATOM 8333 O O . TRP B 2 493 ? -38.459 3.845 56.861 1.00 48.25 517 TRP B O 1
ATOM 8344 N N . LEU B 2 494 ? -39.717 2.230 55.951 1.00 45.15 518 LEU B N 1
ATOM 8345 C CA . LEU B 2 494 ? -40.159 3.041 54.828 1.00 47.68 518 LEU B CA 1
ATOM 8346 C C . LEU B 2 494 ? -40.990 4.231 55.285 1.00 49.41 518 LEU B C 1
ATOM 8347 O O . LEU B 2 494 ? -41.096 5.239 54.585 1.00 50.64 518 LEU B O 1
ATOM 8352 N N . ASN B 2 495 ? -41.580 4.107 56.466 1.00 50.98 519 ASN B N 1
ATOM 8353 C CA . ASN B 2 495 ? -42.415 5.164 57.005 1.00 51.84 519 ASN B CA 1
ATOM 8354 C C . ASN B 2 495 ? -41.589 6.229 57.719 1.00 52.12 519 ASN B C 1
ATOM 8355 O O . ASN B 2 495 ? -41.834 7.427 57.563 1.00 52.50 519 ASN B O 1
ATOM 8360 N N . LYS B 2 496 ? -40.609 5.783 58.498 1.00 51.36 520 LYS B N 1
ATOM 8361 C CA . LYS B 2 496 ? -39.744 6.684 59.248 1.00 51.92 520 LYS B CA 1
ATOM 8362 C C . LYS B 2 496 ? -38.698 7.357 58.360 1.00 51.46 520 LYS B C 1
ATOM 8363 O O . LYS B 2 496 ? -38.236 8.451 58.665 1.00 52.26 520 LYS B O 1
ATOM 8369 N N . ASN B 2 497 ? -38.329 6.696 57.268 1.00 49.89 521 ASN B N 1
ATOM 8370 C CA . ASN B 2 497 ? -37.331 7.225 56.346 1.00 48.35 521 ASN B CA 1
ATOM 8371 C C . ASN B 2 497 ? -37.987 7.633 55.034 1.00 47.77 521 ASN B C 1
ATOM 8372 O O . ASN B 2 497 ? -37.426 7.468 53.957 1.00 47.70 521 ASN B O 1
ATOM 8377 N N . SER B 2 498 ? -39.186 8.185 55.152 1.00 48.59 522 SER B N 1
ATOM 8378 C CA . SER B 2 498 ? -39.984 8.622 54.015 1.00 49.57 522 SER B CA 1
ATOM 8379 C C . SER B 2 498 ? -39.271 9.508 52.990 1.00 49.43 522 SER B C 1
ATOM 8380 O O . SER B 2 498 ? -39.525 9.398 51.790 1.00 49.13 522 SER B O 1
ATOM 8383 N N . GLN B 2 499 ? -38.393 10.388 53.457 1.00 49.88 523 GLN B N 1
ATOM 8384 C CA . GLN B 2 499 ? -37.680 11.294 52.558 1.00 51.04 523 GLN B CA 1
ATOM 8385 C C . GLN B 2 499 ? -36.693 10.579 51.634 1.00 49.44 523 GLN B C 1
ATOM 8386 O O . GLN B 2 499 ? -36.418 11.047 50.529 1.00 49.33 523 GLN B O 1
ATOM 8392 N N . LYS B 2 500 ? -36.181 9.440 52.089 1.00 46.34 524 LYS B N 1
ATOM 8393 C CA . LYS B 2 500 ? -35.217 8.654 51.334 1.00 43.84 524 LYS B CA 1
ATOM 8394 C C . LYS B 2 500 ? -35.807 7.850 50.175 1.00 43.81 524 LYS B C 1
ATOM 8395 O O . LYS B 2 500 ? -35.173 7.720 49.122 1.00 41.83 524 LYS B O 1
ATOM 8401 N N . GLU B 2 501 ? -37.013 7.314 50.359 1.00 42.36 525 GLU B N 1
ATOM 8402 C CA . GLU B 2 501 ? -37.642 6.515 49.317 1.00 41.70 525 GLU B CA 1
ATOM 8403 C C . GLU B 2 501 ? -38.002 7.320 48.087 1.00 41.26 525 GLU B C 1
ATOM 8404 O O . GLU B 2 501 ? -38.671 8.344 48.180 1.00 42.46 525 GLU B O 1
ATOM 8410 N N . GLN B 2 502 ? -37.550 6.844 46.932 1.00 39.23 526 GLN B N 1
ATOM 8411 C CA . GLN B 2 502 ? -37.849 7.494 45.667 1.00 38.00 526 GLN B CA 1
ATOM 8412 C C . GLN B 2 502 ? -38.938 6.614 45.068 1.00 37.96 526 GLN B C 1
ATOM 8413 O O . GLN B 2 502 ? -38.790 5.396 44.996 1.00 37.24 526 GLN B O 1
ATOM 8419 N N . GLY B 2 503 ? -40.038 7.225 44.653 1.00 37.62 527 GLY B N 1
ATOM 8420 C CA . GLY B 2 503 ? -41.127 6.440 44.115 1.00 37.45 527 GLY B CA 1
ATOM 8421 C C . GLY B 2 503 ? -41.852 5.819 45.298 1.00 38.18 527 GLY B C 1
ATOM 8422 O O . GLY B 2 503 ? -41.595 6.186 46.453 1.00 38.24 527 GLY B O 1
ATOM 8423 N N . SER B 2 504 ? -42.742 4.872 45.035 1.00 37.07 528 SER B N 1
ATOM 8424 C CA . SER B 2 504 ? -43.481 4.253 46.122 1.00 38.85 528 SER B CA 1
ATOM 8425 C C . SER B 2 504 ? -43.622 2.749 45.973 1.00 37.16 528 SER B C 1
ATOM 8426 O O . SER B 2 504 ? -44.347 2.267 45.101 1.00 37.13 528 SER B O 1
ATOM 8429 N N . ALA B 2 505 ? -42.921 2.008 46.822 1.00 37.00 529 ALA B N 1
ATOM 8430 C CA . ALA B 2 505 ? -42.995 0.553 46.785 1.00 38.54 529 ALA B CA 1
ATOM 8431 C C . ALA B 2 505 ? -44.420 0.163 47.185 1.00 41.04 529 ALA B C 1
ATOM 8432 O O . ALA B 2 505 ? -44.974 0.708 48.150 1.00 39.98 529 ALA B O 1
ATOM 8434 N N . LYS B 2 506 ? -45.012 -0.772 46.447 1.00 42.72 530 LYS B N 1
ATOM 8435 C CA . LYS B 2 506 ? -46.374 -1.199 46.730 1.00 43.49 530 LYS B CA 1
ATOM 8436 C C . LYS B 2 506 ? -46.536 -2.704 46.896 1.00 44.37 530 LYS B C 1
ATOM 8437 O O . LYS B 2 506 ? -45.749 -3.498 46.377 1.00 43.66 530 LYS B O 1
ATOM 8443 N N . CYS B 2 507 ? -47.584 -3.082 47.618 1.00 45.40 531 CYS B N 1
ATOM 8444 C CA . CYS B 2 507 ? -47.879 -4.476 47.894 1.00 46.66 531 CYS B CA 1
ATOM 8445 C C . CYS B 2 507 ? -48.387 -5.254 46.695 1.00 46.14 531 CYS B C 1
ATOM 8446 O O . CYS B 2 507 ? -49.207 -4.771 45.920 1.00 45.41 531 CYS B O 1
ATOM 8449 N N . SER B 2 508 ? -47.890 -6.473 46.555 1.00 47.46 532 SER B N 1
ATOM 8450 C CA . SER B 2 508 ? -48.296 -7.345 45.471 1.00 50.88 532 SER B CA 1
ATOM 8451 C C . SER B 2 508 ? -49.782 -7.700 45.591 1.00 54.34 532 SER B C 1
ATOM 8452 O O . SER B 2 508 ? -50.228 -8.186 46.632 1.00 55.58 532 SER B O 1
ATOM 8455 N N . GLY B 2 509 ? -50.545 -7.462 44.526 1.00 57.00 533 GLY B N 1
ATOM 8456 C CA . GLY B 2 509 ? -51.965 -7.778 44.551 1.00 58.78 533 GLY B CA 1
ATOM 8457 C C . GLY B 2 509 ? -52.803 -6.678 45.179 1.00 59.99 533 GLY B C 1
ATOM 8458 O O . GLY B 2 509 ? -53.710 -6.131 44.545 1.00 59.77 533 GLY B O 1
ATOM 8459 N N . SER B 2 510 ? -52.502 -6.359 46.433 1.00 59.89 534 SER B N 1
ATOM 8460 C CA . SER B 2 510 ? -53.209 -5.311 47.151 1.00 59.51 534 SER B CA 1
ATOM 8461 C C . SER B 2 510 ? -53.063 -3.978 46.417 1.00 59.52 534 SER B C 1
ATOM 8462 O O . SER B 2 510 ? -54.053 -3.312 46.120 1.00 59.74 534 SER B O 1
ATOM 8465 N N . GLY B 2 511 ? -51.820 -3.600 46.124 1.00 58.02 535 GLY B N 1
ATOM 8466 C CA . GLY B 2 511 ? -51.561 -2.350 45.431 1.00 54.90 535 GLY B CA 1
ATOM 8467 C C . GLY B 2 511 ? -51.333 -1.191 46.382 1.00 53.78 535 GLY B C 1
ATOM 8468 O O . GLY B 2 511 ? -50.992 -0.085 45.961 1.00 52.45 535 GLY B O 1
ATOM 8469 N N . LYS B 2 512 ? -51.520 -1.441 47.673 1.00 53.52 536 LYS B N 1
ATOM 8470 C CA . LYS B 2 512 ? -51.343 -0.411 48.694 1.00 52.77 536 LYS B CA 1
ATOM 8471 C C . LYS B 2 512 ? -49.868 -0.135 48.953 1.00 51.40 536 LYS B C 1
ATOM 8472 O O . LYS B 2 512 ? -49.031 -1.033 48.844 1.00 52.47 536 LYS B O 1
ATOM 8478 N N . PRO B 2 513 ? -49.525 1.117 49.296 1.00 50.12 537 PRO B N 1
ATOM 8479 C CA . PRO B 2 513 ? -48.115 1.413 49.565 1.00 48.64 537 PRO B CA 1
ATOM 8480 C C . PRO B 2 513 ? -47.619 0.691 50.813 1.00 48.82 537 PRO B C 1
ATOM 8481 O O . PRO B 2 513 ? -48.246 0.748 51.871 1.00 48.49 537 PRO B O 1
ATOM 8485 N N . VAL B 2 514 ? -46.494 -0.001 50.670 1.00 48.61 538 VAL B N 1
ATOM 8486 C CA . VAL B 2 514 ? -45.884 -0.745 51.765 1.00 48.22 538 VAL B CA 1
ATOM 8487 C C . VAL B 2 514 ? -45.775 0.126 53.014 1.00 48.87 538 VAL B C 1
ATOM 8488 O O . VAL B 2 514 ? -46.016 -0.335 54.126 1.00 48.33 538 VAL B O 1
ATOM 8492 N N . ARG B 2 515 ? -45.414 1.388 52.804 1.00 50.23 539 ARG B N 1
ATOM 8493 C CA . ARG B 2 515 ? -45.260 2.372 53.870 1.00 51.09 539 ARG B CA 1
ATOM 8494 C C . ARG B 2 515 ? -46.475 2.460 54.797 1.00 52.57 539 ARG B C 1
ATOM 8495 O O . ARG B 2 515 ? -46.340 2.799 55.973 1.00 52.80 539 ARG B O 1
ATOM 8503 N N . SER B 2 516 ? -47.655 2.148 54.269 1.00 53.53 540 SER B N 1
ATOM 8504 C CA . SER B 2 516 ? -48.887 2.235 55.052 1.00 54.48 540 SER B CA 1
ATOM 8505 C C . SER B 2 516 ? -49.351 0.961 55.767 1.00 55.41 540 SER B C 1
ATOM 8506 O O . SER B 2 516 ? -50.420 0.955 56.375 1.00 56.48 540 SER B O 1
ATOM 8509 N N . ILE B 2 517 ? -48.577 -0.116 55.697 1.00 55.93 541 ILE B N 1
ATOM 8510 C CA . ILE B 2 517 ? -48.986 -1.344 56.364 1.00 56.77 541 ILE B CA 1
ATOM 8511 C C . ILE B 2 517 ? -48.592 -1.331 57.834 1.00 58.18 541 ILE B C 1
ATOM 8512 O O . ILE B 2 517 ? -47.481 -0.938 58.183 1.00 57.25 541 ILE B O 1
ATOM 8517 N N . ILE B 2 518 ? -49.514 -1.768 58.689 1.00 60.12 542 ILE B N 1
ATOM 8518 C CA . ILE B 2 518 ? -49.274 -1.819 60.130 1.00 61.26 542 ILE B CA 1
ATOM 8519 C C . ILE B 2 518 ? -49.508 -3.236 60.637 1.00 61.42 542 ILE B C 1
ATOM 8520 O O . ILE B 2 518 ? -50.579 -3.807 60.433 1.00 61.23 542 ILE B O 1
ATOM 8525 N N . CYS B 2 519 ? -48.499 -3.796 61.297 1.00 62.23 543 CYS B N 1
ATOM 8526 C CA . CYS B 2 519 ? -48.583 -5.148 61.831 1.00 64.45 543 CYS B CA 1
ATOM 8527 C C . CYS B 2 519 ? -48.748 -5.118 63.349 1.00 65.36 543 CYS B C 1
ATOM 8528 O O . CYS B 2 519 ? -48.409 -4.129 63.998 1.00 64.65 543 CYS B O 1
ATOM 8531 N N . PRO B 2 520 ? -49.294 -6.195 63.934 1.00 66.79 544 PRO B N 1
ATOM 8532 C CA . PRO B 2 520 ? -49.470 -6.225 65.391 1.00 67.46 544 PRO B CA 1
ATOM 8533 C C . PRO B 2 520 ? -48.280 -6.891 66.084 1.00 67.76 544 PRO B C 1
ATOM 8534 O O . PRO B 2 520 ? -47.488 -7.551 65.375 1.00 68.48 544 PRO B O 1
ATOM 8545 N N . SER C 3 2 ? -11.477 -9.929 7.206 1.00 37.72 8 SER C N 1
ATOM 8546 C CA . SER C 3 2 ? -10.159 -9.729 6.601 1.00 41.51 8 SER C CA 1
ATOM 8547 C C . SER C 3 2 ? -9.912 -10.603 5.389 1.00 43.26 8 SER C C 1
ATOM 8548 O O . SER C 3 2 ? -10.224 -11.794 5.391 1.00 40.99 8 SER C O 1
ATOM 8551 N N . LYS C 3 3 ? -9.329 -9.995 4.360 1.00 48.05 9 LYS C N 1
ATOM 8552 C CA . LYS C 3 3 ? -9.016 -10.698 3.128 1.00 53.88 9 LYS C CA 1
ATOM 8553 C C . LYS C 3 3 ? -7.551 -11.123 3.162 1.00 57.09 9 LYS C C 1
ATOM 8554 O O . LYS C 3 3 ? -6.660 -10.304 3.409 1.00 57.63 9 LYS C O 1
ATOM 8560 N N . LYS C 3 4 ? -7.319 -12.413 2.934 1.00 60.64 10 LYS C N 1
ATOM 8561 C CA . LYS C 3 4 ? -5.978 -13.000 2.930 1.00 64.68 10 LYS C CA 1
ATOM 8562 C C . LYS C 3 4 ? -5.029 -12.209 2.028 1.00 66.82 10 LYS C C 1
ATOM 8563 O O . LYS C 3 4 ? -5.265 -12.088 0.827 1.00 66.51 10 LYS C O 1
ATOM 8569 N N . LYS C 3 5 ? -3.956 -11.673 2.607 1.00 70.07 11 LYS C N 1
ATOM 8570 C CA . LYS C 3 5 ? -2.990 -10.895 1.835 1.00 73.73 11 LYS C CA 1
ATOM 8571 C C . LYS C 3 5 ? -1.818 -11.730 1.329 1.00 76.61 11 LYS C C 1
ATOM 8572 O O . LYS C 3 5 ? -0.975 -12.176 2.111 1.00 77.90 11 LYS C O 1
ATOM 8578 N N . LYS C 3 6 ? -1.772 -11.925 0.013 1.00 79.00 12 LYS C N 1
ATOM 8579 C CA . LYS C 3 6 ? -0.705 -12.687 -0.635 1.00 81.19 12 LYS C CA 1
ATOM 8580 C C . LYS C 3 6 ? -0.550 -12.272 -2.098 1.00 81.69 12 LYS C C 1
ATOM 8581 O O . LYS C 3 6 ? 0.564 -11.844 -2.469 1.00 82.08 12 LYS C O 1
#

Solvent-accessible surface area: 47366 Å² total

CATH class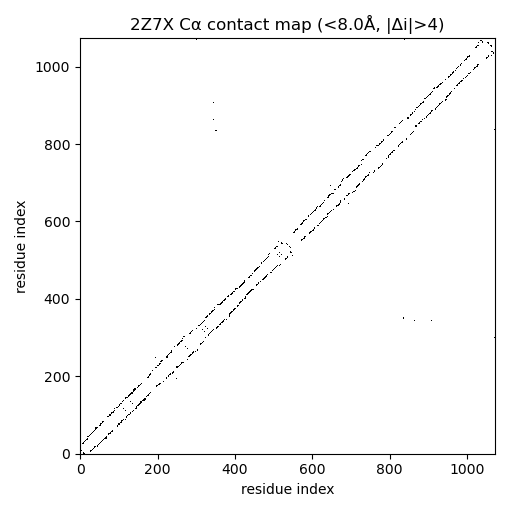ification: 3.80.10.10

Foldseek 3Di:
DWDADPQQAIEPPPQEPAEAAQADDQSHAEYYQARHAYAEAEQRRLQSHLNYAHDANHAHAHDDYHFPNQLSVQAHEAHHPHQYAPQADDLRNLASHQAYAEEAHENYNHQENDLQQHNANNAHYAEYAEEYLPHNAEAELSYCQRYQHHAEYHYQNAVHPDYHALSPLRHQAYAEYHYEYAECPCVVRVCLSCQQHYAAYEYENYEQAVPAADPDPSDLRAGNYQHYEYEQYEYEQESVLRVLVVVVSHLNHAEYEYYQYEYAYQQPHAQQDPPGGRDLRNHAEYYYENYHYPPPVRHDLNPNCLRNQQHHAEYEHEQHADAANALVSQLSNARHAYYAHENYAYELVRLLRCQDANGNQNYAEYHHAAYAYAAPQSVAVSNQNRQNHAYYAHANYAHQEYDQAHHHRPNHAYYEHDNHAYAEDHNNPDLNYQEYAHAHYAYAAAEDQNARHQYYHHANYAHQADYQLLSHQNHAYEEHEHHQHAAYDACSCVSNPRHAAYEHANYQHAPDQVGLQRVLDVCAVVVNRYDDFHAHNVDRDTSVPDHHD/DADEDECDPVQDQDLDADDDLCHQEYAHEQHAHAADALNSCLSVCNHAYYHHANYAHAEYEQCSCVNNQNHAEYAHEHYAHQYYHDDQHHLHQYDAHYNYNHAEWPDDLNNLVNQNHAEYHTEHQAFDLVSCVSNLVHQHAEYEYEHDQNRDPPHDQCRCASDRYQEYEYEYHAPDADPDNHQPQYARYQHYEYEAHEAADPVCFCVRVLVSLLVQQPHLSHAEYEYYAYEYELQSVVVSVQSLQQHNYAYYEYERYEYEDEHDPQDHDNPNGNYAEYEYYAYEYDDDDDDPVSVQQVVQAHAYAYYEYANEADAEHEHHPAQHNHAEYHDAHYAYELCHQNPYQRLCNHAYYEHHRYAYEEPLSNQNSAQNNQNHAEYAHAHYAYEYDCVVPEHRHHLNHAAYHHAHYAYELCVLRYDRQQHAHYAHAHYAYAAHDLSVLSNQNHAEYEHAHYAYQAYDACSCVSNVNHQAYEHANYQHALDAVTLARVLCCCQVNVRRYDDFHAHHPVRHGSVPDDHD/DDDDD

GO terms:
  GO:0004888 transmembrane signaling receptor activity (F, IDA)
  GO:0044853 plasma membrane raft (C, IDA)
  GO:0005886 plasma membrane (C, IDA)
  GO:0038123 toll-like receptor TLR1:TLR2 signaling pathway (P, IDA)
  GO:0038124 toll-like receptor TLR6:TLR2 signaling pathway (P, IDA)
  GO:0001875 lipopolysaccharide immune receptor activity (F, IDA)
  GO:0035354 Toll-like receptor 1-Toll-like receptor 2 protein complex (C, IDA)
  GO:0035355 Toll-like receptor 2-Toll-like receptor 6 protein complex (C, IDA)
  GO:0140367 antibacterial innate immune response (P, IDA)
  GO:0001540 amyloid-beta binding (F, IDA)
  GO:0051607 defense response to virus (P, IEP)
  GO:1904466 positive regulation of matrix metallopeptidase secretion (P, IGI)
  GO:0032755 positive regulation of interleukin-6 production (P, IGI)
  GO:0032757 positive regulation of interleukin-8 production (P, IGI)
  GO:0050729 positive regulation of inflammatory response (P, IGI)
  GO:0044877 protein-containing complex binding (F, IPI)
  GO:0042495 detection of triacyl bacterial lipopeptide (P, IDA)
  GO:0042496 detection of diacyl bacterial lipopeptide (P, IDA)
  GO:0045944 positive regulation of transcription by RNA polymerase II (P, IDA)
  GO:0042497 triacyl lipopeptide binding (F, IDA)

Nearest PDB structures (foldseek):
  2z7x-assembly1_A  TM=1.002E+00  e=6.795E-93  Homo sapiens
  6nig-assembly1_A  TM=9.728E-01  e=4.201E-72  Homo sapiens
  2z81-assembly1_A  TM=9.691E-01  e=2.534E-60  Mus musculus
  3a7b-assembly1_A  TM=9.668E-01  e=6.272E-57  Mus musculus
  5d3i-assembly1_A  TM=9.639E-01  e=1.913E-48  Mus musculus

InterPro domains:
  IPR000157 Toll/interleukin-1 receptor homology (TIR) domain [PF01582] (641-768)
  IPR000157 Toll/interleukin-1 receptor homology (TIR) domain [PS50104] (639-782)
  IPR000157 Toll/interleukin-1 receptor homology (TIR) domain [SM00255] (640-784)
  IPR000483 Cysteine-rich flanking region, C-terminal [PF01463] (561-585)
  IPR000483 Cysteine-rich flanking region, C-terminal [SM00082] (533-586)
  IPR001611 Leucine-rich repeat [PF00560] (55-74)
  IPR001611 Leucine-rich repeat [PF13855] (77-134)
  IPR001611 Leucine-rich repeat [PF13855] (477-535)
  IPR001611 Leucine-rich repeat [PS51450] (53-74)
  IPR001611 Leucine-rich repeat [PS51450] (77-98)
  IPR001611 Leucine-rich repeat [PS51450] (101-122)
  IPR001611 Leucine-rich repeat [PS51450] (478-499)
  IPR003591 Leucine-rich repeat, typical subtype [SM00369] (50-74)
  IPR003591 Leucine-rich repeat, typical subtype [SM00369] (75-98)
  IPR003591 Leucine-rich repeat, typical subtype [SM00369] (99-122)
  IPR003591 Leucine-rich repeat, typical subtype [SM00369] (359-384)
  IPR003591 Leucine-rich repeat, typical subtype [SM00369] (386-409)
  IPR003591 Leucine-rich repeat, typical subtype [SM00369] (412-434)
  IPR003591 Leucine-rich repeat, typical subtype [SM00369] (476-499)
  IPR017241 Toll-like receptor [PIRSF037595] (1-784)

Sequence (1074 aa):
SLSCDRNGICKGSSGSLNSIPSGLTEAVKSLDLSNNRITYISNSDLQRCVNLQALVLTSNGINTIEEDSFSSLGSLEHLDLSYNYLSNLSSSWFKPLSSLTFLNLLGNPYKTLGETSLFSHLTKLQILRVGNMDTFTKIQRKDFAGLTFLEELEIDASDLQSYEPKSLKSIQNVSHLILHMKQHILLLEIFVDVTSSVECLELRDTDLDTFHFSELSTGETNSLIKKFTFRN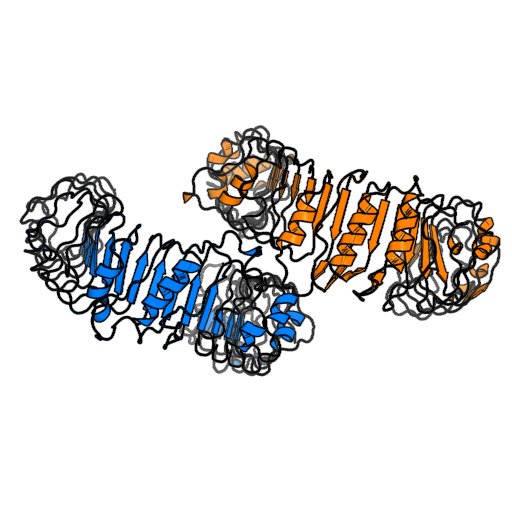VKITDESLFQVMKLLNQISGLLELEFDDCTLNGVGNFRASDNDRVIDPGKVETLTIRRLHIPRFYLFYDLSTLYSLTERVKRITVENSKVFLVPCLLSQHLKSLEYLDLSENLMVEEYLKNSACEDAWPSLQTLILRQNHLASLEKTGETLLTLKNLTNIDISKNSFHSMPETCQWPEKMKYLNLSSTRIHSVTGCIPKTLEILDVSNNNLNLFSLNLPQLKELYISRNKLMTLPDASLLPMLLVLKISRNQLKSVPDGIFDRLTSLQKIWLHTNPWDCSCPRIDYLSRWLNKNSQKEQGSAKCSGSGKPVRSIICPSEFLVDRSKNGLIHVPKDLSQKTTILNISQNYISELWTSDILSLSKLRILIISHNRIQYLDISVFKFNQELEYLDLSHNKLVKISCHPTVNLKHLDLSFNAFDALPICKEFGNMSQLKFLGLSTTHLEKSSVLPIAHLNISKVLLVLGETYGEKEDPEGLQDFNTESLHIVFPTNKEFHFILDVSVKTVANLELSNIKCVLEDNKCSYFLSILAKLQTNPKLSNLTLNNIETTWNSFIRILQLVWHTTVWYFSISNVKLQGQLDFRDFDYSGTSLKALSIHQVVSDVFGFPQSYIYEIFSNMNIKNFTVSGTRMVHMLCPSKISPFLHLDFSNNLLTDTVFENCGHLTELETLILQMNQLKELSKIAEMTTQMKSLQQLDISQNSVSYDEKKGDCSWTKSLLSLNMSSNILTDTIFRCLPPRIKVLDLHSNKIKSIPKQVVKLEALQELNVASNQLKSVPDGIFDRLTSLQKIWLHTNPWDCSCPRIDYLSRWLNKNSQKEQGSAKCSGSGKPVRSIICPSKKKK

B-factor: mean 54.3, std 30.17, range [15.94, 136.86]

Radius of gyration: 37.18 Å; Cα contacts (8 Å, |Δi|>4): 2907; chains: 3; bounding box: 80×109×77 Å

Organism: Homo sapiens (NCBI:txid9606)